Protein AF-A0A389MUX1-F1 (afdb_monomer_lite)

Secondary structure (DSSP, 8-state):
-------PPPP----------PPP--------------------------------HHHHHHHHHGGG-HHHHHHHHHHHHHHHHHHHHHHHHHHTT--HHHHHHHTTT-GGGGSHHHHHHHHHHHHHHHHHHHHHHHHHHHHHTS-TTT--HHHHHHHHHHHHHHHTTT-HHHHHHHHHHHHHHHHHHHHHHHHHHHHHHHHHHHHHHHHHHHHHHHHHHHTT--HHHHHHHHHHHHHHHHHHS---HHHHHHHHHHHHHHHHHHHHH-GGGHHHHHHHHHHHHHSPEE-TT--EEE-STT-TTTHHHHHHHHHHHHHHHHHHHHHHHHHHHHHHHHHHHTT---HHHHHHHHH-GGGTTTS-HHHHHHHHHHHHHHHHHHHHHHHHHHHHHHHHHHHHHHHHHHHHHHHTT-GGG---EEEE-TTSSEEEE-HHHHHHHHHHHHHHHHHHHHHH-SS-HHHHHHHHHHHHHHHHHHHT---HHHHHHHHHHHHHHHS--GGGPPPHHHHHHHHHHHHHHHH-HHHHHHHH-HHHHHHHHHHHHHHHTTSS-HHHHHHHHHHHHH-GGGG--HHHHHHHHHHHHHHHGGGT-SGGGT--SSTT-S-HHHHHHHHHHHHHHHHHTT---HHHHHHHHHHHHHTTEEEETTEEEE-TTS---TTHHHHHHHHHHHHHHHHHHHHT--GGGEEEEEPTT-SS-EEEEETTT--BSS-SGGGEE-HHHHHHHHHHHHHHHHHHHHHHHHHHT--S-PPTT-----PPP--TT--HHHHHHHHHHHHHHHHHHHHHHHHHHHHHHHHHHHHHHHHHHHHHTS---------------------------

Foldseek 3Di:
DDDDDDDDDDDDDDDDDDDDDDDDDDDDDDDDDDDDDDDDDDDDDDDDDPPDPPDPCVLVVLVVCVVPDPVSVVVNVVVVVVVLVVLLVVLCVVLPPDALVRLVVVLVVDPLVVDPSSVLSSLLSNLQRLLVVLLVVLVVCLVPPADLPDDDLVVVLVVSLVVSCVVVVNDVSSSVNNCVNNVVSSVVSVVVSVVVVVVVLLVVLLVVLLVVLLVLLVVCLVVVHALLVSLVVNLVCLVVCCVPVVDDPVSSLVSVLVNLLVLLVVCVVDVVSLVVSLRNLCNNQQPWHADPVRDTPGGSLPDPPCNVVSVVSSVVSVVSSVVVLLVVLVVVLVVLQVCLQQLNHPLVVLVCCDPDPSCPPSDDPVSNVVSVVSSVVNVVVVVVVVLLVVLQVQQVVVVVVLLVVLLVCLVVLNLLLFAWDWGQHSVRDTDIDGSVNSPVSNLVVLVVVLVVCLVPPDDDNVVSVVVSVLVVLVSCQSNLDENCVLLVLLQVLLVQLLDDCVPLFRDPSVLSNLVSLLVSCVRPVLRSCQSNDDPSNLLSLQLNLQVVVVVDDSRVSNNLSSVCVVPVPVLDDPQLVVQLVVLVVVLVCCVPPVVLQALPQQPQAQPCVVLSVQLSVQLSSCCSRVVDGSSVSSSVSSNSSSSQFDDALRHTEGPSNASAHPCNSVLQLVLLQVCCVVCCVVLVHHSNQWGWYCDPPDRFKIFIAGRNPRHGSDDDPVRIDGSVSSSVSVVVVVVVVVVVVVVVVVVQVDDDDDDPDDPDDPDDRPPPPDDPVRVVVVVVVVVVVVVVVVVVVVVVVVVVVVVVVVVVVVVVVVVVPDDDDDDDDDDDDDDDDDDDDDDDDDDDD

Sequence (845 aa):
MALTPGLRPFQEDAPDTSRARGAVAQQDPGLKASGLNPVAAPVSQFVRAMTAPQDDSADRLARALSDWSPALQRFAEAHTRDDAEERQARIAQAYGGLDSAQILEKMKSDPDVETKMGQRLIAKYHGRAAAEEAGRAVAAYYANDFDKDGGDLPGYLKGVRENAVKANGGNPYFAGEFDSAFHNTAQQVQAQQVRYRAERSAEATQETVQAGWLGTVDQGIKAGSSPEAIAAAVRQSYETNRHILKVSFPDQDRALLGVIGAMKGKLEADPANADQYLAVVKALAGTDRVDAQGKKLGTLEGSSTIGPQVSAAVASFEAAYGQRRDRATVDAKHGFWSQADRGELDEKSLRTFFDEPRNKGAMTEGEYQGYLRLNERSRASLAAERAKQAAKELEKDQRKLLDSQALDAGDRGSLWTLKDQDITAANGEAKTVSAKDQQDAAVSGFLDREQFVASRGAGTPAQREAASFARKVEWFSRNGQENPEWSDVMKRGAVAGNSVMVGGELPQVLREGFQTYRRLAAAAPQLALAQAGSEAAKFYDVADTLVSSGVQDEGTALATAVAYHRDPSKFESVTARVRSEEVRSRIAGIASNPLGLGFNRLAGVSNIEAMSTETQKLADIYVKVGGMGADEAVKRAAARVEQNFTNVNGHAVRTADRRVPPDFGSLAGEYLKRYAEERGATVGREVGDLSIAPMPNSATNWMVVDRITGLPVEMGPRAALTLDDLRAVQEVRADKARLRAERASADRLKPLVVIPGTGLGVSKPSLRGYSPEEVAGINLNIDAESTAQAERIREGSLKRSEERAKTEAAEDKARAEAPTVEPSNPFKPSILLRDSKRARKQPRE

pLDDT: mean 77.88, std 17.36, range [31.36, 97.12]

Radius of gyration: 65.86 Å; chains: 1; bounding box: 121×123×204 Å

Structure (mmCIF, N/CA/C/O backbone):
data_AF-A0A389MUX1-F1
#
_entry.id   AF-A0A389MUX1-F1
#
loop_
_atom_site.group_PDB
_atom_site.id
_atom_site.type_symbol
_atom_site.label_atom_id
_atom_site.label_alt_id
_atom_site.label_comp_id
_atom_site.label_asym_id
_atom_site.label_entity_id
_atom_site.label_seq_id
_atom_site.pdbx_PDB_ins_code
_atom_site.Cartn_x
_atom_site.Cartn_y
_atom_site.Cartn_z
_atom_site.occupancy
_atom_site.B_iso_or_equiv
_atom_site.auth_seq_id
_atom_site.auth_comp_id
_atom_site.auth_asym_id
_atom_site.auth_atom_id
_atom_site.pdbx_PDB_model_num
ATOM 1 N N . MET A 1 1 ? -20.739 30.186 -9.219 1.00 34.34 1 MET A N 1
ATOM 2 C CA . MET A 1 1 ? -22.211 30.183 -9.062 1.00 34.34 1 MET A CA 1
ATOM 3 C C . MET A 1 1 ? -22.564 29.355 -7.836 1.00 34.34 1 MET A C 1
ATOM 5 O O . MET A 1 1 ? -21.852 28.397 -7.576 1.00 34.34 1 MET A O 1
ATOM 9 N N . ALA A 1 2 ? -23.655 29.739 -7.164 1.00 33.84 2 ALA A N 1
ATOM 10 C CA . ALA A 1 2 ? -24.288 29.143 -5.979 1.00 33.84 2 ALA A CA 1
ATOM 11 C C . ALA A 1 2 ? -23.670 29.487 -4.604 1.00 33.84 2 ALA A C 1
ATOM 13 O O . ALA A 1 2 ? -22.684 28.909 -4.161 1.00 33.84 2 ALA A O 1
ATOM 14 N N . LEU A 1 3 ? -24.321 30.460 -3.953 1.00 37.19 3 LEU A N 1
ATOM 15 C CA . LEU A 1 3 ? -24.285 30.783 -2.526 1.00 37.19 3 LEU A CA 1
ATOM 16 C C . LEU A 1 3 ? -25.149 29.770 -1.758 1.00 37.19 3 LEU A C 1
ATOM 18 O O . LEU A 1 3 ? -26.284 29.523 -2.170 1.00 37.19 3 LEU A O 1
ATOM 22 N N . THR A 1 4 ? -24.662 29.256 -0.627 1.00 37.62 4 THR A N 1
ATOM 23 C CA . THR A 1 4 ? -25.448 28.410 0.288 1.00 37.62 4 THR A CA 1
ATOM 24 C C . THR A 1 4 ? -25.811 29.196 1.558 1.00 37.62 4 THR A C 1
ATOM 26 O O . THR A 1 4 ? -24.910 29.732 2.206 1.00 37.62 4 THR A O 1
ATOM 29 N N . PRO A 1 5 ? -27.103 29.293 1.926 1.00 37.28 5 PRO A N 1
ATOM 30 C CA . PRO A 1 5 ? -27.577 30.003 3.111 1.00 37.28 5 PRO A CA 1
ATOM 31 C C . PRO A 1 5 ? -27.720 29.096 4.347 1.00 37.28 5 PRO A C 1
ATOM 33 O O . PRO A 1 5 ? -28.192 27.969 4.248 1.00 37.28 5 PRO A O 1
ATOM 36 N N . GLY A 1 6 ? -27.423 29.667 5.520 1.00 31.50 6 GLY A N 1
ATOM 37 C CA . GLY A 1 6 ? -28.112 29.366 6.781 1.00 31.50 6 GLY A CA 1
ATOM 38 C C . GLY A 1 6 ? -27.547 28.250 7.659 1.00 31.50 6 GLY A C 1
ATOM 39 O O . GLY A 1 6 ? -28.012 27.128 7.567 1.00 31.50 6 GLY A O 1
ATOM 40 N N . LEU A 1 7 ? -26.687 28.603 8.623 1.00 36.84 7 LEU A N 1
ATOM 41 C CA . LEU A 1 7 ? -26.601 27.934 9.931 1.00 36.84 7 LEU A CA 1
ATOM 42 C C . LEU A 1 7 ? -26.195 28.964 11.004 1.00 36.84 7 LEU A C 1
ATOM 44 O O . LEU A 1 7 ? -25.063 29.442 11.030 1.00 36.84 7 LEU A O 1
ATOM 48 N N . ARG A 1 8 ? -27.143 29.322 11.879 1.00 39.66 8 ARG A N 1
ATOM 49 C CA . ARG A 1 8 ? -26.879 29.886 13.215 1.00 39.66 8 ARG A CA 1
ATOM 50 C C . ARG A 1 8 ? -26.885 28.717 14.207 1.00 39.66 8 ARG A C 1
ATOM 52 O O . ARG A 1 8 ? -27.806 27.909 14.106 1.00 39.66 8 ARG A O 1
ATOM 59 N N . PRO A 1 9 ? -25.975 28.644 15.188 1.00 35.84 9 PRO A N 1
ATOM 60 C CA . PRO A 1 9 ? -26.167 27.783 16.345 1.00 35.84 9 PRO A CA 1
ATOM 61 C C . PRO A 1 9 ? -26.756 28.584 17.516 1.00 35.84 9 PRO A C 1
ATOM 63 O O . PRO A 1 9 ? -26.202 29.607 17.920 1.00 35.84 9 PRO A O 1
ATOM 66 N N . PHE A 1 10 ? -27.889 28.116 18.041 1.00 32.78 10 PHE A N 1
ATOM 67 C CA . PHE A 1 10 ? -28.336 28.416 19.402 1.00 32.78 10 PHE A CA 1
ATOM 68 C C . PHE A 1 10 ? -27.757 27.357 20.356 1.00 32.78 10 PHE A C 1
ATOM 70 O O . PHE A 1 10 ? -27.440 26.245 19.933 1.00 32.78 10 PHE A O 1
ATOM 77 N N . GLN A 1 11 ? -27.585 27.778 21.609 1.00 31.47 11 GLN A N 1
ATOM 78 C CA . GLN A 1 11 ? -27.036 27.068 22.775 1.00 31.47 11 GLN A CA 1
ATOM 79 C C . GLN A 1 11 ? -27.837 25.769 23.060 1.00 31.47 11 GLN A C 1
ATOM 81 O O . GLN A 1 11 ? -28.957 25.637 22.579 1.00 31.47 11 GLN A O 1
ATOM 86 N N . GLU A 1 12 ? -27.314 24.739 23.729 1.00 31.88 12 GLU A N 1
ATOM 87 C CA . GLU A 1 12 ? -27.095 24.656 25.188 1.00 31.88 12 GLU A CA 1
ATOM 88 C C . GLU A 1 12 ? -26.416 23.305 25.557 1.00 31.88 12 GLU A C 1
ATOM 90 O O . GLU A 1 12 ? -26.337 22.407 24.720 1.00 31.88 12 GLU A O 1
ATOM 95 N N . ASP A 1 13 ? -25.958 23.187 26.812 1.00 32.19 13 ASP A N 1
ATOM 96 C CA . ASP A 1 13 ? -25.405 22.007 27.514 1.00 32.19 13 ASP A CA 1
ATOM 97 C C . ASP A 1 13 ? -23.882 21.778 27.503 1.00 32.19 13 ASP A C 1
ATOM 99 O O . ASP A 1 13 ? -23.336 20.848 26.910 1.00 32.19 13 ASP A O 1
ATOM 103 N N . ALA A 1 14 ? -23.199 22.585 28.324 1.00 33.94 14 ALA A N 1
ATOM 104 C CA . ALA A 1 14 ? -22.014 22.178 29.082 1.00 33.94 14 ALA A CA 1
ATOM 105 C C . ALA A 1 14 ? -22.031 22.853 30.482 1.00 33.94 14 ALA A C 1
ATOM 107 O O . ALA A 1 14 ? -22.675 23.888 30.646 1.00 33.94 14 ALA A O 1
ATOM 108 N N . PRO A 1 15 ? -21.386 22.255 31.503 1.00 39.03 15 PRO A N 1
ATOM 109 C CA . PRO A 1 15 ? -21.960 22.077 32.839 1.00 39.03 15 PRO A CA 1
ATOM 110 C C . PRO A 1 15 ? -21.754 23.226 33.837 1.00 39.03 15 PRO A C 1
ATOM 112 O O . PRO A 1 15 ? -20.775 23.968 33.806 1.00 39.03 15 PRO A O 1
ATOM 115 N N . ASP A 1 16 ? -22.701 23.271 34.772 1.00 34.53 16 ASP A N 1
ATOM 116 C CA . ASP A 1 16 ? -22.883 24.222 35.862 1.00 34.53 16 ASP A CA 1
ATOM 117 C C . ASP A 1 16 ? -21.745 24.180 36.904 1.00 34.53 16 ASP A C 1
ATOM 119 O O . ASP A 1 16 ? -21.502 23.172 37.574 1.00 34.53 16 ASP A O 1
ATOM 123 N N . THR A 1 17 ? -21.061 25.314 37.071 1.00 36.22 17 THR A N 1
ATOM 124 C CA . THR A 1 17 ? -20.196 25.599 38.219 1.00 36.22 17 THR A CA 1
ATOM 125 C C . THR A 1 17 ? -20.591 26.941 38.822 1.00 36.22 17 THR A C 1
ATOM 127 O O . THR A 1 17 ? -20.192 27.991 38.318 1.00 36.22 17 THR A O 1
ATOM 130 N N . SER A 1 18 ? -21.300 26.936 39.951 1.00 36.56 18 SER A N 1
ATOM 131 C CA . SER A 1 18 ? -21.356 28.113 40.823 1.00 36.56 18 SER A CA 1
ATOM 132 C C . SER A 1 18 ? -21.520 27.746 42.307 1.00 36.56 18 SER A C 1
ATOM 134 O O . SER A 1 18 ? -22.585 27.413 42.814 1.00 36.56 18 SER A O 1
ATOM 136 N N . ARG A 1 19 ? -20.407 27.841 43.047 1.00 36.09 19 ARG A N 1
ATOM 137 C CA . ARG A 1 19 ? -20.368 28.010 44.508 1.00 36.09 19 ARG A CA 1
ATOM 138 C C . ARG A 1 19 ? -19.771 29.386 44.793 1.00 36.09 19 ARG A C 1
ATOM 140 O O . ARG A 1 19 ? -18.564 29.545 44.655 1.00 36.09 19 ARG A O 1
ATOM 147 N N . ALA A 1 20 ? -20.577 30.341 45.258 1.00 34.72 20 ALA A N 1
ATOM 148 C CA . ALA A 1 20 ? -20.089 31.490 46.026 1.00 34.72 20 ALA A CA 1
ATOM 149 C C . ALA A 1 20 ? -21.209 32.170 46.840 1.00 34.72 20 ALA A C 1
ATOM 151 O O . ALA A 1 20 ? -22.053 32.876 46.308 1.00 34.72 20 ALA A O 1
ATOM 152 N N . ARG A 1 21 ? -21.162 31.919 48.155 1.00 35.78 21 ARG A N 1
ATOM 153 C CA . ARG A 1 21 ? -21.348 32.847 49.290 1.00 35.78 21 ARG A CA 1
ATOM 154 C C . ARG A 1 21 ? -22.228 34.091 49.063 1.00 35.78 21 ARG A C 1
ATOM 156 O O . ARG A 1 21 ? -21.768 35.094 48.528 1.00 35.78 21 ARG A O 1
ATOM 163 N N . GLY A 1 22 ? -23.430 34.062 49.642 1.00 33.19 22 GLY A N 1
ATOM 164 C CA . GLY A 1 22 ? -24.225 35.252 49.947 1.00 33.19 22 GLY A CA 1
ATOM 165 C C . GLY A 1 22 ? -23.765 35.913 51.250 1.00 33.19 22 GLY A C 1
ATOM 166 O O . GLY A 1 22 ? -23.631 35.248 52.277 1.00 33.19 22 GLY A O 1
ATOM 167 N N . ALA A 1 23 ? -23.508 37.217 51.175 1.00 34.84 23 ALA A N 1
ATOM 168 C CA . ALA A 1 23 ? -23.208 38.100 52.291 1.00 34.84 23 ALA A CA 1
ATOM 169 C C . ALA A 1 23 ? -24.493 38.737 52.851 1.00 34.84 23 ALA A C 1
ATOM 171 O O . ALA A 1 23 ? -25.450 39.004 52.128 1.00 34.84 23 ALA A O 1
ATOM 172 N N . VAL A 1 24 ? -24.462 38.978 54.159 1.00 36.72 24 VAL A N 1
ATOM 173 C CA . VAL A 1 24 ? -25.464 39.657 54.991 1.00 36.72 24 VAL A CA 1
ATOM 174 C C . VAL A 1 24 ? -25.290 41.174 54.884 1.00 36.72 24 VAL A C 1
ATOM 176 O O . VAL A 1 24 ? -24.145 41.613 54.942 1.00 36.72 24 VAL A O 1
ATOM 179 N N . ALA A 1 25 ? -26.382 41.957 54.824 1.00 31.36 25 ALA A N 1
ATOM 180 C CA . ALA A 1 25 ? -26.552 43.198 55.607 1.00 31.36 25 ALA A CA 1
ATOM 181 C C . ALA A 1 25 ? -27.925 43.896 55.424 1.00 31.36 25 ALA A C 1
ATOM 183 O O . ALA A 1 25 ? -28.496 43.887 54.339 1.00 31.36 25 ALA A O 1
ATOM 184 N N . GLN A 1 26 ? -28.302 44.614 56.498 1.00 33.84 26 GLN A N 1
ATOM 185 C CA . GLN A 1 26 ? -29.293 45.703 56.670 1.00 33.84 26 GLN A CA 1
ATOM 186 C C . GLN A 1 26 ? -30.760 45.281 56.930 1.00 33.84 26 GLN A C 1
ATOM 188 O O . GLN A 1 26 ? -31.280 44.397 56.268 1.00 33.84 26 GLN A O 1
ATOM 193 N N . GLN A 1 27 ? -31.487 45.835 57.912 1.00 32.53 27 GLN A N 1
ATOM 194 C CA . GLN A 1 27 ? -31.471 47.189 58.488 1.00 32.53 27 GLN A CA 1
ATOM 195 C C . GLN A 1 27 ? -31.724 47.241 60.015 1.00 32.53 27 GLN A C 1
ATOM 197 O O . GLN A 1 27 ? -32.276 46.321 60.611 1.00 32.53 27 GLN A O 1
ATOM 202 N N . ASP A 1 28 ? -31.343 48.385 60.592 1.00 41.09 28 ASP A N 1
ATOM 203 C CA . ASP A 1 28 ? -31.507 48.850 61.982 1.00 41.09 28 ASP A CA 1
ATOM 204 C C . ASP A 1 28 ? -32.654 49.893 62.064 1.00 41.09 28 ASP A C 1
ATOM 206 O O . ASP A 1 28 ? -32.886 50.600 61.074 1.00 41.09 28 ASP A O 1
ATOM 210 N N . PRO A 1 29 ? -33.368 50.033 63.201 1.00 43.50 29 PRO A N 1
ATOM 211 C CA . PRO A 1 29 ? -33.500 51.372 63.794 1.00 43.50 29 PRO A CA 1
ATOM 212 C C . PRO A 1 29 ? -33.501 51.373 65.340 1.00 43.50 29 PRO A C 1
ATOM 214 O O . PRO A 1 29 ? -34.274 50.673 65.994 1.00 43.50 29 PRO A O 1
ATOM 217 N N . GLY A 1 30 ? -32.678 52.248 65.928 1.00 33.47 30 GLY A N 1
ATOM 218 C CA . GLY A 1 30 ? -32.510 52.395 67.377 1.00 33.47 30 GLY A CA 1
ATOM 219 C C . GLY A 1 30 ? -33.565 53.224 68.120 1.00 33.47 30 GLY A C 1
ATOM 220 O O . GLY A 1 30 ? -34.533 53.692 67.534 1.00 33.47 30 GLY A O 1
ATOM 221 N N . LEU A 1 31 ? -33.316 53.446 69.424 1.00 35.81 31 LEU A N 1
ATOM 222 C CA . LEU A 1 31 ? -33.789 54.584 70.237 1.00 35.81 31 LEU A CA 1
ATOM 223 C C . LEU A 1 31 ? -33.065 54.639 71.615 1.00 35.81 31 LEU A C 1
ATOM 225 O O . LEU A 1 31 ? -33.280 53.797 72.475 1.00 35.81 31 LEU A O 1
ATOM 229 N N . LYS A 1 32 ? -32.269 55.710 71.793 1.00 35.78 32 LYS A N 1
ATOM 230 C CA . LYS A 1 32 ? -32.045 56.572 72.990 1.00 35.78 32 LYS A CA 1
ATOM 231 C C . LYS A 1 32 ? -31.378 56.057 74.295 1.00 35.78 32 LYS A C 1
ATOM 233 O O . LYS A 1 32 ? -32.025 55.534 75.185 1.00 35.78 32 LYS A O 1
ATOM 238 N N . ALA A 1 33 ? -30.095 56.421 74.425 1.00 33.88 33 ALA A N 1
ATOM 239 C CA . ALA A 1 33 ? -29.486 57.445 75.309 1.00 33.88 33 ALA A CA 1
ATOM 240 C C . ALA A 1 33 ? -29.664 57.495 76.857 1.00 33.88 33 ALA A C 1
ATOM 242 O O . ALA A 1 33 ? -30.764 57.638 77.378 1.00 33.88 33 ALA A O 1
ATOM 243 N N . SER A 1 34 ? -28.489 57.702 77.487 1.00 35.81 34 SER A N 1
ATOM 244 C CA . SER A 1 34 ? -28.126 58.637 78.581 1.00 35.81 34 SER A CA 1
ATOM 245 C C . SER A 1 34 ? -28.214 58.228 80.058 1.00 35.81 34 SER A C 1
ATOM 247 O O . SER A 1 34 ? -29.281 57.967 80.596 1.00 35.81 34 SER A O 1
ATOM 249 N N . GLY A 1 35 ? -27.076 58.386 80.751 1.00 33.28 35 GLY A N 1
ATOM 250 C CA . GLY A 1 35 ? -26.997 58.558 82.205 1.00 33.28 35 GLY A CA 1
ATOM 251 C C . GLY A 1 35 ? -25.556 58.613 82.729 1.00 33.28 35 GLY A C 1
ATOM 252 O O . GLY A 1 35 ? -24.877 57.598 82.766 1.00 33.28 35 GLY A O 1
ATOM 253 N N . LEU A 1 36 ? -25.094 59.806 83.101 1.00 35.94 36 LEU A N 1
ATOM 254 C CA . LEU A 1 36 ? -23.757 60.138 83.609 1.00 35.94 36 LEU A CA 1
ATOM 255 C C . LEU A 1 36 ? -23.563 59.782 85.107 1.00 35.94 36 LEU A C 1
ATOM 257 O O . LEU A 1 36 ? -24.514 59.834 85.879 1.00 35.94 36 LEU A O 1
ATOM 261 N N . ASN A 1 37 ? -22.300 59.497 85.469 1.00 40.34 37 ASN A N 1
ATOM 262 C CA . ASN A 1 37 ? -21.582 59.577 86.771 1.00 40.34 37 ASN A CA 1
ATOM 263 C C . ASN A 1 37 ? -22.181 60.543 87.834 1.00 40.34 37 ASN A C 1
ATOM 265 O O . ASN A 1 37 ? -22.737 61.557 87.404 1.00 40.34 37 ASN A O 1
ATOM 269 N N . PRO A 1 38 ? -21.966 60.388 89.180 1.00 47.62 38 PRO A N 1
ATOM 270 C CA . PRO A 1 38 ? -20.609 60.477 89.777 1.00 47.62 38 PRO A CA 1
ATOM 271 C C . PRO A 1 38 ? -20.308 59.866 91.188 1.00 47.62 38 PRO A C 1
ATOM 273 O O . PRO A 1 38 ? -21.189 59.606 91.994 1.00 47.62 38 PRO A O 1
ATOM 276 N N . VAL A 1 39 ? -18.993 59.747 91.466 1.00 36.28 39 VAL A N 1
ATOM 277 C CA . VAL A 1 39 ? -18.236 60.133 92.694 1.00 36.28 39 VAL A CA 1
ATOM 278 C C . VAL A 1 39 ? -18.616 59.533 94.064 1.00 36.28 39 VAL A C 1
ATOM 280 O O . VAL A 1 39 ? -19.634 59.880 94.641 1.00 36.28 39 VAL A O 1
ATOM 283 N N . ALA A 1 40 ? -17.683 58.779 94.668 1.00 32.31 40 ALA A N 1
ATOM 284 C CA . ALA A 1 40 ? -16.906 59.192 95.857 1.00 32.31 40 ALA A CA 1
ATOM 285 C C . ALA A 1 40 ? -16.133 58.004 96.464 1.00 32.31 40 ALA A C 1
ATOM 287 O O . ALA A 1 40 ? -16.712 56.980 96.814 1.00 32.31 40 ALA A O 1
ATOM 288 N N . ALA A 1 41 ? -14.824 58.176 96.653 1.00 39.38 41 ALA A N 1
ATOM 289 C CA . ALA A 1 41 ? -14.057 57.396 97.620 1.00 39.38 41 ALA A CA 1
ATOM 290 C C . ALA A 1 41 ? -14.388 57.868 99.048 1.00 39.38 41 ALA A C 1
ATOM 292 O O . ALA A 1 41 ? -14.664 59.053 99.254 1.00 39.38 41 ALA A O 1
ATOM 293 N N . PRO A 1 42 ? -14.227 56.988 100.045 1.00 44.38 42 PR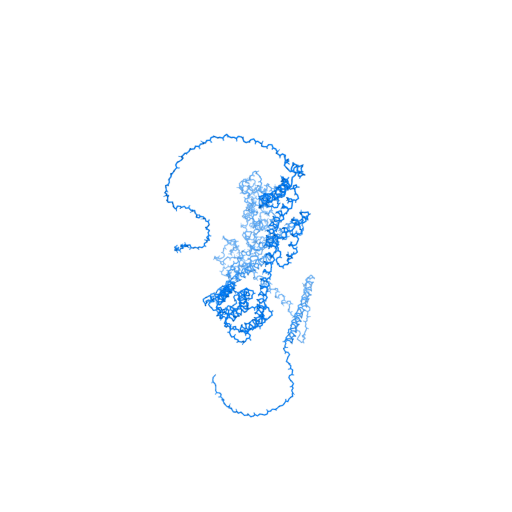O A N 1
ATOM 294 C CA . PRO A 1 42 ? -13.335 57.367 101.129 1.00 44.38 42 PRO A CA 1
ATOM 295 C C . PRO A 1 42 ? -12.293 56.294 101.440 1.00 44.38 42 PRO A C 1
ATOM 297 O O . PRO A 1 42 ? -12.545 55.094 101.507 1.00 44.38 42 PRO A O 1
ATOM 300 N N . VAL A 1 43 ? -11.094 56.810 101.667 1.00 39.88 43 VAL A N 1
ATOM 301 C CA . VAL A 1 43 ? -9.953 56.167 102.304 1.00 39.88 43 VAL A CA 1
ATOM 302 C C . VAL A 1 43 ? -10.320 55.794 103.743 1.00 39.88 43 VAL A C 1
ATOM 304 O O . VAL A 1 43 ? -10.844 56.625 104.479 1.00 39.88 43 VAL A O 1
ATOM 307 N N . SER A 1 44 ? -9.995 54.574 104.169 1.00 40.41 44 SER A N 1
ATOM 308 C CA . SER A 1 44 ? -9.795 54.170 105.573 1.00 40.41 44 SER A CA 1
ATOM 309 C C . SER A 1 44 ? -8.942 52.896 105.538 1.00 40.41 44 SER A C 1
ATOM 311 O O . SER A 1 44 ? -9.423 51.829 105.180 1.00 40.41 44 SER A O 1
ATOM 313 N N . GLN A 1 45 ? -7.612 53.012 105.568 1.00 37.09 45 GLN A N 1
ATOM 314 C CA . GLN A 1 45 ? -6.816 52.760 106.777 1.00 37.09 45 GLN A CA 1
ATOM 315 C C . GLN A 1 45 ? -7.359 51.584 107.598 1.00 37.09 45 GLN A C 1
ATOM 317 O O . GLN A 1 45 ? -8.291 51.775 108.357 1.00 37.09 45 GLN A O 1
ATOM 322 N N . PHE A 1 46 ? -6.786 50.391 107.430 1.00 37.28 46 PHE A N 1
ATOM 323 C CA . PHE A 1 46 ? -6.245 49.566 108.516 1.00 37.28 46 PHE A CA 1
ATOM 324 C C . PHE A 1 46 ? -5.530 48.362 107.896 1.00 37.28 46 PHE A C 1
ATOM 326 O O . PHE A 1 46 ? -6.138 47.424 107.386 1.00 37.28 46 PHE A O 1
ATOM 333 N N . VAL A 1 47 ? -4.202 48.409 107.964 1.00 35.94 47 VAL A N 1
ATOM 334 C CA . VAL A 1 47 ? -3.340 47.229 107.966 1.00 35.94 47 VAL A CA 1
ATOM 335 C C . VAL A 1 47 ? -3.862 46.306 109.069 1.00 35.94 47 VAL A C 1
ATOM 337 O O . VAL A 1 47 ? -3.770 46.655 110.245 1.00 35.94 47 VAL A O 1
ATOM 340 N N . ARG A 1 48 ? -4.430 45.145 108.725 1.00 37.81 48 ARG A N 1
ATOM 341 C CA . ARG A 1 48 ? -4.526 44.053 109.698 1.00 37.81 48 ARG A CA 1
ATOM 342 C C . ARG A 1 48 ? -3.189 43.333 109.695 1.00 37.81 48 ARG A C 1
ATOM 344 O O . ARG A 1 48 ? -2.758 42.808 108.672 1.00 37.81 48 ARG A O 1
ATOM 351 N N . ALA A 1 49 ? -2.529 43.398 110.845 1.00 38.75 49 ALA A N 1
ATOM 352 C CA . ALA A 1 49 ? -1.309 42.678 111.141 1.00 38.75 49 ALA A CA 1
ATOM 353 C C . ALA A 1 49 ? -1.466 41.189 110.806 1.00 38.75 49 ALA A C 1
ATOM 355 O O . ALA A 1 49 ? -2.529 40.607 111.032 1.00 38.75 49 ALA A O 1
ATOM 356 N N . MET A 1 50 ? -0.384 40.583 110.312 1.00 36.50 50 MET A N 1
ATOM 357 C CA . MET A 1 50 ? -0.189 39.141 110.380 1.00 36.50 50 MET A CA 1
ATOM 358 C C . MET A 1 50 ? -0.444 38.704 111.825 1.00 36.50 50 MET A C 1
ATOM 360 O O . MET A 1 50 ? 0.335 39.030 112.721 1.00 36.50 50 MET A O 1
ATOM 364 N N . THR A 1 51 ? -1.542 37.998 112.074 1.00 37.19 51 THR A N 1
ATOM 365 C CA . THR A 1 51 ? -1.647 37.171 113.271 1.00 37.19 51 THR A CA 1
ATOM 366 C C . THR A 1 51 ? -0.565 36.108 113.150 1.00 37.19 51 THR A C 1
ATOM 368 O O . THR A 1 51 ? -0.564 35.323 112.202 1.00 37.19 51 THR A O 1
ATOM 371 N N . ALA A 1 52 ? 0.395 36.146 114.074 1.00 34.31 52 ALA A N 1
ATOM 372 C CA . ALA A 1 52 ? 1.368 35.082 114.272 1.00 34.31 52 ALA A CA 1
ATOM 373 C C . ALA A 1 52 ? 0.643 33.723 114.358 1.00 34.31 52 ALA A C 1
ATOM 375 O O . ALA A 1 52 ? -0.522 33.707 114.767 1.00 34.31 52 ALA A O 1
ATOM 376 N N . PRO A 1 53 ? 1.296 32.597 114.012 1.00 41.31 53 PRO A N 1
ATOM 377 C CA . PRO A 1 53 ? 0.743 31.277 114.288 1.00 41.31 53 PRO A CA 1
ATOM 378 C C . PRO A 1 53 ? 0.379 31.224 115.775 1.00 41.31 53 PRO A C 1
ATOM 380 O O . PRO A 1 53 ? 1.260 31.276 116.634 1.00 41.31 53 PRO A O 1
ATOM 383 N N . GLN A 1 54 ? -0.917 31.225 116.084 1.00 35.53 54 GLN A N 1
ATOM 384 C CA . GLN A 1 54 ? -1.378 30.915 117.425 1.00 35.53 54 GLN A CA 1
ATOM 385 C C . GLN A 1 54 ? -1.188 29.413 117.569 1.00 35.53 54 GLN A C 1
ATOM 387 O O . GLN A 1 54 ? -1.925 28.620 117.002 1.00 35.53 54 GLN A O 1
ATOM 392 N N . ASP A 1 55 ? -0.111 29.053 118.254 1.00 41.06 55 ASP A N 1
ATOM 393 C CA . ASP A 1 55 ? 0.114 27.722 118.795 1.00 41.06 55 ASP A CA 1
ATOM 394 C C . ASP A 1 55 ? -1.154 27.317 119.577 1.00 41.06 55 ASP A C 1
ATOM 396 O O . ASP A 1 55 ? -1.538 28.030 120.516 1.00 41.06 55 ASP A O 1
ATOM 400 N N . ASP A 1 56 ? -1.831 26.240 119.145 1.00 50.53 56 ASP A N 1
ATOM 401 C CA . ASP A 1 56 ? -3.075 25.679 119.710 1.00 50.53 56 ASP A CA 1
ATOM 402 C C . ASP A 1 56 ? -2.827 25.129 121.123 1.00 50.53 56 ASP A C 1
ATOM 404 O O . ASP A 1 56 ? -2.849 23.936 121.437 1.00 50.53 56 ASP A O 1
ATOM 408 N N . SER A 1 57 ? -2.569 26.068 122.019 1.00 53.12 57 SER A N 1
ATOM 409 C CA . SER A 1 57 ? -2.368 25.867 123.439 1.00 53.12 57 SER A CA 1
ATOM 410 C C . SER A 1 57 ? -3.685 25.581 124.155 1.00 53.12 57 SER A C 1
ATOM 412 O O . SER A 1 57 ? -3.628 25.122 125.286 1.00 53.12 57 SER A O 1
ATOM 414 N N . ALA A 1 58 ? -4.852 25.744 123.517 1.00 55.28 58 ALA A N 1
ATOM 415 C CA . ALA A 1 58 ? -6.153 25.462 124.127 1.00 55.28 58 ALA A CA 1
ATOM 416 C C . ALA A 1 58 ? -6.366 23.966 124.408 1.00 55.28 58 ALA A C 1
ATOM 418 O O . ALA A 1 58 ? -6.819 23.621 125.494 1.00 55.28 58 ALA A O 1
ATOM 419 N N . ASP A 1 59 ? -5.964 23.072 123.501 1.00 54.94 59 ASP A N 1
ATOM 420 C CA . ASP A 1 59 ? -6.185 21.625 123.646 1.00 54.94 59 ASP A CA 1
ATOM 421 C C . ASP A 1 59 ? -5.179 20.986 124.631 1.00 54.94 59 ASP A C 1
ATOM 423 O O . ASP A 1 59 ? -5.520 20.098 125.420 1.00 54.94 59 ASP A O 1
ATOM 427 N N . ARG A 1 60 ? -3.939 21.507 124.683 1.00 58.66 60 ARG A N 1
ATOM 428 C CA . ARG A 1 60 ? -2.963 21.163 125.739 1.00 58.66 60 ARG A CA 1
ATOM 429 C C . ARG A 1 60 ? -3.342 21.754 127.092 1.00 58.66 60 ARG A C 1
ATOM 431 O O . ARG A 1 60 ? -3.190 21.063 128.093 1.00 58.66 60 ARG A O 1
ATOM 438 N N . LEU A 1 61 ? -3.839 22.991 127.132 1.00 57.88 61 LEU A N 1
ATOM 439 C CA . LEU A 1 61 ? -4.299 23.653 128.355 1.00 57.88 61 LEU A CA 1
ATOM 440 C C . LEU A 1 61 ? -5.561 22.974 128.902 1.00 57.88 61 LEU A C 1
ATOM 442 O O . LEU A 1 61 ? -5.633 22.714 130.097 1.00 57.88 61 LEU A O 1
ATOM 446 N N . ALA A 1 62 ? -6.514 22.603 128.045 1.00 58.69 62 ALA A N 1
ATOM 447 C CA . ALA A 1 62 ? -7.727 21.892 128.437 1.00 58.69 62 ALA A CA 1
ATOM 448 C C . ALA A 1 62 ? -7.416 20.481 128.951 1.00 58.69 62 ALA A C 1
ATOM 450 O O . ALA A 1 62 ? -7.968 20.091 129.974 1.00 58.69 62 ALA A O 1
ATOM 451 N N . ARG A 1 63 ? -6.483 19.739 128.329 1.00 60.12 63 ARG A N 1
ATOM 452 C CA . ARG A 1 63 ? -6.026 18.438 128.861 1.00 60.12 63 ARG A CA 1
ATOM 453 C C . ARG A 1 63 ? -5.231 18.583 130.159 1.00 60.12 63 ARG A C 1
ATOM 455 O O . ARG A 1 63 ? -5.469 17.809 131.080 1.00 60.12 63 ARG A O 1
ATOM 462 N N . ALA A 1 64 ? -4.364 19.592 130.269 1.00 60.16 64 ALA A N 1
ATOM 463 C CA . ALA A 1 64 ? -3.600 19.882 131.487 1.00 60.16 64 ALA A CA 1
ATOM 464 C C . ALA A 1 64 ? -4.470 20.382 132.658 1.00 60.16 64 ALA A C 1
ATOM 466 O O . ALA A 1 64 ? -4.079 20.224 133.810 1.00 60.16 64 ALA A O 1
ATOM 467 N N . LEU A 1 65 ? -5.646 20.958 132.381 1.00 56.53 65 LEU A N 1
ATOM 468 C CA . LEU A 1 65 ? -6.618 21.420 133.383 1.00 56.53 65 LEU A CA 1
ATOM 469 C C . LEU A 1 65 ? -7.816 20.467 133.565 1.00 56.53 65 LEU A C 1
ATOM 471 O O . LEU A 1 65 ? -8.654 20.707 134.437 1.00 56.53 65 LEU A O 1
ATOM 475 N N . SER A 1 66 ? -7.918 19.392 132.772 1.00 59.31 66 SER A N 1
ATOM 476 C CA . SER A 1 66 ? -9.083 18.488 132.780 1.00 59.31 66 SER A CA 1
ATOM 477 C C . SER A 1 66 ? -9.266 17.726 134.097 1.00 59.31 66 SER A C 1
ATOM 479 O O . SER A 1 66 ? -10.396 17.386 134.441 1.00 59.31 66 SER A O 1
ATOM 481 N N . ASP A 1 67 ? -8.202 17.571 134.890 1.00 62.25 67 ASP A N 1
ATOM 482 C CA . ASP A 1 67 ? -8.260 16.946 136.218 1.00 62.25 67 ASP A CA 1
ATOM 483 C C . ASP A 1 67 ? -8.978 17.813 137.270 1.00 62.25 67 ASP A C 1
ATOM 485 O O . ASP A 1 67 ? -9.316 17.327 138.348 1.00 62.25 67 ASP A O 1
ATOM 489 N N . TRP A 1 68 ? -9.216 19.102 136.993 1.00 59.75 68 TRP A N 1
ATOM 490 C CA . TRP A 1 68 ? -9.741 20.053 137.982 1.00 59.75 68 TRP A CA 1
ATOM 491 C C . TRP A 1 68 ? -11.242 20.368 137.823 1.00 59.75 68 TRP A C 1
ATOM 493 O O . TRP A 1 68 ? -11.818 20.986 138.720 1.00 59.75 68 TRP A O 1
ATOM 503 N N . SER A 1 69 ? -11.918 19.956 136.733 1.00 66.94 69 SER A N 1
ATOM 504 C CA . SER A 1 69 ? -13.362 20.218 136.551 1.00 66.94 69 SER A CA 1
ATOM 505 C C . SER A 1 69 ? -14.054 19.349 135.476 1.00 66.94 69 SER A C 1
ATOM 507 O O . SER A 1 69 ? -13.693 19.430 134.300 1.00 66.94 69 SER A O 1
ATOM 509 N N . PRO A 1 70 ? -15.156 18.633 135.802 1.00 70.25 70 PRO A N 1
ATOM 510 C CA . PRO A 1 70 ? -15.997 17.926 134.821 1.00 70.25 70 PRO A CA 1
ATOM 511 C C . PRO A 1 70 ? -16.622 18.829 133.742 1.00 70.25 70 PRO A C 1
ATOM 513 O O . PRO A 1 70 ? -16.984 18.357 132.663 1.00 70.25 70 PRO A O 1
ATOM 516 N N . ALA A 1 71 ? -16.764 20.132 134.010 1.00 66.44 71 ALA A N 1
ATOM 517 C CA . ALA A 1 71 ? -17.271 21.085 133.024 1.00 66.44 71 ALA A CA 1
ATOM 518 C C . ALA A 1 71 ? -16.267 21.309 131.879 1.00 66.44 71 ALA A C 1
ATOM 520 O O . ALA A 1 71 ? -16.685 21.477 130.735 1.00 66.44 71 ALA A O 1
ATOM 521 N N . LEU A 1 72 ? -14.960 21.233 132.160 1.00 61.00 72 LEU A N 1
ATOM 522 C CA . LEU A 1 72 ? -13.907 21.335 131.144 1.00 61.00 72 LEU A CA 1
ATOM 523 C C . LEU A 1 72 ? -13.829 20.077 130.271 1.00 61.00 72 LEU A C 1
ATOM 525 O O . LEU A 1 72 ? -13.541 20.178 129.085 1.00 61.00 72 LEU A O 1
ATOM 529 N N . GLN A 1 73 ? -14.158 18.907 130.821 1.00 66.44 73 GLN A N 1
ATOM 530 C CA . GLN A 1 73 ? -14.219 17.656 130.062 1.00 66.44 73 GLN A CA 1
ATOM 531 C C . GLN A 1 73 ? -15.394 17.651 129.071 1.00 66.44 73 GLN A C 1
ATOM 533 O O . GLN A 1 73 ? -15.211 17.327 127.901 1.00 66.44 73 GLN A O 1
ATOM 538 N N . ARG A 1 74 ? -16.581 18.115 129.498 1.00 71.25 74 ARG A N 1
ATOM 539 C CA . ARG A 1 74 ? -17.726 18.325 128.590 1.00 71.25 74 ARG A CA 1
ATOM 540 C C . ARG A 1 74 ? -17.444 19.392 127.537 1.00 71.25 74 ARG A C 1
ATOM 542 O O . ARG A 1 74 ? -17.895 19.245 126.409 1.00 71.25 74 ARG A O 1
ATOM 549 N N . PHE A 1 75 ? -16.708 20.444 127.896 1.00 71.00 75 PHE A N 1
ATOM 550 C CA . PHE A 1 75 ? -16.256 21.450 126.939 1.00 71.00 75 PHE A CA 1
ATOM 551 C C . PHE A 1 75 ? -15.284 20.849 125.916 1.00 71.00 75 PHE A C 1
ATOM 553 O O . PHE A 1 75 ? -15.490 21.047 124.731 1.00 71.00 75 PHE A O 1
ATOM 560 N N . ALA A 1 76 ? -14.298 20.050 126.334 1.00 65.56 76 ALA A N 1
ATOM 561 C CA . ALA A 1 76 ? -13.387 19.362 125.417 1.00 65.56 76 ALA A CA 1
ATOM 562 C C . ALA A 1 76 ? -14.117 18.351 124.506 1.00 65.56 76 ALA A C 1
ATOM 564 O O . ALA A 1 76 ? -13.828 18.260 123.316 1.00 65.56 76 ALA A O 1
ATOM 565 N N . GLU A 1 77 ? -15.105 17.613 125.019 1.00 72.81 77 GLU A N 1
ATOM 566 C CA . GLU A 1 77 ? -15.938 16.710 124.208 1.00 72.81 77 GLU A CA 1
ATOM 567 C C . GLU A 1 77 ? -16.868 17.453 123.237 1.00 72.81 77 GLU A C 1
ATOM 569 O O . GLU A 1 77 ? -17.054 17.006 122.107 1.00 72.81 77 GLU A O 1
ATOM 574 N N . ALA A 1 78 ? -17.453 18.580 123.652 1.00 70.12 78 ALA A N 1
ATOM 575 C CA . ALA A 1 78 ? -18.248 19.433 122.771 1.00 70.12 78 ALA A CA 1
ATOM 576 C C . ALA A 1 78 ? -17.364 20.069 121.692 1.00 70.12 78 ALA A C 1
ATOM 578 O O . ALA A 1 78 ? -17.673 19.961 120.513 1.00 70.12 78 ALA A O 1
ATOM 579 N N . HIS A 1 79 ? -16.207 20.607 122.080 1.00 68.94 79 HIS A N 1
ATOM 580 C CA . HIS A 1 79 ? -15.264 21.237 121.165 1.00 68.94 79 HIS A CA 1
ATOM 581 C C . HIS A 1 79 ? -14.676 20.236 120.164 1.00 68.94 79 HIS A C 1
ATOM 583 O O . HIS A 1 79 ? -14.576 20.549 118.989 1.00 68.94 79 HIS A O 1
ATOM 589 N N . THR A 1 80 ? -14.378 18.998 120.575 1.00 70.06 80 THR A N 1
ATOM 590 C CA . THR A 1 80 ? -13.921 17.943 119.647 1.00 70.06 80 THR A CA 1
ATOM 591 C C . THR A 1 80 ? -15.009 17.457 118.686 1.00 70.06 80 THR A C 1
ATOM 593 O O . THR A 1 80 ? -14.677 16.993 117.592 1.00 70.06 80 THR A O 1
ATOM 596 N N . ARG A 1 81 ? -16.296 17.539 119.059 1.00 71.75 81 ARG A N 1
ATOM 597 C CA . ARG A 1 81 ? -17.421 17.278 118.143 1.00 71.75 81 ARG A CA 1
ATOM 598 C C . ARG A 1 81 ? -17.618 18.427 117.165 1.00 71.75 81 ARG A C 1
ATOM 600 O O . ARG A 1 81 ? -17.674 18.157 115.968 1.00 71.75 81 ARG A O 1
ATOM 607 N N . ASP A 1 82 ? -17.639 19.660 117.660 1.00 72.06 82 ASP A N 1
ATOM 608 C CA . ASP A 1 82 ? -17.745 20.864 116.833 1.00 72.06 82 ASP A CA 1
ATOM 609 C C . ASP A 1 82 ? -16.570 20.926 115.841 1.00 72.06 82 ASP A C 1
ATOM 611 O O . ASP A 1 82 ? -16.787 21.043 114.638 1.00 72.06 82 ASP A O 1
ATOM 615 N N . ASP A 1 83 ? -15.338 20.667 116.290 1.00 72.00 83 ASP A N 1
ATOM 616 C CA . ASP A 1 83 ? -14.149 20.574 115.431 1.00 72.00 83 ASP A CA 1
ATOM 617 C C . ASP A 1 83 ? -14.255 19.452 114.387 1.00 72.00 83 ASP A C 1
ATOM 619 O O . ASP A 1 83 ? -13.746 19.582 113.272 1.00 72.00 83 ASP A O 1
ATOM 623 N N . ALA A 1 84 ? -14.876 18.315 114.720 1.00 72.62 84 ALA A N 1
ATOM 624 C CA . ALA A 1 84 ? -15.055 17.211 113.779 1.00 72.62 84 ALA A CA 1
ATOM 625 C C . ALA A 1 84 ? -16.104 17.533 112.704 1.00 72.62 84 ALA A C 1
ATOM 627 O O . ALA A 1 84 ? -15.898 17.182 111.537 1.00 72.62 84 ALA A O 1
ATOM 628 N N . GLU A 1 85 ? -17.197 18.203 113.075 1.00 78.56 85 GLU A N 1
ATOM 629 C CA . GLU A 1 85 ? -18.235 18.675 112.153 1.00 78.56 85 GLU A CA 1
ATOM 630 C C . GLU A 1 85 ? -17.714 19.807 111.263 1.00 78.56 85 GLU A C 1
ATOM 632 O O . GLU A 1 85 ? -17.850 19.740 110.038 1.00 78.56 85 GLU A O 1
ATOM 637 N N . GLU A 1 86 ? -17.020 20.787 111.845 1.00 79.06 86 GLU A N 1
ATOM 638 C CA . GLU A 1 86 ? -16.354 21.860 111.109 1.00 79.06 86 GLU A CA 1
ATOM 639 C C . GLU A 1 86 ? -15.289 21.313 110.160 1.00 79.06 86 GLU A C 1
ATOM 641 O O . GLU A 1 86 ? -15.219 21.738 109.005 1.00 79.06 86 GLU A O 1
ATOM 646 N N . ARG A 1 87 ? -14.485 20.330 110.592 1.00 77.94 87 ARG A N 1
ATOM 647 C CA . ARG A 1 87 ? -13.501 19.666 109.723 1.00 77.94 87 ARG A CA 1
ATOM 648 C C . ARG A 1 87 ? -14.184 18.904 108.595 1.00 77.94 87 ARG A C 1
ATOM 650 O O . ARG A 1 87 ? -13.728 18.964 107.457 1.00 77.94 87 ARG A O 1
ATOM 657 N N . GLN A 1 88 ? -15.286 18.207 108.864 1.00 81.56 88 GLN A N 1
ATOM 658 C CA . GLN A 1 88 ? -16.040 17.530 107.812 1.00 81.56 88 GLN A CA 1
ATOM 659 C C . GLN A 1 88 ? -16.613 18.526 106.794 1.00 81.56 88 GLN A C 1
ATOM 661 O O . GLN A 1 88 ? -16.508 18.273 105.593 1.00 81.56 88 GLN A O 1
ATOM 666 N N . ALA A 1 89 ? -17.169 19.653 107.246 1.00 81.44 89 ALA A N 1
ATOM 667 C CA . ALA A 1 89 ? -17.667 20.720 106.379 1.00 81.44 89 ALA A CA 1
ATOM 668 C C . ALA A 1 89 ? -16.535 21.375 105.570 1.00 81.44 89 ALA A C 1
ATOM 670 O O . ALA A 1 89 ? -16.673 21.580 104.364 1.00 81.44 89 ALA A O 1
ATOM 671 N N . ARG A 1 90 ? -15.384 21.619 106.203 1.00 80.88 90 ARG A N 1
ATOM 672 C CA . ARG A 1 90 ? -14.182 22.175 105.572 1.00 80.88 90 ARG A CA 1
ATOM 673 C C . ARG A 1 90 ? -13.624 21.248 104.502 1.00 80.88 90 ARG A C 1
ATOM 675 O O . ARG A 1 90 ? -13.387 21.700 103.389 1.00 80.88 90 ARG A O 1
ATOM 682 N N . ILE A 1 91 ? -13.487 19.953 104.792 1.00 84.00 91 ILE A N 1
ATOM 683 C CA . ILE A 1 91 ? -13.050 18.947 103.813 1.00 84.00 91 ILE A CA 1
ATOM 684 C C . ILE A 1 91 ? -14.080 18.822 102.686 1.00 84.00 91 ILE A C 1
ATOM 686 O O . ILE A 1 91 ? -13.702 18.770 101.520 1.00 84.00 91 ILE A O 1
ATOM 690 N N . ALA A 1 92 ? -15.379 18.829 102.996 1.00 82.62 92 ALA A N 1
ATOM 691 C CA . ALA A 1 92 ? -16.425 18.809 101.975 1.00 82.62 92 ALA A CA 1
ATOM 692 C C . ALA A 1 92 ? -16.344 20.023 101.038 1.00 82.62 92 ALA A C 1
ATOM 694 O O . ALA A 1 92 ? -16.446 19.865 99.825 1.00 82.62 92 ALA A O 1
ATOM 695 N N . GLN A 1 93 ? -16.104 21.219 101.579 1.00 82.81 93 GLN A N 1
ATOM 696 C CA . GLN A 1 93 ? -15.916 22.439 100.795 1.00 82.81 93 GLN A CA 1
ATOM 697 C C . GLN A 1 93 ? -14.587 22.438 100.026 1.00 82.81 93 GLN A C 1
ATOM 699 O O . GLN A 1 93 ? -14.510 22.957 98.915 1.00 82.81 93 GLN A O 1
ATOM 704 N N . ALA A 1 94 ? -13.533 21.869 100.610 1.00 81.69 94 ALA A N 1
ATOM 705 C CA . ALA A 1 94 ? -12.194 21.876 100.044 1.00 81.69 94 ALA A CA 1
ATOM 706 C C . ALA A 1 94 ? -12.005 20.839 98.930 1.00 81.69 94 ALA A C 1
ATOM 708 O O . ALA A 1 94 ? -11.257 21.122 97.994 1.00 81.69 94 ALA A O 1
ATOM 709 N N . TYR A 1 95 ? -12.642 19.672 99.037 1.00 86.12 95 TYR A N 1
ATOM 710 C CA . TYR A 1 95 ? -12.473 18.539 98.118 1.00 86.12 95 TYR A CA 1
ATOM 711 C C . TYR A 1 95 ? -13.711 18.248 97.268 1.00 86.12 95 TYR A C 1
ATOM 713 O O . TYR A 1 95 ? -13.611 17.549 96.260 1.00 86.12 95 TYR A O 1
ATOM 721 N N . GLY A 1 96 ? -14.878 18.779 97.639 1.00 80.62 96 GLY A N 1
ATOM 722 C CA . GLY A 1 96 ? -16.094 18.648 96.847 1.00 80.62 96 GLY A CA 1
ATOM 723 C C . GLY A 1 96 ? -15.929 19.282 95.465 1.00 80.62 96 GLY A C 1
ATOM 724 O O . GLY A 1 96 ? -15.605 20.460 95.349 1.00 80.62 96 GLY A O 1
ATOM 725 N N . GLY A 1 97 ? -16.164 18.495 94.413 1.00 79.94 97 GLY A N 1
ATOM 726 C CA . GLY A 1 97 ? -16.112 18.951 93.020 1.00 79.94 97 GLY A CA 1
ATOM 727 C C . GLY A 1 97 ? -14.718 18.985 92.382 1.00 79.94 97 GLY A C 1
ATOM 728 O O . GLY A 1 97 ? -14.623 19.340 91.210 1.00 79.94 97 GLY A O 1
ATOM 729 N N . LEU A 1 98 ? -13.661 18.608 93.109 1.00 87.12 98 LEU A N 1
ATOM 730 C CA . LEU A 1 98 ? -12.327 18.419 92.533 1.00 87.12 98 LEU A CA 1
ATOM 731 C C . LEU A 1 98 ? -12.215 17.055 91.836 1.00 87.12 98 LEU A C 1
ATOM 733 O O . LEU A 1 98 ? -12.830 16.077 92.267 1.00 87.12 98 LEU A O 1
ATOM 737 N N . ASP A 1 99 ? -11.411 16.983 90.774 1.00 86.06 99 ASP A N 1
ATOM 738 C CA . ASP A 1 99 ? -11.074 15.711 90.125 1.00 86.06 99 ASP A CA 1
ATOM 739 C C . ASP A 1 99 ? -10.030 14.901 90.924 1.00 86.06 99 ASP A C 1
ATOM 741 O O . ASP A 1 99 ? -9.420 15.388 91.878 1.00 86.06 99 ASP A O 1
ATOM 745 N N . SER A 1 100 ? -9.824 13.635 90.547 1.00 85.31 100 SER A N 1
ATOM 746 C CA . SER A 1 100 ? -8.945 12.711 91.277 1.00 85.31 100 SER A CA 1
ATOM 747 C C . SER A 1 100 ? -7.510 13.248 91.418 1.00 85.31 100 SER A C 1
ATOM 749 O O . SER A 1 100 ? -6.908 13.151 92.488 1.00 85.31 100 SER A O 1
ATOM 751 N N . ALA A 1 101 ? -6.968 13.860 90.362 1.00 86.25 101 ALA A N 1
ATOM 752 C CA . ALA A 1 101 ? -5.606 14.388 90.342 1.00 86.25 101 ALA A CA 1
ATOM 753 C C . ALA A 1 101 ? -5.471 15.666 91.185 1.00 86.25 101 ALA A C 1
ATOM 755 O O . ALA A 1 101 ? -4.500 15.824 91.927 1.00 86.25 101 ALA A O 1
ATOM 756 N N . GLN A 1 102 ? -6.466 16.552 91.125 1.00 86.75 102 GLN A N 1
ATOM 757 C CA . GLN A 1 102 ? -6.554 17.765 91.937 1.00 86.75 102 GLN A CA 1
ATOM 758 C C . GLN A 1 102 ? -6.657 17.440 93.427 1.00 86.75 102 GLN A C 1
ATOM 760 O O . GLN A 1 102 ? -6.037 18.122 94.243 1.00 86.75 102 GLN A O 1
ATOM 765 N N . ILE A 1 103 ? -7.398 16.386 93.788 1.00 86.69 103 ILE A N 1
ATOM 766 C CA . ILE A 1 103 ? -7.480 15.896 95.168 1.00 86.69 103 ILE A CA 1
ATOM 767 C C . ILE A 1 103 ? -6.097 15.435 95.649 1.00 86.69 103 ILE A C 1
ATOM 769 O O . ILE A 1 103 ? -5.652 15.880 96.706 1.00 86.69 103 ILE A O 1
ATOM 773 N N . LEU A 1 104 ? -5.388 14.611 94.868 1.00 85.06 104 LEU A N 1
ATOM 774 C CA . LEU A 1 104 ? -4.044 14.128 95.220 1.00 85.06 104 LEU A CA 1
ATOM 775 C C . LEU A 1 104 ? -3.007 15.251 95.335 1.00 85.06 104 LEU A C 1
ATOM 777 O O . LEU A 1 104 ? -2.130 15.189 96.195 1.00 85.06 104 LEU A O 1
ATOM 781 N N . GLU A 1 105 ? -3.092 16.278 94.489 1.00 86.94 105 GLU A N 1
ATOM 782 C CA . GLU A 1 105 ? -2.201 17.436 94.578 1.00 86.94 105 GLU A CA 1
ATOM 783 C C . GLU A 1 105 ? -2.503 18.269 95.825 1.00 86.94 105 GLU A C 1
ATOM 785 O O . GLU A 1 105 ? -1.597 18.604 96.589 1.00 86.94 105 GLU A O 1
ATOM 790 N N . LYS A 1 106 ? -3.787 18.529 96.089 1.00 85.38 106 LYS A N 1
ATOM 791 C CA . LYS A 1 106 ? -4.226 19.287 97.263 1.00 85.38 106 LYS A CA 1
ATOM 792 C C . LYS A 1 106 ? -3.818 18.609 98.568 1.00 85.38 106 LYS A C 1
ATOM 794 O O . LYS A 1 106 ? -3.350 19.291 99.482 1.00 85.38 106 LYS A O 1
ATOM 799 N N . MET A 1 107 ? -3.881 17.276 98.610 1.00 84.50 107 MET A N 1
ATOM 800 C CA . MET A 1 107 ? -3.443 16.465 99.749 1.00 84.50 107 MET A CA 1
ATOM 801 C C . MET A 1 107 ? -1.990 16.716 100.172 1.00 84.50 107 MET A C 1
ATOM 803 O O . MET A 1 107 ? -1.663 16.514 101.337 1.00 84.50 107 MET A O 1
ATOM 807 N N . LYS A 1 108 ? -1.103 17.159 99.271 1.00 85.56 108 LYS A N 1
ATOM 808 C CA . LYS A 1 108 ? 0.307 17.426 99.618 1.00 85.56 108 LYS A CA 1
ATOM 809 C C . LYS A 1 108 ? 0.484 18.646 100.520 1.00 85.56 108 LYS A C 1
ATOM 811 O O . LYS A 1 108 ? 1.502 18.756 101.194 1.00 85.56 108 LYS A O 1
ATOM 816 N N . SER A 1 109 ? -0.476 19.568 100.490 1.00 81.31 109 SER A N 1
ATOM 817 C CA . SER A 1 109 ? -0.411 20.864 101.178 1.00 81.31 109 SER A CA 1
ATOM 818 C C . SER A 1 109 ? -1.482 21.048 102.253 1.00 81.31 109 SER A C 1
ATOM 820 O O . SER A 1 109 ? -1.525 22.095 102.894 1.00 81.31 109 SER A O 1
ATOM 822 N N . ASP A 1 110 ? -2.368 20.065 102.427 1.00 82.06 110 ASP A N 1
ATOM 823 C CA . ASP A 1 110 ? -3.531 20.197 103.295 1.00 82.06 110 ASP A CA 1
ATOM 824 C C . ASP A 1 110 ? -3.236 19.688 104.718 1.00 82.06 110 ASP A C 1
ATOM 826 O O . ASP A 1 110 ? -2.958 18.496 104.891 1.00 82.06 110 ASP A O 1
ATOM 830 N N . PRO A 1 111 ? -3.320 20.552 105.749 1.00 77.38 111 PRO A N 1
ATOM 831 C CA . PRO A 1 111 ? -3.053 20.157 107.131 1.00 77.38 111 PRO A CA 1
ATOM 832 C C . PRO A 1 111 ? -4.034 19.095 107.658 1.00 77.38 111 PRO A C 1
ATOM 834 O O . PRO A 1 111 ? -3.683 18.331 108.558 1.00 77.38 111 PRO A O 1
ATOM 837 N N . ASP A 1 112 ? -5.244 18.970 107.093 1.00 81.44 112 ASP A N 1
ATOM 838 C CA . ASP A 1 112 ? -6.222 17.973 107.549 1.00 81.44 112 ASP A CA 1
ATOM 839 C C . ASP A 1 112 ? -5.804 16.524 107.210 1.00 81.44 112 ASP A C 1
ATOM 841 O O . ASP A 1 112 ? -6.305 15.577 107.832 1.00 81.44 112 ASP A O 1
ATOM 845 N N . VAL A 1 113 ? -4.845 16.330 106.292 1.00 81.06 113 VAL A N 1
ATOM 846 C CA . VAL A 1 113 ? -4.293 15.016 105.893 1.00 81.06 113 VAL A CA 1
ATOM 847 C C . VAL A 1 113 ? -3.482 14.355 107.010 1.00 81.06 113 VAL A C 1
ATOM 849 O O . VAL A 1 113 ? -3.340 13.131 107.030 1.00 81.06 113 VAL A O 1
ATOM 852 N N . GLU A 1 114 ? -2.992 15.116 107.985 1.00 76.69 114 GLU A N 1
ATOM 853 C CA . GLU A 1 114 ? -2.265 14.556 109.131 1.00 76.69 114 GLU A CA 1
ATOM 854 C C . GLU A 1 114 ? -3.202 13.845 110.125 1.00 76.69 114 GLU A C 1
ATOM 856 O O . GLU A 1 114 ? -2.777 13.000 110.917 1.00 76.69 114 GLU A O 1
ATOM 861 N N . THR A 1 115 ? -4.511 14.121 110.060 1.00 81.12 115 THR A N 1
ATOM 862 C CA . THR A 1 115 ? -5.505 13.544 110.973 1.00 81.12 115 THR A CA 1
ATOM 863 C C . THR A 1 115 ? -6.126 12.257 110.417 1.00 81.12 115 THR A C 1
ATOM 865 O O . THR A 1 115 ? -6.486 12.166 109.245 1.00 81.12 115 THR A O 1
ATOM 868 N N . LYS A 1 116 ? -6.368 11.251 111.275 1.00 80.62 116 LYS A N 1
ATOM 869 C CA . LYS A 1 116 ? -7.020 9.984 110.861 1.00 80.62 116 LYS A CA 1
ATOM 870 C C . LYS A 1 116 ? -8.412 10.193 110.243 1.00 80.62 116 LYS A C 1
ATOM 872 O O . LYS A 1 116 ? -8.796 9.482 109.317 1.00 80.62 116 LYS A O 1
ATOM 877 N N . MET A 1 117 ? -9.182 11.150 110.768 1.00 81.69 117 MET A N 1
ATOM 878 C CA . MET A 1 117 ? -10.513 11.484 110.248 1.00 81.69 117 MET A CA 1
ATOM 879 C C . MET A 1 117 ? -10.420 12.197 108.894 1.00 81.69 117 MET A C 1
ATOM 881 O O . MET A 1 117 ? -11.179 11.858 107.986 1.00 81.69 117 MET A O 1
ATOM 885 N N . GLY A 1 118 ? -9.466 13.121 108.736 1.00 81.81 118 GLY A N 1
ATOM 886 C CA . GLY A 1 118 ? -9.212 13.793 107.467 1.00 81.81 118 GLY A CA 1
ATOM 887 C C . GLY A 1 118 ? -8.776 12.816 106.380 1.00 81.81 118 GLY A C 1
ATOM 888 O O . GLY A 1 118 ? -9.415 12.763 105.334 1.00 81.81 118 GLY A O 1
ATOM 889 N N . GLN A 1 119 ? -7.822 11.923 106.666 1.00 83.44 119 GLN A N 1
ATOM 890 C CA . GLN A 1 119 ? -7.420 10.845 105.746 1.00 83.44 119 GLN A CA 1
ATOM 891 C C . GLN A 1 119 ? -8.604 9.987 105.290 1.00 83.44 119 GLN A C 1
ATOM 893 O O . GLN A 1 119 ? -8.712 9.650 104.113 1.00 83.44 119 GLN A O 1
ATOM 898 N N . ARG A 1 120 ? -9.522 9.650 106.207 1.00 86.31 120 ARG A N 1
ATOM 899 C CA . ARG A 1 120 ? -10.729 8.879 105.885 1.00 86.31 120 ARG A CA 1
ATOM 900 C C . ARG A 1 120 ? -11.661 9.639 104.945 1.00 86.31 120 ARG A C 1
ATOM 902 O O . ARG A 1 120 ? -12.129 9.067 103.965 1.00 86.31 120 ARG A O 1
ATOM 909 N N . LEU A 1 121 ? -11.986 10.889 105.275 1.00 85.19 121 LEU A N 1
ATOM 910 C CA . LEU A 1 121 ? -12.924 11.698 104.496 1.00 85.19 121 LEU A CA 1
ATOM 911 C C . LEU A 1 121 ? -12.351 12.042 103.121 1.00 85.19 121 LEU A C 1
ATOM 913 O O . LEU A 1 121 ? -13.040 11.870 102.120 1.00 85.19 121 LEU A O 1
ATOM 917 N N . ILE A 1 122 ? -11.082 12.438 103.061 1.00 87.69 122 ILE A N 1
ATOM 918 C CA . ILE A 1 122 ? -10.383 12.733 101.810 1.00 87.69 122 ILE A CA 1
ATOM 919 C C . ILE A 1 122 ? -10.304 11.476 100.935 1.00 87.69 122 ILE A C 1
ATOM 921 O O . ILE A 1 122 ? -10.612 11.549 99.750 1.00 87.69 122 ILE A O 1
ATOM 925 N N . ALA A 1 123 ? -10.009 10.302 101.509 1.00 88.06 123 ALA A N 1
ATOM 926 C CA . ALA A 1 123 ? -10.024 9.041 100.763 1.00 88.06 123 ALA A CA 1
ATOM 927 C C . ALA A 1 123 ? -11.403 8.710 100.168 1.00 88.06 123 ALA A C 1
ATOM 929 O O . ALA A 1 123 ? -11.465 8.173 99.065 1.00 88.06 123 ALA A O 1
ATOM 930 N N . LYS A 1 124 ? -12.505 9.055 100.852 1.00 90.38 124 LYS A N 1
ATOM 931 C CA . LYS A 1 124 ? -13.861 8.912 100.296 1.00 90.38 124 LYS A CA 1
ATOM 932 C C . LYS A 1 124 ? -14.103 9.863 99.125 1.00 90.38 124 LYS A C 1
ATOM 934 O O . LYS A 1 124 ? -14.540 9.412 98.071 1.00 90.38 124 LYS A O 1
ATOM 939 N N . TYR A 1 125 ? -13.784 11.151 99.273 1.00 89.38 125 TYR A N 1
ATOM 940 C CA . TYR A 1 125 ? -13.913 12.117 98.172 1.00 89.38 125 TYR A CA 1
ATOM 941 C C . TYR A 1 125 ? -13.063 11.714 96.966 1.00 89.38 125 TYR A C 1
ATOM 943 O O . TYR A 1 125 ? -13.545 11.756 95.837 1.00 89.38 125 TYR A O 1
ATOM 951 N N . HIS A 1 126 ? -11.846 11.229 97.216 1.00 90.06 126 HIS A N 1
ATOM 952 C CA . HIS A 1 126 ? -10.986 10.679 96.179 1.00 90.06 126 HIS A CA 1
ATOM 953 C C . HIS A 1 126 ? -11.613 9.452 95.501 1.00 90.06 126 HIS A C 1
ATOM 955 O O . HIS A 1 126 ? -11.653 9.387 94.276 1.00 90.06 126 HIS A O 1
ATOM 961 N N . GLY A 1 127 ? -12.161 8.513 96.283 1.00 90.38 127 GLY A N 1
ATOM 962 C CA . GLY A 1 127 ? -12.871 7.331 95.781 1.00 90.38 127 GLY A CA 1
ATOM 963 C C . GLY A 1 127 ? -14.026 7.689 94.857 1.00 90.38 127 GLY A C 1
ATOM 964 O O . GLY A 1 127 ? -14.149 7.128 93.770 1.00 90.38 127 GLY A O 1
ATOM 965 N N . ARG A 1 128 ? -14.828 8.681 95.248 1.00 91.75 128 ARG A N 1
ATOM 966 C CA . ARG A 1 128 ? -15.933 9.184 94.431 1.00 91.75 128 ARG A CA 1
ATOM 967 C C . ARG A 1 128 ? -15.455 9.847 93.137 1.00 91.75 128 ARG A C 1
ATOM 969 O O . ARG A 1 128 ? -15.957 9.496 92.074 1.00 91.75 128 ARG A O 1
ATOM 976 N N . ALA A 1 129 ? -14.490 10.765 93.207 1.00 89.19 129 ALA A N 1
ATOM 977 C CA . ALA A 1 129 ? -13.971 11.459 92.025 1.00 89.19 129 ALA A CA 1
ATOM 978 C C . ALA A 1 129 ? -13.340 10.478 91.019 1.00 89.19 129 ALA A C 1
ATOM 980 O O . ALA A 1 129 ? -13.631 10.537 89.823 1.00 89.19 129 ALA A O 1
ATOM 981 N N . ALA A 1 130 ? -12.552 9.517 91.514 1.00 90.81 130 ALA A N 1
ATOM 982 C CA . ALA A 1 130 ? -11.964 8.456 90.701 1.00 90.81 130 ALA A CA 1
ATOM 983 C C . ALA A 1 130 ? -13.032 7.555 90.057 1.00 90.81 130 ALA A C 1
ATOM 985 O O . ALA A 1 130 ? -12.887 7.152 88.904 1.00 90.81 130 ALA A O 1
ATOM 986 N N . ALA A 1 131 ? -14.122 7.245 90.767 1.00 92.44 131 ALA A N 1
ATOM 987 C CA . ALA A 1 131 ? -15.236 6.472 90.217 1.00 92.44 131 ALA A CA 1
ATOM 988 C C . ALA A 1 131 ? -16.004 7.226 89.125 1.00 92.44 131 ALA A C 1
ATOM 990 O O . ALA A 1 131 ? -16.391 6.622 88.125 1.00 92.44 131 ALA A O 1
ATOM 991 N N . GLU A 1 132 ? -16.210 8.534 89.281 1.00 91.25 132 GLU A N 1
ATOM 992 C CA . GLU A 1 132 ? -16.853 9.380 88.268 1.00 91.25 132 GLU A CA 1
ATOM 993 C C . GLU A 1 132 ? -15.981 9.511 87.004 1.00 91.25 132 GLU A C 1
ATOM 995 O O . GLU A 1 132 ? -16.486 9.462 85.878 1.00 91.25 132 GLU A O 1
ATOM 1000 N N . GLU A 1 133 ? -14.660 9.625 87.158 1.00 90.31 133 GLU A N 1
ATOM 1001 C CA . GLU A 1 133 ? -13.703 9.603 86.046 1.00 90.31 133 GLU A CA 1
ATOM 1002 C C . GLU A 1 133 ? -13.667 8.241 85.339 1.00 90.31 133 GLU A C 1
ATOM 1004 O O . GLU A 1 133 ? -13.873 8.170 84.124 1.00 90.31 133 GLU A O 1
ATOM 1009 N N . ALA A 1 134 ? -13.511 7.152 86.098 1.00 92.06 134 ALA A N 1
ATOM 1010 C CA . ALA A 1 134 ? -13.542 5.792 85.567 1.00 92.06 134 ALA A CA 1
ATOM 1011 C C . ALA A 1 134 ? -14.875 5.484 84.872 1.00 92.06 134 ALA A C 1
ATOM 1013 O O . ALA A 1 134 ? -14.896 4.868 83.808 1.00 92.06 134 ALA A O 1
ATOM 1014 N N . GLY A 1 135 ? -15.995 5.948 85.431 1.00 92.75 135 GLY A N 1
ATOM 1015 C CA . GLY A 1 135 ? -17.317 5.805 84.834 1.00 92.75 135 GLY A CA 1
ATOM 1016 C C . GLY A 1 135 ? -17.428 6.498 83.474 1.00 92.75 135 GLY A C 1
ATOM 1017 O O . GLY A 1 135 ? -17.915 5.893 82.518 1.00 92.75 135 GLY A O 1
ATOM 1018 N N . ARG A 1 136 ? -16.922 7.733 83.350 1.00 91.44 136 ARG A N 1
ATOM 1019 C CA . ARG A 1 136 ? -16.871 8.450 82.062 1.00 91.44 136 ARG A CA 1
ATOM 1020 C C . ARG A 1 136 ? -15.996 7.725 81.041 1.00 91.44 136 ARG A C 1
ATOM 1022 O O . ARG A 1 136 ? -16.415 7.574 79.895 1.00 91.44 136 ARG A O 1
ATOM 1029 N N . ALA A 1 137 ? -14.831 7.233 81.459 1.00 91.56 137 ALA A N 1
ATOM 1030 C CA . ALA A 1 137 ? -13.933 6.470 80.594 1.00 91.56 137 ALA A CA 1
ATOM 1031 C C . ALA A 1 137 ? -14.577 5.161 80.105 1.00 91.56 137 ALA A C 1
ATOM 1033 O O . ALA A 1 137 ? -14.519 4.842 78.920 1.00 91.56 137 ALA A O 1
ATOM 1034 N N . VAL A 1 138 ? -15.259 4.432 80.991 1.00 94.81 138 VAL A N 1
ATOM 1035 C CA . VAL A 1 138 ? -16.003 3.210 80.651 1.00 94.81 138 VAL A CA 1
ATOM 1036 C C . VAL A 1 138 ? -17.128 3.495 79.661 1.00 94.81 138 VAL A C 1
ATOM 1038 O O . VAL A 1 138 ? -17.265 2.764 78.683 1.00 94.81 138 VAL A O 1
ATOM 1041 N N . ALA A 1 139 ? -17.918 4.547 79.885 1.00 91.88 139 ALA A N 1
ATOM 1042 C CA . ALA A 1 139 ? -18.998 4.921 78.976 1.00 91.88 139 ALA A CA 1
ATOM 1043 C C . ALA A 1 139 ? -18.465 5.308 77.584 1.00 91.88 139 ALA A C 1
ATOM 1045 O O . ALA A 1 139 ? -19.023 4.884 76.573 1.00 91.88 139 ALA A O 1
ATOM 1046 N N . ALA A 1 140 ? -17.361 6.062 77.527 1.00 92.19 140 ALA A N 1
ATOM 1047 C CA . ALA A 1 140 ? -16.712 6.439 76.273 1.00 92.19 140 ALA A CA 1
ATOM 1048 C C . ALA A 1 140 ? -16.139 5.223 75.526 1.00 92.19 140 ALA A C 1
ATOM 1050 O O . ALA A 1 140 ? -16.382 5.072 74.330 1.00 92.19 140 ALA A O 1
ATOM 1051 N N . TYR A 1 141 ? -15.444 4.329 76.236 1.00 93.81 141 TYR A N 1
ATOM 1052 C CA . TYR A 1 141 ? -14.906 3.094 75.664 1.00 93.81 141 TYR A CA 1
ATOM 1053 C C . TYR A 1 141 ? -16.025 2.197 75.127 1.00 93.81 141 TYR A C 1
ATOM 1055 O O . TYR A 1 141 ? -15.945 1.710 74.005 1.00 93.81 141 TYR A O 1
ATOM 1063 N N . TYR A 1 142 ? -17.121 2.040 75.876 1.00 94.38 142 TYR A N 1
ATOM 1064 C CA . TYR A 1 142 ? -18.273 1.263 75.423 1.00 94.38 142 TYR A CA 1
ATOM 1065 C C . TYR A 1 142 ? -18.925 1.831 74.154 1.00 94.38 142 TYR A C 1
ATOM 1067 O O . TYR A 1 142 ? -19.357 1.083 73.275 1.00 94.38 142 TYR A O 1
ATOM 1075 N N . ALA A 1 143 ? -19.013 3.158 74.044 1.00 90.31 143 ALA A N 1
ATOM 1076 C CA . ALA A 1 143 ? -19.609 3.801 72.882 1.00 90.31 143 ALA A CA 1
ATOM 1077 C C . ALA A 1 143 ? -18.773 3.596 71.610 1.00 90.31 143 ALA A C 1
ATOM 1079 O O . ALA A 1 143 ? -19.360 3.291 70.568 1.00 90.31 143 ALA A O 1
ATOM 1080 N N . ASN A 1 144 ? -17.446 3.737 71.718 1.00 91.75 144 ASN A N 1
ATOM 1081 C CA . ASN A 1 144 ? -16.554 3.904 70.568 1.00 91.75 144 ASN A CA 1
ATOM 1082 C C . ASN A 1 144 ? -15.680 2.682 70.250 1.00 91.75 144 ASN A C 1
ATOM 1084 O O . ASN A 1 144 ? -15.467 2.395 69.077 1.00 91.75 144 ASN A O 1
ATOM 1088 N N . ASP A 1 145 ? -15.189 1.970 71.267 1.00 92.12 145 ASP A N 1
ATOM 1089 C CA . ASP A 1 145 ? -14.049 1.050 71.118 1.00 92.12 145 ASP A CA 1
ATOM 1090 C C . ASP A 1 145 ? -14.331 -0.379 71.613 1.00 92.12 145 ASP A C 1
ATOM 1092 O O . ASP A 1 145 ? -13.582 -1.308 71.310 1.00 92.12 145 ASP A O 1
ATOM 1096 N N . PHE A 1 146 ? -15.390 -0.581 72.399 1.00 94.94 146 PHE A N 1
ATOM 1097 C CA . PHE A 1 146 ? -15.753 -1.896 72.917 1.00 94.94 146 PHE A CA 1
ATOM 1098 C C . PHE A 1 146 ? -16.408 -2.765 71.837 1.00 94.94 146 PHE A C 1
ATOM 1100 O O . PHE A 1 146 ? -17.358 -2.344 71.176 1.00 94.94 146 PHE A O 1
ATOM 1107 N N . ASP A 1 147 ? -15.955 -4.014 71.723 1.00 92.94 147 ASP A N 1
ATOM 1108 C CA . ASP A 1 147 ? -16.603 -5.035 70.900 1.00 92.94 147 ASP A CA 1
ATOM 1109 C C . ASP A 1 147 ? -17.951 -5.443 71.518 1.00 92.94 147 ASP A C 1
ATOM 1111 O O . ASP A 1 147 ? -18.025 -6.255 72.445 1.00 92.94 147 ASP A O 1
ATOM 1115 N N . LYS A 1 148 ? -19.037 -4.866 70.998 1.00 91.31 148 LYS A N 1
ATOM 1116 C CA . LYS A 1 148 ? -20.403 -5.118 71.478 1.00 91.31 148 LYS A CA 1
ATOM 1117 C C . LYS A 1 148 ? -20.921 -6.507 71.093 1.00 91.31 148 LYS A C 1
ATOM 1119 O O . LYS A 1 148 ? -21.832 -7.006 71.758 1.00 91.31 148 LYS A O 1
ATOM 1124 N N . ASP A 1 149 ? -20.348 -7.159 70.086 1.00 86.19 149 ASP A N 1
ATOM 1125 C CA . ASP A 1 149 ? -20.783 -8.485 69.648 1.00 86.19 149 ASP A CA 1
ATOM 1126 C C . ASP A 1 149 ? -20.116 -9.589 70.486 1.00 86.19 149 ASP A C 1
ATOM 1128 O O . ASP A 1 149 ? -20.806 -10.467 71.018 1.00 86.19 149 ASP A O 1
ATOM 1132 N N . GLY A 1 150 ? -18.795 -9.512 70.681 1.00 87.12 150 GLY A N 1
ATOM 1133 C CA . GLY A 1 150 ? -17.987 -10.565 71.313 1.00 87.12 150 GLY A CA 1
ATOM 1134 C C . GLY A 1 150 ? -17.364 -10.237 72.676 1.00 87.12 150 GLY A C 1
ATOM 1135 O O . GLY A 1 150 ? -16.890 -11.148 73.356 1.00 87.12 150 GLY A O 1
ATOM 1136 N N . GLY A 1 151 ? -17.366 -8.976 73.114 1.00 89.81 151 GLY A N 1
ATOM 1137 C CA . GLY A 1 151 ? -16.615 -8.533 74.292 1.00 89.81 151 GLY A CA 1
ATOM 1138 C C . GLY A 1 151 ? -17.169 -8.996 75.650 1.00 89.81 151 GLY A C 1
ATOM 1139 O O . GLY A 1 151 ? -18.384 -9.066 75.877 1.00 89.81 151 GLY A O 1
ATOM 1140 N N . ASP A 1 152 ? -16.262 -9.240 76.606 1.00 92.62 152 ASP A N 1
ATOM 1141 C CA . ASP A 1 152 ? -16.580 -9.517 78.018 1.00 92.62 152 ASP A CA 1
ATOM 1142 C C . ASP A 1 152 ? -16.685 -8.215 78.834 1.00 92.62 152 ASP A C 1
ATOM 1144 O O . ASP A 1 152 ? -15.745 -7.773 79.503 1.00 92.62 152 ASP A O 1
ATOM 1148 N N . LEU A 1 153 ? -17.859 -7.579 78.767 1.00 92.69 153 LEU A N 1
ATOM 1149 C CA . LEU A 1 153 ? -18.142 -6.337 79.492 1.00 92.69 153 LEU A CA 1
ATOM 1150 C C . LEU A 1 153 ? -18.033 -6.507 81.026 1.00 92.69 153 LEU A C 1
ATOM 1152 O O . LEU A 1 153 ? -17.412 -5.652 81.664 1.00 92.69 153 LEU A O 1
ATOM 1156 N N . PRO A 1 154 ? -18.584 -7.569 81.656 1.00 93.00 154 PRO A N 1
ATOM 1157 C CA . PRO A 1 154 ? -18.378 -7.826 83.083 1.00 93.00 154 PRO A CA 1
ATOM 1158 C C . PRO A 1 154 ? -16.901 -7.924 83.486 1.00 93.00 154 PRO A C 1
ATOM 1160 O O . PRO A 1 154 ? -16.509 -7.328 84.494 1.00 93.00 154 PRO A O 1
ATOM 1163 N N . GLY A 1 155 ? -16.083 -8.632 82.698 1.00 92.56 155 GLY A N 1
ATOM 1164 C CA . GLY A 1 155 ? -14.640 -8.739 82.917 1.00 92.56 155 GLY A CA 1
ATOM 1165 C C . GLY A 1 155 ? -13.931 -7.386 82.837 1.00 92.56 155 GLY A C 1
ATOM 1166 O O . GLY A 1 155 ? -13.159 -7.043 83.736 1.00 92.56 155 GLY A O 1
ATOM 1167 N N . TYR A 1 156 ? -14.259 -6.576 81.826 1.00 94.00 156 TYR A N 1
ATOM 1168 C CA . TYR A 1 156 ? -13.718 -5.222 81.671 1.00 94.00 156 TYR A CA 1
ATOM 1169 C C . TYR A 1 156 ? -14.058 -4.312 82.863 1.00 94.00 156 TYR A C 1
ATOM 1171 O O . TYR A 1 156 ? -13.161 -3.726 83.472 1.00 94.00 156 TYR A O 1
ATOM 1179 N N . LEU A 1 157 ? -15.335 -4.244 83.259 1.00 93.81 157 LEU A N 1
ATOM 1180 C CA . LEU A 1 157 ? -15.791 -3.425 84.393 1.00 93.81 157 LEU A CA 1
ATOM 1181 C C . LEU A 1 157 ? -15.116 -3.836 85.710 1.00 93.81 157 LEU A C 1
ATOM 1183 O O . LEU A 1 157 ? -14.734 -2.980 86.513 1.00 93.81 157 LEU A O 1
ATOM 1187 N N . LYS A 1 158 ? -14.934 -5.146 85.920 1.00 93.38 158 LYS A N 1
ATOM 1188 C CA . LYS A 1 158 ? -14.201 -5.684 87.071 1.00 93.38 158 LYS A CA 1
ATOM 1189 C C . LYS A 1 158 ? -12.728 -5.261 87.042 1.00 93.38 158 LYS A C 1
ATOM 1191 O O . LYS A 1 158 ? -12.209 -4.842 88.074 1.00 93.38 158 LYS A O 1
ATOM 1196 N N . GLY A 1 159 ? -12.080 -5.318 85.879 1.00 92.12 159 GLY A N 1
ATOM 1197 C CA . GLY A 1 159 ? -10.694 -4.880 85.698 1.00 92.12 159 GLY A CA 1
ATOM 1198 C C . GLY A 1 159 ? -10.491 -3.394 86.009 1.00 92.12 159 GLY A C 1
ATOM 1199 O O . GLY A 1 159 ? -9.564 -3.046 86.738 1.00 92.12 159 GLY A O 1
ATOM 1200 N N . VAL A 1 160 ? -11.393 -2.525 85.538 1.00 92.75 160 VAL A N 1
ATOM 1201 C CA . VAL A 1 160 ? -11.361 -1.078 85.835 1.00 92.75 160 VAL A CA 1
ATOM 1202 C C . VAL A 1 160 ? -11.441 -0.824 87.341 1.00 92.75 160 VAL A C 1
ATOM 1204 O O . VAL A 1 160 ? -10.614 -0.093 87.889 1.00 92.75 160 VAL A O 1
ATOM 1207 N N . ARG A 1 161 ? -12.380 -1.487 88.028 1.00 92.06 161 ARG A N 1
ATOM 1208 C CA . ARG A 1 161 ? -12.518 -1.410 89.489 1.00 92.06 161 ARG A CA 1
ATOM 1209 C C . ARG A 1 161 ? -11.249 -1.868 90.208 1.00 92.06 161 ARG A C 1
ATOM 1211 O O . ARG A 1 161 ? -10.738 -1.158 91.071 1.00 92.06 161 ARG A O 1
ATOM 1218 N N . GLU A 1 162 ? -10.738 -3.052 89.873 1.00 91.81 162 GLU A N 1
ATOM 1219 C CA . GLU A 1 162 ? -9.550 -3.603 90.530 1.00 91.81 162 GLU A CA 1
ATOM 1220 C C . GLU A 1 162 ? -8.323 -2.710 90.346 1.00 91.81 162 GLU A C 1
ATOM 1222 O O . GLU A 1 162 ? -7.570 -2.509 91.299 1.00 91.81 162 GLU A O 1
ATOM 1227 N N . ASN A 1 163 ? -8.132 -2.156 89.149 1.00 91.50 163 ASN A N 1
ATOM 1228 C CA . ASN A 1 163 ? -7.018 -1.260 88.858 1.00 91.50 163 ASN A CA 1
ATOM 1229 C C . ASN A 1 163 ? -7.117 0.039 89.664 1.00 91.50 163 ASN A C 1
ATOM 1231 O O . ASN A 1 163 ? -6.125 0.449 90.265 1.00 91.50 163 ASN A O 1
ATOM 1235 N N . ALA A 1 164 ? -8.306 0.642 89.751 1.00 88.62 164 ALA A N 1
ATOM 1236 C CA . ALA A 1 164 ? -8.520 1.862 90.528 1.00 88.62 164 ALA A CA 1
ATOM 1237 C C . ALA A 1 164 ? -8.279 1.650 92.033 1.00 88.62 164 ALA A C 1
ATOM 1239 O O . ALA A 1 164 ? -7.632 2.472 92.684 1.00 88.62 164 ALA A O 1
ATOM 1240 N N . VAL A 1 165 ? -8.738 0.526 92.593 1.00 88.69 165 VAL A N 1
ATOM 1241 C CA . VAL A 1 165 ? -8.518 0.190 94.011 1.00 88.69 165 VAL A CA 1
ATOM 1242 C C . VAL A 1 165 ? -7.043 -0.131 94.293 1.00 88.69 165 VAL A C 1
ATOM 1244 O O . VAL A 1 165 ? -6.499 0.326 95.302 1.00 88.69 165 VAL A O 1
ATOM 1247 N N . LYS A 1 166 ? -6.367 -0.871 93.399 1.00 89.25 166 LYS A N 1
ATOM 1248 C CA . LYS A 1 166 ? -4.930 -1.191 93.518 1.00 89.25 166 LYS A CA 1
ATOM 1249 C C . LYS A 1 166 ? -4.052 0.059 93.422 1.00 89.25 166 LYS A C 1
ATOM 1251 O O . LYS A 1 166 ? -3.143 0.209 94.234 1.00 89.25 166 LYS A O 1
ATOM 1256 N N . ALA A 1 167 ? -4.344 0.970 92.490 1.00 85.44 167 ALA A N 1
ATOM 1257 C CA . ALA A 1 167 ? -3.603 2.224 92.311 1.00 85.44 167 ALA A CA 1
ATOM 1258 C C . ALA A 1 167 ? -3.639 3.128 93.558 1.00 85.44 167 ALA A C 1
ATOM 1260 O O . ALA A 1 167 ? -2.737 3.930 93.768 1.00 85.44 167 ALA A O 1
ATOM 1261 N N . ASN A 1 168 ? -4.646 2.949 94.416 1.00 85.06 168 ASN A N 1
ATOM 1262 C CA . ASN A 1 168 ? -4.864 3.730 95.632 1.00 85.06 168 ASN A CA 1
ATOM 1263 C C . ASN A 1 168 ? -4.475 2.987 96.920 1.00 85.06 168 ASN A C 1
ATOM 1265 O O . ASN A 1 168 ? -5.017 3.246 97.998 1.00 85.06 168 ASN A O 1
ATOM 1269 N N . GLY A 1 169 ? -3.547 2.030 96.811 1.00 79.00 169 GLY A N 1
ATOM 1270 C CA . GLY A 1 169 ? -2.958 1.331 97.956 1.00 79.00 169 GLY A CA 1
ATOM 1271 C C . GLY A 1 169 ? -3.935 0.446 98.734 1.00 79.00 169 GLY A C 1
ATOM 1272 O O . GLY A 1 169 ? -3.651 0.088 99.874 1.00 79.00 169 GLY A O 1
ATOM 1273 N N . GLY A 1 170 ? -5.095 0.108 98.158 1.00 77.56 170 GLY A N 1
ATOM 1274 C CA . GLY A 1 170 ? -6.096 -0.734 98.818 1.00 77.56 170 GLY A CA 1
ATOM 1275 C C . GLY A 1 170 ? -6.776 -0.078 100.023 1.00 77.56 170 GLY A C 1
ATOM 1276 O O . GLY A 1 170 ? -7.247 -0.785 100.913 1.00 77.56 170 GLY A O 1
ATOM 1277 N N . ASN A 1 171 ? -6.833 1.258 100.080 1.00 86.00 171 ASN A N 1
ATOM 1278 C CA . ASN A 1 171 ? -7.512 1.963 101.166 1.00 86.00 171 ASN A CA 1
ATOM 1279 C C . ASN A 1 171 ? -9.010 1.568 101.216 1.00 86.00 171 ASN A C 1
ATOM 1281 O O . ASN A 1 171 ? -9.738 1.828 100.252 1.00 86.00 171 ASN A O 1
ATOM 1285 N N . PRO A 1 172 ? -9.507 0.986 102.328 1.00 86.50 172 PRO A N 1
ATOM 1286 C CA . PRO A 1 172 ? -10.874 0.469 102.404 1.00 86.50 172 PRO A CA 1
ATOM 1287 C C . PRO A 1 172 ? -11.939 1.569 102.300 1.00 86.50 172 PRO A C 1
ATOM 1289 O O . PRO A 1 172 ? -13.045 1.313 101.827 1.00 86.50 172 PRO A O 1
ATOM 1292 N N . TYR A 1 173 ? -11.617 2.803 102.701 1.00 89.69 173 TYR A N 1
ATOM 1293 C CA . TYR A 1 173 ? -12.542 3.935 102.618 1.00 89.69 173 TYR A CA 1
ATOM 1294 C C . TYR A 1 173 ? -12.643 4.500 101.201 1.00 89.69 173 TYR A C 1
ATOM 1296 O O . TYR A 1 173 ? -13.731 4.893 100.790 1.00 89.69 173 TYR A O 1
ATOM 1304 N N . PHE A 1 174 ? -11.535 4.488 100.452 1.00 92.88 174 PHE A N 1
ATOM 1305 C CA . PHE A 1 174 ? -11.538 4.787 99.019 1.00 92.88 174 PHE A CA 1
ATOM 1306 C C . PHE A 1 174 ? -12.349 3.736 98.262 1.00 92.88 174 PHE A C 1
ATOM 1308 O O . PHE A 1 174 ? -13.266 4.084 97.527 1.00 92.88 174 PHE A O 1
ATOM 1315 N N . ALA A 1 175 ? -12.042 2.452 98.484 1.00 90.44 175 ALA A N 1
ATOM 1316 C CA . ALA A 1 175 ? -12.675 1.347 97.770 1.00 90.44 175 ALA A CA 1
ATOM 1317 C C . ALA A 1 175 ? -14.195 1.316 97.983 1.00 90.44 175 ALA A C 1
ATOM 1319 O O . ALA A 1 175 ? -14.939 1.171 97.020 1.00 90.44 175 ALA A O 1
ATOM 1320 N N . GLY A 1 176 ? -14.662 1.520 99.221 1.00 91.12 176 GLY A N 1
ATOM 1321 C CA . GLY A 1 176 ? -16.095 1.541 99.523 1.00 91.12 176 GLY A CA 1
ATOM 1322 C C . GLY A 1 176 ? -16.857 2.667 98.816 1.00 91.12 176 GLY A C 1
ATOM 1323 O O . GLY A 1 176 ? -17.946 2.434 98.295 1.00 91.12 176 GLY A O 1
ATOM 1324 N N . GLU A 1 177 ? -16.289 3.877 98.761 1.00 92.00 177 GLU A N 1
ATOM 1325 C CA . GLU A 1 177 ? -16.940 5.007 98.084 1.00 92.00 177 GLU A CA 1
ATOM 1326 C C . GLU A 1 177 ? -16.832 4.898 96.557 1.00 92.00 177 GLU A C 1
ATOM 1328 O O . GLU A 1 177 ? -17.800 5.178 95.849 1.00 92.00 177 GLU A O 1
ATOM 1333 N N . PHE A 1 178 ? -15.689 4.421 96.051 1.00 93.94 178 PHE A N 1
ATOM 1334 C CA . PHE A 1 178 ? -15.497 4.134 94.631 1.00 93.94 178 PHE A CA 1
ATOM 1335 C C . PHE A 1 178 ? -16.529 3.119 94.136 1.00 93.94 178 PHE A C 1
ATOM 1337 O O . PHE A 1 178 ? -17.201 3.359 93.136 1.00 93.94 178 PHE A O 1
ATOM 1344 N N . ASP A 1 179 ? -16.696 2.005 94.855 1.00 92.06 179 ASP A N 1
ATOM 1345 C CA . ASP A 1 179 ? -17.648 0.954 94.494 1.00 92.06 179 ASP A CA 1
ATOM 1346 C C . ASP A 1 179 ? -19.082 1.488 94.451 1.00 92.06 179 ASP A C 1
ATOM 1348 O O . ASP A 1 179 ? -19.801 1.230 93.487 1.00 92.06 179 ASP A O 1
ATOM 1352 N N . SER A 1 180 ? -19.478 2.269 95.460 1.00 93.38 180 SER A N 1
ATOM 1353 C CA . SER A 1 180 ? -20.804 2.891 95.534 1.00 93.38 180 SER A CA 1
ATOM 1354 C C . SER A 1 180 ? -21.078 3.809 94.334 1.00 93.38 180 SER A C 1
ATOM 1356 O O . SER A 1 180 ? -22.107 3.680 93.668 1.00 93.38 180 SER A O 1
ATOM 1358 N N . ALA A 1 181 ? -20.137 4.701 94.009 1.00 91.12 181 ALA A N 1
ATOM 1359 C CA . ALA A 1 181 ? -20.294 5.662 92.919 1.00 91.12 181 ALA A CA 1
ATOM 1360 C C . ALA A 1 181 ? -20.194 5.009 91.525 1.00 91.12 181 ALA A C 1
ATOM 1362 O O . ALA A 1 181 ? -20.982 5.327 90.632 1.00 91.12 181 ALA A O 1
ATOM 1363 N N . PHE A 1 182 ? -19.272 4.061 91.333 1.00 94.75 182 PHE A N 1
ATOM 1364 C CA . PHE A 1 182 ? -19.038 3.397 90.047 1.00 94.75 182 PHE A CA 1
ATOM 1365 C C . PHE A 1 182 ? -20.155 2.409 89.674 1.00 94.75 182 PHE A C 1
ATOM 1367 O O . PHE A 1 182 ? -20.437 2.209 88.488 1.00 94.75 182 PHE A O 1
ATOM 1374 N N . HIS A 1 183 ? -20.827 1.811 90.666 1.00 92.31 183 HIS A N 1
ATOM 1375 C CA . HIS A 1 183 ? -21.866 0.800 90.453 1.00 92.31 183 HIS A CA 1
ATOM 1376 C C . HIS A 1 183 ? -22.991 1.266 89.517 1.00 92.31 183 HIS A C 1
ATOM 1378 O O . HIS A 1 183 ? -23.406 0.512 88.636 1.00 92.31 183 HIS A O 1
ATOM 1384 N N . ASN A 1 184 ? -23.446 2.515 89.656 1.00 89.75 184 ASN A N 1
ATOM 1385 C CA . ASN A 1 184 ? -24.523 3.064 88.828 1.00 89.75 184 ASN A CA 1
ATOM 1386 C C . ASN A 1 184 ? -24.137 3.110 87.343 1.00 89.75 184 ASN A C 1
ATOM 1388 O O . ASN A 1 184 ? -24.914 2.693 86.482 1.00 89.75 184 ASN A O 1
ATOM 1392 N N . THR A 1 185 ? -22.919 3.557 87.035 1.00 89.81 185 THR A N 1
ATOM 1393 C CA . THR A 1 185 ? -22.413 3.604 85.656 1.00 89.81 185 THR A CA 1
ATOM 1394 C C . THR A 1 185 ? -22.223 2.200 85.089 1.00 89.81 185 THR A C 1
ATOM 1396 O O . THR A 1 185 ? -22.620 1.929 83.955 1.00 89.81 185 THR A O 1
ATOM 1399 N N . ALA A 1 186 ? -21.687 1.275 85.892 1.00 91.06 186 ALA A N 1
ATOM 1400 C CA . ALA A 1 186 ? -21.537 -0.124 85.500 1.00 91.06 186 ALA A CA 1
ATOM 1401 C C . ALA A 1 186 ? -22.889 -0.768 85.132 1.00 91.06 186 ALA A C 1
ATOM 1403 O O . ALA A 1 186 ? -22.988 -1.425 84.094 1.00 91.06 186 ALA A O 1
ATOM 1404 N N . GLN A 1 187 ? -23.947 -0.532 85.920 1.00 92.69 187 GLN A N 1
ATOM 1405 C CA . GLN A 1 187 ? -25.296 -1.025 85.613 1.00 92.69 187 GLN A CA 1
ATOM 1406 C C . GLN A 1 187 ? -25.874 -0.419 84.326 1.00 92.69 187 GLN A C 1
ATOM 1408 O O . GLN A 1 187 ? -26.483 -1.135 83.529 1.00 92.69 187 GLN A O 1
ATOM 1413 N N . GLN A 1 188 ? -25.684 0.884 84.094 1.00 92.44 188 GLN A N 1
ATOM 1414 C CA . GLN A 1 188 ? -26.184 1.548 82.884 1.00 92.44 188 GLN A CA 1
ATOM 1415 C C . GLN A 1 188 ? -25.574 0.953 81.612 1.00 92.44 188 GLN A C 1
ATOM 1417 O O . GLN A 1 188 ? -26.304 0.633 80.672 1.00 92.44 188 GLN A O 1
ATOM 1422 N N . VAL A 1 189 ? -24.255 0.753 81.593 1.00 92.56 189 VAL A N 1
ATOM 1423 C CA . VAL A 1 189 ? -23.556 0.180 80.433 1.00 92.56 189 VAL A CA 1
ATOM 1424 C C . VAL A 1 189 ? -23.948 -1.287 80.223 1.00 92.56 189 VAL A C 1
ATOM 1426 O O . VAL A 1 189 ? -24.195 -1.705 79.093 1.00 92.56 189 VAL A O 1
ATOM 1429 N N . GLN A 1 190 ? -24.126 -2.062 81.299 1.00 92.31 190 GLN A N 1
ATOM 1430 C CA . GLN A 1 190 ? -24.666 -3.424 81.206 1.00 92.31 190 GLN A CA 1
ATOM 1431 C C . GLN A 1 190 ? -26.077 -3.454 80.599 1.00 92.31 190 GLN A C 1
ATOM 1433 O O . GLN A 1 190 ? -26.352 -4.275 79.724 1.00 92.31 190 GLN A O 1
ATOM 1438 N N . ALA A 1 191 ? -26.967 -2.545 81.006 1.00 91.06 191 ALA A N 1
ATOM 1439 C CA . ALA A 1 191 ? -28.314 -2.453 80.445 1.00 91.06 191 ALA A CA 1
ATOM 1440 C C . ALA A 1 191 ? -28.304 -2.070 78.953 1.00 91.06 191 ALA A C 1
ATOM 1442 O O . ALA A 1 191 ? -29.093 -2.611 78.175 1.00 91.06 191 ALA A O 1
ATOM 1443 N N . GLN A 1 192 ? -27.398 -1.178 78.534 1.00 91.75 192 GLN A N 1
ATOM 1444 C CA . GLN A 1 192 ? -27.206 -0.840 77.118 1.00 91.75 192 GLN A CA 1
ATOM 1445 C C . GLN A 1 192 ? -26.736 -2.050 76.301 1.00 91.75 192 GLN A C 1
ATOM 1447 O O . GLN A 1 192 ? -27.261 -2.284 75.215 1.00 91.75 192 GLN A O 1
ATOM 1452 N N . GLN A 1 193 ? -25.814 -2.853 76.835 1.00 92.12 193 GLN A N 1
ATOM 1453 C CA . GLN A 1 193 ? -25.316 -4.066 76.178 1.00 92.12 193 GLN A CA 1
ATOM 1454 C C . GLN A 1 193 ? -26.402 -5.132 76.016 1.00 92.12 193 GLN A C 1
ATOM 1456 O O . GLN A 1 193 ? -26.486 -5.786 74.977 1.00 92.12 193 GLN A O 1
ATOM 1461 N N . VAL A 1 194 ? -27.275 -5.290 77.014 1.00 89.62 194 VAL A N 1
ATOM 1462 C CA . VAL A 1 194 ? -28.431 -6.193 76.912 1.00 89.62 194 VAL A CA 1
ATOM 1463 C C . VAL A 1 194 ? -29.398 -5.730 75.819 1.00 89.62 194 VAL A C 1
ATOM 1465 O O . VAL A 1 194 ? -29.852 -6.559 75.032 1.00 89.62 194 VAL A O 1
ATOM 1468 N N . ARG A 1 195 ? -29.683 -4.422 75.726 1.00 88.44 195 ARG A N 1
ATOM 1469 C CA . ARG A 1 195 ? -30.537 -3.864 74.660 1.00 88.44 195 ARG A CA 1
ATOM 1470 C C . ARG A 1 195 ? -29.929 -4.069 73.276 1.00 88.44 195 ARG A C 1
ATOM 1472 O O . ARG A 1 195 ? -30.614 -4.597 72.410 1.00 88.44 195 ARG A O 1
ATOM 1479 N N . TYR A 1 196 ? -28.646 -3.751 73.109 1.00 90.94 196 TYR A N 1
ATOM 1480 C CA . TYR A 1 196 ? -27.929 -3.966 71.852 1.00 90.94 196 TYR A CA 1
ATOM 1481 C C . TYR A 1 196 ? -27.989 -5.432 71.409 1.00 90.94 196 TYR A C 1
ATOM 1483 O O . TYR A 1 196 ? -28.362 -5.724 70.279 1.00 90.94 196 TYR A O 1
ATOM 1491 N N . ARG A 1 197 ? -27.699 -6.379 72.313 1.00 86.69 197 ARG A N 1
ATOM 1492 C CA . ARG A 1 197 ? -27.770 -7.815 71.993 1.00 86.69 197 ARG A CA 1
ATOM 1493 C C . ARG A 1 197 ? -29.185 -8.271 71.638 1.00 86.69 197 ARG A C 1
ATOM 1495 O O . ARG A 1 197 ? -29.341 -9.134 70.778 1.00 86.69 197 ARG A O 1
ATOM 1502 N N . ALA A 1 198 ? -30.210 -7.710 72.278 1.00 82.69 198 ALA A N 1
ATOM 1503 C CA . ALA A 1 198 ? -31.601 -8.004 71.945 1.00 82.69 198 ALA A CA 1
ATOM 1504 C C . ALA A 1 198 ? -31.980 -7.471 70.551 1.00 82.69 198 ALA A C 1
ATOM 1506 O O . ALA A 1 198 ? -32.573 -8.208 69.765 1.00 82.69 198 ALA A O 1
ATOM 1507 N N . GLU A 1 199 ? -31.594 -6.235 70.226 1.00 85.12 199 GLU A N 1
ATOM 1508 C CA . GLU A 1 199 ? -31.801 -5.622 68.906 1.00 85.12 199 GLU A CA 1
ATOM 1509 C C . GLU A 1 199 ? -31.046 -6.390 67.815 1.00 85.12 199 GLU A C 1
ATOM 1511 O O . GLU A 1 199 ? -31.652 -6.811 66.832 1.00 85.12 199 GLU A O 1
ATOM 1516 N N . ARG A 1 200 ? -29.763 -6.696 68.036 1.00 85.75 200 ARG A N 1
ATOM 1517 C CA . ARG A 1 200 ? -28.935 -7.456 67.092 1.00 85.75 200 ARG A CA 1
ATOM 1518 C C . ARG A 1 200 ? -29.469 -8.866 66.844 1.00 85.75 200 ARG A C 1
ATOM 1520 O O . ARG A 1 200 ? -29.460 -9.340 65.713 1.00 85.75 200 ARG A O 1
ATOM 1527 N N . SER A 1 201 ? -29.966 -9.534 67.885 1.00 82.31 201 SER A N 1
ATOM 1528 C CA . SER A 1 201 ? -30.616 -10.844 67.757 1.00 82.31 201 SER A CA 1
ATOM 1529 C C . SER A 1 201 ? -31.904 -10.764 66.926 1.00 82.31 201 SER A C 1
ATOM 1531 O O . SER A 1 201 ? -32.152 -11.620 66.070 1.00 82.31 201 SER A O 1
ATOM 1533 N N . ALA A 1 202 ? -32.707 -9.711 67.119 1.00 79.31 202 ALA A N 1
ATOM 1534 C CA . ALA A 1 202 ? -33.908 -9.476 66.323 1.00 79.31 202 ALA A CA 1
ATOM 1535 C C . ALA A 1 202 ? -33.571 -9.192 64.847 1.00 79.31 202 ALA A C 1
ATOM 1537 O O . ALA A 1 202 ? -34.192 -9.783 63.962 1.00 79.31 202 ALA A O 1
ATOM 1538 N N . GLU A 1 203 ? -32.561 -8.361 64.577 1.00 83.44 203 GLU A N 1
ATOM 1539 C CA . GLU A 1 203 ? -32.051 -8.092 63.224 1.00 83.44 203 GLU A CA 1
ATOM 1540 C C . GLU A 1 203 ? -31.525 -9.361 62.548 1.00 83.44 203 GLU A C 1
ATOM 1542 O O . GLU A 1 203 ? -31.962 -9.687 61.449 1.00 83.44 203 GLU A O 1
ATOM 1547 N N . ALA A 1 204 ? -30.663 -10.133 63.218 1.00 83.06 204 ALA A N 1
ATOM 1548 C CA . ALA A 1 204 ? -30.114 -11.380 62.678 1.00 83.06 204 ALA A CA 1
ATOM 1549 C C . ALA A 1 204 ? -31.218 -12.401 62.350 1.00 83.06 204 ALA A C 1
ATOM 1551 O O . ALA A 1 204 ? -31.155 -13.120 61.348 1.00 83.06 204 ALA A O 1
ATOM 1552 N N . THR A 1 205 ? -32.272 -12.439 63.170 1.00 83.88 205 THR A N 1
ATOM 1553 C CA . THR A 1 205 ? -33.449 -13.274 62.909 1.00 83.88 205 THR A CA 1
ATOM 1554 C C . THR A 1 205 ? -34.206 -12.788 61.668 1.00 83.88 205 THR A C 1
ATOM 1556 O O . THR A 1 205 ? -34.594 -13.606 60.832 1.00 83.88 205 THR A O 1
ATOM 1559 N N . GLN A 1 206 ? -34.383 -11.473 61.498 1.00 83.06 206 GLN A N 1
ATOM 1560 C CA . GLN A 1 206 ? -35.002 -10.899 60.297 1.00 83.06 206 GLN A CA 1
ATOM 1561 C C . GLN A 1 206 ? -34.159 -11.141 59.038 1.00 83.06 206 GLN A C 1
ATOM 1563 O O . GLN A 1 206 ? -34.713 -11.557 58.022 1.00 83.06 206 GLN A O 1
ATOM 1568 N N . GLU A 1 207 ? -32.841 -10.949 59.100 1.00 84.88 207 GLU A N 1
ATOM 1569 C CA . GLU A 1 207 ? -31.908 -11.234 58.000 1.00 84.88 207 GLU A CA 1
ATOM 1570 C C . GLU A 1 207 ? -31.976 -12.710 57.581 1.00 84.88 207 GLU A C 1
ATOM 1572 O O . GLU A 1 207 ? -32.053 -13.016 56.391 1.00 84.88 207 GLU A O 1
ATOM 1577 N N . THR A 1 208 ? -32.038 -13.631 58.549 1.00 87.31 208 THR A N 1
ATOM 1578 C CA . THR A 1 208 ? -32.177 -15.074 58.285 1.00 87.31 208 THR A CA 1
ATOM 1579 C C . THR A 1 208 ? -33.477 -15.386 57.538 1.00 87.31 208 THR A C 1
ATOM 1581 O O . THR A 1 208 ? -33.472 -16.146 56.566 1.00 87.31 208 THR A O 1
ATOM 1584 N N . VAL A 1 209 ? -34.591 -14.772 57.952 1.00 89.38 209 VAL A N 1
ATOM 1585 C CA . VAL A 1 209 ? -35.892 -14.920 57.280 1.00 89.38 209 VAL A CA 1
ATOM 1586 C C . VAL A 1 209 ? -35.843 -14.366 55.853 1.00 89.38 209 VAL A C 1
ATOM 1588 O O . VAL A 1 209 ? -36.254 -15.051 54.915 1.00 89.38 209 VAL A O 1
ATOM 1591 N N . GLN A 1 210 ? -35.291 -13.163 55.667 1.00 90.94 210 GLN A N 1
ATOM 1592 C CA . GLN A 1 210 ? -35.140 -12.543 54.346 1.00 90.94 210 GLN A CA 1
ATOM 1593 C C . GLN A 1 210 ? -34.280 -13.397 53.409 1.00 90.94 210 GLN A C 1
ATOM 1595 O O . GLN A 1 210 ? -34.667 -13.633 52.263 1.00 90.94 210 GLN A O 1
ATOM 1600 N N . ALA A 1 211 ? -33.139 -13.894 53.892 1.00 88.69 211 ALA A N 1
ATOM 1601 C CA . ALA A 1 211 ? -32.238 -14.738 53.116 1.00 88.69 211 ALA A CA 1
ATOM 1602 C C . ALA A 1 211 ? -32.903 -16.062 52.709 1.00 88.69 211 ALA A C 1
ATOM 1604 O O . ALA A 1 211 ? -32.786 -16.479 51.555 1.00 88.69 211 ALA A O 1
ATOM 1605 N N . GLY A 1 212 ? -33.653 -16.696 53.618 1.00 91.56 212 GLY A N 1
ATOM 1606 C CA . GLY A 1 212 ? -34.416 -17.911 53.320 1.00 91.56 212 GLY A CA 1
ATOM 1607 C C . GLY A 1 212 ? -35.483 -17.693 52.242 1.00 91.56 212 GLY A C 1
ATOM 1608 O O . GLY A 1 212 ? -35.628 -18.504 51.322 1.00 91.56 212 GLY A O 1
ATOM 1609 N N . TRP A 1 213 ? -36.195 -16.566 52.297 1.00 94.88 213 TRP A N 1
ATOM 1610 C CA . TRP A 1 213 ? -37.190 -16.203 51.285 1.00 94.88 213 TRP A CA 1
ATOM 1611 C C . TRP A 1 213 ? -36.575 -15.857 49.937 1.00 94.88 213 TRP A C 1
ATOM 1613 O O . TRP A 1 213 ? -37.053 -16.358 48.922 1.00 94.88 213 TRP A O 1
ATOM 1623 N N . LEU A 1 214 ? -35.493 -15.077 49.909 1.00 92.19 214 LEU A N 1
ATOM 1624 C CA . LEU A 1 214 ? -34.744 -14.821 48.675 1.00 92.19 214 LEU A CA 1
ATOM 1625 C C . LEU A 1 214 ? -34.236 -16.126 48.055 1.00 92.19 214 LEU A C 1
ATOM 1627 O O . LEU A 1 214 ? -34.356 -16.314 46.847 1.00 92.19 214 LEU A O 1
ATOM 1631 N N . GLY A 1 215 ? -33.741 -17.055 48.878 1.00 91.19 215 GLY A N 1
ATOM 1632 C CA . GLY A 1 215 ? -33.350 -18.392 48.433 1.00 91.19 215 GLY A CA 1
ATOM 1633 C C . GLY A 1 215 ? -34.515 -19.178 47.826 1.00 91.19 215 GLY A C 1
ATOM 1634 O O . GLY A 1 215 ? -34.353 -19.789 46.772 1.00 91.19 215 GLY A O 1
ATOM 1635 N N . THR A 1 216 ? -35.699 -19.111 48.440 1.00 94.00 216 THR A N 1
ATOM 1636 C CA . THR A 1 216 ? -36.926 -19.751 47.929 1.00 94.00 216 THR A CA 1
ATOM 1637 C C . THR A 1 216 ? -37.347 -19.161 46.583 1.00 94.00 216 THR A C 1
ATOM 1639 O O . THR A 1 216 ? -37.673 -19.904 45.659 1.00 94.00 216 THR A O 1
ATOM 1642 N N . VAL A 1 217 ? -37.294 -17.832 46.446 1.00 93.75 217 VAL A N 1
ATOM 1643 C CA . VAL A 1 217 ? -37.588 -17.129 45.190 1.00 93.75 217 VAL A CA 1
ATOM 1644 C C . VAL A 1 217 ? -36.616 -17.548 44.088 1.00 93.75 217 VAL A C 1
ATOM 1646 O O . VAL A 1 217 ? -37.054 -17.975 43.021 1.00 93.75 217 VAL A O 1
ATOM 1649 N N . ASP A 1 218 ? -35.308 -17.493 44.351 1.00 91.31 218 ASP A N 1
ATOM 1650 C CA . ASP A 1 218 ? -34.281 -17.849 43.366 1.00 91.31 218 ASP A CA 1
ATOM 1651 C C . ASP A 1 218 ? -34.378 -19.323 42.939 1.00 91.31 218 ASP A C 1
ATOM 1653 O O . ASP A 1 218 ? -34.250 -19.640 4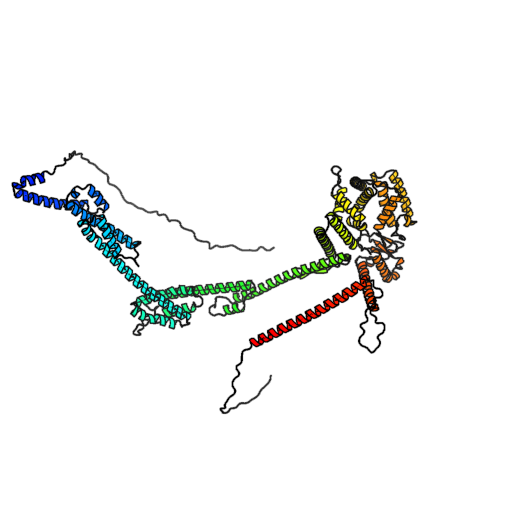1.756 1.00 91.31 218 ASP A O 1
ATOM 1657 N N . GLN A 1 219 ? -34.614 -20.241 43.881 1.00 92.62 219 GLN A N 1
ATOM 1658 C CA . GLN A 1 219 ? -34.809 -21.660 43.568 1.00 92.62 219 GLN A CA 1
ATOM 1659 C C . GLN A 1 219 ? -36.090 -21.890 42.764 1.00 92.62 219 GLN A C 1
ATOM 1661 O O . GLN A 1 219 ? -36.076 -22.656 41.802 1.00 92.62 219 GLN A O 1
ATOM 1666 N N . GLY A 1 220 ? -37.177 -21.204 43.121 1.00 93.06 220 GLY A N 1
ATOM 1667 C CA . GLY A 1 220 ? -38.454 -21.295 42.425 1.00 93.06 220 GLY A CA 1
ATOM 1668 C C . GLY A 1 220 ? -38.366 -20.839 40.970 1.00 93.06 220 GLY A C 1
ATOM 1669 O O . GLY A 1 220 ? -38.845 -21.545 40.082 1.00 93.06 220 GLY A O 1
ATOM 1670 N N . ILE A 1 221 ? -37.695 -19.708 40.724 1.00 92.50 221 ILE A N 1
ATOM 1671 C CA . ILE A 1 221 ? -37.440 -19.170 39.378 1.00 92.50 221 ILE A CA 1
ATOM 1672 C C . ILE A 1 221 ? -36.587 -20.150 38.568 1.00 92.50 221 ILE A C 1
ATOM 1674 O O . ILE A 1 221 ? -36.979 -20.539 37.469 1.00 92.50 221 ILE A O 1
ATOM 1678 N N . LYS A 1 222 ? -35.479 -20.646 39.135 1.00 90.31 222 LYS A N 1
ATOM 1679 C CA . LYS A 1 222 ? -34.614 -21.643 38.473 1.00 90.31 222 LYS A CA 1
ATOM 1680 C C . LYS A 1 222 ? -35.334 -22.952 38.153 1.00 90.31 222 LYS A C 1
ATOM 1682 O O . LYS A 1 222 ? -35.014 -23.593 37.158 1.00 90.31 222 LYS A O 1
ATOM 1687 N N . ALA A 1 223 ? -36.296 -23.348 38.982 1.00 91.00 223 ALA A N 1
ATOM 1688 C CA . ALA A 1 223 ? -37.124 -24.530 38.765 1.00 91.00 223 ALA A CA 1
ATOM 1689 C C . ALA A 1 223 ? -38.273 -24.299 37.763 1.00 91.00 223 ALA A C 1
ATOM 1691 O O . ALA A 1 223 ? -38.999 -25.242 37.455 1.00 91.00 223 ALA A O 1
ATOM 1692 N N . GLY A 1 224 ? -38.474 -23.069 37.272 1.00 89.62 224 GLY A N 1
ATOM 1693 C CA . GLY A 1 224 ? -39.579 -22.726 36.373 1.00 89.62 224 GLY A CA 1
ATOM 1694 C C . GLY A 1 224 ? -40.954 -22.725 37.050 1.00 89.62 224 GLY A C 1
ATOM 1695 O O . GLY A 1 224 ? -41.968 -22.879 36.371 1.00 89.62 224 GLY A O 1
ATOM 1696 N N . SER A 1 225 ? -41.007 -22.577 38.379 1.00 95.06 225 SER A N 1
ATOM 1697 C CA . SER A 1 225 ? -42.271 -22.485 39.121 1.00 95.06 225 SER A CA 1
ATOM 1698 C C . SER A 1 225 ? -43.064 -21.238 38.716 1.00 95.06 225 SER A C 1
ATOM 1700 O O . SER A 1 225 ? -42.484 -20.205 38.376 1.00 95.06 225 SER A O 1
ATOM 1702 N N . SER A 1 226 ? -44.399 -21.304 38.787 1.00 94.19 226 SER A N 1
ATOM 1703 C CA . SER A 1 226 ? -45.232 -20.122 38.530 1.00 94.19 226 SER A CA 1
ATOM 1704 C C . SER A 1 226 ? -45.020 -19.049 39.614 1.00 94.19 226 SER A C 1
ATOM 1706 O O . SER A 1 226 ? -44.745 -19.394 40.770 1.00 94.19 226 SER A O 1
ATOM 1708 N N . PRO A 1 227 ? -45.174 -17.753 39.289 1.00 93.94 227 PRO A N 1
ATOM 1709 C CA . PRO A 1 227 ? -45.017 -16.669 40.260 1.00 93.94 227 PRO A CA 1
ATOM 1710 C C . PRO A 1 227 ? -45.883 -16.832 41.515 1.00 93.94 227 PRO A C 1
ATOM 1712 O O . PRO A 1 227 ? -45.435 -16.567 42.630 1.00 93.94 227 PRO A O 1
ATOM 1715 N N . GLU A 1 228 ? -47.107 -17.325 41.343 1.00 92.50 228 GLU A N 1
ATOM 1716 C CA . GLU A 1 228 ? -48.071 -17.568 42.416 1.00 92.50 228 GLU A CA 1
ATOM 1717 C C . GLU A 1 228 ? -47.630 -18.728 43.312 1.00 92.50 228 GLU A C 1
ATOM 1719 O O . GLU A 1 228 ? -47.763 -18.644 44.532 1.00 92.50 228 GLU A O 1
ATOM 1724 N N . ALA A 1 229 ? -47.062 -19.791 42.731 1.00 92.12 229 ALA A N 1
ATOM 1725 C CA . ALA A 1 229 ? -46.533 -20.923 43.488 1.00 92.12 229 ALA A CA 1
ATOM 1726 C C . ALA A 1 229 ? -45.322 -20.511 44.340 1.00 92.12 229 ALA A C 1
ATOM 1728 O O . ALA A 1 229 ? -45.215 -20.903 45.502 1.00 92.12 229 ALA A O 1
ATOM 1729 N N . ILE A 1 230 ? -44.446 -19.664 43.790 1.00 93.06 230 ILE A N 1
ATOM 1730 C CA . ILE A 1 230 ? -43.295 -19.105 44.512 1.00 93.06 230 ILE A CA 1
ATOM 1731 C C . ILE A 1 230 ? -43.773 -18.211 45.657 1.00 93.06 230 ILE A C 1
ATOM 1733 O O . ILE A 1 230 ? -43.310 -18.353 46.792 1.00 93.06 230 ILE A O 1
ATOM 1737 N N . ALA A 1 231 ? -44.736 -17.325 45.387 1.00 91.44 231 ALA A N 1
ATOM 1738 C CA . ALA A 1 231 ? -45.323 -16.479 46.416 1.00 91.44 231 ALA A CA 1
ATOM 1739 C C . ALA A 1 231 ? -45.968 -17.318 47.529 1.00 91.44 231 ALA A C 1
ATOM 1741 O O . ALA A 1 231 ? -45.715 -17.064 48.705 1.00 91.44 231 ALA A O 1
ATOM 1742 N N . ALA A 1 232 ? -46.727 -18.360 47.182 1.00 89.31 232 ALA A N 1
ATOM 1743 C CA . ALA A 1 232 ? -47.330 -19.276 48.147 1.00 89.31 232 ALA A CA 1
ATOM 1744 C C . ALA A 1 232 ? -46.283 -20.002 49.009 1.00 89.31 232 ALA A C 1
ATOM 1746 O O . ALA A 1 232 ? -46.460 -20.086 50.224 1.00 89.31 232 ALA A O 1
ATOM 1747 N N . ALA A 1 233 ? -45.171 -20.461 48.424 1.00 89.88 233 ALA A N 1
ATOM 1748 C CA . ALA A 1 233 ? -44.083 -21.110 49.161 1.00 89.88 233 ALA A CA 1
ATOM 1749 C C . ALA A 1 233 ? -43.430 -20.161 50.183 1.00 89.88 233 ALA A C 1
ATOM 1751 O O . ALA A 1 233 ? -43.235 -20.527 51.345 1.00 89.88 233 ALA A O 1
ATOM 1752 N N . VAL A 1 234 ? -43.171 -18.909 49.787 1.00 91.56 234 VAL A N 1
ATOM 1753 C CA . VAL A 1 234 ? -42.685 -17.864 50.705 1.00 91.56 234 VAL A CA 1
ATOM 1754 C C . VAL A 1 234 ? -43.699 -17.632 51.830 1.00 91.56 234 VAL A C 1
ATOM 1756 O O . VAL A 1 234 ? -43.325 -17.613 53.002 1.00 91.56 234 VAL A O 1
ATOM 1759 N N . ARG A 1 235 ? -44.996 -17.543 51.512 1.00 87.81 235 ARG A N 1
ATOM 1760 C CA . ARG A 1 235 ? -46.056 -17.359 52.519 1.00 87.81 235 ARG A CA 1
ATOM 1761 C C . ARG A 1 235 ? -46.207 -18.540 53.468 1.00 87.81 235 ARG A C 1
ATOM 1763 O O . ARG A 1 235 ? -46.458 -18.318 54.645 1.00 87.81 235 ARG A O 1
ATOM 1770 N N . GLN A 1 236 ? -46.021 -19.775 53.014 1.00 86.94 236 GLN A N 1
ATOM 1771 C CA . GLN A 1 236 ? -46.143 -20.956 53.871 1.00 86.94 236 GLN A CA 1
ATOM 1772 C C . GLN A 1 236 ? -45.128 -20.939 55.021 1.00 86.94 236 GLN A C 1
ATOM 1774 O O . GLN A 1 236 ? -45.439 -21.341 56.142 1.00 86.94 236 GLN A O 1
ATOM 1779 N N . SER A 1 237 ? -43.933 -20.406 54.771 1.00 87.81 237 SER A N 1
ATOM 1780 C CA . SER A 1 237 ? -42.906 -20.277 55.805 1.00 87.81 237 SER A CA 1
ATOM 1781 C C . SER A 1 237 ? -43.216 -19.207 56.862 1.00 87.81 237 SER A C 1
ATOM 1783 O O . SER A 1 237 ? -42.528 -19.160 57.881 1.00 87.81 237 SER A O 1
ATOM 1785 N N . TYR A 1 238 ? -44.270 -18.392 56.686 1.00 87.69 238 TYR A N 1
ATOM 1786 C CA . TYR A 1 238 ? -44.641 -17.382 57.676 1.00 87.69 238 TYR A CA 1
ATOM 1787 C C . TYR A 1 238 ? -44.972 -17.997 59.041 1.00 87.69 238 TYR A C 1
ATOM 1789 O O . TYR A 1 238 ? -44.515 -17.530 60.089 1.00 87.69 238 TYR A O 1
ATOM 1797 N N . GLU A 1 239 ? -45.757 -19.074 59.034 1.00 83.75 239 GLU A N 1
ATOM 1798 C CA . GLU A 1 239 ? -46.124 -19.775 60.264 1.00 83.75 239 GLU A CA 1
ATOM 1799 C C . GLU A 1 239 ? -44.929 -20.515 60.864 1.00 83.75 239 GLU A C 1
ATOM 1801 O O . GLU A 1 239 ? -44.707 -20.474 62.075 1.00 83.75 239 GLU A O 1
ATOM 1806 N N . THR A 1 240 ? -44.082 -21.113 60.025 1.00 85.44 240 THR A N 1
ATOM 1807 C CA . THR A 1 240 ? -42.830 -21.733 60.471 1.00 85.44 240 THR A CA 1
ATOM 1808 C C . THR A 1 240 ? -41.938 -20.721 61.193 1.00 85.44 240 THR A C 1
ATOM 1810 O O . THR A 1 240 ? -41.483 -20.985 62.306 1.00 85.44 240 THR A O 1
ATOM 1813 N N . ASN A 1 241 ? -41.756 -19.528 60.626 1.00 88.25 241 ASN A N 1
ATOM 1814 C CA . ASN A 1 241 ? -40.956 -18.460 61.226 1.00 88.25 241 ASN A CA 1
ATOM 1815 C C . ASN A 1 241 ? -41.588 -17.924 62.515 1.00 88.25 241 ASN A C 1
ATOM 1817 O O . ASN A 1 241 ? -40.888 -17.646 63.488 1.00 88.25 241 ASN A O 1
ATOM 1821 N N . ARG A 1 242 ? -42.918 -17.843 62.580 1.00 86.38 242 ARG A N 1
ATOM 1822 C CA . ARG A 1 242 ? -43.627 -17.457 63.804 1.00 86.38 242 ARG A CA 1
ATOM 1823 C C . ARG A 1 242 ? -43.434 -18.482 64.922 1.00 86.38 242 ARG A C 1
ATOM 1825 O O . ARG A 1 242 ? -43.214 -18.109 66.074 1.00 86.38 242 ARG A O 1
ATOM 1832 N N . HIS A 1 243 ? -43.511 -19.773 64.612 1.00 84.19 243 HIS A N 1
ATOM 1833 C CA . HIS A 1 243 ? -43.410 -20.830 65.616 1.00 84.19 243 HIS A CA 1
ATOM 1834 C C . HIS A 1 243 ? -41.973 -21.096 66.066 1.00 84.19 243 HIS A C 1
ATOM 1836 O O . HIS A 1 243 ? -41.746 -21.234 67.273 1.00 84.19 243 HIS A O 1
ATOM 1842 N N . ILE A 1 244 ? -41.029 -21.146 65.123 1.00 85.69 244 ILE A N 1
ATOM 1843 C CA . ILE A 1 244 ? -39.624 -21.490 65.373 1.00 85.69 244 ILE A CA 1
ATOM 1844 C C . ILE A 1 244 ? -38.829 -20.249 65.778 1.00 85.69 244 ILE A C 1
ATOM 1846 O O . ILE A 1 244 ? -38.212 -20.240 66.838 1.00 85.69 244 ILE A O 1
ATOM 1850 N N . LEU A 1 245 ? -38.890 -19.189 64.968 1.00 84.62 245 LEU A N 1
ATOM 1851 C CA . LEU A 1 245 ? -38.078 -17.977 65.133 1.00 84.62 245 LEU A CA 1
ATOM 1852 C C . LEU A 1 245 ? -38.778 -16.879 65.949 1.00 84.62 245 LEU A C 1
ATOM 1854 O O . LEU A 1 245 ? -38.193 -15.831 66.203 1.00 84.62 245 LEU A O 1
ATOM 1858 N N . LYS A 1 246 ? -40.030 -17.108 66.371 1.00 86.69 246 LYS A N 1
ATOM 1859 C CA . LYS A 1 246 ? -40.843 -16.173 67.173 1.00 86.69 246 LYS A CA 1
ATOM 1860 C C . LYS A 1 246 ? -41.036 -14.790 66.533 1.00 86.69 246 LYS A C 1
ATOM 1862 O O . LYS A 1 246 ? -41.326 -13.827 67.237 1.00 86.69 246 LYS A O 1
ATOM 1867 N N . VAL A 1 247 ? -40.950 -14.693 65.204 1.00 86.25 247 VAL A N 1
ATOM 1868 C CA . VAL A 1 247 ? -41.128 -13.428 64.470 1.00 86.25 247 VAL A CA 1
ATOM 1869 C C . VAL A 1 247 ? -42.614 -13.144 64.242 1.00 86.25 247 VAL A C 1
ATOM 1871 O O . VAL A 1 247 ? -43.352 -13.993 63.731 1.00 86.25 247 VAL A O 1
ATOM 1874 N N . SER A 1 248 ? -43.070 -11.944 64.606 1.00 86.88 248 SER A N 1
ATOM 1875 C CA . SER A 1 248 ? -44.471 -11.539 64.444 1.00 86.88 248 SER A CA 1
ATOM 1876 C C . SER A 1 248 ? -44.842 -11.317 62.971 1.00 86.88 248 SER A C 1
ATOM 1878 O O . SER A 1 248 ? -43.985 -10.981 62.158 1.00 86.88 248 SER A O 1
ATOM 1880 N N . PHE A 1 249 ? -46.121 -11.461 62.606 1.00 86.19 249 PHE A N 1
ATOM 1881 C CA . PHE A 1 249 ? -46.572 -11.205 61.229 1.00 86.19 249 PHE A CA 1
ATOM 1882 C C . PHE A 1 249 ? -46.224 -9.801 60.704 1.00 86.19 249 PHE A C 1
ATOM 1884 O O . PHE A 1 249 ? -45.708 -9.715 59.592 1.00 86.19 249 PHE A O 1
ATOM 1891 N N . PRO A 1 250 ? -46.418 -8.709 61.474 1.00 87.56 250 PRO A N 1
ATOM 1892 C CA . PRO A 1 250 ? -45.975 -7.386 61.041 1.00 87.56 250 PRO A CA 1
ATOM 1893 C C . PRO A 1 250 ? -44.470 -7.300 60.750 1.00 87.56 250 PRO A C 1
ATOM 1895 O O . PRO A 1 250 ? -44.077 -6.651 59.783 1.00 87.56 250 PRO A O 1
ATOM 1898 N N . ASP A 1 251 ? -43.626 -7.953 61.555 1.00 87.06 251 ASP A N 1
ATOM 1899 C CA . ASP A 1 251 ? -42.171 -7.948 61.343 1.00 87.06 251 ASP A CA 1
ATOM 1900 C C . ASP A 1 251 ? -41.779 -8.793 60.126 1.00 87.06 251 ASP A C 1
ATOM 1902 O O . ASP A 1 251 ? -40.915 -8.401 59.344 1.00 87.06 251 ASP A O 1
ATOM 1906 N N . GLN A 1 252 ? -42.470 -9.914 59.917 1.00 89.56 252 GLN A N 1
ATOM 1907 C CA . GLN A 1 252 ? -42.341 -10.746 58.724 1.00 89.56 252 GLN A CA 1
ATOM 1908 C C . GLN A 1 252 ? -42.748 -9.991 57.453 1.00 89.56 252 GLN A C 1
ATOM 1910 O O . GLN A 1 252 ? -42.069 -10.081 56.436 1.00 89.56 252 GLN A O 1
ATOM 1915 N N . ASP A 1 253 ? -43.795 -9.172 57.504 1.00 89.25 253 ASP A N 1
ATOM 1916 C CA . ASP A 1 253 ? -44.182 -8.353 56.360 1.00 89.25 253 ASP A CA 1
ATOM 1917 C C . ASP A 1 253 ? -43.168 -7.243 56.041 1.00 89.25 253 ASP A C 1
ATOM 1919 O O . ASP A 1 253 ? -42.902 -6.980 54.866 1.00 89.25 253 ASP A O 1
ATOM 1923 N N . ARG A 1 254 ? -42.538 -6.636 57.059 1.00 87.88 254 ARG A N 1
ATOM 1924 C CA . ARG A 1 254 ? -41.396 -5.726 56.838 1.00 87.88 254 ARG A CA 1
ATOM 1925 C C . ARG A 1 254 ? -40.200 -6.464 56.239 1.00 87.88 254 ARG A C 1
ATOM 1927 O O . ARG A 1 254 ? -39.556 -5.937 55.336 1.00 87.88 254 ARG A O 1
ATOM 1934 N N . ALA A 1 255 ? -39.928 -7.689 56.689 1.00 89.25 255 ALA A N 1
ATOM 1935 C CA . ALA A 1 255 ? -38.893 -8.523 56.089 1.00 89.25 255 ALA A CA 1
ATOM 1936 C C . ALA A 1 255 ? -39.200 -8.830 54.612 1.00 89.25 255 ALA A C 1
ATOM 1938 O O . ALA A 1 255 ? -38.305 -8.761 53.773 1.00 89.25 255 ALA A O 1
ATOM 1939 N N . LEU A 1 256 ? -40.464 -9.077 54.256 1.00 90.69 256 LEU A N 1
ATOM 1940 C CA . LEU A 1 256 ? -40.847 -9.386 52.878 1.00 90.69 256 LEU A CA 1
ATOM 1941 C C . LEU A 1 256 ? -40.755 -8.155 51.968 1.00 90.69 256 LEU A C 1
ATOM 1943 O O . LEU A 1 256 ? -40.376 -8.278 50.805 1.00 90.69 256 LEU A O 1
ATOM 1947 N N . LEU A 1 257 ? -41.010 -6.956 52.499 1.00 90.31 257 LEU A N 1
ATOM 1948 C CA . LEU A 1 257 ? -40.686 -5.708 51.805 1.00 90.31 257 LEU A CA 1
ATOM 1949 C C . LEU A 1 257 ? -39.176 -5.603 51.513 1.00 90.31 257 LEU A C 1
ATOM 1951 O O . LEU A 1 257 ? -38.793 -5.217 50.409 1.00 90.31 257 LEU A O 1
ATOM 1955 N N . GLY A 1 258 ? -38.326 -6.006 52.465 1.00 89.06 258 GLY A N 1
ATOM 1956 C CA . GLY A 1 258 ? -36.877 -6.120 52.267 1.00 89.06 258 GLY A CA 1
ATOM 1957 C C . GLY A 1 258 ? -36.504 -7.086 51.136 1.00 89.06 258 GLY A C 1
ATOM 1958 O O . GLY A 1 258 ? -35.667 -6.754 50.300 1.00 89.06 258 GLY A O 1
ATOM 1959 N N . VAL A 1 259 ? -37.187 -8.232 51.037 1.00 91.75 259 VAL A N 1
ATOM 1960 C CA . VAL A 1 259 ? -37.025 -9.194 49.928 1.00 91.75 259 VAL A CA 1
ATOM 1961 C C . VAL A 1 259 ? -37.409 -8.572 48.584 1.00 91.75 259 VAL A C 1
ATOM 1963 O O . VAL A 1 259 ? -36.631 -8.672 47.638 1.00 91.75 259 VAL A O 1
ATOM 1966 N N . ILE A 1 260 ? -38.556 -7.885 48.494 1.00 90.62 260 ILE A N 1
ATOM 1967 C CA . ILE A 1 260 ? -38.980 -7.180 47.268 1.00 90.62 260 ILE A CA 1
ATOM 1968 C C . ILE A 1 260 ? -37.925 -6.140 46.854 1.00 90.62 260 ILE A C 1
ATOM 1970 O O . ILE A 1 260 ? -37.566 -6.054 45.679 1.00 90.62 260 ILE A O 1
ATOM 1974 N N . GLY A 1 261 ? -37.379 -5.390 47.816 1.00 89.06 261 GLY A N 1
ATOM 1975 C CA . GLY A 1 261 ? -36.285 -4.449 47.572 1.00 89.06 261 GLY A CA 1
ATOM 1976 C C . GLY A 1 261 ? -35.006 -5.136 47.076 1.00 89.06 261 GLY A C 1
ATOM 1977 O O . GLY A 1 261 ? -34.419 -4.707 46.083 1.00 89.06 261 GLY A O 1
ATOM 1978 N N . ALA A 1 262 ? -34.597 -6.234 47.715 1.00 89.56 262 ALA A N 1
ATOM 1979 C CA . ALA A 1 262 ? -33.394 -6.989 47.364 1.00 89.56 262 ALA A CA 1
ATOM 1980 C C . ALA A 1 262 ? -33.496 -7.692 45.998 1.00 89.56 262 ALA A C 1
ATOM 1982 O O . ALA A 1 262 ? -32.492 -7.819 45.291 1.00 89.56 262 ALA A O 1
ATOM 1983 N N . MET A 1 263 ? -34.702 -8.084 45.571 1.00 89.50 263 MET A N 1
ATOM 1984 C CA . MET A 1 263 ? -34.932 -8.642 44.233 1.00 89.50 263 MET A CA 1
ATOM 1985 C C . MET A 1 263 ? -34.528 -7.668 43.117 1.00 89.50 263 MET A C 1
ATOM 1987 O O . MET A 1 263 ? -34.185 -8.112 42.023 1.00 89.50 263 MET A O 1
ATOM 1991 N N . LYS A 1 264 ? -34.496 -6.352 43.367 1.00 87.56 264 LYS A N 1
ATOM 1992 C CA . LYS A 1 264 ? -33.993 -5.373 42.390 1.00 87.56 264 LYS A CA 1
ATOM 1993 C C . LYS A 1 264 ? -32.521 -5.612 42.034 1.00 87.56 264 LYS A C 1
ATOM 1995 O O . LYS A 1 264 ? -32.160 -5.509 40.868 1.00 87.56 264 LYS A O 1
ATOM 2000 N N . GLY A 1 265 ? -31.686 -5.991 43.004 1.00 86.50 265 GLY A N 1
ATOM 2001 C CA . GLY A 1 265 ? -30.295 -6.377 42.733 1.00 86.50 265 GLY A CA 1
ATOM 2002 C C . GLY A 1 265 ? -30.192 -7.694 41.954 1.00 86.50 265 GLY A C 1
ATOM 2003 O O . GLY A 1 265 ? -29.293 -7.872 41.136 1.00 86.50 265 GLY A O 1
ATOM 2004 N N . LYS A 1 266 ? -31.152 -8.609 42.154 1.00 86.62 266 LYS A N 1
ATOM 2005 C CA . LYS A 1 266 ? -31.240 -9.874 41.405 1.00 86.62 266 LYS A CA 1
ATOM 2006 C C . LYS A 1 266 ? -31.638 -9.670 39.956 1.00 86.62 266 LYS A C 1
ATOM 2008 O O . LYS A 1 266 ? -31.114 -10.378 39.104 1.00 86.62 266 LYS A O 1
ATOM 2013 N N . LEU A 1 267 ? -32.486 -8.675 39.686 1.00 84.56 267 LEU A N 1
ATOM 2014 C CA . LEU A 1 267 ? -32.782 -8.249 38.327 1.00 84.56 267 LEU A CA 1
ATOM 2015 C C . LEU A 1 267 ? -31.460 -8.006 37.596 1.00 84.56 267 LEU A C 1
ATOM 2017 O O . LEU A 1 267 ? -31.183 -8.711 36.640 1.00 84.56 267 LEU A O 1
ATOM 2021 N N . GLU A 1 268 ? -30.589 -7.118 38.077 1.00 80.88 268 GLU A N 1
ATOM 2022 C CA . GLU A 1 268 ? -29.302 -6.834 37.421 1.00 80.88 268 GLU A CA 1
ATOM 2023 C C . GLU A 1 268 ? -28.424 -8.083 37.236 1.00 80.88 268 GLU A C 1
ATOM 2025 O O . GLU A 1 268 ? -27.929 -8.308 36.127 1.00 80.88 268 GLU A O 1
ATOM 2030 N N . ALA A 1 269 ? -28.304 -8.914 38.277 1.00 86.00 269 ALA A N 1
ATOM 2031 C CA . ALA A 1 269 ? -27.451 -10.103 38.289 1.00 86.00 269 ALA A CA 1
ATOM 2032 C C . ALA A 1 269 ? -27.906 -11.234 37.345 1.00 86.00 269 ALA A C 1
ATOM 2034 O O . ALA A 1 269 ? -27.057 -11.967 36.840 1.00 86.00 269 ALA A O 1
ATOM 2035 N N . ASP A 1 270 ? -29.210 -11.380 37.094 1.00 85.50 270 ASP A N 1
ATOM 2036 C CA . ASP A 1 270 ? -29.763 -12.421 36.220 1.00 85.50 270 ASP A CA 1
ATOM 2037 C C . ASP A 1 270 ? -30.703 -11.823 35.149 1.00 85.50 270 ASP A C 1
ATOM 2039 O O . ASP A 1 270 ? -31.927 -11.771 35.317 1.00 85.50 270 ASP A O 1
ATOM 2043 N N . PRO A 1 271 ? -30.131 -11.351 34.020 1.00 78.75 271 PRO A N 1
ATOM 2044 C CA . PRO A 1 271 ? -30.888 -10.761 32.921 1.00 78.75 271 PRO A CA 1
ATOM 2045 C C . PRO A 1 271 ? -31.950 -11.665 32.320 1.00 78.75 271 PRO A C 1
ATOM 2047 O O . PRO A 1 271 ? -32.994 -11.172 31.895 1.00 78.75 271 PRO A O 1
ATOM 2050 N N . ALA A 1 272 ? -31.664 -12.963 32.242 1.00 82.19 272 ALA A N 1
ATOM 2051 C CA . ALA A 1 272 ? -32.479 -13.907 31.492 1.00 82.19 272 ALA A CA 1
ATOM 2052 C C . ALA A 1 272 ? -33.862 -14.089 32.129 1.00 82.19 272 ALA A C 1
ATOM 2054 O O . ALA A 1 272 ? -34.845 -14.299 31.422 1.00 82.19 272 ALA A O 1
ATOM 2055 N N . ASN A 1 273 ? -33.944 -13.932 33.453 1.00 87.62 273 ASN A N 1
ATOM 2056 C CA . ASN A 1 273 ? -35.153 -14.176 34.231 1.00 87.62 273 ASN A CA 1
ATOM 2057 C C . ASN A 1 273 ? -35.846 -12.887 34.706 1.00 87.62 273 ASN A C 1
ATOM 2059 O O . ASN A 1 273 ? -36.740 -12.942 35.550 1.00 87.62 273 ASN A O 1
ATOM 2063 N N . ALA A 1 274 ? -35.474 -11.715 34.176 1.00 85.88 274 ALA A N 1
ATOM 2064 C CA . ALA A 1 274 ? -35.996 -10.419 34.627 1.00 85.88 274 ALA A CA 1
ATOM 2065 C C . ALA A 1 274 ? -37.539 -10.330 34.605 1.00 85.88 274 ALA A C 1
ATOM 2067 O O . ALA A 1 274 ? -38.135 -9.758 35.520 1.00 85.88 274 ALA A O 1
ATOM 2068 N N . ASP A 1 275 ? -38.187 -10.944 33.608 1.00 86.31 275 ASP A N 1
ATOM 2069 C CA . ASP A 1 275 ? -39.653 -11.017 33.506 1.00 86.31 275 ASP A CA 1
ATOM 2070 C C . ASP A 1 275 ? -40.270 -11.829 34.647 1.00 86.31 275 ASP A C 1
ATOM 2072 O O . ASP A 1 275 ? -41.278 -11.434 35.235 1.00 86.31 275 ASP A O 1
ATOM 2076 N N . GLN A 1 276 ? -39.649 -12.966 34.975 1.00 89.06 276 GLN A N 1
ATOM 2077 C CA . GLN A 1 276 ? -40.086 -13.826 36.071 1.00 89.06 276 GLN A CA 1
ATOM 2078 C C . GLN A 1 276 ? -39.891 -13.132 37.414 1.00 89.06 276 GLN A C 1
ATOM 2080 O O . GLN A 1 276 ? -40.792 -13.183 38.246 1.00 89.06 276 GLN A O 1
ATOM 2085 N N . TYR A 1 277 ? -38.778 -12.420 37.613 1.00 91.50 277 TYR A N 1
ATOM 2086 C CA . TYR A 1 277 ? -38.575 -11.623 38.822 1.00 91.50 277 TYR A CA 1
ATOM 2087 C C . TYR A 1 277 ? -39.665 -10.552 38.983 1.00 91.50 277 TYR A C 1
ATOM 2089 O O . TYR A 1 277 ? -40.236 -10.440 40.068 1.00 91.50 277 TYR A O 1
ATOM 2097 N N . LEU A 1 278 ? -40.019 -9.820 37.916 1.00 91.12 278 LEU A N 1
ATOM 2098 C CA . LEU A 1 278 ? -41.118 -8.846 37.958 1.00 91.12 278 LEU A CA 1
ATOM 2099 C C . LEU A 1 278 ? -42.459 -9.511 38.297 1.00 91.12 278 LEU A C 1
ATOM 2101 O O . LEU A 1 278 ? -43.207 -9.010 39.139 1.00 91.12 278 LEU A O 1
ATOM 2105 N N . ALA A 1 279 ? -42.763 -10.645 37.665 1.00 92.25 279 ALA A N 1
ATOM 2106 C CA . ALA A 1 279 ? -43.996 -11.382 37.918 1.00 92.25 279 ALA A CA 1
ATOM 2107 C C . ALA A 1 279 ? -44.071 -11.900 39.366 1.00 92.25 279 ALA A C 1
ATOM 2109 O O . ALA A 1 279 ? -45.119 -11.791 40.000 1.00 92.25 279 ALA A O 1
ATOM 2110 N N . VAL A 1 280 ? -42.956 -12.389 39.925 1.00 93.88 280 VAL A N 1
ATOM 2111 C CA . VAL A 1 280 ? -42.865 -12.831 41.327 1.00 93.88 280 VAL A CA 1
ATOM 2112 C C . VAL A 1 280 ? -43.024 -11.659 42.293 1.00 93.88 280 VAL A C 1
ATOM 2114 O O . VAL A 1 280 ? -43.753 -11.798 43.269 1.00 93.88 280 VAL A O 1
ATOM 2117 N N . VAL A 1 281 ? -42.420 -10.493 42.026 1.00 93.12 281 VAL A N 1
ATOM 2118 C CA . VAL A 1 281 ? -42.624 -9.285 42.853 1.00 93.12 281 VAL A CA 1
ATOM 2119 C C . VAL A 1 281 ? -44.106 -8.911 42.910 1.00 93.12 281 VAL A C 1
ATOM 2121 O O . VAL A 1 281 ? -44.643 -8.703 43.999 1.00 93.12 281 VAL A O 1
ATOM 2124 N N . LYS A 1 282 ? -44.789 -8.895 41.758 1.00 93.12 282 LYS A N 1
ATOM 2125 C CA . LYS A 1 282 ? -46.234 -8.628 41.688 1.00 93.12 282 LYS A CA 1
ATOM 2126 C C . LYS A 1 282 ? -47.049 -9.680 42.435 1.00 93.12 282 LYS A C 1
ATOM 2128 O O . LYS A 1 282 ? -47.961 -9.327 43.177 1.00 93.12 282 LYS A O 1
ATOM 2133 N N . ALA A 1 283 ? -46.702 -10.958 42.293 1.00 93.50 283 ALA A N 1
ATOM 2134 C CA . ALA A 1 283 ? -47.371 -12.040 43.008 1.00 93.50 283 ALA A CA 1
ATOM 2135 C C . ALA A 1 283 ? -47.167 -11.935 44.530 1.00 93.50 283 ALA A C 1
ATOM 2137 O O . ALA A 1 283 ? -48.127 -12.068 45.288 1.00 93.50 283 ALA A O 1
ATOM 2138 N N . LEU A 1 284 ? -45.954 -11.633 45.003 1.00 92.19 284 LEU A N 1
ATOM 2139 C CA . LEU A 1 284 ? -45.662 -11.443 46.427 1.00 92.19 284 LEU A CA 1
ATOM 2140 C C . LEU A 1 284 ? -46.449 -10.268 47.018 1.00 92.19 284 LEU A C 1
ATOM 2142 O O . LEU A 1 284 ? -46.984 -10.397 48.123 1.00 92.19 284 LEU A O 1
ATOM 2146 N N . ALA A 1 285 ? -46.548 -9.160 46.282 1.00 92.06 285 ALA A N 1
ATOM 2147 C CA . ALA A 1 285 ? -47.271 -7.958 46.686 1.00 92.06 285 ALA A CA 1
ATOM 2148 C C . ALA A 1 285 ? -48.806 -8.143 46.669 1.00 92.06 285 ALA A C 1
ATOM 2150 O O . ALA A 1 285 ? -49.494 -7.736 47.612 1.00 92.06 285 ALA A O 1
ATOM 2151 N N . GLY A 1 286 ? -49.329 -8.797 45.626 1.00 90.19 286 GLY A N 1
ATOM 2152 C CA . GLY A 1 286 ? -50.760 -8.878 45.318 1.00 90.19 286 GLY A CA 1
ATOM 2153 C C . GLY A 1 286 ? -51.486 -10.150 45.772 1.00 90.19 286 GLY A C 1
ATOM 2154 O O . GLY A 1 286 ? -52.712 -10.181 45.723 1.00 90.19 286 GLY A O 1
ATOM 2155 N N . THR A 1 287 ? -50.788 -11.197 46.224 1.00 88.12 287 THR A N 1
ATOM 2156 C CA . THR A 1 287 ? -51.450 -12.420 46.724 1.00 88.12 287 THR A CA 1
ATOM 2157 C C . THR A 1 287 ? -51.952 -12.231 48.160 1.00 88.12 287 THR A C 1
ATOM 2159 O O . THR A 1 287 ? -51.258 -11.655 49.003 1.00 88.12 287 THR A O 1
ATOM 2162 N N . ASP A 1 288 ? -53.154 -12.740 48.454 1.00 83.75 288 ASP A N 1
ATOM 2163 C CA . ASP A 1 288 ? -53.743 -12.717 49.797 1.00 83.75 288 ASP A CA 1
ATOM 2164 C C . ASP A 1 288 ? -52.855 -13.449 50.818 1.00 83.75 288 ASP A C 1
ATOM 2166 O O . ASP A 1 288 ? -52.449 -14.596 50.620 1.00 83.75 288 ASP A O 1
ATOM 2170 N N . ARG A 1 289 ? -52.614 -12.805 51.962 1.00 82.94 289 ARG A N 1
ATOM 2171 C CA . ARG A 1 289 ? -51.996 -13.428 53.138 1.00 82.94 289 ARG A CA 1
ATOM 2172 C C . ARG A 1 289 ? -53.041 -14.239 53.900 1.00 82.94 289 ARG A C 1
ATOM 2174 O O . ARG A 1 289 ? -54.186 -13.803 54.016 1.00 82.94 289 ARG A O 1
ATOM 2181 N N . VAL A 1 290 ? -52.649 -15.373 54.472 1.00 78.94 290 VAL A N 1
ATOM 2182 C CA . VAL A 1 290 ? -53.500 -16.214 55.334 1.00 78.94 290 VAL A CA 1
ATOM 2183 C C . VAL A 1 290 ? -52.788 -16.503 56.656 1.00 78.94 290 VAL A C 1
ATOM 2185 O O . VAL A 1 290 ? -51.566 -16.638 56.666 1.00 78.94 290 VAL A O 1
ATOM 2188 N N . ASP A 1 291 ? -53.530 -16.559 57.762 1.00 73.62 291 ASP A N 1
ATOM 2189 C CA . ASP A 1 291 ? -53.012 -17.014 59.063 1.00 73.62 291 ASP A CA 1
ATOM 2190 C C . ASP A 1 291 ? -53.128 -18.545 59.241 1.00 73.62 291 ASP A C 1
ATOM 2192 O O . ASP A 1 291 ? -53.702 -19.237 58.395 1.00 73.62 291 ASP A O 1
ATOM 2196 N N . ALA A 1 292 ? -52.598 -19.089 60.346 1.00 65.12 292 ALA A N 1
ATOM 2197 C CA . ALA A 1 292 ? -52.681 -20.509 60.726 1.00 65.12 292 ALA A CA 1
ATOM 2198 C C . ALA A 1 292 ? -54.105 -21.084 60.743 1.00 65.12 292 ALA A C 1
ATOM 2200 O O . ALA A 1 292 ? -54.280 -22.298 60.644 1.00 65.12 292 ALA A O 1
ATOM 2201 N N . GLN A 1 293 ? -55.122 -20.239 60.902 1.00 69.81 293 GLN A N 1
ATOM 2202 C CA . GLN A 1 293 ? -56.529 -20.622 60.926 1.00 69.81 293 GLN A CA 1
ATOM 2203 C C . GLN A 1 293 ? -57.178 -20.523 59.535 1.00 69.81 293 GLN A C 1
ATOM 2205 O O . GLN A 1 293 ? -58.382 -20.740 59.401 1.00 69.81 293 GLN A O 1
ATOM 2210 N N . GLY A 1 294 ? -56.399 -20.197 58.497 1.00 72.19 294 GLY A N 1
ATOM 2211 C CA . GLY A 1 294 ? -56.869 -20.008 57.127 1.00 72.19 294 GLY A CA 1
ATOM 2212 C C . GLY A 1 294 ? -57.628 -18.698 56.914 1.00 72.19 294 GLY A C 1
ATOM 2213 O O . GLY A 1 294 ? -58.247 -18.506 55.864 1.00 72.19 294 GLY A O 1
ATOM 2214 N N . LYS A 1 295 ? -57.610 -17.778 57.885 1.00 79.00 295 LYS A N 1
ATOM 2215 C CA . LYS A 1 295 ? -58.274 -16.482 57.766 1.00 79.00 295 LYS A CA 1
ATOM 2216 C C . LYS A 1 295 ? -57.419 -15.558 56.904 1.00 79.00 295 LYS A C 1
ATOM 2218 O O . LYS A 1 295 ? -56.229 -15.367 57.143 1.00 79.00 295 LYS A O 1
ATOM 2223 N N . LYS A 1 296 ? -58.051 -14.948 55.901 1.00 81.94 296 LYS A N 1
ATOM 2224 C CA . LYS A 1 296 ? -57.407 -13.980 55.009 1.00 81.94 296 LYS A CA 1
ATOM 2225 C C . LYS A 1 296 ? -57.041 -12.698 55.765 1.00 81.94 296 LYS A C 1
ATOM 2227 O O . LYS A 1 296 ? -57.909 -12.033 56.325 1.00 81.94 296 LYS A O 1
ATOM 2232 N N . LEU A 1 297 ? -55.762 -12.342 55.728 1.00 74.88 297 LEU A N 1
ATOM 2233 C CA . LEU A 1 297 ? -55.176 -11.100 56.243 1.00 74.88 297 LEU A CA 1
ATOM 2234 C C . LEU A 1 297 ? -55.072 -10.008 55.149 1.00 74.88 297 LEU A C 1
ATOM 2236 O O . LEU A 1 297 ? -54.569 -8.915 55.411 1.00 74.88 297 LEU A O 1
ATOM 2240 N N . GLY A 1 298 ? -55.531 -10.296 53.924 1.00 85.06 298 GLY A N 1
ATOM 2241 C CA . GLY A 1 298 ? -55.457 -9.406 52.756 1.00 85.06 298 GLY A CA 1
ATOM 2242 C C . GLY A 1 298 ? -54.067 -9.358 52.113 1.00 85.06 298 GLY A C 1
ATOM 2243 O O . GLY A 1 298 ? -53.128 -10.001 52.587 1.00 85.06 298 GLY A O 1
ATOM 2244 N N . THR A 1 299 ? -53.919 -8.600 51.030 1.00 90.25 299 THR A N 1
ATOM 2245 C CA . THR A 1 299 ? -52.652 -8.465 50.288 1.00 90.25 299 THR A CA 1
ATOM 2246 C C . THR A 1 299 ? -51.631 -7.607 51.044 1.00 90.25 299 THR A C 1
ATOM 2248 O O . THR A 1 299 ? -51.967 -6.916 52.010 1.00 90.25 299 THR A O 1
ATOM 2251 N N . LEU A 1 300 ? -50.362 -7.647 50.622 1.00 87.56 300 LEU A N 1
ATOM 2252 C CA . LEU A 1 300 ? -49.335 -6.750 51.167 1.00 87.56 300 LEU A CA 1
ATOM 2253 C C . LEU A 1 300 ? -49.618 -5.293 50.790 1.00 87.56 300 LEU A C 1
ATOM 2255 O O . LEU A 1 300 ? -49.509 -4.412 51.639 1.00 87.56 300 LEU A O 1
ATOM 2259 N N . GLU A 1 301 ? -50.022 -5.055 49.541 1.00 87.81 301 GLU A N 1
ATOM 2260 C CA . GLU A 1 301 ? -50.397 -3.724 49.044 1.00 87.81 301 GLU A CA 1
ATOM 2261 C C . GLU A 1 301 ? -51.626 -3.158 49.764 1.00 87.81 301 GLU A C 1
ATOM 2263 O O . GLU A 1 301 ? -51.697 -1.960 50.024 1.00 87.81 301 GLU A O 1
ATOM 2268 N N . GLY A 1 302 ? -52.569 -4.020 50.155 1.00 85.44 302 GLY A N 1
ATOM 2269 C CA . GLY A 1 302 ? -53.758 -3.645 50.921 1.00 85.44 302 GLY A CA 1
ATOM 2270 C C . GLY A 1 302 ? -53.514 -3.452 52.422 1.00 85.44 302 GLY A C 1
ATOM 2271 O O . GLY A 1 302 ? -54.451 -3.140 53.156 1.00 85.44 302 GLY A O 1
ATOM 2272 N N . SER A 1 303 ? -52.285 -3.654 52.911 1.00 85.81 303 SER A N 1
ATOM 2273 C CA . SER A 1 303 ? -51.953 -3.493 54.328 1.00 85.81 303 SER A CA 1
ATOM 2274 C C . SER A 1 303 ? -51.945 -2.016 54.738 1.00 85.81 303 SER A C 1
ATOM 2276 O O . SER A 1 303 ? -51.226 -1.209 54.152 1.00 85.81 303 SER A O 1
ATOM 2278 N N . SER A 1 304 ? -52.662 -1.651 55.805 1.00 81.31 304 SER A N 1
ATOM 2279 C CA . SER A 1 304 ? -52.716 -0.261 56.293 1.00 81.31 304 SER A CA 1
ATOM 2280 C C . SER A 1 304 ? -51.383 0.265 56.835 1.00 81.31 304 SER A C 1
ATOM 2282 O O . SER A 1 304 ? -51.176 1.474 56.878 1.00 81.31 304 SER A O 1
ATOM 2284 N N . THR A 1 305 ? -50.474 -0.621 57.251 1.00 84.06 305 THR A N 1
ATOM 2285 C CA . THR A 1 305 ? -49.196 -0.243 57.873 1.00 84.06 305 THR A CA 1
ATOM 2286 C C . THR A 1 305 ? -48.050 -0.095 56.878 1.00 84.06 305 THR A C 1
ATOM 2288 O O . THR A 1 305 ? -47.162 0.722 57.103 1.00 84.06 305 THR A O 1
ATOM 2291 N N . ILE A 1 306 ? -48.049 -0.876 55.794 1.00 88.94 306 ILE A N 1
ATOM 2292 C CA . ILE A 1 306 ? -46.916 -0.972 54.853 1.00 88.94 306 ILE A CA 1
ATOM 2293 C C . ILE A 1 306 ? -47.327 -0.946 53.375 1.00 88.94 306 ILE A C 1
ATOM 2295 O O . ILE A 1 306 ? -46.454 -0.895 52.514 1.00 88.94 306 ILE A O 1
ATOM 2299 N N . GLY A 1 307 ? -48.624 -0.952 53.057 1.00 89.31 307 GLY A N 1
ATOM 2300 C CA . GLY A 1 307 ? -49.136 -0.963 51.683 1.00 89.31 307 GLY A CA 1
ATOM 2301 C C . GLY A 1 307 ? -48.518 0.111 50.780 1.00 89.31 307 GLY A C 1
ATOM 2302 O O . GLY A 1 307 ? -47.980 -0.243 49.732 1.00 89.31 307 GLY A O 1
ATOM 2303 N N . PRO A 1 308 ? -48.448 1.392 51.207 1.00 91.81 308 PRO A N 1
ATOM 2304 C CA . PRO A 1 308 ? -47.793 2.443 50.424 1.00 91.81 308 PRO A CA 1
ATOM 2305 C C . PRO A 1 308 ? -46.315 2.160 50.118 1.00 91.81 308 PRO A C 1
ATOM 2307 O O . PRO A 1 308 ? -45.832 2.486 49.035 1.00 91.81 308 PRO A O 1
ATOM 2310 N N . GLN A 1 309 ? -45.593 1.535 51.054 1.00 91.00 309 GLN A N 1
ATOM 2311 C CA . GLN A 1 309 ? -44.180 1.186 50.879 1.00 91.00 309 GLN A CA 1
ATOM 2312 C C . GLN A 1 309 ? -44.015 0.025 49.894 1.00 91.00 309 GLN A C 1
ATOM 2314 O O . GLN A 1 309 ? -43.107 0.052 49.066 1.00 91.00 309 GLN A O 1
ATOM 2319 N N . VAL A 1 310 ? -44.916 -0.962 49.943 1.00 90.62 310 VAL A N 1
ATOM 2320 C CA . VAL A 1 310 ? -44.950 -2.079 48.989 1.00 90.62 310 VAL A CA 1
ATOM 2321 C C . VAL A 1 310 ? -45.238 -1.563 47.582 1.00 90.62 310 VAL A C 1
ATOM 2323 O O . VAL A 1 310 ? -44.465 -1.852 46.674 1.00 90.62 310 VAL A O 1
ATOM 2326 N N . SER A 1 311 ? -46.274 -0.739 47.393 1.00 90.31 311 SER A N 1
ATOM 2327 C CA . SER A 1 311 ? -46.594 -0.172 46.075 1.00 90.31 311 SER A CA 1
ATOM 2328 C C . SER A 1 311 ? -45.448 0.677 45.514 1.00 90.31 311 SER A C 1
ATOM 2330 O O . SER A 1 311 ? -45.127 0.572 44.332 1.00 90.31 311 SER A O 1
ATOM 2332 N N . ALA A 1 312 ? -44.772 1.470 46.355 1.00 90.00 312 ALA A N 1
ATOM 2333 C CA . ALA A 1 312 ? -43.585 2.221 45.943 1.00 90.00 312 ALA A CA 1
ATOM 2334 C C . ALA A 1 312 ? -42.418 1.299 45.538 1.00 90.00 312 ALA A C 1
ATOM 2336 O O . ALA A 1 312 ? -41.723 1.576 44.557 1.00 90.00 312 ALA A O 1
ATOM 2337 N N . ALA A 1 313 ? -42.212 0.191 46.257 1.00 88.75 313 ALA A N 1
ATOM 2338 C CA . ALA A 1 313 ? -41.185 -0.794 45.928 1.00 88.75 313 ALA A CA 1
ATOM 2339 C C . ALA A 1 313 ? -41.483 -1.518 44.603 1.00 88.75 313 ALA A C 1
ATOM 2341 O O . ALA A 1 313 ? -40.583 -1.643 43.771 1.00 88.75 313 ALA A O 1
ATOM 2342 N N . VAL A 1 314 ? -42.738 -1.917 44.363 1.00 91.00 314 VAL A N 1
ATOM 2343 C CA . VAL A 1 314 ? -43.180 -2.528 43.096 1.00 91.00 314 VAL A CA 1
ATOM 2344 C C . VAL A 1 314 ? -42.994 -1.554 41.929 1.00 91.00 314 VAL A C 1
ATOM 2346 O O . VAL A 1 314 ? -42.384 -1.921 40.928 1.00 91.00 314 VAL A O 1
ATOM 2349 N N . ALA A 1 315 ? -43.419 -0.294 42.072 1.00 89.50 315 ALA A N 1
ATOM 2350 C CA . ALA A 1 315 ? -43.243 0.725 41.033 1.00 89.50 315 ALA A CA 1
ATOM 2351 C C . ALA A 1 315 ? -41.757 1.012 40.735 1.00 89.50 315 ALA A C 1
ATOM 2353 O O . ALA A 1 315 ? -41.354 1.138 39.578 1.00 89.50 315 ALA A O 1
ATOM 2354 N N . SER A 1 316 ? -40.911 1.070 41.770 1.00 88.94 316 SER A N 1
ATOM 2355 C CA . SER A 1 316 ? -39.453 1.207 41.617 1.00 88.94 316 SER A CA 1
ATOM 2356 C C . SER A 1 316 ? -38.835 0.013 40.882 1.00 88.94 316 SER A C 1
ATOM 2358 O O . SER A 1 316 ? -37.916 0.187 40.075 1.00 88.94 316 SER A O 1
ATOM 2360 N N . PHE A 1 317 ? -39.345 -1.196 41.131 1.00 89.62 317 PHE A N 1
ATOM 2361 C CA . PHE A 1 317 ? -38.925 -2.406 40.431 1.00 89.62 317 PHE A CA 1
ATOM 2362 C C . PHE A 1 317 ? -39.347 -2.376 38.953 1.00 89.62 317 PHE A C 1
ATOM 2364 O O . PHE A 1 317 ? -38.524 -2.642 38.079 1.00 89.62 317 PHE A O 1
ATOM 2371 N N . GLU A 1 318 ? -40.592 -1.995 38.654 1.00 88.50 318 GLU A N 1
ATOM 2372 C CA . GLU A 1 318 ? -41.090 -1.831 37.280 1.00 88.50 318 GLU A CA 1
ATOM 2373 C C . GLU A 1 318 ? -40.278 -0.805 36.487 1.00 88.50 318 GLU A C 1
ATOM 2375 O O . GLU A 1 318 ? -39.898 -1.068 35.345 1.00 88.50 318 GLU A O 1
ATOM 2380 N N . ALA A 1 319 ? -39.953 0.335 37.100 1.00 87.25 319 ALA A N 1
ATOM 2381 C CA . ALA A 1 319 ? -39.115 1.355 36.478 1.00 87.25 319 ALA A CA 1
ATOM 2382 C C . ALA A 1 319 ? -37.703 0.826 36.168 1.00 87.25 319 ALA A C 1
ATOM 2384 O O . ALA A 1 319 ? -37.182 1.062 35.077 1.00 87.25 319 ALA A O 1
ATOM 2385 N N . ALA A 1 320 ? -37.094 0.076 37.095 1.00 87.00 320 ALA A N 1
ATOM 2386 C CA . ALA A 1 320 ? -35.776 -0.529 36.893 1.00 87.00 320 ALA A CA 1
ATOM 2387 C C . ALA A 1 320 ? -35.787 -1.590 35.780 1.00 87.00 320 ALA A C 1
ATOM 2389 O O . ALA A 1 320 ? -34.893 -1.615 34.932 1.00 87.00 320 ALA A O 1
ATOM 2390 N N . TYR A 1 321 ? -36.826 -2.426 35.743 1.00 87.44 321 TYR A N 1
ATOM 2391 C CA . TYR A 1 321 ? -37.050 -3.382 34.663 1.00 87.44 321 TYR A CA 1
ATOM 2392 C C . TYR A 1 321 ? -37.207 -2.667 33.305 1.00 87.44 321 TYR A C 1
ATOM 2394 O O . TYR A 1 321 ? -36.540 -3.037 32.337 1.00 87.44 321 TYR A O 1
ATOM 2402 N N . GLY A 1 322 ? -38.019 -1.603 33.243 1.00 84.69 322 GLY A N 1
ATOM 2403 C CA . GLY A 1 322 ? -38.237 -0.804 32.033 1.00 84.69 322 GLY A CA 1
ATOM 2404 C C . GLY A 1 322 ? -36.946 -0.190 31.488 1.00 84.69 322 GLY A C 1
ATOM 2405 O O . GLY A 1 322 ? -36.599 -0.427 30.333 1.00 84.69 322 GLY A O 1
ATOM 2406 N N . GLN A 1 323 ? -36.171 0.491 32.341 1.00 86.25 323 GLN A N 1
ATOM 2407 C CA . GLN A 1 323 ? -34.871 1.062 31.955 1.00 86.25 323 GLN A CA 1
ATOM 2408 C C . GLN A 1 323 ? -33.916 0.013 31.383 1.00 86.25 323 GLN A C 1
ATOM 2410 O O . GLN A 1 323 ? -33.175 0.281 30.436 1.00 86.25 323 GLN A O 1
ATOM 2415 N N . ARG A 1 324 ? -33.915 -1.192 31.957 1.00 83.06 324 ARG A N 1
ATOM 2416 C CA . ARG A 1 324 ? -33.051 -2.273 31.489 1.00 83.06 324 ARG A CA 1
ATOM 2417 C C . ARG A 1 324 ? -33.483 -2.803 30.128 1.00 83.06 324 ARG A C 1
ATOM 2419 O O . ARG A 1 324 ? -32.635 -2.994 29.259 1.00 83.06 324 ARG A O 1
ATOM 2426 N N . ARG A 1 325 ? -34.782 -3.044 29.947 1.00 83.31 325 ARG A N 1
ATOM 2427 C CA . ARG A 1 325 ? -35.338 -3.463 28.658 1.00 83.31 325 ARG A CA 1
ATOM 2428 C C . ARG A 1 325 ? -34.983 -2.441 27.580 1.00 83.31 325 ARG A C 1
ATOM 2430 O O . ARG A 1 325 ? -34.484 -2.822 26.528 1.00 83.31 325 ARG A O 1
ATOM 2437 N N . ASP A 1 326 ? -35.155 -1.157 27.876 1.00 84.50 326 ASP A N 1
ATOM 2438 C CA . ASP A 1 326 ? -34.857 -0.087 26.929 1.00 84.50 326 ASP A CA 1
ATOM 2439 C C . ASP A 1 326 ? -33.360 -0.081 26.554 1.00 84.50 326 ASP A C 1
ATOM 2441 O O . ASP A 1 326 ? -33.033 -0.066 25.367 1.00 84.50 326 ASP A O 1
ATOM 2445 N N . ARG A 1 327 ? -32.439 -0.236 27.520 1.00 85.31 327 ARG A N 1
ATOM 2446 C CA . ARG A 1 327 ? -30.997 -0.413 27.229 1.00 85.31 327 ARG A CA 1
ATOM 2447 C C . ARG A 1 327 ? -30.717 -1.618 26.330 1.00 85.31 327 ARG A C 1
ATOM 2449 O O . ARG A 1 327 ? -30.045 -1.465 25.318 1.00 85.31 327 ARG A O 1
ATOM 2456 N N . ALA A 1 328 ? -31.278 -2.785 26.649 1.00 84.31 328 ALA A N 1
ATOM 2457 C CA . ALA A 1 328 ? -31.081 -3.995 25.850 1.00 84.31 328 ALA A CA 1
ATOM 2458 C C . ALA A 1 328 ? -31.566 -3.815 24.401 1.00 84.31 328 ALA A C 1
ATOM 2460 O O . ALA A 1 328 ? -30.924 -4.289 23.463 1.00 84.31 328 ALA A O 1
ATOM 2461 N N . THR A 1 329 ? -32.669 -3.087 24.201 1.00 88.38 329 THR A N 1
ATOM 2462 C CA . THR A 1 329 ? -33.150 -2.771 22.852 1.00 88.38 329 THR A CA 1
ATOM 2463 C C . THR A 1 329 ? -32.239 -1.793 22.111 1.00 88.38 329 THR A C 1
ATOM 2465 O O . THR A 1 329 ? -32.011 -1.974 20.917 1.00 88.38 329 THR A O 1
ATOM 2468 N N . VAL A 1 330 ? -31.670 -0.795 22.796 1.00 89.25 330 VAL A N 1
ATOM 2469 C CA . VAL A 1 330 ? -30.694 0.137 22.206 1.00 89.25 330 VAL A CA 1
ATOM 2470 C C . VAL A 1 330 ? -29.417 -0.596 21.796 1.00 89.25 330 VAL A C 1
ATOM 2472 O O . VAL A 1 330 ? -28.951 -0.414 20.670 1.00 89.25 330 VAL A O 1
ATOM 2475 N N . ASP A 1 331 ? -28.894 -1.469 22.656 1.00 89.81 331 ASP A N 1
ATOM 2476 C CA . ASP A 1 331 ? -27.689 -2.257 22.375 1.00 89.81 331 ASP A CA 1
ATOM 2477 C C . ASP A 1 331 ? -27.902 -3.189 21.175 1.00 89.81 331 ASP A C 1
ATOM 2479 O O . ASP A 1 331 ? -27.063 -3.255 20.273 1.00 89.81 331 ASP A O 1
ATOM 2483 N N . ALA A 1 332 ? -29.062 -3.851 21.104 1.00 91.50 332 ALA A N 1
ATOM 2484 C CA . ALA A 1 332 ? -29.429 -4.681 19.959 1.00 91.50 332 ALA A CA 1
ATOM 2485 C C . ALA A 1 332 ? -29.508 -3.865 18.657 1.00 91.50 332 ALA A C 1
ATOM 2487 O O . ALA A 1 332 ? -28.948 -4.275 17.637 1.00 91.50 332 ALA A O 1
ATOM 2488 N N . LYS A 1 333 ? -30.137 -2.679 18.685 1.00 93.31 333 LYS A N 1
ATOM 2489 C CA . LYS A 1 333 ? -30.193 -1.766 17.527 1.00 93.31 333 LYS A CA 1
ATOM 2490 C C . LYS A 1 333 ? -28.801 -1.352 17.066 1.00 93.31 333 LYS A C 1
ATOM 2492 O O . LYS A 1 333 ? -28.521 -1.392 15.869 1.00 93.31 333 LYS A O 1
ATOM 2497 N N . HIS A 1 334 ? -27.923 -0.990 17.999 1.00 94.00 334 HIS A N 1
ATOM 2498 C CA . HIS A 1 334 ? -26.543 -0.640 17.674 1.00 94.00 334 HIS A CA 1
ATOM 2499 C C . HIS A 1 334 ? -25.785 -1.825 17.058 1.00 94.00 334 HIS A C 1
ATOM 2501 O O . HIS A 1 334 ? -25.072 -1.652 16.069 1.00 94.00 334 HIS A O 1
ATOM 2507 N N . GLY A 1 335 ? -26.001 -3.036 17.581 1.00 95.12 335 GLY A N 1
ATOM 2508 C CA . GLY A 1 335 ? -25.463 -4.274 17.018 1.00 95.12 335 GLY A CA 1
ATOM 2509 C C . GLY A 1 335 ? -25.884 -4.492 15.564 1.00 95.12 335 GLY A C 1
ATOM 2510 O O . GLY A 1 335 ? -25.025 -4.683 14.703 1.00 95.12 335 GLY A O 1
ATOM 2511 N N . PHE A 1 336 ? -27.182 -4.392 15.261 1.00 97.12 336 PHE A N 1
ATOM 2512 C CA . PHE A 1 336 ? -27.681 -4.519 13.886 1.00 97.12 336 PHE A CA 1
ATOM 2513 C C . PHE A 1 336 ? -27.155 -3.419 12.968 1.00 97.12 336 PHE A C 1
ATOM 2515 O O . PHE A 1 336 ? -26.740 -3.708 11.848 1.00 97.12 336 PHE A O 1
ATOM 2522 N N . TRP A 1 337 ? -27.103 -2.173 13.442 1.00 96.19 337 TRP A N 1
ATOM 2523 C CA . TRP A 1 337 ? -26.517 -1.078 12.675 1.00 96.19 337 TRP A CA 1
ATOM 2524 C C . TRP A 1 337 ? -25.042 -1.344 12.339 1.00 96.19 337 TRP A C 1
ATOM 2526 O O . TRP A 1 337 ? -24.654 -1.217 11.182 1.00 96.19 337 TRP A O 1
ATOM 2536 N N . SER A 1 338 ? -24.238 -1.795 13.308 1.00 96.38 338 SER A N 1
ATOM 2537 C CA . SER A 1 338 ? -22.821 -2.131 13.096 1.00 96.38 338 SER A CA 1
ATOM 2538 C C . SER A 1 338 ? -22.624 -3.299 12.124 1.00 96.38 338 SER A C 1
ATOM 2540 O O . SER A 1 338 ? -21.655 -3.320 11.363 1.00 96.38 338 SER A O 1
ATOM 2542 N N . GLN A 1 339 ? -23.515 -4.293 12.138 1.00 95.38 339 GLN A N 1
ATOM 2543 C CA . GLN A 1 339 ? -23.472 -5.382 11.161 1.00 95.38 339 GLN A CA 1
ATOM 2544 C C . GLN A 1 339 ? -23.871 -4.894 9.762 1.00 95.38 339 GLN A C 1
ATOM 2546 O O . GLN A 1 339 ? -23.205 -5.233 8.787 1.00 95.38 339 GLN A O 1
ATOM 2551 N N . ALA A 1 340 ? -24.915 -4.067 9.659 1.00 95.50 340 ALA A N 1
ATOM 2552 C CA . ALA A 1 340 ? -25.358 -3.476 8.399 1.00 95.50 340 ALA A CA 1
ATOM 2553 C C . ALA A 1 340 ? -24.285 -2.574 7.780 1.00 95.50 340 ALA A C 1
ATOM 2555 O O . ALA A 1 340 ? -23.995 -2.696 6.594 1.00 95.50 340 ALA A O 1
ATOM 2556 N N . ASP A 1 341 ? -23.634 -1.731 8.580 1.00 95.06 341 ASP A N 1
ATOM 2557 C CA . ASP A 1 341 ? -22.540 -0.870 8.123 1.00 95.06 341 ASP A CA 1
ATOM 2558 C C . ASP A 1 341 ? -21.376 -1.684 7.529 1.00 95.06 341 ASP A C 1
ATOM 2560 O O . ASP A 1 341 ? -20.780 -1.290 6.528 1.00 95.06 341 ASP A O 1
ATOM 2564 N N . ARG A 1 342 ? -21.132 -2.889 8.061 1.00 92.75 342 ARG A N 1
ATOM 2565 C CA . ARG A 1 342 ? -20.127 -3.835 7.549 1.00 92.75 342 ARG A CA 1
ATOM 2566 C C . ARG A 1 342 ? -20.602 -4.726 6.397 1.00 92.75 342 ARG A C 1
ATOM 2568 O O . ARG A 1 342 ? -19.791 -5.452 5.829 1.00 92.75 342 ARG A O 1
ATOM 2575 N N . GLY A 1 343 ? -21.880 -4.694 6.022 1.00 92.94 343 GLY A N 1
ATOM 2576 C CA . GLY A 1 343 ? -22.431 -5.611 5.016 1.00 92.94 343 GLY A CA 1
ATOM 2577 C C . GLY A 1 343 ? -22.635 -7.054 5.518 1.00 92.94 343 GLY A C 1
ATOM 2578 O O . GLY A 1 343 ? -22.782 -7.980 4.712 1.00 92.94 343 GLY A O 1
ATOM 2579 N N . GLU A 1 344 ? -22.632 -7.261 6.837 1.00 95.69 344 GLU A N 1
ATOM 2580 C CA . GLU A 1 344 ? -22.684 -8.560 7.527 1.00 95.69 344 GLU A CA 1
ATOM 2581 C C . GLU A 1 344 ? -23.986 -8.757 8.323 1.00 95.69 344 GLU A C 1
ATOM 2583 O O . GLU A 1 344 ? -24.058 -9.631 9.184 1.00 95.69 344 GLU A O 1
ATOM 2588 N N . LEU A 1 345 ? -25.017 -7.945 8.065 1.00 96.19 345 LEU A N 1
ATOM 2589 C CA . LEU A 1 345 ? -26.288 -8.021 8.789 1.00 96.19 345 LEU A CA 1
ATOM 2590 C C . LEU A 1 345 ? -26.926 -9.409 8.680 1.00 96.19 345 LEU A C 1
ATOM 2592 O O . LEU A 1 345 ? -27.193 -9.892 7.575 1.00 96.19 345 LEU A O 1
ATOM 2596 N N . ASP A 1 346 ? -27.242 -10.004 9.833 1.00 96.06 346 ASP A N 1
ATOM 2597 C CA . ASP A 1 346 ? -28.139 -11.156 9.906 1.00 96.06 346 ASP A CA 1
ATOM 2598 C C . ASP A 1 346 ? -29.596 -10.679 9.829 1.00 96.06 346 ASP A C 1
ATOM 2600 O O . ASP A 1 346 ? -30.236 -10.319 10.822 1.00 96.06 346 ASP A O 1
ATOM 2604 N N . GLU A 1 347 ? -30.123 -10.686 8.609 1.00 94.25 347 GLU A N 1
ATOM 2605 C CA . GLU A 1 347 ? -31.484 -10.255 8.288 1.00 94.25 347 GLU A CA 1
ATOM 2606 C C . GLU A 1 347 ? -32.552 -11.071 9.035 1.00 94.25 347 GLU A C 1
ATOM 2608 O O . GLU A 1 347 ? -33.610 -10.540 9.384 1.00 94.25 347 GLU A O 1
ATOM 2613 N N . LYS A 1 348 ? -32.275 -12.349 9.341 1.00 95.38 348 LYS A N 1
ATOM 2614 C CA . LYS A 1 348 ? -33.201 -13.214 10.083 1.00 95.38 348 LYS A CA 1
ATOM 2615 C C . LYS A 1 348 ? -33.258 -12.814 11.553 1.00 95.38 348 LYS A C 1
ATOM 2617 O O . LYS A 1 348 ? -34.352 -12.734 12.119 1.00 95.38 348 LYS A O 1
ATOM 2622 N N . SER A 1 349 ? -32.106 -12.541 12.161 1.00 93.25 349 SER A N 1
ATOM 2623 C CA . SER A 1 349 ? -32.039 -12.057 13.544 1.00 93.25 349 SER A CA 1
ATOM 2624 C C . SER A 1 349 ? -32.669 -10.673 13.690 1.00 93.25 349 SER A C 1
ATOM 2626 O O . SER A 1 349 ? -33.438 -10.459 14.627 1.00 93.25 349 SER A O 1
ATOM 2628 N N . LEU A 1 350 ? -32.440 -9.767 12.731 1.00 95.12 350 LEU A N 1
ATOM 2629 C CA . LEU A 1 350 ? -33.088 -8.452 12.713 1.00 95.12 350 LEU A CA 1
ATOM 2630 C C . LEU A 1 350 ? -34.615 -8.575 12.616 1.00 95.12 350 LEU A C 1
ATOM 2632 O O . LEU A 1 350 ? -35.337 -7.923 13.370 1.00 95.12 350 LEU A O 1
ATOM 2636 N N . ARG A 1 351 ? -35.115 -9.439 11.724 1.00 93.94 351 ARG A N 1
ATOM 2637 C CA . ARG A 1 351 ? -36.555 -9.686 11.594 1.00 93.94 351 ARG A CA 1
ATOM 2638 C C . ARG A 1 351 ? -37.152 -10.285 12.867 1.00 93.94 351 ARG A C 1
ATOM 2640 O O . ARG A 1 351 ? -38.188 -9.824 13.326 1.00 93.94 351 ARG A O 1
ATOM 2647 N N . THR A 1 352 ? -36.475 -11.264 13.463 1.00 94.06 352 THR A N 1
ATOM 2648 C CA . THR A 1 352 ? -36.917 -11.878 14.725 1.00 94.06 352 THR A CA 1
ATOM 2649 C C . THR A 1 352 ? -36.996 -10.834 15.841 1.00 94.06 352 THR A C 1
ATOM 2651 O O . THR A 1 352 ? -37.976 -10.799 16.576 1.00 94.06 352 THR A O 1
ATOM 2654 N N . PHE A 1 353 ? -36.009 -9.935 15.934 1.00 92.62 353 PHE A N 1
ATOM 2655 C CA . PHE A 1 353 ? -36.020 -8.837 16.902 1.00 92.62 353 PHE A CA 1
ATOM 2656 C C . PHE A 1 353 ? -37.192 -7.869 16.689 1.00 92.62 353 PHE A C 1
ATOM 2658 O O . PHE A 1 353 ? -37.793 -7.436 17.671 1.00 92.62 353 PHE A O 1
ATOM 2665 N N . PHE A 1 354 ? -37.510 -7.541 15.433 1.00 92.69 354 PHE A N 1
ATOM 2666 C CA . PHE A 1 354 ? -38.609 -6.645 15.061 1.00 92.69 354 PHE A CA 1
ATOM 2667 C C . PHE A 1 354 ? -39.995 -7.254 15.333 1.00 92.69 354 PHE A C 1
ATOM 2669 O O . PHE A 1 354 ? -40.881 -6.563 15.835 1.00 92.69 354 PHE A O 1
ATOM 2676 N N . ASP A 1 355 ? -40.162 -8.549 15.048 1.00 91.06 355 ASP A N 1
ATOM 2677 C CA . ASP A 1 355 ? -41.429 -9.273 15.206 1.00 91.06 355 ASP A CA 1
ATOM 2678 C C . ASP A 1 355 ? -41.725 -9.653 16.680 1.00 91.06 355 ASP A C 1
ATOM 2680 O O . ASP A 1 355 ? -42.875 -9.924 17.033 1.00 91.06 355 ASP A O 1
ATOM 2684 N N . GLU A 1 356 ? -40.714 -9.666 17.559 1.00 88.44 356 GLU A N 1
ATOM 2685 C CA . GLU A 1 356 ? -40.839 -10.046 18.974 1.00 88.44 356 GLU A CA 1
ATOM 2686 C C . GLU A 1 356 ? -41.738 -9.060 19.762 1.00 88.44 356 GLU A C 1
ATOM 2688 O O . GLU A 1 356 ? -41.387 -7.882 19.913 1.00 88.44 356 GLU A O 1
ATOM 2693 N N . PRO A 1 357 ? -42.862 -9.511 20.364 1.00 82.88 357 PRO A N 1
ATOM 2694 C CA . PRO A 1 357 ? -43.792 -8.638 21.089 1.00 82.88 357 PRO A CA 1
ATOM 2695 C C . PRO A 1 357 ? -43.154 -7.807 22.208 1.00 82.88 357 PRO A C 1
ATOM 2697 O O . PRO A 1 357 ? -43.617 -6.702 22.495 1.00 82.88 357 PRO A O 1
ATOM 2700 N N . ARG A 1 358 ? -42.084 -8.317 22.832 1.00 78.38 358 ARG A N 1
ATOM 2701 C CA . ARG A 1 358 ? -41.342 -7.633 23.907 1.00 78.38 358 ARG A CA 1
ATOM 2702 C C . ARG A 1 358 ? -40.584 -6.394 23.422 1.00 78.38 358 ARG A C 1
ATOM 2704 O O . ARG A 1 358 ? -40.363 -5.480 24.212 1.00 78.38 358 ARG A O 1
ATOM 2711 N N . ASN A 1 359 ? -40.242 -6.350 22.134 1.00 82.88 359 ASN A N 1
ATOM 2712 C CA . ASN A 1 359 ? -39.522 -5.251 21.487 1.00 82.88 359 ASN A CA 1
ATOM 2713 C C . ASN A 1 359 ? -40.461 -4.317 20.714 1.00 82.88 359 ASN A C 1
ATOM 2715 O O . ASN A 1 359 ? -40.004 -3.425 19.996 1.00 82.88 359 ASN A O 1
ATOM 2719 N N . LYS A 1 360 ? -41.780 -4.504 20.830 1.00 79.38 360 LYS A N 1
ATOM 2720 C CA . LYS A 1 360 ? -42.759 -3.698 20.103 1.00 79.38 360 LYS A CA 1
ATOM 2721 C C . LYS A 1 360 ? -42.572 -2.211 20.425 1.00 79.38 360 LYS A C 1
ATOM 2723 O O . LYS A 1 360 ? -42.687 -1.796 21.575 1.00 79.38 360 LYS A O 1
ATOM 2728 N N . GLY A 1 361 ? -42.302 -1.411 19.393 1.00 80.06 361 GLY A N 1
ATOM 2729 C CA . GLY A 1 361 ? -42.027 0.026 19.511 1.00 80.06 361 GLY A CA 1
ATOM 2730 C C . GLY A 1 361 ? -40.556 0.394 19.740 1.00 80.06 361 GLY A C 1
ATOM 2731 O O . GLY A 1 361 ? -40.228 1.574 19.666 1.00 80.06 361 GLY A O 1
ATOM 2732 N N . ALA A 1 362 ? -39.659 -0.576 19.955 1.00 85.69 362 ALA A N 1
ATOM 2733 C CA . ALA A 1 362 ? -38.220 -0.320 20.064 1.00 85.69 362 ALA A CA 1
ATOM 2734 C C . ALA A 1 362 ? -37.585 0.069 18.717 1.00 85.69 362 ALA A C 1
ATOM 2736 O O . ALA A 1 362 ? -36.627 0.846 18.662 1.00 85.69 362 ALA A O 1
ATOM 2737 N N . MET A 1 363 ? -38.126 -0.464 17.621 1.00 90.81 363 MET A N 1
ATOM 2738 C CA . MET A 1 363 ? -37.692 -0.186 16.257 1.00 90.81 363 MET A CA 1
ATOM 2739 C C . MET A 1 363 ? -38.898 0.141 15.379 1.00 90.81 363 MET A C 1
ATOM 2741 O O . MET A 1 363 ? -39.927 -0.533 15.438 1.00 90.81 363 MET A O 1
ATOM 2745 N N . THR A 1 364 ? -38.770 1.185 14.568 1.00 92.69 364 THR A N 1
ATOM 2746 C CA . THR A 1 364 ? -39.769 1.542 13.554 1.00 92.69 364 THR A CA 1
ATOM 2747 C C . THR A 1 364 ? -39.548 0.741 12.269 1.00 92.69 364 THR A C 1
ATOM 2749 O O . THR A 1 364 ? -38.420 0.366 11.953 1.00 92.69 364 THR A O 1
ATOM 2752 N N . GLU A 1 365 ? -40.602 0.540 11.472 1.00 91.88 365 GLU A N 1
ATOM 2753 C CA . GLU A 1 365 ? -40.479 -0.087 10.141 1.00 91.88 365 GLU A CA 1
ATOM 2754 C C . GLU A 1 365 ? -39.454 0.654 9.259 1.00 91.88 365 GLU A C 1
ATOM 2756 O O . GLU A 1 365 ? -38.685 0.044 8.522 1.00 91.88 365 GLU A O 1
ATOM 2761 N N . GLY A 1 366 ? -39.385 1.986 9.375 1.00 92.81 366 GLY A N 1
ATOM 2762 C CA . GLY A 1 366 ? -38.402 2.795 8.654 1.00 92.81 366 GLY A CA 1
ATOM 2763 C C . GLY A 1 366 ? -36.953 2.483 9.044 1.00 92.81 366 GLY A C 1
ATOM 2764 O O . GLY A 1 366 ? -36.093 2.418 8.168 1.00 92.81 366 GLY A O 1
ATOM 2765 N N . GLU A 1 367 ? -36.678 2.257 10.331 1.00 93.06 367 GLU A N 1
ATOM 2766 C CA . GLU A 1 367 ? -35.350 1.851 10.813 1.00 93.06 367 GLU A CA 1
ATOM 2767 C C . GLU A 1 367 ? -34.987 0.437 10.346 1.00 93.06 367 GLU A C 1
ATOM 2769 O O . GLU A 1 367 ? -33.874 0.232 9.862 1.00 93.06 367 GLU A O 1
ATOM 2774 N N . TYR A 1 368 ? -35.935 -0.505 10.415 1.00 94.62 368 TYR A N 1
ATOM 2775 C CA . TYR A 1 368 ? -35.762 -1.873 9.914 1.00 94.62 368 TYR A CA 1
ATOM 2776 C C . TYR A 1 368 ? -35.351 -1.876 8.432 1.00 94.62 368 TYR A C 1
ATOM 2778 O O . TYR A 1 368 ? -34.295 -2.402 8.068 1.00 94.62 368 TYR A O 1
ATOM 2786 N N . GLN A 1 369 ? -36.126 -1.192 7.584 1.00 95.56 369 GLN A N 1
ATOM 2787 C CA . GLN A 1 369 ? -35.819 -1.041 6.157 1.00 95.56 369 GLN A CA 1
ATOM 2788 C C . GLN A 1 369 ? -34.514 -0.263 5.921 1.00 95.56 369 GLN A C 1
ATOM 2790 O O . GLN A 1 369 ? -33.794 -0.521 4.956 1.00 95.56 369 GLN A O 1
ATOM 2795 N N . GLY A 1 370 ? -34.193 0.691 6.798 1.00 94.94 370 GLY A N 1
ATOM 2796 C CA . GLY A 1 370 ? -32.949 1.456 6.760 1.00 94.94 370 GLY A CA 1
ATOM 2797 C C . GLY A 1 370 ? -31.709 0.579 6.931 1.00 94.94 370 GLY A C 1
ATOM 2798 O O . GLY A 1 370 ? -30.751 0.735 6.172 1.00 94.94 370 GLY A O 1
ATOM 2799 N N . TYR A 1 371 ? -31.733 -0.372 7.869 1.00 96.56 371 TYR A N 1
ATOM 2800 C CA . TYR A 1 371 ? -30.622 -1.306 8.085 1.00 96.56 371 TYR A CA 1
ATOM 2801 C C . TYR A 1 371 ? -30.423 -2.260 6.906 1.00 96.56 371 TYR A C 1
ATOM 2803 O O . TYR A 1 371 ? -29.282 -2.479 6.502 1.00 96.56 371 TYR A O 1
ATOM 2811 N N . LEU A 1 372 ? -31.502 -2.759 6.295 1.00 95.75 372 LEU A N 1
ATOM 2812 C CA . LEU A 1 372 ? -31.402 -3.598 5.094 1.00 95.75 372 LEU A CA 1
ATOM 2813 C C . LEU A 1 372 ? -30.728 -2.848 3.933 1.00 95.75 372 LEU A C 1
ATOM 2815 O O . LEU A 1 372 ? -29.764 -3.342 3.350 1.00 95.75 372 LEU A O 1
ATOM 2819 N N . ARG A 1 373 ? -31.156 -1.610 3.651 1.00 95.69 373 ARG A N 1
ATOM 2820 C CA . ARG A 1 373 ? -30.548 -0.789 2.586 1.00 95.69 373 ARG A CA 1
ATOM 2821 C C . ARG A 1 373 ? -29.095 -0.421 2.877 1.00 95.69 373 ARG A C 1
ATOM 2823 O O . ARG A 1 373 ? -28.280 -0.373 1.956 1.00 95.69 373 ARG A O 1
ATOM 2830 N N . LEU A 1 374 ? -28.767 -0.132 4.139 1.00 95.19 374 LEU A N 1
ATOM 2831 C CA . LEU A 1 374 ? -27.386 0.125 4.553 1.00 95.19 374 LEU A CA 1
ATOM 2832 C C . LEU A 1 374 ? -26.510 -1.106 4.281 1.00 95.19 374 LEU A C 1
ATOM 2834 O O . LEU A 1 374 ? -25.469 -0.972 3.644 1.00 95.19 374 LEU A O 1
ATOM 2838 N N . ASN A 1 375 ? -26.983 -2.296 4.661 1.00 96.81 375 ASN A N 1
ATOM 2839 C CA . ASN A 1 375 ? -26.302 -3.568 4.425 1.00 96.81 375 ASN A CA 1
ATOM 2840 C C . ASN A 1 375 ? -26.029 -3.830 2.937 1.00 96.81 375 ASN A C 1
ATOM 2842 O O . ASN A 1 375 ? -24.905 -4.160 2.554 1.00 96.81 375 ASN A O 1
ATOM 2846 N N . GLU A 1 376 ? -27.033 -3.635 2.079 1.00 94.56 376 GLU A N 1
ATOM 2847 C CA . GLU A 1 376 ? -26.885 -3.770 0.624 1.00 94.56 376 GLU A CA 1
ATOM 2848 C C . GLU A 1 376 ? -25.855 -2.787 0.056 1.00 94.56 376 GLU A C 1
ATOM 2850 O O . GLU A 1 376 ? -24.980 -3.177 -0.725 1.00 94.56 376 GLU A O 1
ATOM 2855 N N . ARG A 1 377 ? -25.911 -1.519 0.483 1.00 95.00 377 ARG A N 1
ATOM 2856 C CA . ARG A 1 377 ? -24.955 -0.487 0.060 1.00 95.00 377 ARG A CA 1
ATOM 2857 C C . ARG A 1 377 ? -23.527 -0.835 0.483 1.00 95.00 377 ARG A C 1
ATOM 2859 O O . ARG A 1 377 ? -22.610 -0.702 -0.330 1.00 95.00 377 ARG A O 1
ATOM 2866 N N . SER A 1 378 ? -23.334 -1.290 1.717 1.00 93.94 378 SER A N 1
ATOM 2867 C CA . SER A 1 378 ? -22.018 -1.681 2.229 1.00 93.94 378 SER A CA 1
ATOM 2868 C C . SER A 1 378 ? -21.464 -2.906 1.502 1.00 93.94 378 SER A C 1
ATOM 2870 O O . SER A 1 378 ? -20.305 -2.890 1.082 1.00 93.94 378 SER A O 1
ATOM 2872 N N . ARG A 1 379 ? -22.296 -3.923 1.230 1.00 92.62 379 ARG A N 1
ATOM 2873 C CA . ARG A 1 379 ? -21.911 -5.076 0.392 1.00 92.62 379 ARG A CA 1
ATOM 2874 C C . ARG A 1 379 ? -21.483 -4.650 -1.010 1.00 92.62 379 ARG A C 1
ATOM 2876 O O . ARG A 1 379 ? -20.449 -5.110 -1.493 1.00 92.62 379 ARG A O 1
ATOM 2883 N N . ALA A 1 380 ? -22.239 -3.757 -1.649 1.00 91.62 380 ALA A N 1
ATOM 2884 C CA . ALA A 1 380 ? -21.901 -3.235 -2.971 1.00 91.62 380 ALA A CA 1
ATOM 2885 C C . ALA A 1 380 ? -20.570 -2.461 -2.962 1.00 91.62 380 ALA A C 1
ATOM 2887 O O . ALA A 1 380 ? -19.748 -2.639 -3.862 1.00 91.62 380 ALA A O 1
ATOM 2888 N N . SER A 1 381 ? -20.321 -1.656 -1.923 1.00 91.19 381 SER A N 1
ATOM 2889 C CA . SER A 1 381 ? -19.057 -0.926 -1.755 1.00 91.19 381 SER A CA 1
ATOM 2890 C C . SER A 1 381 ? -17.864 -1.870 -1.585 1.00 91.19 381 SER A C 1
ATOM 2892 O O . SER A 1 381 ? -16.874 -1.743 -2.304 1.00 91.19 381 SER A O 1
ATOM 2894 N N . LEU A 1 382 ? -17.970 -2.865 -0.698 1.00 89.88 382 LEU A N 1
ATOM 2895 C CA . LEU A 1 382 ? -16.914 -3.859 -0.472 1.00 89.88 382 LEU A CA 1
ATOM 2896 C C . LEU A 1 382 ? -16.632 -4.696 -1.725 1.00 89.88 382 LEU A C 1
ATOM 2898 O O . LEU A 1 382 ? -15.475 -4.974 -2.043 1.00 89.88 382 LEU A O 1
ATOM 2902 N N . ALA A 1 383 ? -17.674 -5.084 -2.464 1.00 87.69 383 ALA A N 1
ATOM 2903 C CA . ALA A 1 383 ? -17.517 -5.781 -3.737 1.00 87.69 383 ALA A CA 1
ATOM 2904 C C . ALA A 1 383 ? -16.780 -4.910 -4.769 1.00 87.69 383 ALA A C 1
ATOM 2906 O O . ALA A 1 383 ? -15.866 -5.397 -5.436 1.00 87.69 383 ALA A O 1
ATOM 2907 N N . ALA A 1 384 ? -17.114 -3.618 -4.858 1.00 86.62 384 ALA A N 1
ATOM 2908 C CA . ALA A 1 384 ? -16.435 -2.676 -5.745 1.00 86.62 384 ALA A CA 1
ATOM 2909 C C . ALA A 1 384 ? -14.962 -2.458 -5.355 1.00 86.62 384 ALA A C 1
ATOM 2911 O O . ALA A 1 384 ? -14.097 -2.383 -6.229 1.00 86.62 384 ALA A O 1
ATOM 2912 N N . GLU A 1 385 ? -14.643 -2.386 -4.061 1.00 86.12 385 GLU A N 1
ATOM 2913 C CA . GLU A 1 385 ? -13.257 -2.294 -3.586 1.00 86.12 385 GLU A CA 1
ATOM 2914 C C . GLU A 1 385 ? -12.449 -3.554 -3.897 1.00 86.12 385 GLU A C 1
ATOM 2916 O O . GLU A 1 385 ? -11.339 -3.450 -4.424 1.00 86.12 385 GLU A O 1
ATOM 2921 N N . ARG A 1 386 ? -13.016 -4.743 -3.654 1.00 86.19 386 ARG A N 1
ATOM 2922 C CA . ARG A 1 386 ? -12.380 -6.022 -4.014 1.00 86.19 386 ARG A CA 1
ATOM 2923 C C . ARG A 1 386 ? -12.149 -6.133 -5.517 1.00 86.19 386 ARG A C 1
ATOM 2925 O O . ARG A 1 386 ? -11.071 -6.548 -5.930 1.00 86.19 386 ARG A O 1
ATOM 2932 N N . ALA A 1 387 ? -13.113 -5.707 -6.334 1.00 83.00 387 ALA A N 1
ATOM 2933 C CA . ALA A 1 387 ? -12.960 -5.672 -7.786 1.00 83.00 387 ALA A CA 1
ATOM 2934 C C . ALA A 1 387 ? -11.825 -4.729 -8.220 1.00 83.00 387 ALA A C 1
ATOM 2936 O O . ALA A 1 387 ? -10.997 -5.110 -9.044 1.00 83.00 387 ALA A O 1
ATOM 2937 N N . LYS A 1 388 ? -11.717 -3.535 -7.616 1.00 83.88 388 LYS A N 1
ATOM 2938 C CA . LYS A 1 388 ? -10.603 -2.602 -7.871 1.00 83.88 388 LYS A CA 1
ATOM 2939 C C . LYS A 1 388 ? -9.247 -3.180 -7.462 1.00 83.88 388 LYS A C 1
ATOM 2941 O O . LYS A 1 388 ? -8.262 -2.971 -8.162 1.00 83.88 388 LYS A O 1
ATOM 2946 N N . GLN A 1 389 ? -9.169 -3.879 -6.330 1.00 85.50 389 GLN A N 1
ATOM 2947 C CA . GLN A 1 389 ? -7.931 -4.533 -5.892 1.00 85.50 389 GLN A CA 1
ATOM 2948 C C . GLN A 1 389 ? -7.534 -5.676 -6.833 1.00 85.50 389 GLN A C 1
ATOM 2950 O O . GLN A 1 389 ? -6.381 -5.740 -7.252 1.00 85.50 389 GLN A O 1
ATOM 2955 N N . ALA A 1 390 ? -8.491 -6.519 -7.230 1.00 84.56 390 ALA A N 1
ATOM 2956 C CA . ALA A 1 390 ? -8.258 -7.589 -8.196 1.00 84.56 390 ALA A CA 1
ATOM 2957 C C . ALA A 1 390 ? -7.808 -7.045 -9.563 1.00 84.56 390 ALA A C 1
ATOM 2959 O O . ALA A 1 390 ? -6.863 -7.569 -10.144 1.00 84.56 390 ALA A O 1
ATOM 2960 N N . ALA A 1 391 ? -8.420 -5.956 -10.046 1.00 82.69 391 ALA A N 1
ATOM 2961 C CA . ALA A 1 391 ? -8.014 -5.294 -11.288 1.00 82.69 391 ALA A CA 1
ATOM 2962 C C . ALA A 1 391 ? -6.584 -4.729 -11.214 1.00 82.69 391 ALA A C 1
ATOM 2964 O O . ALA A 1 391 ? -5.831 -4.841 -12.175 1.00 82.69 391 ALA A O 1
ATOM 2965 N N . LYS A 1 392 ? -6.177 -4.167 -10.066 1.00 87.25 392 LYS A N 1
ATOM 2966 C CA . LYS A 1 392 ? -4.799 -3.692 -9.846 1.00 87.25 392 LYS A CA 1
ATOM 2967 C C . LYS A 1 392 ? -3.767 -4.818 -9.870 1.00 87.25 392 LYS A C 1
ATOM 2969 O O . LYS A 1 392 ? -2.710 -4.650 -10.474 1.00 87.25 392 LYS A O 1
ATOM 2974 N N . GLU A 1 393 ? -4.043 -5.938 -9.202 1.00 88.25 393 GLU A N 1
ATOM 2975 C CA . GLU A 1 393 ? -3.140 -7.099 -9.241 1.00 88.25 393 GLU A CA 1
ATOM 2976 C C . GLU A 1 393 ? -3.079 -7.692 -10.656 1.00 88.25 393 GLU A C 1
ATOM 2978 O O . GLU A 1 393 ? -1.989 -7.984 -11.143 1.00 88.25 393 GLU A O 1
ATOM 2983 N N . LEU A 1 394 ? -4.210 -7.750 -11.371 1.00 88.06 394 LEU A N 1
ATOM 2984 C CA . LEU A 1 394 ? -4.240 -8.189 -12.766 1.00 88.06 394 LEU A CA 1
ATOM 2985 C C . LEU A 1 394 ? -3.407 -7.280 -13.687 1.00 88.06 394 LEU A C 1
ATOM 2987 O O . LEU A 1 394 ? -2.619 -7.803 -14.472 1.00 88.06 394 LEU A O 1
ATOM 2991 N N . GLU A 1 395 ? -3.528 -5.948 -13.576 1.00 89.50 395 GLU A N 1
ATOM 2992 C CA . GLU A 1 395 ? -2.709 -4.996 -14.356 1.00 89.50 395 GLU A CA 1
ATOM 2993 C C . GLU A 1 395 ? -1.216 -5.263 -14.127 1.00 89.50 395 GLU A C 1
ATOM 2995 O O . GLU A 1 395 ? -0.423 -5.330 -15.067 1.00 89.50 395 GLU A O 1
ATOM 3000 N N . LYS A 1 396 ? -0.827 -5.441 -12.862 1.00 90.00 396 LYS A N 1
ATOM 3001 C CA . LYS A 1 396 ? 0.559 -5.682 -12.455 1.00 90.00 396 LYS A CA 1
ATOM 3002 C C . LYS A 1 396 ? 1.092 -7.009 -12.991 1.00 90.00 396 LYS A C 1
ATOM 3004 O O . LYS A 1 396 ? 2.230 -7.051 -13.456 1.00 90.00 396 LYS A O 1
ATOM 3009 N N . ASP A 1 397 ? 0.301 -8.073 -12.938 1.00 90.31 397 ASP A N 1
ATOM 3010 C CA . ASP A 1 397 ? 0.708 -9.389 -13.431 1.00 90.31 397 ASP A CA 1
ATOM 3011 C C . ASP A 1 397 ? 0.783 -9.426 -14.961 1.00 90.31 397 ASP A C 1
ATOM 3013 O O . AS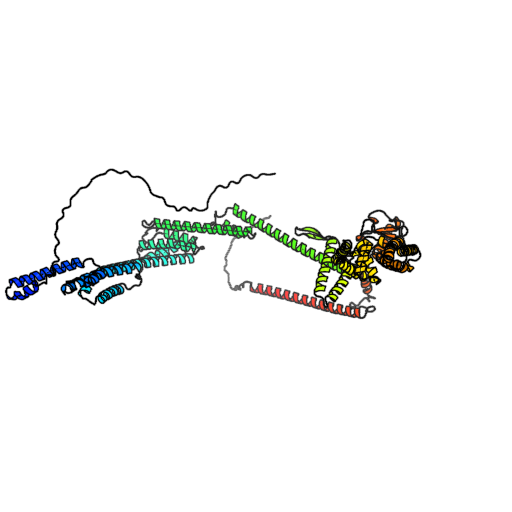P A 1 397 ? 1.766 -9.928 -15.510 1.00 90.31 397 ASP A O 1
ATOM 3017 N N . GLN A 1 398 ? -0.181 -8.810 -15.656 1.00 90.62 398 GLN A N 1
ATOM 3018 C CA . GLN A 1 398 ? -0.113 -8.618 -17.107 1.00 90.62 398 GLN A CA 1
ATOM 3019 C C . GLN A 1 398 ? 1.122 -7.803 -17.494 1.00 90.62 398 GLN A C 1
ATOM 3021 O O . GLN A 1 398 ? 1.855 -8.195 -18.401 1.00 90.62 398 GLN A O 1
ATOM 3026 N N . ARG A 1 399 ? 1.413 -6.710 -16.775 1.00 91.00 399 ARG A N 1
ATOM 3027 C CA . ARG A 1 399 ? 2.592 -5.884 -17.052 1.00 91.00 399 ARG A CA 1
ATOM 3028 C C . ARG A 1 399 ? 3.898 -6.652 -16.856 1.00 91.00 399 ARG A C 1
ATOM 3030 O O . ARG A 1 399 ? 4.747 -6.614 -17.737 1.00 91.00 399 ARG A O 1
ATOM 3037 N N . LYS A 1 400 ? 4.042 -7.401 -15.760 1.00 91.62 400 LYS A N 1
ATOM 3038 C CA . LYS A 1 400 ? 5.223 -8.253 -15.533 1.00 91.62 400 LYS A CA 1
ATOM 3039 C C . LYS A 1 400 ? 5.401 -9.302 -16.625 1.00 91.62 400 LYS A C 1
ATOM 3041 O O . LYS A 1 400 ? 6.529 -9.562 -17.036 1.00 91.62 400 LYS A O 1
ATOM 3046 N N . LEU A 1 401 ? 4.306 -9.916 -17.079 1.00 91.75 401 LEU A N 1
ATOM 3047 C CA . LEU A 1 401 ? 4.352 -10.888 -18.167 1.00 91.75 401 LEU A CA 1
ATOM 3048 C C . LEU A 1 401 ? 4.857 -10.235 -19.458 1.00 91.75 401 LEU A C 1
ATOM 3050 O O . LEU A 1 401 ? 5.734 -10.801 -20.107 1.00 91.75 401 LEU A O 1
ATOM 3054 N N . LEU A 1 402 ? 4.357 -9.042 -19.797 1.00 92.75 402 LEU A N 1
ATOM 3055 C CA . LEU A 1 402 ? 4.832 -8.281 -20.955 1.00 92.75 402 LEU A CA 1
ATOM 3056 C C . LEU A 1 402 ? 6.310 -7.917 -20.839 1.00 92.75 402 LEU A C 1
ATOM 3058 O O . LEU A 1 402 ? 7.062 -8.137 -21.783 1.00 92.75 402 LEU A O 1
ATOM 3062 N N . ASP A 1 403 ? 6.739 -7.410 -19.684 1.00 93.00 403 ASP A N 1
ATOM 3063 C CA . ASP A 1 403 ? 8.136 -7.032 -19.461 1.00 93.00 403 ASP A CA 1
ATOM 3064 C C . ASP A 1 403 ? 9.063 -8.266 -19.572 1.00 93.00 403 ASP A C 1
ATOM 3066 O O . ASP A 1 403 ? 10.130 -8.192 -20.184 1.00 93.00 403 ASP A O 1
ATOM 3070 N N . SER A 1 404 ? 8.633 -9.435 -19.071 1.00 92.44 404 SER A N 1
ATOM 3071 C CA . SER A 1 404 ? 9.358 -10.707 -19.234 1.00 92.44 404 SER A CA 1
ATOM 3072 C C . SER A 1 404 ? 9.424 -11.154 -20.695 1.00 92.44 404 SER A C 1
ATOM 3074 O O . SER A 1 404 ? 10.492 -11.526 -21.174 1.00 92.44 404 SER A O 1
ATOM 3076 N N . GLN A 1 405 ? 8.307 -11.097 -21.425 1.00 91.00 405 GLN A N 1
ATOM 3077 C CA . GLN A 1 405 ? 8.270 -11.436 -22.851 1.00 91.00 405 GLN A CA 1
ATOM 3078 C C . GLN A 1 405 ? 9.156 -10.502 -23.681 1.00 91.00 405 GLN A C 1
ATOM 3080 O O . GLN A 1 405 ? 9.808 -10.945 -24.631 1.00 91.00 405 GLN A O 1
ATOM 3085 N N . ALA A 1 406 ? 9.195 -9.219 -23.320 1.00 93.31 406 ALA A N 1
ATOM 3086 C CA . ALA A 1 406 ? 10.056 -8.236 -23.951 1.00 93.31 406 ALA A CA 1
ATOM 3087 C C . ALA A 1 406 ? 11.536 -8.543 -23.676 1.00 93.31 406 ALA A C 1
ATOM 3089 O O . ALA A 1 406 ? 12.337 -8.540 -24.610 1.00 93.31 406 ALA A O 1
ATOM 3090 N N . LEU A 1 407 ? 11.905 -8.895 -22.440 1.00 94.38 407 LEU A N 1
ATOM 3091 C CA . LEU A 1 407 ? 13.268 -9.327 -22.115 1.00 94.38 407 LEU A CA 1
ATOM 3092 C C . LEU A 1 407 ? 13.671 -10.596 -22.890 1.00 94.38 407 LEU A C 1
ATOM 3094 O O . LEU A 1 407 ? 14.752 -10.629 -23.479 1.00 94.38 407 LEU A O 1
ATOM 3098 N N . ASP A 1 408 ? 12.781 -11.588 -22.988 1.00 90.50 408 ASP A N 1
ATOM 3099 C CA . ASP A 1 408 ? 13.003 -12.814 -23.771 1.00 90.50 408 ASP A CA 1
ATOM 3100 C C . ASP A 1 408 ? 13.134 -12.533 -25.279 1.00 90.50 408 ASP A C 1
ATOM 3102 O O . ASP A 1 408 ? 13.854 -13.227 -26.007 1.00 90.50 408 ASP A O 1
ATOM 3106 N N . ALA A 1 409 ? 12.420 -11.527 -25.792 1.00 88.00 409 ALA A N 1
ATOM 3107 C CA . ALA A 1 409 ? 12.618 -11.033 -27.153 1.00 88.00 409 ALA A CA 1
ATOM 3108 C C . ALA A 1 409 ? 13.994 -10.358 -27.302 1.00 88.00 409 ALA A C 1
ATOM 3110 O O . ALA A 1 409 ? 14.679 -10.586 -28.299 1.00 88.00 409 ALA A O 1
ATOM 3111 N N . GLY A 1 410 ? 14.440 -9.605 -26.294 1.00 88.44 410 GLY A N 1
ATOM 3112 C CA . GLY A 1 410 ? 15.802 -9.073 -26.179 1.00 88.44 410 GLY A CA 1
ATOM 3113 C C . GLY A 1 410 ? 16.878 -10.134 -26.276 1.00 88.44 410 GLY A C 1
ATOM 3114 O O . GLY A 1 410 ? 17.779 -10.034 -27.110 1.00 88.44 410 GLY A O 1
ATOM 3115 N N . ASP A 1 411 ? 16.757 -11.200 -25.500 1.00 88.25 411 ASP A N 1
ATOM 3116 C CA . ASP A 1 411 ? 17.746 -12.279 -25.504 1.00 88.25 411 ASP A CA 1
ATOM 3117 C C . ASP A 1 411 ? 17.820 -12.996 -26.862 1.00 88.25 411 ASP A C 1
ATOM 3119 O O . ASP A 1 411 ? 18.895 -13.417 -27.305 1.00 88.25 411 ASP A O 1
ATOM 3123 N N . ARG A 1 412 ? 16.700 -13.043 -27.591 1.00 82.38 412 ARG A N 1
ATOM 3124 C CA . ARG A 1 412 ? 16.621 -13.581 -28.956 1.00 82.38 412 ARG A CA 1
ATOM 3125 C C . ARG A 1 412 ? 17.027 -12.591 -30.052 1.00 82.38 412 ARG A C 1
ATOM 3127 O O . ARG A 1 412 ? 17.126 -12.999 -31.206 1.00 82.38 412 ARG A O 1
ATOM 3134 N N . GLY A 1 413 ? 17.304 -11.327 -29.729 1.00 80.25 413 GLY A N 1
ATOM 3135 C CA . GLY A 1 413 ? 17.656 -10.313 -30.729 1.00 80.25 413 GLY A CA 1
ATOM 3136 C C . GLY A 1 413 ? 16.469 -9.767 -31.526 1.00 80.25 413 GLY A C 1
ATOM 3137 O O . GLY A 1 413 ? 16.643 -9.294 -32.648 1.00 80.25 413 GLY A O 1
ATOM 3138 N N . SER A 1 414 ? 15.254 -9.886 -30.993 1.00 81.25 414 SER A N 1
ATOM 3139 C CA . SER A 1 414 ? 14.003 -9.595 -31.695 1.00 81.25 414 SER A CA 1
ATOM 3140 C C . SER A 1 414 ? 13.198 -8.462 -31.049 1.00 81.25 414 SER A C 1
ATOM 3142 O O . SER A 1 414 ? 11.992 -8.386 -31.265 1.00 81.25 414 SER A O 1
ATOM 3144 N N . LEU A 1 415 ? 13.810 -7.551 -30.280 1.00 84.88 415 LEU A N 1
ATOM 3145 C CA . LEU A 1 415 ? 13.088 -6.415 -29.661 1.00 84.88 415 LEU A CA 1
ATOM 3146 C C . LEU A 1 415 ? 12.353 -5.521 -30.653 1.00 84.88 415 LEU A C 1
ATOM 3148 O O . LEU A 1 415 ? 11.285 -4.985 -30.363 1.00 84.88 415 LEU A O 1
ATOM 3152 N N . TRP A 1 416 ? 12.911 -5.379 -31.846 1.00 76.88 416 TRP A N 1
ATOM 3153 C CA . TRP A 1 416 ? 12.293 -4.622 -32.922 1.00 76.88 416 TRP A CA 1
ATOM 3154 C C . TRP A 1 416 ? 11.004 -5.280 -33.448 1.00 76.88 416 TRP A C 1
ATOM 3156 O O . TRP A 1 416 ? 10.277 -4.645 -34.208 1.00 76.88 416 TRP A O 1
ATOM 3166 N N . THR A 1 417 ? 10.691 -6.522 -33.049 1.00 77.38 417 THR A N 1
ATOM 3167 C CA . THR A 1 417 ? 9.466 -7.244 -33.442 1.00 77.38 417 THR A CA 1
ATOM 3168 C C . THR A 1 417 ? 8.259 -6.995 -32.535 1.00 77.38 417 THR A C 1
ATOM 3170 O O . THR A 1 417 ? 7.141 -7.359 -32.899 1.00 77.38 417 THR A O 1
ATOM 3173 N N . LEU A 1 418 ? 8.469 -6.363 -31.374 1.00 85.25 418 LEU A N 1
ATOM 3174 C CA . LEU A 1 418 ? 7.414 -6.094 -30.397 1.00 85.25 418 LEU A CA 1
ATOM 3175 C C . LEU A 1 418 ? 6.336 -5.163 -30.976 1.00 85.25 418 LEU A C 1
ATOM 3177 O O . LEU A 1 418 ? 6.631 -4.265 -31.768 1.00 85.25 418 LEU A O 1
ATOM 3181 N N . LYS A 1 419 ? 5.084 -5.398 -30.572 1.00 84.81 419 LYS A N 1
ATOM 3182 C CA . LYS A 1 419 ? 3.890 -4.640 -30.977 1.00 84.81 419 LYS A CA 1
ATOM 3183 C C . LYS A 1 419 ? 3.230 -4.030 -29.749 1.00 84.81 419 LYS A C 1
ATOM 3185 O O . LYS A 1 419 ? 3.416 -4.536 -28.644 1.00 84.81 419 LYS A O 1
ATOM 3190 N N . ASP A 1 420 ? 2.441 -2.987 -29.963 1.00 90.19 420 ASP A N 1
ATOM 3191 C CA . ASP A 1 420 ? 1.576 -2.428 -28.928 1.00 90.19 420 ASP A CA 1
ATOM 3192 C C . ASP A 1 420 ? 0.632 -3.521 -28.404 1.00 90.19 420 ASP A C 1
ATOM 3194 O O . ASP A 1 420 ? 0.078 -4.299 -29.186 1.00 90.19 420 ASP A O 1
ATOM 3198 N N . GLN A 1 421 ? 0.492 -3.614 -27.081 1.00 90.25 421 GLN A N 1
ATOM 3199 C CA . GLN A 1 421 ? -0.377 -4.596 -26.432 1.00 90.25 421 GLN A CA 1
ATOM 3200 C C . GLN A 1 421 ? -1.293 -3.913 -25.427 1.00 90.25 421 GLN A C 1
ATOM 3202 O O . GLN A 1 421 ? -0.834 -3.135 -24.593 1.00 90.25 421 GLN A O 1
ATOM 3207 N N . ASP A 1 422 ? -2.579 -4.238 -25.479 1.00 90.25 422 ASP A N 1
ATOM 3208 C CA . ASP A 1 422 ? -3.554 -3.723 -24.526 1.00 90.25 422 ASP A CA 1
ATOM 3209 C C . ASP A 1 422 ? -3.580 -4.593 -23.266 1.00 90.25 422 ASP A C 1
ATOM 3211 O O . ASP A 1 422 ? -3.767 -5.809 -23.332 1.00 90.25 422 ASP A O 1
ATOM 3215 N N . ILE A 1 423 ? -3.415 -3.959 -22.105 1.00 91.06 423 ILE A N 1
ATOM 3216 C CA . ILE A 1 423 ? -3.602 -4.568 -20.785 1.00 91.06 423 ILE A CA 1
ATOM 3217 C C . ILE A 1 423 ? -4.845 -3.996 -20.114 1.00 91.06 423 ILE A C 1
ATOM 3219 O O . ILE A 1 423 ? -5.317 -2.911 -20.448 1.00 91.06 423 ILE A O 1
ATOM 3223 N N . THR A 1 424 ? -5.385 -4.719 -19.142 1.00 84.56 424 THR A N 1
ATOM 3224 C CA . THR A 1 424 ? -6.487 -4.233 -18.313 1.00 84.56 424 THR A CA 1
ATOM 3225 C C . THR A 1 424 ? -5.922 -3.328 -17.225 1.00 84.56 424 THR A C 1
ATOM 3227 O O . THR A 1 424 ? -5.135 -3.772 -16.394 1.00 84.56 424 THR A O 1
ATOM 3230 N N . ALA A 1 425 ? -6.303 -2.056 -17.229 1.00 81.94 425 ALA A N 1
ATOM 3231 C CA . ALA A 1 425 ? -5.915 -1.096 -16.208 1.00 81.94 425 ALA A CA 1
ATOM 3232 C C . ALA A 1 425 ? -6.664 -1.328 -14.887 1.00 81.94 425 ALA A C 1
ATOM 3234 O O . ALA A 1 425 ? -7.722 -1.957 -14.835 1.00 81.94 425 ALA A O 1
ATOM 3235 N N . ALA A 1 426 ? -6.155 -0.735 -13.807 1.00 77.12 426 ALA A N 1
ATOM 3236 C CA . ALA A 1 426 ? -6.732 -0.777 -12.463 1.00 77.12 426 ALA A CA 1
ATOM 3237 C C . ALA A 1 426 ? -8.200 -0.310 -12.353 1.00 77.12 426 ALA A C 1
ATOM 3239 O O . ALA A 1 426 ? -8.867 -0.607 -11.360 1.00 77.12 426 ALA A O 1
ATOM 3240 N N . ASN A 1 427 ? -8.699 0.454 -13.328 1.00 77.00 427 ASN A N 1
ATOM 3241 C CA . ASN A 1 427 ? -10.096 0.892 -13.424 1.00 77.00 427 ASN A CA 1
ATOM 3242 C C . ASN A 1 427 ? -10.972 -0.041 -14.288 1.00 77.00 427 ASN A C 1
ATOM 3244 O O . ASN A 1 427 ? -12.165 0.215 -14.417 1.00 77.00 427 ASN A O 1
ATOM 3248 N N . GLY A 1 428 ? -10.399 -1.109 -14.850 1.00 71.38 428 GLY A N 1
ATOM 3249 C CA . GLY A 1 428 ? -11.056 -2.052 -15.756 1.00 71.38 428 GLY A CA 1
ATOM 3250 C C . GLY A 1 428 ? -11.023 -1.651 -17.235 1.00 71.38 428 GLY A C 1
ATOM 3251 O O . GLY A 1 428 ? -11.512 -2.412 -18.065 1.00 71.38 428 GLY A O 1
ATOM 3252 N N . GLU A 1 429 ? -10.462 -0.491 -17.586 1.00 81.88 429 GLU A N 1
ATOM 3253 C CA . GLU A 1 429 ? -10.351 -0.039 -18.978 1.00 81.88 429 GLU A CA 1
ATOM 3254 C C . GLU A 1 429 ? -9.128 -0.646 -19.678 1.00 81.88 429 GLU A C 1
ATOM 3256 O O . GLU A 1 429 ? -8.163 -1.059 -19.035 1.00 81.88 429 GLU A O 1
ATOM 3261 N N . ALA A 1 430 ? -9.148 -0.690 -21.010 1.00 84.44 430 ALA A N 1
ATOM 3262 C CA . ALA A 1 430 ? -7.979 -1.083 -21.787 1.00 84.44 430 ALA A CA 1
ATOM 3263 C C . ALA A 1 430 ? -6.923 0.033 -21.756 1.00 84.44 430 ALA A C 1
ATOM 3265 O O . ALA A 1 430 ? -7.220 1.199 -22.017 1.00 84.44 430 ALA A O 1
ATOM 3266 N N . LYS A 1 431 ? -5.679 -0.334 -21.455 1.00 89.50 431 LYS A N 1
ATOM 3267 C CA . LYS A 1 431 ? -4.507 0.539 -21.485 1.00 89.50 431 LYS A CA 1
ATOM 3268 C C . LYS A 1 431 ? -3.473 -0.065 -22.417 1.00 89.50 431 LYS A C 1
ATOM 3270 O O . LYS A 1 431 ? -2.974 -1.157 -22.167 1.00 89.50 431 LYS A O 1
ATOM 3275 N N . THR A 1 432 ? -3.124 0.669 -23.460 1.00 93.00 432 THR A N 1
ATOM 3276 C CA . THR A 1 432 ? -2.117 0.243 -24.429 1.00 93.00 432 THR A CA 1
ATOM 3277 C C . THR A 1 432 ? -0.713 0.446 -23.865 1.00 93.00 432 THR A C 1
ATOM 3279 O O . THR A 1 432 ? -0.340 1.553 -23.476 1.00 93.00 432 THR A O 1
ATOM 3282 N N . VAL A 1 433 ? 0.078 -0.624 -23.817 1.00 92.81 433 VAL A N 1
ATOM 3283 C CA . VAL A 1 433 ? 1.523 -0.582 -23.573 1.00 92.81 433 VAL A CA 1
ATOM 3284 C C . VAL A 1 433 ? 2.214 -0.581 -24.927 1.00 92.81 433 VAL A C 1
ATOM 3286 O O . VAL A 1 433 ? 2.139 -1.565 -25.668 1.00 92.81 433 VAL A O 1
ATOM 3289 N N . SER A 1 434 ? 2.894 0.518 -25.254 1.00 91.75 434 SER A N 1
ATOM 3290 C CA . SER A 1 434 ? 3.518 0.658 -26.567 1.00 91.75 434 SER A CA 1
ATOM 3291 C C . SER A 1 434 ? 4.690 -0.311 -26.753 1.00 91.75 434 SER A C 1
ATOM 3293 O O . SER A 1 434 ? 5.347 -0.721 -25.790 1.00 91.75 434 SER A O 1
ATOM 3295 N N . ALA A 1 435 ? 5.006 -0.652 -28.001 1.00 87.25 435 ALA A N 1
ATOM 3296 C CA . ALA A 1 435 ? 6.193 -1.433 -28.344 1.00 87.25 435 ALA A CA 1
ATOM 3297 C C . ALA A 1 435 ? 7.476 -0.767 -27.824 1.00 87.25 435 ALA A C 1
ATOM 3299 O O . ALA A 1 435 ? 8.404 -1.453 -27.400 1.00 87.25 435 ALA A O 1
ATOM 3300 N N . LYS A 1 436 ? 7.520 0.572 -27.811 1.00 89.00 436 LYS A N 1
ATOM 3301 C CA . LYS A 1 436 ? 8.641 1.330 -27.252 1.00 89.00 436 LYS A CA 1
ATOM 3302 C C . LYS A 1 436 ? 8.759 1.142 -25.737 1.00 89.00 436 LYS A C 1
ATOM 3304 O O . LYS A 1 436 ? 9.862 0.887 -25.267 1.00 89.00 436 LYS A O 1
ATOM 3309 N N . ASP A 1 437 ? 7.653 1.201 -24.996 1.00 92.69 437 ASP A N 1
ATOM 3310 C CA . ASP A 1 437 ? 7.671 0.973 -23.544 1.00 92.69 437 ASP A CA 1
ATOM 3311 C C . ASP A 1 437 ? 8.151 -0.441 -23.205 1.00 92.69 437 ASP A C 1
ATOM 3313 O O . ASP A 1 437 ? 8.890 -0.631 -22.242 1.00 92.69 437 ASP A O 1
ATOM 3317 N N . GLN A 1 438 ? 7.768 -1.430 -24.017 1.00 93.44 438 GLN A N 1
ATOM 3318 C CA . GLN A 1 438 ? 8.243 -2.807 -23.870 1.00 93.44 438 GLN A CA 1
ATOM 3319 C C . GLN A 1 438 ? 9.745 -2.926 -24.176 1.00 93.44 438 GLN A C 1
ATOM 3321 O O . GLN A 1 438 ? 10.467 -3.604 -23.448 1.00 93.44 438 GLN A O 1
ATOM 3326 N N . GLN A 1 439 ? 10.248 -2.248 -25.217 1.00 91.12 439 GLN A N 1
ATOM 3327 C CA . GLN A 1 439 ? 11.686 -2.205 -25.519 1.00 91.12 439 GLN A CA 1
ATOM 3328 C C . GLN A 1 439 ? 12.483 -1.549 -24.388 1.00 91.12 439 GLN A C 1
ATOM 3330 O O . GLN A 1 439 ? 13.504 -2.092 -23.971 1.00 91.12 439 GLN A O 1
ATOM 3335 N N . ASP A 1 440 ? 12.006 -0.415 -23.873 1.00 93.56 440 ASP A N 1
ATOM 3336 C CA . ASP A 1 440 ? 12.649 0.305 -22.774 1.00 93.56 440 ASP A CA 1
ATOM 3337 C C . ASP A 1 440 ? 12.630 -0.549 -21.484 1.00 93.56 440 ASP A C 1
ATOM 3339 O O . ASP A 1 440 ? 13.641 -0.633 -20.781 1.00 93.56 440 ASP A O 1
ATOM 3343 N N . ALA A 1 441 ? 11.536 -1.278 -21.218 1.00 93.75 441 ALA A N 1
ATOM 3344 C CA . ALA A 1 441 ? 11.448 -2.240 -20.114 1.00 93.75 441 ALA A CA 1
ATOM 3345 C C . ALA A 1 441 ? 12.429 -3.413 -20.276 1.00 93.75 441 ALA A C 1
ATOM 3347 O O . ALA A 1 441 ? 13.091 -3.794 -19.311 1.00 93.75 441 ALA A O 1
ATOM 3348 N N . ALA A 1 442 ? 12.585 -3.951 -21.489 1.00 95.69 442 ALA A N 1
ATOM 3349 C CA . ALA A 1 442 ? 13.562 -5.001 -21.772 1.00 95.69 442 ALA A CA 1
ATOM 3350 C C . ALA A 1 442 ? 15.007 -4.518 -21.592 1.00 95.69 442 ALA A C 1
ATOM 3352 O O . ALA A 1 442 ? 15.831 -5.250 -21.044 1.00 95.69 442 ALA A O 1
ATOM 3353 N N . VAL A 1 443 ? 15.317 -3.284 -22.011 1.00 95.19 443 VAL A N 1
ATOM 3354 C CA . VAL A 1 443 ? 16.627 -2.655 -21.772 1.00 95.19 443 VAL A CA 1
ATOM 3355 C C . VAL A 1 443 ? 16.890 -2.528 -20.272 1.00 95.19 443 VAL A C 1
ATOM 3357 O O . VAL A 1 443 ? 17.955 -2.942 -19.815 1.00 95.19 443 VAL A O 1
ATOM 3360 N N . SER A 1 444 ? 15.924 -2.019 -19.498 1.00 95.69 444 SER A N 1
ATOM 3361 C CA . SER A 1 444 ? 16.054 -1.918 -18.037 1.00 95.69 444 SER A CA 1
ATOM 3362 C C . SER A 1 444 ? 16.249 -3.292 -17.398 1.00 95.69 444 SER A C 1
ATOM 3364 O O . SER A 1 444 ? 17.225 -3.499 -16.686 1.00 95.69 444 SER A O 1
ATOM 3366 N N . GLY A 1 445 ? 15.388 -4.263 -17.718 1.00 95.12 445 GLY A N 1
ATOM 3367 C CA . GLY A 1 445 ? 15.467 -5.615 -17.164 1.00 95.12 445 GLY A CA 1
ATOM 3368 C C . GLY A 1 445 ? 16.777 -6.328 -17.508 1.00 95.12 445 GLY A C 1
ATOM 3369 O O . GLY A 1 445 ? 17.340 -7.033 -16.668 1.00 95.12 445 GLY A O 1
ATOM 3370 N N . PHE A 1 446 ? 17.313 -6.110 -18.713 1.00 96.75 446 PHE A N 1
ATOM 3371 C CA . PHE A 1 446 ? 18.626 -6.621 -19.101 1.00 96.75 446 PHE A CA 1
ATOM 3372 C C . PHE A 1 446 ? 19.754 -5.980 -18.283 1.00 96.75 446 PHE A C 1
ATOM 3374 O O . PHE A 1 446 ? 20.626 -6.693 -17.783 1.00 96.75 446 PHE A O 1
ATOM 3381 N N . LEU A 1 447 ? 19.738 -4.654 -18.123 1.00 95.56 447 LEU A N 1
ATOM 3382 C CA . LEU A 1 447 ? 20.746 -3.932 -17.344 1.00 95.56 447 LEU A CA 1
ATOM 3383 C C . LEU A 1 447 ? 20.701 -4.310 -15.859 1.00 95.56 447 LEU A C 1
ATOM 3385 O O . LEU A 1 447 ? 21.759 -4.553 -15.278 1.00 95.56 447 LEU A O 1
ATOM 3389 N N . ASP A 1 448 ? 19.508 -4.450 -15.281 1.00 94.62 448 ASP A N 1
ATOM 3390 C CA . ASP A 1 448 ? 19.305 -4.899 -13.899 1.00 94.62 448 ASP A CA 1
ATOM 3391 C C . ASP A 1 448 ? 19.846 -6.321 -13.701 1.00 94.62 448 ASP A C 1
ATOM 3393 O O . ASP A 1 448 ? 20.584 -6.602 -12.748 1.00 94.62 448 ASP A O 1
ATOM 3397 N N . ARG A 1 449 ? 19.550 -7.225 -14.648 1.00 93.56 449 ARG A N 1
ATOM 3398 C CA . ARG A 1 449 ? 20.100 -8.587 -14.660 1.00 93.56 449 ARG A CA 1
ATOM 3399 C C . ARG A 1 449 ? 21.623 -8.565 -14.749 1.00 93.56 449 ARG A C 1
ATOM 3401 O O . ARG A 1 449 ? 22.284 -9.289 -14.007 1.00 93.56 449 ARG A O 1
ATOM 3408 N N . GLU A 1 450 ? 22.198 -7.732 -15.612 1.00 92.88 450 GLU A N 1
ATOM 3409 C CA . GLU A 1 450 ? 23.650 -7.607 -15.750 1.00 92.88 450 GLU A CA 1
ATOM 3410 C C . GLU A 1 450 ? 24.313 -7.013 -14.509 1.00 92.88 450 GLU A C 1
ATOM 3412 O O . GLU A 1 450 ? 25.366 -7.498 -14.100 1.00 92.88 450 GLU A O 1
ATOM 3417 N N . GLN A 1 451 ? 23.701 -6.022 -13.861 1.00 90.62 451 GLN A N 1
ATOM 3418 C CA . GLN A 1 451 ? 24.198 -5.471 -12.603 1.00 90.62 451 GLN A CA 1
ATOM 3419 C C . GLN A 1 451 ? 24.178 -6.535 -11.499 1.00 90.62 451 GLN A C 1
ATOM 3421 O O . GLN A 1 451 ? 25.159 -6.696 -10.764 1.00 90.62 451 GLN A O 1
ATOM 3426 N N . PHE A 1 452 ? 23.101 -7.321 -11.421 1.00 89.75 452 PHE A N 1
ATOM 3427 C CA . PHE A 1 452 ? 23.004 -8.443 -10.494 1.00 89.75 452 PHE A CA 1
ATOM 3428 C C . PHE A 1 452 ? 24.095 -9.491 -10.760 1.00 89.75 452 PHE A C 1
ATOM 3430 O O . PHE A 1 452 ? 24.837 -9.851 -9.840 1.00 89.75 452 PHE A O 1
ATOM 3437 N N . VAL A 1 453 ? 24.262 -9.923 -12.015 1.00 88.44 453 VAL A N 1
ATOM 3438 C CA . VAL A 1 453 ? 25.302 -10.884 -12.423 1.00 88.44 453 VAL A CA 1
ATOM 3439 C C . VAL A 1 453 ? 26.703 -10.331 -12.159 1.00 88.44 453 VAL A C 1
ATOM 3441 O O . VAL A 1 453 ? 27.551 -11.048 -11.632 1.00 88.44 453 VAL A O 1
ATOM 3444 N N . ALA A 1 454 ? 26.965 -9.057 -12.450 1.00 87.31 454 ALA A N 1
ATOM 3445 C CA . ALA A 1 454 ? 28.251 -8.420 -12.181 1.00 87.31 454 ALA A CA 1
ATOM 3446 C C . ALA A 1 454 ? 28.547 -8.346 -10.674 1.00 87.31 454 ALA A C 1
ATOM 3448 O O . ALA A 1 454 ? 29.682 -8.585 -10.261 1.00 87.31 454 ALA A O 1
ATOM 3449 N N . SER A 1 455 ? 27.536 -8.094 -9.834 1.00 87.81 455 SER A N 1
ATOM 3450 C CA . SER A 1 455 ? 27.701 -8.012 -8.376 1.00 87.81 455 SER A CA 1
ATOM 3451 C C . SER A 1 455 ? 27.983 -9.366 -7.708 1.00 87.81 455 SER A C 1
ATOM 3453 O O . SER A 1 455 ? 28.748 -9.411 -6.742 1.00 87.81 455 SER A O 1
ATOM 3455 N N . ARG A 1 456 ? 27.434 -10.467 -8.247 1.00 86.12 456 ARG A N 1
ATOM 3456 C CA . ARG A 1 456 ? 27.526 -11.826 -7.671 1.00 86.12 456 ARG A CA 1
ATOM 3457 C C . ARG A 1 456 ? 28.393 -12.814 -8.455 1.00 86.12 456 ARG A C 1
ATOM 3459 O O . ARG A 1 456 ? 28.586 -13.936 -7.996 1.00 86.12 456 ARG A O 1
ATOM 3466 N N . GLY A 1 457 ? 28.886 -12.431 -9.629 1.00 80.25 457 GLY A N 1
ATOM 3467 C CA . GLY A 1 457 ? 29.710 -13.289 -10.476 1.00 80.25 457 GLY A CA 1
ATOM 3468 C C . GLY A 1 457 ? 31.022 -13.701 -9.805 1.00 80.25 457 GLY A C 1
ATOM 3469 O O . GLY A 1 457 ? 31.514 -13.030 -8.899 1.00 80.25 457 GLY A O 1
ATOM 3470 N N . ALA A 1 458 ? 31.608 -14.803 -10.268 1.00 78.31 458 ALA A N 1
ATOM 3471 C CA . ALA A 1 458 ? 32.945 -15.219 -9.854 1.00 78.31 458 ALA A CA 1
ATOM 3472 C C . ALA A 1 458 ? 34.031 -14.347 -10.521 1.00 78.31 458 ALA A C 1
ATOM 3474 O O . ALA A 1 458 ? 33.836 -13.842 -11.627 1.00 78.31 458 ALA A O 1
ATOM 3475 N N . GLY A 1 459 ? 35.185 -14.194 -9.862 1.00 87.31 459 GLY A N 1
ATOM 3476 C CA . GLY A 1 459 ? 36.354 -13.473 -10.387 1.00 87.31 459 GLY A CA 1
ATOM 3477 C C . GLY A 1 459 ? 36.609 -12.103 -9.747 1.00 87.31 459 GLY A C 1
ATOM 3478 O O . GLY A 1 459 ? 35.872 -11.637 -8.873 1.00 87.31 459 GLY A O 1
ATOM 3479 N N . THR A 1 460 ? 37.691 -11.447 -10.171 1.00 90.50 460 THR A N 1
ATOM 3480 C CA . THR A 1 460 ? 38.051 -10.106 -9.677 1.00 90.50 460 THR A CA 1
ATOM 3481 C C . THR A 1 460 ? 37.057 -9.046 -10.177 1.00 90.50 460 THR A C 1
ATOM 3483 O O . THR A 1 460 ? 36.393 -9.264 -11.194 1.00 90.50 460 THR A O 1
ATOM 3486 N N . PRO A 1 461 ? 36.927 -7.877 -9.514 1.00 87.38 461 PRO A N 1
ATOM 3487 C CA . PRO A 1 461 ? 36.055 -6.797 -9.993 1.00 87.38 461 PRO A CA 1
ATOM 3488 C C . PRO A 1 461 ? 36.295 -6.427 -11.466 1.00 87.38 461 PRO A C 1
ATOM 3490 O O . PRO A 1 461 ? 35.343 -6.327 -12.233 1.00 87.38 461 PRO A O 1
ATOM 3493 N N . ALA A 1 462 ? 37.562 -6.351 -11.888 1.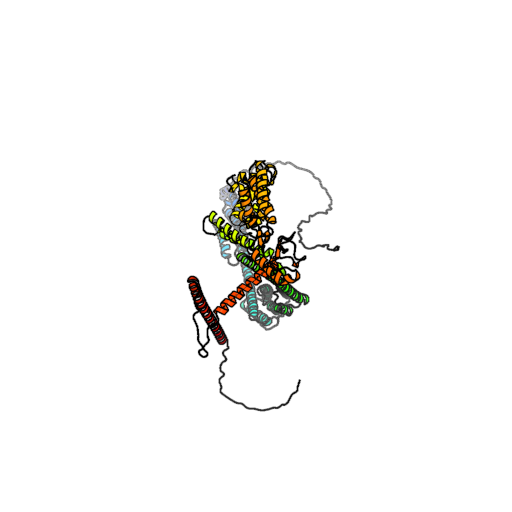00 85.88 462 ALA A N 1
ATOM 3494 C CA . ALA A 1 462 ? 37.933 -6.048 -13.270 1.00 85.88 462 ALA A CA 1
ATOM 3495 C C . ALA A 1 462 ? 37.501 -7.140 -14.270 1.00 85.88 462 ALA A C 1
ATOM 3497 O O . ALA A 1 462 ? 37.036 -6.828 -15.365 1.00 85.88 462 ALA A O 1
ATOM 3498 N N . GLN A 1 463 ? 37.611 -8.423 -13.903 1.00 88.38 463 GLN A N 1
ATOM 3499 C CA . GLN A 1 463 ? 37.148 -9.530 -14.752 1.00 88.38 463 GLN A CA 1
ATOM 3500 C C . GLN A 1 463 ? 35.624 -9.518 -14.915 1.00 88.38 463 GLN A C 1
ATOM 3502 O O . GLN A 1 463 ? 35.116 -9.757 -16.011 1.00 88.38 463 GLN A O 1
ATOM 3507 N N . ARG A 1 464 ? 34.893 -9.208 -13.839 1.00 88.62 464 ARG A N 1
ATOM 3508 C CA . ARG A 1 464 ? 33.425 -9.122 -13.855 1.00 88.62 464 ARG A CA 1
ATOM 3509 C C . ARG A 1 464 ? 32.934 -7.954 -14.700 1.00 88.62 464 ARG A C 1
ATOM 3511 O O . ARG A 1 464 ? 32.005 -8.133 -15.486 1.00 88.62 464 ARG A O 1
ATOM 3518 N N . GLU A 1 465 ? 33.588 -6.799 -14.589 1.00 87.56 465 GLU A N 1
ATOM 3519 C CA . GLU A 1 465 ? 33.313 -5.636 -15.435 1.00 87.56 465 GLU A CA 1
ATOM 3520 C C . GLU A 1 465 ? 33.565 -5.956 -16.914 1.00 87.56 465 GLU A C 1
ATOM 3522 O O . GLU A 1 465 ? 32.691 -5.714 -17.743 1.00 87.56 465 GLU A O 1
ATOM 3527 N N . ALA A 1 466 ? 34.703 -6.575 -17.250 1.00 87.88 466 ALA A N 1
ATOM 3528 C CA . ALA A 1 466 ? 35.024 -6.952 -18.627 1.00 87.88 466 ALA A CA 1
ATOM 3529 C C . ALA A 1 466 ? 34.008 -7.949 -19.217 1.00 87.88 466 ALA A C 1
ATOM 3531 O O . ALA A 1 466 ? 33.558 -7.782 -20.351 1.00 87.88 466 ALA A O 1
ATOM 3532 N N . ALA A 1 467 ? 33.599 -8.957 -18.439 1.00 90.12 467 ALA A N 1
ATOM 3533 C CA . ALA A 1 467 ? 32.593 -9.927 -18.866 1.00 90.12 467 ALA A CA 1
ATOM 3534 C C . ALA A 1 467 ? 31.202 -9.291 -19.037 1.00 90.12 467 ALA A C 1
ATOM 3536 O O . ALA A 1 467 ? 30.498 -9.611 -19.994 1.00 90.12 467 ALA A O 1
ATOM 3537 N N . SER A 1 468 ? 30.807 -8.380 -18.139 1.00 92.12 468 SER A N 1
ATOM 3538 C CA . SER A 1 468 ? 29.545 -7.640 -18.276 1.00 92.12 468 SER A CA 1
ATOM 3539 C C . SER A 1 468 ? 29.578 -6.697 -19.476 1.00 92.12 468 SER A C 1
ATOM 3541 O O . SER A 1 468 ? 28.624 -6.660 -20.246 1.00 92.12 468 SER A O 1
ATOM 3543 N N . PHE A 1 469 ? 30.696 -6.004 -19.707 1.00 93.19 469 PHE A N 1
ATOM 3544 C CA . PHE A 1 469 ? 30.878 -5.169 -20.891 1.00 93.19 469 PHE A CA 1
ATOM 3545 C C . PHE A 1 469 ? 30.699 -5.981 -22.180 1.00 93.19 469 PHE A C 1
ATOM 3547 O O . PHE A 1 469 ? 29.924 -5.573 -23.040 1.00 93.19 469 PHE A O 1
ATOM 3554 N N . ALA A 1 470 ? 31.328 -7.157 -22.289 1.00 91.12 470 ALA A N 1
ATOM 3555 C CA . ALA A 1 470 ? 31.184 -8.028 -23.457 1.00 91.12 470 ALA A CA 1
ATOM 3556 C C . ALA A 1 470 ? 29.726 -8.471 -23.694 1.00 91.12 470 ALA A C 1
ATOM 3558 O O . ALA A 1 470 ? 29.230 -8.351 -24.814 1.00 91.12 470 ALA A O 1
ATOM 3559 N N . ARG A 1 471 ? 29.010 -8.904 -22.644 1.00 93.25 471 ARG A N 1
ATOM 3560 C CA . ARG A 1 471 ? 27.589 -9.290 -22.752 1.00 93.25 471 ARG A CA 1
ATOM 3561 C C . ARG A 1 471 ? 26.688 -8.115 -23.115 1.00 93.25 471 ARG A C 1
ATOM 3563 O O . ARG A 1 471 ? 25.817 -8.261 -23.970 1.00 93.25 471 ARG A O 1
ATOM 3570 N N . LYS A 1 472 ? 26.912 -6.940 -22.513 1.00 94.62 472 LYS A N 1
ATOM 3571 C CA . LYS A 1 472 ? 26.199 -5.709 -22.881 1.00 94.62 472 LYS A CA 1
ATOM 3572 C C . LYS A 1 472 ? 26.439 -5.389 -24.362 1.00 94.62 472 LYS A C 1
ATOM 3574 O O . LYS A 1 472 ? 25.478 -5.160 -25.089 1.00 94.62 472 LYS A O 1
ATOM 3579 N N . VAL A 1 473 ? 27.689 -5.423 -24.831 1.00 91.69 473 VAL A N 1
ATOM 3580 C CA . VAL A 1 473 ? 28.025 -5.159 -26.242 1.00 91.69 473 VAL A CA 1
ATOM 3581 C C . VAL A 1 473 ? 27.292 -6.123 -27.170 1.00 91.69 473 VAL A C 1
ATOM 3583 O O . VAL A 1 473 ? 26.685 -5.673 -28.141 1.00 91.69 473 VAL A O 1
ATOM 3586 N N . GLU A 1 474 ? 27.298 -7.420 -26.865 1.00 89.31 474 GLU A N 1
ATOM 3587 C CA . GLU A 1 474 ? 26.594 -8.428 -27.659 1.00 89.31 474 GLU A CA 1
ATOM 3588 C C . GLU A 1 474 ? 25.084 -8.158 -27.718 1.00 89.31 474 GLU A C 1
ATOM 3590 O O . GLU A 1 474 ? 24.506 -8.090 -28.806 1.00 89.31 474 GLU A O 1
ATOM 3595 N N .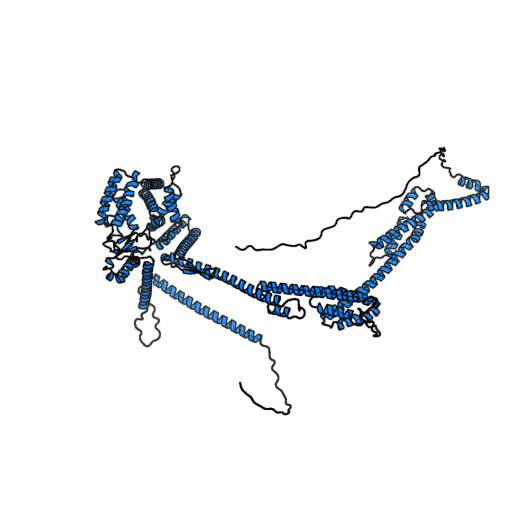 TRP A 1 475 ? 24.449 -7.958 -26.562 1.00 92.75 475 TRP A N 1
ATOM 3596 C CA . TRP A 1 475 ? 23.000 -7.789 -26.465 1.00 92.75 475 TRP A CA 1
ATOM 3597 C C . TRP A 1 475 ? 22.517 -6.509 -27.156 1.00 92.75 475 TRP A C 1
ATOM 3599 O O . TRP A 1 475 ? 21.572 -6.553 -27.950 1.00 92.75 475 TRP A O 1
ATOM 3609 N N . PHE A 1 476 ? 23.188 -5.375 -26.922 1.00 90.62 476 PHE A N 1
ATOM 3610 C CA . PHE A 1 476 ? 22.822 -4.098 -27.545 1.00 90.62 476 PHE A CA 1
ATOM 3611 C C . PHE A 1 476 ? 23.103 -4.091 -29.052 1.00 90.62 476 PHE A C 1
ATOM 3613 O O . PHE A 1 476 ? 22.280 -3.582 -29.814 1.00 90.62 476 PHE A O 1
ATOM 3620 N N . SER A 1 477 ? 24.204 -4.709 -29.502 1.00 84.50 477 SER A N 1
ATOM 3621 C CA . SER A 1 477 ? 24.500 -4.841 -30.939 1.00 84.50 477 SER A CA 1
ATOM 3622 C C . SER A 1 477 ? 23.458 -5.698 -31.653 1.00 84.50 477 SER A C 1
ATOM 3624 O O . SER A 1 477 ? 23.022 -5.355 -32.748 1.00 84.50 477 SER A O 1
ATOM 3626 N N . ARG A 1 478 ? 23.025 -6.801 -31.028 1.00 83.12 478 ARG A N 1
ATOM 3627 C CA . ARG A 1 478 ? 22.025 -7.711 -31.602 1.00 83.12 478 ARG A CA 1
ATOM 3628 C C . ARG A 1 478 ? 20.648 -7.057 -31.734 1.00 83.12 478 ARG A C 1
ATOM 3630 O O . ARG A 1 478 ? 19.952 -7.311 -32.710 1.00 83.12 478 ARG A O 1
ATOM 3637 N N . ASN A 1 479 ? 20.263 -6.228 -30.765 1.00 83.75 479 ASN A N 1
ATOM 3638 C CA . ASN A 1 479 ? 18.936 -5.611 -30.713 1.00 83.75 479 ASN A CA 1
ATOM 3639 C C . ASN A 1 479 ? 18.858 -4.209 -31.335 1.00 83.75 479 ASN A C 1
ATOM 3641 O O . ASN A 1 479 ? 17.760 -3.663 -31.437 1.00 83.75 479 ASN A O 1
ATOM 3645 N N . GLY A 1 480 ? 19.990 -3.607 -31.718 1.00 78.62 480 GLY A N 1
ATOM 3646 C CA . GLY A 1 480 ? 20.028 -2.243 -32.254 1.00 78.62 480 GLY A CA 1
ATOM 3647 C C . GLY A 1 480 ? 19.525 -1.187 -31.261 1.00 78.62 480 GLY A C 1
ATOM 3648 O O . GLY A 1 480 ? 18.934 -0.190 -31.675 1.00 78.62 480 GLY A O 1
ATOM 3649 N N . GLN A 1 481 ? 19.705 -1.427 -29.957 1.00 86.12 481 GLN A N 1
ATOM 3650 C CA . GLN A 1 481 ? 19.256 -0.533 -28.885 1.00 86.12 481 GLN A CA 1
ATOM 3651 C C . GLN A 1 481 ? 20.412 0.294 -28.315 1.00 86.12 481 GLN A C 1
ATOM 3653 O O . GLN A 1 481 ? 21.573 -0.123 -28.315 1.00 86.12 481 GLN A O 1
ATOM 3658 N N . GLU A 1 482 ? 20.074 1.472 -27.796 1.00 87.94 482 GLU A N 1
ATOM 3659 C CA . GLU A 1 482 ? 21.019 2.323 -27.079 1.00 87.94 482 GLU A CA 1
ATOM 3660 C C . GLU A 1 482 ? 21.160 1.860 -25.626 1.00 87.94 482 GLU A C 1
ATOM 3662 O O . GLU A 1 482 ? 20.192 1.465 -24.980 1.00 87.94 482 GLU A O 1
ATOM 3667 N N . ASN A 1 483 ? 22.382 1.932 -25.109 1.00 93.62 483 ASN A N 1
ATOM 3668 C CA . ASN A 1 483 ? 22.672 1.751 -23.705 1.00 93.62 483 ASN A CA 1
ATOM 3669 C C . ASN A 1 483 ? 22.668 3.159 -23.096 1.00 93.62 483 ASN A C 1
ATOM 3671 O O . ASN A 1 483 ? 23.547 3.960 -23.438 1.00 93.62 483 ASN A O 1
ATOM 3675 N N . PRO A 1 484 ? 21.710 3.476 -22.212 1.00 93.56 484 PRO A N 1
ATOM 3676 C CA . PRO A 1 484 ? 21.553 4.822 -21.680 1.00 93.56 484 PRO A CA 1
ATOM 3677 C C . PRO A 1 484 ? 22.815 5.315 -20.963 1.00 93.56 484 PRO A C 1
ATOM 3679 O O . PRO A 1 484 ? 23.175 6.477 -21.131 1.00 93.56 484 PRO A O 1
ATOM 3682 N N . GLU A 1 485 ? 23.536 4.439 -20.253 1.00 93.00 485 GLU A N 1
ATOM 3683 C CA . GLU A 1 485 ? 24.767 4.794 -19.533 1.00 93.00 485 GLU A CA 1
ATOM 3684 C C . GLU A 1 485 ? 25.878 5.222 -20.502 1.00 93.00 485 GLU A C 1
ATOM 3686 O O . GLU A 1 485 ? 26.503 6.268 -20.329 1.00 93.00 485 GLU A O 1
ATOM 3691 N N . TRP A 1 486 ? 26.115 4.431 -21.553 1.00 94.50 486 TRP A N 1
ATOM 3692 C CA . TRP A 1 486 ? 27.177 4.708 -22.525 1.00 94.50 486 TRP A CA 1
ATOM 3693 C C . TRP A 1 486 ? 26.870 5.943 -23.365 1.00 94.50 486 TRP A C 1
ATOM 3695 O O . TRP A 1 486 ? 27.739 6.799 -23.539 1.00 94.50 486 TRP A O 1
ATOM 3705 N N . SER A 1 487 ? 25.636 6.046 -23.864 1.00 93.06 487 SER A N 1
ATOM 3706 C CA . SER A 1 487 ? 25.183 7.200 -24.642 1.00 93.06 487 SER A CA 1
ATOM 3707 C C . SER A 1 487 ? 25.296 8.494 -23.829 1.00 93.06 487 SER A C 1
ATOM 3709 O O . SER A 1 487 ? 25.848 9.478 -24.323 1.00 93.06 487 SER A O 1
ATOM 3711 N N . ASP A 1 488 ? 24.827 8.506 -22.577 1.00 93.38 488 ASP A N 1
ATOM 3712 C CA . ASP A 1 488 ? 24.876 9.692 -21.714 1.00 93.38 488 ASP A CA 1
ATOM 3713 C C . ASP A 1 488 ? 26.321 10.116 -21.399 1.00 93.38 488 ASP A C 1
ATOM 3715 O O . ASP A 1 488 ? 26.684 11.281 -21.576 1.00 93.38 488 ASP A O 1
ATOM 3719 N N . VAL A 1 489 ? 27.191 9.173 -21.019 1.00 94.25 489 VAL A N 1
ATOM 3720 C CA . VAL A 1 489 ? 28.604 9.466 -20.717 1.00 94.25 489 VAL A CA 1
ATOM 3721 C C . VAL A 1 489 ? 29.345 10.017 -21.942 1.00 94.25 489 VAL A C 1
ATOM 3723 O O . VAL A 1 489 ? 30.049 11.022 -21.826 1.00 94.25 489 VAL A O 1
ATOM 3726 N N . MET A 1 490 ? 29.144 9.442 -23.132 1.00 93.94 490 MET A N 1
ATOM 3727 C CA . MET A 1 490 ? 29.767 9.939 -24.368 1.00 93.94 490 MET A CA 1
ATOM 3728 C C . MET A 1 490 ? 29.213 11.298 -24.813 1.00 93.94 490 MET A C 1
ATOM 3730 O O . MET A 1 490 ? 29.982 12.189 -25.176 1.00 93.94 490 MET A O 1
ATOM 3734 N N . LYS A 1 491 ? 27.892 11.508 -24.758 1.00 91.06 491 LYS A N 1
ATOM 3735 C CA . LYS A 1 491 ? 27.282 12.795 -25.137 1.00 91.06 491 LYS A CA 1
ATOM 3736 C C . LYS A 1 491 ? 27.717 13.912 -24.186 1.00 91.06 491 LYS A C 1
ATOM 3738 O O . LYS A 1 491 ? 28.149 14.969 -24.648 1.00 91.06 491 LYS A O 1
ATOM 3743 N N . ARG A 1 492 ? 27.682 13.676 -22.868 1.00 90.19 492 ARG A N 1
ATOM 3744 C CA . ARG A 1 492 ? 28.167 14.649 -21.872 1.00 90.19 492 ARG A CA 1
ATOM 3745 C C . ARG A 1 492 ? 29.659 14.915 -22.010 1.00 90.19 492 ARG A C 1
ATOM 3747 O O . ARG A 1 492 ? 30.071 16.065 -21.886 1.00 90.19 492 ARG A O 1
ATOM 3754 N N . GLY A 1 493 ? 30.457 13.889 -22.300 1.00 90.38 493 GLY A N 1
ATOM 3755 C CA . GLY A 1 493 ? 31.891 14.046 -22.520 1.00 90.38 493 GLY A CA 1
ATOM 3756 C C . GLY A 1 493 ? 32.202 14.949 -23.715 1.00 90.38 493 GLY A C 1
ATOM 3757 O O . GLY A 1 493 ? 32.979 15.893 -23.576 1.00 90.38 493 GLY A O 1
ATOM 3758 N N . ALA A 1 494 ? 31.546 14.732 -24.858 1.00 88.25 494 ALA A N 1
ATOM 3759 C CA . ALA A 1 494 ? 31.715 15.575 -26.042 1.00 88.25 494 ALA A CA 1
ATOM 3760 C C . ALA A 1 494 ? 31.275 17.030 -25.786 1.00 88.25 494 ALA A C 1
ATOM 3762 O O . ALA A 1 494 ? 31.981 17.968 -26.158 1.00 88.25 494 ALA A O 1
ATOM 3763 N N . VAL A 1 495 ? 30.156 17.235 -25.078 1.00 87.69 495 VAL A N 1
ATOM 3764 C CA . VAL A 1 495 ? 29.698 18.577 -24.667 1.00 87.69 495 VAL A CA 1
ATOM 3765 C C . VAL A 1 495 ? 30.699 19.247 -23.721 1.00 87.69 495 VAL A C 1
ATOM 3767 O O . VAL A 1 495 ? 30.997 20.431 -23.886 1.00 87.69 495 VAL A O 1
ATOM 3770 N N . ALA A 1 496 ? 31.270 18.507 -22.767 1.00 85.25 496 ALA A N 1
ATOM 3771 C CA . ALA A 1 496 ? 32.276 19.034 -21.846 1.00 85.25 496 ALA A CA 1
ATOM 3772 C C . ALA A 1 496 ? 33.540 19.506 -22.586 1.00 85.25 496 ALA A C 1
ATOM 3774 O O . ALA A 1 496 ? 34.105 20.537 -22.218 1.00 85.25 496 ALA A O 1
ATOM 3775 N N . GLY A 1 497 ? 33.931 18.832 -23.674 1.00 77.38 497 GLY A N 1
ATOM 3776 C CA . GLY A 1 497 ? 35.018 19.279 -24.554 1.00 77.38 497 GLY A CA 1
ATOM 3777 C C . GLY A 1 497 ? 34.777 20.654 -25.191 1.00 77.38 497 GLY A C 1
ATOM 3778 O O . GLY A 1 497 ? 35.724 21.402 -25.426 1.00 77.38 497 GLY A O 1
ATOM 3779 N N . ASN A 1 498 ? 33.516 21.049 -25.388 1.00 70.31 498 ASN A N 1
ATOM 3780 C CA . ASN A 1 498 ? 33.165 22.365 -25.925 1.00 70.31 498 ASN A CA 1
ATOM 3781 C C . ASN A 1 498 ? 33.220 23.495 -24.884 1.00 70.31 498 ASN A C 1
ATOM 3783 O O . ASN A 1 498 ? 33.286 24.663 -25.276 1.00 70.31 498 ASN A O 1
ATOM 3787 N N . SER A 1 499 ? 33.285 23.195 -23.584 1.00 66.19 499 SER A N 1
ATOM 3788 C CA . SER A 1 499 ? 33.381 24.200 -22.510 1.00 66.19 499 SER A CA 1
ATOM 3789 C C . SER A 1 499 ? 34.807 24.752 -22.328 1.00 66.19 499 SER A C 1
ATOM 3791 O O . SER A 1 499 ? 35.791 24.068 -22.622 1.00 66.19 499 SER A O 1
ATOM 3793 N N . VAL A 1 500 ? 34.953 26.026 -21.928 1.00 57.25 500 VAL A N 1
ATOM 3794 C CA . VAL A 1 500 ? 36.270 26.672 -21.732 1.00 57.25 500 VAL A CA 1
ATOM 3795 C C . VAL A 1 500 ? 37.085 25.830 -20.750 1.00 57.25 500 VAL A C 1
ATOM 3797 O O . VAL A 1 500 ? 36.643 25.607 -19.630 1.00 57.25 500 VAL A O 1
ATOM 3800 N N . MET A 1 501 ? 38.256 25.353 -21.182 1.00 61.62 501 MET A N 1
ATOM 3801 C CA . MET A 1 501 ? 39.171 24.554 -20.361 1.00 61.62 501 MET A CA 1
ATOM 3802 C C . MET A 1 501 ? 39.640 25.408 -19.174 1.00 61.62 501 MET A C 1
ATOM 3804 O O . MET A 1 501 ? 40.580 26.192 -19.306 1.00 61.62 501 MET A O 1
ATOM 3808 N N . VAL A 1 502 ? 38.956 25.318 -18.031 1.00 47.78 502 VAL A N 1
ATOM 3809 C CA . VAL A 1 502 ? 39.323 26.053 -16.815 1.00 47.78 502 VAL A CA 1
ATOM 3810 C C . VAL A 1 502 ? 40.640 25.471 -16.300 1.00 47.78 502 VAL A C 1
ATOM 3812 O O . VAL A 1 502 ? 40.695 24.313 -15.906 1.00 47.78 502 VAL A O 1
ATOM 3815 N N . GLY A 1 503 ? 41.720 26.254 -16.352 1.00 54.78 503 GLY A N 1
ATOM 3816 C CA . GLY A 1 503 ? 43.039 25.841 -15.853 1.00 54.78 503 GLY A CA 1
ATOM 3817 C C . GLY A 1 503 ? 43.841 24.898 -16.761 1.00 54.78 503 GLY A C 1
ATOM 3818 O O . GLY A 1 503 ? 44.901 24.443 -16.352 1.00 54.78 503 GLY A O 1
ATOM 3819 N N . GLY A 1 504 ? 43.384 24.614 -17.987 1.00 64.38 504 GLY A N 1
ATOM 3820 C CA . GLY A 1 504 ? 44.112 23.757 -18.938 1.00 64.38 504 GLY A CA 1
ATOM 3821 C C . GLY A 1 504 ? 43.989 22.246 -18.694 1.00 64.38 504 GLY A C 1
ATOM 3822 O O . GLY A 1 504 ? 44.518 21.469 -19.485 1.00 64.38 504 GLY A O 1
ATOM 3823 N N . GLU A 1 505 ? 43.257 21.814 -17.664 1.00 73.75 505 GLU A N 1
ATOM 3824 C CA . GLU A 1 505 ? 42.987 20.397 -17.406 1.00 73.75 505 GLU A CA 1
ATOM 3825 C C . GLU A 1 505 ? 41.734 19.909 -18.148 1.00 73.75 505 GLU A C 1
ATOM 3827 O O . GLU A 1 505 ? 40.704 20.584 -18.194 1.00 73.75 505 GLU A O 1
ATOM 3832 N N . LEU A 1 506 ? 41.808 18.705 -18.727 1.00 82.25 506 LEU A N 1
ATOM 3833 C CA . LEU A 1 506 ? 40.665 18.077 -19.391 1.00 82.25 506 LEU A CA 1
ATOM 3834 C C . LEU A 1 506 ? 39.622 17.613 -18.362 1.00 82.25 506 LEU A C 1
ATOM 3836 O O . LEU A 1 506 ? 39.989 16.853 -17.450 1.00 82.25 506 LEU A O 1
ATOM 3840 N N . PRO A 1 507 ? 38.328 17.953 -18.548 1.00 87.12 507 PRO A N 1
ATOM 3841 C CA . PRO A 1 507 ? 37.248 17.455 -17.703 1.00 87.12 507 PRO A CA 1
ATOM 3842 C C . PRO A 1 507 ? 37.266 15.926 -17.591 1.00 87.12 507 PRO A C 1
ATOM 3844 O O . PRO A 1 507 ? 37.457 15.222 -18.584 1.00 87.12 507 PRO A O 1
ATOM 3847 N N . GLN A 1 508 ? 37.029 15.393 -16.392 1.00 88.44 508 GLN A N 1
ATOM 3848 C CA . GLN A 1 508 ? 37.010 13.943 -16.171 1.00 88.44 508 GLN A CA 1
ATOM 3849 C C . GLN A 1 508 ? 35.948 13.243 -17.036 1.00 88.44 508 GLN A C 1
ATOM 3851 O O . GLN A 1 508 ? 36.244 12.244 -17.683 1.00 88.44 508 GLN A O 1
ATOM 3856 N N . VAL A 1 509 ? 34.753 13.832 -17.148 1.00 90.50 509 VAL A N 1
ATOM 3857 C CA . VAL A 1 509 ? 33.645 13.305 -17.968 1.00 90.50 509 VAL A CA 1
ATOM 3858 C C . VAL A 1 509 ? 34.026 13.194 -19.453 1.00 90.50 509 VAL A C 1
ATOM 3860 O O . VAL A 1 509 ? 33.577 12.286 -20.149 1.00 90.50 509 VAL A O 1
ATOM 3863 N N . LEU A 1 510 ? 34.892 14.085 -19.952 1.00 91.69 510 LEU A N 1
ATOM 3864 C CA . LEU A 1 510 ? 35.405 14.007 -21.320 1.00 91.69 510 LEU A CA 1
ATOM 3865 C C . LEU A 1 510 ? 36.317 12.784 -21.508 1.00 91.69 510 LEU A C 1
ATOM 3867 O O . LEU A 1 510 ? 36.170 12.068 -22.501 1.00 91.69 510 LEU A O 1
ATOM 3871 N N . ARG A 1 511 ? 37.215 12.525 -20.547 1.00 91.38 511 ARG A N 1
ATOM 3872 C CA . ARG A 1 511 ? 38.085 11.336 -20.550 1.00 91.38 511 ARG A CA 1
ATOM 3873 C C . ARG A 1 511 ? 37.268 10.048 -20.460 1.00 91.38 511 ARG A C 1
ATOM 3875 O O . ARG A 1 511 ? 37.474 9.143 -21.261 1.00 91.38 511 ARG A O 1
ATOM 3882 N N . GLU A 1 512 ? 36.290 9.990 -19.561 1.00 92.44 512 GLU A N 1
ATOM 3883 C CA . GLU A 1 512 ? 35.395 8.833 -19.405 1.00 92.44 512 GLU A CA 1
ATOM 3884 C C . GLU A 1 512 ? 34.580 8.550 -20.677 1.00 92.44 512 GLU A C 1
ATOM 3886 O O . GLU A 1 512 ? 34.488 7.400 -21.118 1.00 92.44 512 GLU A O 1
ATOM 3891 N N . GLY A 1 513 ? 34.042 9.598 -21.314 1.00 93.62 513 GLY A N 1
ATOM 3892 C CA . GLY A 1 513 ? 33.364 9.494 -22.606 1.00 93.62 513 GLY A CA 1
ATOM 3893 C C . GLY A 1 513 ? 34.274 8.946 -23.702 1.00 93.62 513 GLY A C 1
ATOM 3894 O O . GLY A 1 513 ? 33.893 8.014 -24.409 1.00 93.62 513 GLY A O 1
ATOM 3895 N N . PHE A 1 514 ? 35.508 9.444 -23.793 1.00 94.56 514 PHE A N 1
ATOM 3896 C CA . PHE A 1 514 ? 36.482 8.956 -24.767 1.00 94.56 514 PHE A CA 1
ATOM 3897 C C . PHE A 1 514 ? 36.889 7.498 -24.531 1.00 94.56 514 PHE A C 1
ATOM 3899 O O . PHE A 1 514 ? 36.911 6.702 -25.468 1.00 94.56 514 PHE A O 1
ATOM 3906 N N . GLN A 1 515 ? 37.165 7.116 -23.284 1.00 94.25 515 GLN A N 1
ATOM 3907 C CA . GLN A 1 515 ? 37.529 5.741 -22.936 1.00 94.25 515 GLN A CA 1
ATOM 3908 C C . GLN A 1 515 ? 36.382 4.765 -23.220 1.00 94.25 515 GLN A C 1
ATOM 3910 O O . GLN A 1 515 ? 36.614 3.679 -23.757 1.00 94.25 515 GLN A O 1
ATOM 3915 N N . THR A 1 516 ? 35.142 5.166 -22.921 1.00 94.25 516 THR A N 1
ATOM 3916 C CA . THR A 1 516 ? 33.935 4.395 -23.257 1.00 94.25 516 THR A CA 1
ATOM 3917 C C . THR A 1 516 ? 33.802 4.233 -24.768 1.00 94.25 516 THR A C 1
ATOM 3919 O O . THR A 1 516 ? 33.634 3.111 -25.250 1.00 94.25 516 THR A O 1
ATOM 3922 N N . TYR A 1 517 ? 33.955 5.328 -25.520 1.00 93.56 517 TYR A N 1
ATOM 3923 C CA . TYR A 1 517 ? 33.927 5.308 -26.979 1.00 93.56 517 TYR A CA 1
ATOM 3924 C C . TYR A 1 517 ? 34.989 4.373 -27.554 1.00 93.56 517 TYR A C 1
ATOM 3926 O O . TYR A 1 517 ? 34.663 3.508 -28.358 1.00 93.56 517 TYR A O 1
ATOM 3934 N N . ARG A 1 518 ? 36.243 4.485 -27.108 1.00 92.50 518 ARG A N 1
ATOM 3935 C CA . ARG A 1 518 ? 37.368 3.670 -27.587 1.00 92.50 518 ARG A CA 1
ATOM 3936 C C . ARG A 1 518 ? 37.176 2.183 -27.288 1.00 92.50 518 ARG A C 1
ATOM 3938 O O . ARG A 1 518 ? 37.395 1.347 -28.163 1.00 92.50 518 ARG A O 1
ATOM 3945 N N . ARG A 1 519 ? 36.714 1.843 -26.077 1.00 91.94 519 ARG A N 1
ATOM 3946 C CA . ARG A 1 519 ? 36.362 0.461 -25.701 1.00 91.94 519 ARG A CA 1
ATOM 3947 C C . ARG A 1 519 ? 35.264 -0.101 -26.606 1.00 91.94 519 ARG A C 1
ATOM 3949 O O . ARG A 1 519 ? 35.390 -1.225 -27.089 1.00 91.94 519 ARG A O 1
ATOM 3956 N N . LEU A 1 520 ? 34.208 0.675 -26.863 1.00 91.00 520 LEU A N 1
ATOM 3957 C CA . LEU A 1 520 ? 33.123 0.268 -27.758 1.00 91.00 520 LEU A CA 1
ATOM 3958 C C . LEU A 1 520 ? 33.581 0.188 -29.213 1.00 91.00 520 LEU A C 1
ATOM 3960 O O . LEU A 1 520 ? 33.239 -0.769 -29.892 1.00 91.00 520 LEU A O 1
ATOM 3964 N N . ALA A 1 521 ? 34.377 1.140 -29.692 1.00 86.62 521 ALA A N 1
ATOM 3965 C CA . ALA A 1 521 ? 34.863 1.174 -31.065 1.00 86.62 521 ALA A CA 1
ATOM 3966 C C . ALA A 1 521 ? 35.755 -0.033 -31.382 1.00 86.62 521 ALA A C 1
ATOM 3968 O O . ALA A 1 521 ? 35.698 -0.548 -32.495 1.00 86.62 521 ALA A O 1
ATOM 3969 N N . ALA A 1 522 ? 36.521 -0.520 -30.401 1.00 85.94 522 ALA A N 1
ATOM 3970 C CA . ALA A 1 522 ? 37.318 -1.735 -30.534 1.00 85.94 522 ALA A CA 1
ATOM 3971 C C . ALA A 1 522 ? 36.469 -3.022 -30.569 1.00 85.94 522 ALA A C 1
ATOM 3973 O O . ALA A 1 522 ? 36.827 -3.963 -31.273 1.00 85.94 522 ALA A O 1
ATOM 3974 N N . ALA A 1 523 ? 35.360 -3.078 -29.821 1.00 86.44 523 ALA A N 1
ATOM 3975 C CA . ALA A 1 523 ? 34.532 -4.284 -29.689 1.00 86.44 523 ALA A CA 1
ATOM 3976 C C . ALA A 1 523 ? 33.369 -4.354 -30.699 1.00 86.44 523 ALA A C 1
ATOM 3978 O O . ALA A 1 523 ? 33.128 -5.392 -31.309 1.00 86.44 523 ALA A O 1
ATOM 3979 N N . ALA A 1 524 ? 32.646 -3.250 -30.876 1.00 84.31 524 ALA A N 1
ATOM 3980 C CA . ALA A 1 524 ? 31.498 -3.095 -31.762 1.00 84.31 524 ALA A CA 1
ATOM 3981 C C . ALA A 1 524 ? 31.473 -1.668 -32.360 1.00 84.31 524 ALA A C 1
ATOM 3983 O O . ALA A 1 524 ? 30.772 -0.786 -31.852 1.00 84.31 524 ALA A O 1
ATOM 3984 N N . PRO A 1 525 ? 32.208 -1.428 -33.466 1.00 78.25 525 PRO A N 1
ATOM 3985 C CA . PRO A 1 525 ? 32.339 -0.113 -34.096 1.00 78.25 525 PRO A CA 1
ATOM 3986 C C . PRO A 1 525 ? 31.011 0.590 -34.399 1.00 78.25 525 PRO A C 1
ATOM 3988 O O . PRO A 1 525 ? 30.864 1.780 -34.132 1.00 78.25 525 PRO A O 1
ATOM 3991 N N . GLN A 1 526 ? 30.030 -0.152 -34.920 1.00 75.75 526 GLN A N 1
ATOM 3992 C CA . GLN A 1 526 ? 28.705 0.379 -35.257 1.00 75.75 526 GLN A CA 1
ATOM 3993 C C . GLN A 1 526 ? 27.931 0.817 -34.009 1.00 75.75 526 GLN A C 1
ATOM 3995 O O . GLN A 1 526 ? 27.272 1.855 -34.021 1.00 75.75 526 GLN A O 1
ATOM 4000 N N . LEU A 1 527 ? 28.069 0.072 -32.907 1.00 83.69 527 LEU A N 1
ATOM 4001 C CA . LEU A 1 527 ? 27.441 0.420 -31.639 1.00 83.69 527 LEU A CA 1
ATOM 4002 C C . LEU A 1 527 ? 28.057 1.697 -31.062 1.00 83.69 527 LEU A C 1
ATOM 4004 O O . LEU A 1 527 ? 27.322 2.574 -30.631 1.00 83.69 527 LEU A O 1
ATOM 4008 N N . ALA A 1 528 ? 29.384 1.856 -31.107 1.00 86.62 528 ALA A N 1
ATOM 4009 C CA . ALA A 1 528 ? 30.050 3.076 -30.635 1.00 86.62 528 ALA A CA 1
ATOM 4010 C C . ALA A 1 528 ? 29.506 4.342 -31.321 1.00 86.62 528 ALA A C 1
ATOM 4012 O O . ALA A 1 528 ? 29.249 5.352 -30.665 1.00 86.62 528 ALA A O 1
ATOM 4013 N N . LEU A 1 529 ? 29.280 4.266 -32.636 1.00 80.81 529 LEU A N 1
ATOM 4014 C CA . LEU A 1 529 ? 28.729 5.365 -33.429 1.00 80.81 529 LEU A CA 1
ATOM 4015 C C . LEU A 1 529 ? 27.268 5.659 -33.081 1.00 80.81 529 LEU A C 1
ATOM 4017 O O . LEU A 1 529 ? 26.923 6.820 -32.858 1.00 80.81 529 LEU A O 1
ATOM 4021 N N . ALA A 1 530 ? 26.432 4.621 -32.993 1.00 80.81 530 ALA A N 1
ATOM 4022 C CA . ALA A 1 530 ? 25.022 4.764 -32.637 1.00 80.81 530 ALA A CA 1
ATOM 4023 C C . ALA A 1 530 ? 24.842 5.384 -31.238 1.00 80.81 530 ALA A C 1
ATOM 4025 O O . ALA A 1 530 ? 23.998 6.255 -31.046 1.00 80.81 530 ALA A O 1
ATOM 4026 N N . GLN A 1 531 ? 25.674 4.981 -30.274 1.00 87.19 531 GLN A N 1
ATOM 4027 C CA . GLN A 1 531 ? 25.603 5.443 -28.884 1.00 87.19 531 GLN A CA 1
ATOM 4028 C C . GLN A 1 531 ? 26.114 6.883 -28.718 1.00 87.19 531 GLN A C 1
ATOM 4030 O O . GLN A 1 531 ? 25.519 7.673 -27.986 1.00 87.19 531 GLN A O 1
ATOM 4035 N N . ALA A 1 532 ? 27.212 7.244 -29.392 1.00 86.69 532 ALA A N 1
ATOM 4036 C CA . ALA A 1 532 ? 27.776 8.592 -29.313 1.00 86.69 532 ALA A CA 1
ATOM 4037 C C . ALA A 1 532 ? 26.942 9.622 -30.099 1.00 86.69 532 ALA A C 1
ATOM 4039 O O . ALA A 1 532 ? 26.804 10.769 -29.673 1.00 86.69 532 ALA A O 1
ATOM 4040 N N . GLY A 1 533 ? 26.361 9.222 -31.234 1.00 81.25 533 GLY A N 1
ATOM 4041 C CA . GLY A 1 533 ? 25.779 10.136 -32.217 1.00 81.25 533 GLY A CA 1
ATOM 4042 C C . GLY A 1 533 ? 26.842 10.743 -33.143 1.00 81.25 533 GLY A C 1
ATOM 4043 O O . GLY A 1 533 ? 28.031 10.758 -32.831 1.00 81.25 533 GLY A O 1
ATOM 4044 N N . SER A 1 534 ? 26.425 11.249 -34.309 1.00 74.75 534 SER A N 1
ATOM 4045 C CA . SER A 1 534 ? 27.339 11.569 -35.420 1.00 74.75 534 SER A CA 1
ATOM 4046 C C . SER A 1 534 ? 28.420 12.605 -35.095 1.00 74.75 534 SER A C 1
ATOM 4048 O O . SER A 1 534 ? 29.545 12.468 -35.564 1.00 74.75 534 SER A O 1
ATOM 4050 N N . GLU A 1 535 ? 28.100 13.643 -34.320 1.00 78.44 535 GLU A N 1
ATOM 4051 C CA . GLU A 1 535 ? 29.056 14.713 -34.000 1.00 78.44 535 GLU A CA 1
ATOM 4052 C C . GLU A 1 535 ? 30.036 14.308 -32.894 1.00 78.44 535 GLU A C 1
ATOM 4054 O O . GLU A 1 535 ? 31.245 14.475 -33.054 1.00 78.44 535 GLU A O 1
ATOM 4059 N N . ALA A 1 536 ? 29.544 13.696 -31.811 1.00 85.31 536 ALA A N 1
ATOM 4060 C CA . ALA A 1 536 ? 30.407 13.191 -30.745 1.00 85.31 536 ALA A CA 1
ATOM 4061 C C . ALA A 1 536 ? 31.318 12.061 -31.249 1.00 85.31 536 ALA A C 1
ATOM 4063 O O . ALA A 1 536 ? 32.494 12.017 -30.898 1.00 85.31 536 ALA A O 1
ATOM 4064 N N . ALA A 1 537 ? 30.808 11.193 -32.130 1.00 83.69 537 ALA A N 1
ATOM 4065 C CA . ALA A 1 537 ? 31.601 10.156 -32.778 1.00 83.69 537 ALA A CA 1
ATOM 4066 C C . ALA A 1 537 ? 32.776 10.732 -33.576 1.00 83.69 537 ALA A C 1
ATOM 4068 O O . ALA A 1 537 ? 33.897 10.282 -33.380 1.00 83.69 537 ALA A O 1
ATOM 4069 N N . LYS A 1 538 ? 32.552 11.754 -34.418 1.00 78.56 538 LYS A N 1
ATOM 4070 C CA . LYS A 1 538 ? 33.636 12.412 -35.173 1.00 78.56 538 LYS A CA 1
ATOM 4071 C C . LYS A 1 538 ? 34.693 12.997 -34.244 1.00 78.56 538 LYS A C 1
ATOM 4073 O O . LYS A 1 538 ? 35.884 12.850 -34.500 1.00 78.56 538 LYS A O 1
ATOM 4078 N N . PHE A 1 539 ? 34.251 13.664 -33.179 1.00 85.94 539 PHE A N 1
ATOM 4079 C CA . PHE A 1 539 ? 35.135 14.231 -32.168 1.00 85.94 539 PHE A CA 1
ATOM 4080 C C . PHE A 1 539 ? 36.018 13.152 -31.518 1.00 85.94 539 PHE A C 1
ATOM 4082 O O . PHE A 1 539 ? 37.241 13.298 -31.479 1.00 85.94 539 PHE A O 1
ATOM 4089 N N . TYR A 1 540 ? 35.423 12.043 -31.073 1.00 89.62 540 TYR A N 1
ATOM 4090 C CA . TYR A 1 540 ? 36.171 10.945 -30.464 1.00 89.62 540 TYR A CA 1
ATOM 4091 C C . TYR A 1 540 ? 37.021 10.154 -31.464 1.00 89.62 540 TYR A C 1
ATOM 4093 O O . TYR A 1 540 ? 38.106 9.715 -31.096 1.00 89.62 540 TYR A O 1
ATOM 4101 N N . ASP A 1 541 ? 36.596 10.027 -32.723 1.00 81.50 541 ASP A N 1
ATOM 4102 C CA . ASP A 1 541 ? 37.381 9.405 -33.798 1.00 81.50 541 ASP A CA 1
ATOM 4103 C C . ASP A 1 541 ? 38.693 10.168 -34.049 1.00 81.50 541 ASP A C 1
ATOM 4105 O O . ASP A 1 541 ? 39.733 9.547 -34.286 1.00 81.50 541 ASP A O 1
ATOM 4109 N N . VAL A 1 542 ? 38.679 11.508 -33.967 1.00 82.44 542 VAL A N 1
ATOM 4110 C CA . VAL A 1 542 ? 39.900 12.329 -34.080 1.00 82.44 542 VAL A CA 1
ATOM 4111 C C . VAL A 1 542 ? 40.870 11.994 -32.947 1.00 82.44 542 VAL A C 1
ATOM 4113 O O . VAL A 1 542 ? 42.042 11.710 -33.202 1.00 82.44 542 VAL A O 1
ATOM 4116 N N . ALA A 1 543 ? 40.377 11.981 -31.706 1.00 87.50 543 ALA A N 1
ATOM 4117 C CA . ALA A 1 543 ? 41.188 11.660 -30.535 1.00 87.50 543 ALA A CA 1
ATOM 4118 C C . ALA A 1 543 ? 41.715 10.213 -30.581 1.00 87.50 543 ALA A C 1
ATOM 4120 O O . ALA A 1 543 ? 42.904 9.984 -30.367 1.00 87.50 543 ALA A O 1
ATOM 4121 N N . ASP A 1 544 ? 40.876 9.233 -30.930 1.00 87.00 544 ASP A N 1
ATOM 4122 C CA . ASP A 1 544 ? 41.277 7.822 -30.999 1.00 87.00 544 ASP A CA 1
ATOM 4123 C C . ASP A 1 544 ? 42.338 7.602 -32.072 1.00 87.00 544 ASP A C 1
ATOM 4125 O O . ASP A 1 544 ? 43.299 6.860 -31.865 1.00 87.00 544 ASP A O 1
ATOM 4129 N N . THR A 1 545 ? 42.229 8.307 -33.196 1.00 77.12 545 THR A N 1
ATOM 4130 C CA . THR A 1 545 ? 43.217 8.226 -34.272 1.00 77.12 545 THR A CA 1
ATOM 4131 C C . THR A 1 545 ? 44.593 8.708 -33.822 1.00 77.12 545 THR A C 1
ATOM 4133 O O . THR A 1 545 ? 45.580 8.044 -34.125 1.00 77.12 545 THR A O 1
ATOM 4136 N N . LEU A 1 546 ? 44.666 9.814 -33.075 1.00 79.88 546 LEU A N 1
ATOM 4137 C CA . LEU A 1 546 ? 45.919 10.363 -32.541 1.00 79.88 546 LEU A CA 1
ATOM 4138 C C . LEU A 1 546 ? 46.572 9.455 -31.493 1.00 79.88 546 LEU A C 1
ATOM 4140 O O . LEU A 1 546 ? 47.797 9.322 -31.464 1.00 79.88 546 LEU A O 1
ATOM 4144 N N . VAL A 1 547 ? 45.753 8.814 -30.655 1.00 85.19 547 VAL A N 1
ATOM 4145 C CA . VAL A 1 547 ? 46.231 7.867 -29.639 1.00 85.19 547 VAL A CA 1
ATOM 4146 C C . VAL A 1 547 ? 46.698 6.563 -30.283 1.00 85.19 547 VAL A C 1
ATOM 4148 O O . VAL A 1 547 ? 47.764 6.044 -29.962 1.00 85.19 547 VAL A O 1
ATOM 4151 N N . SER A 1 548 ? 45.911 6.009 -31.204 1.00 77.88 548 SER A N 1
ATOM 4152 C CA . SER A 1 548 ? 46.197 4.716 -31.840 1.00 77.88 548 SER A CA 1
ATOM 4153 C C . SER A 1 548 ? 47.316 4.771 -32.881 1.00 77.88 548 SER A C 1
ATOM 4155 O O . SER A 1 548 ? 47.921 3.738 -33.157 1.00 77.88 548 SER A O 1
ATOM 4157 N N . SER A 1 549 ? 47.622 5.944 -33.442 1.00 69.12 549 SER A N 1
ATOM 4158 C CA . SER A 1 549 ? 48.809 6.152 -34.281 1.00 69.12 549 SER A CA 1
ATOM 4159 C C . SER A 1 549 ? 50.102 6.303 -33.472 1.00 69.12 549 SER A C 1
ATOM 4161 O O . SER A 1 549 ? 51.182 6.335 -34.057 1.00 69.12 549 SER A O 1
ATOM 4163 N N . GLY A 1 550 ? 50.014 6.407 -32.139 1.00 69.81 550 GLY A N 1
ATOM 4164 C CA . GLY A 1 550 ? 51.161 6.654 -31.264 1.00 69.81 550 GLY A CA 1
ATOM 4165 C C . GLY A 1 550 ? 51.735 8.070 -31.380 1.00 69.81 550 GLY A C 1
ATOM 4166 O O . GLY A 1 550 ? 52.826 8.321 -30.874 1.00 69.81 550 GLY A O 1
ATOM 4167 N N . VAL A 1 551 ? 51.024 8.988 -32.047 1.00 70.31 551 VAL A N 1
ATOM 4168 C CA . VAL A 1 551 ? 51.470 10.373 -32.264 1.00 70.31 551 VAL A CA 1
ATOM 4169 C C . VAL A 1 551 ? 51.299 11.210 -30.995 1.00 70.31 551 VAL A C 1
ATOM 4171 O O . VAL A 1 551 ? 52.114 12.095 -30.739 1.00 70.31 551 VAL A O 1
ATOM 4174 N N . GLN A 1 552 ? 50.258 10.945 -30.196 1.00 80.94 552 GLN A N 1
ATOM 4175 C CA . GLN A 1 552 ? 49.966 11.681 -28.963 1.00 80.94 552 GLN A CA 1
ATOM 4176 C C . GLN A 1 552 ? 49.472 10.755 -27.844 1.00 80.94 552 GLN A C 1
ATOM 4178 O O . GLN A 1 552 ? 48.861 9.717 -28.097 1.00 80.94 552 GLN A O 1
ATOM 4183 N N . ASP A 1 553 ? 49.709 11.151 -26.592 1.00 86.06 553 ASP A N 1
ATOM 4184 C CA . ASP A 1 553 ? 49.055 10.556 -25.428 1.00 86.06 553 ASP A CA 1
ATOM 4185 C C . ASP A 1 553 ? 47.569 10.960 -25.361 1.00 86.06 553 ASP A C 1
ATOM 4187 O O . ASP A 1 553 ? 47.132 11.907 -26.017 1.00 86.06 553 ASP A O 1
ATOM 4191 N N . GLU A 1 554 ? 46.777 10.248 -24.554 1.00 88.12 554 GLU A N 1
ATOM 4192 C CA . GLU A 1 554 ? 45.324 10.455 -24.449 1.00 88.12 554 GLU A CA 1
ATOM 4193 C C . GLU A 1 554 ? 44.937 11.906 -24.125 1.00 88.12 554 GLU A C 1
ATOM 4195 O O . GLU A 1 554 ? 43.988 12.435 -24.709 1.00 88.12 554 GLU A O 1
ATOM 4200 N N . GLY A 1 555 ? 45.677 12.569 -23.231 1.00 85.12 555 GLY A N 1
ATOM 4201 C CA . GLY A 1 555 ? 45.388 13.947 -22.848 1.00 85.12 555 GLY A CA 1
ATOM 4202 C C . GLY A 1 555 ? 45.625 14.915 -24.004 1.00 85.12 555 GLY A C 1
ATOM 4203 O O . GLY A 1 555 ? 44.749 15.703 -24.368 1.00 85.12 555 GLY A O 1
ATOM 4204 N N . THR A 1 556 ? 46.783 14.823 -24.650 1.00 86.12 556 THR A N 1
ATOM 4205 C CA . THR A 1 556 ? 47.106 15.695 -25.788 1.00 86.12 556 THR A CA 1
ATOM 4206 C C . THR A 1 556 ? 46.182 15.436 -26.983 1.00 86.12 556 THR A C 1
ATOM 4208 O O . THR A 1 556 ? 45.735 16.387 -27.631 1.00 86.12 556 THR A O 1
ATOM 4211 N N . ALA A 1 557 ? 45.807 14.177 -27.227 1.00 86.69 557 ALA A N 1
ATOM 4212 C CA . ALA A 1 557 ? 44.878 13.799 -28.288 1.00 86.69 557 ALA A CA 1
ATOM 4213 C C . ALA A 1 557 ? 43.480 14.400 -28.096 1.00 86.69 557 ALA A C 1
ATOM 4215 O O . ALA A 1 557 ? 42.903 14.947 -29.040 1.00 86.69 557 ALA A O 1
ATOM 4216 N N . LEU A 1 558 ? 42.946 14.358 -26.871 1.00 88.69 558 LEU A N 1
ATOM 4217 C CA . LEU A 1 558 ? 41.649 14.958 -26.552 1.00 88.69 558 LEU A CA 1
ATOM 4218 C C . LEU A 1 558 ? 41.680 16.484 -26.647 1.00 88.69 558 LEU A C 1
ATOM 4220 O O . LEU A 1 558 ? 40.761 17.078 -27.212 1.00 88.69 558 LEU A O 1
ATOM 4224 N N . ALA A 1 559 ? 42.744 17.128 -26.162 1.00 85.56 559 ALA A N 1
ATOM 4225 C CA . ALA A 1 559 ? 42.914 18.574 -26.301 1.00 85.56 559 ALA A CA 1
ATOM 4226 C C . ALA A 1 559 ? 42.999 18.999 -27.779 1.00 85.56 559 ALA A C 1
ATOM 4228 O O . ALA A 1 559 ? 42.385 19.990 -28.184 1.00 85.56 559 ALA A O 1
ATOM 4229 N N . THR A 1 560 ? 43.700 18.214 -28.600 1.00 85.88 560 THR A N 1
ATOM 4230 C CA . THR A 1 560 ? 43.817 18.440 -30.046 1.00 85.88 560 THR A CA 1
ATOM 4231 C C . THR A 1 560 ? 42.476 18.248 -30.755 1.00 85.88 560 THR A C 1
ATOM 4233 O O . THR A 1 560 ? 42.099 19.084 -31.575 1.00 85.88 560 THR A O 1
ATOM 4236 N N . ALA A 1 561 ? 41.708 17.211 -30.405 1.00 86.69 561 ALA A N 1
ATOM 4237 C CA . ALA A 1 561 ? 40.363 16.998 -30.940 1.00 86.69 561 ALA A CA 1
ATOM 4238 C C . ALA A 1 561 ? 39.409 18.156 -30.589 1.00 86.69 561 ALA A C 1
ATOM 4240 O O . ALA A 1 561 ? 38.641 18.601 -31.444 1.00 86.69 561 ALA A O 1
ATOM 4241 N N . VAL A 1 562 ? 39.498 18.704 -29.368 1.00 86.88 562 VAL A N 1
ATOM 4242 C CA . VAL A 1 562 ? 38.724 19.888 -28.947 1.00 86.88 562 VAL A CA 1
ATOM 4243 C C . VAL A 1 562 ? 39.119 21.116 -29.764 1.00 86.88 562 VAL A C 1
ATOM 4245 O O . VAL A 1 562 ? 38.254 21.842 -30.257 1.00 86.88 562 VAL A O 1
ATOM 4248 N N . ALA A 1 563 ? 40.422 21.356 -29.927 1.00 83.94 563 ALA A N 1
ATOM 4249 C CA . ALA A 1 563 ? 40.927 22.477 -30.711 1.00 83.94 563 ALA A CA 1
ATOM 4250 C C . ALA A 1 563 ? 40.492 22.382 -32.181 1.00 83.94 563 ALA A C 1
ATOM 4252 O O . ALA A 1 563 ? 40.057 23.385 -32.748 1.00 83.94 563 ALA A O 1
ATOM 4253 N N . TYR A 1 564 ? 40.548 21.183 -32.767 1.00 83.88 564 TYR A N 1
ATOM 4254 C CA . TYR A 1 564 ? 40.098 20.934 -34.134 1.00 83.88 564 TYR A CA 1
ATOM 4255 C C . TYR A 1 564 ? 38.595 21.167 -34.294 1.00 83.88 564 TYR A C 1
ATOM 4257 O O . TYR A 1 564 ? 38.179 21.818 -35.246 1.00 83.88 564 TYR A O 1
ATOM 4265 N N . HIS A 1 565 ? 37.777 20.687 -33.355 1.00 83.38 565 HIS A N 1
ATOM 4266 C CA . HIS A 1 565 ? 36.328 20.870 -33.420 1.00 83.38 565 HIS A CA 1
ATOM 4267 C C . HIS A 1 565 ? 35.914 22.345 -33.267 1.00 83.38 565 HIS A C 1
ATOM 4269 O O . HIS A 1 565 ? 34.969 22.789 -33.914 1.00 83.38 565 HIS A O 1
ATOM 4275 N N . ARG A 1 566 ? 36.643 23.123 -32.453 1.00 81.31 566 ARG A N 1
ATOM 4276 C CA . ARG A 1 566 ? 36.406 24.567 -32.277 1.00 81.31 566 ARG A CA 1
ATOM 4277 C C . ARG A 1 566 ? 36.855 25.408 -33.462 1.00 81.31 566 ARG A C 1
ATOM 4279 O O . ARG A 1 566 ? 36.181 26.371 -33.812 1.00 81.31 566 ARG A O 1
ATOM 4286 N N . ASP A 1 567 ? 38.023 25.102 -34.016 1.00 82.06 567 ASP A N 1
ATOM 4287 C CA . ASP A 1 567 ? 38.621 25.883 -35.092 1.00 82.06 567 ASP A CA 1
ATOM 4288 C C . ASP A 1 567 ? 39.456 24.989 -36.025 1.00 82.06 567 ASP A C 1
ATOM 4290 O O . ASP A 1 567 ? 40.683 24.900 -35.887 1.00 82.06 567 ASP A O 1
ATOM 4294 N N . PRO A 1 568 ? 38.807 24.342 -37.012 1.00 80.69 568 PRO A N 1
ATOM 4295 C CA . PRO A 1 568 ? 39.488 23.481 -37.976 1.00 80.69 568 PRO A CA 1
ATOM 4296 C C . PRO A 1 568 ? 40.548 24.217 -38.807 1.00 80.69 568 PRO A C 1
ATOM 4298 O O . PRO A 1 568 ? 41.472 23.586 -39.324 1.00 80.69 568 PRO A O 1
ATOM 4301 N N . SER A 1 569 ? 40.430 25.545 -38.949 1.00 82.00 569 SER A N 1
ATOM 4302 C CA . SER A 1 569 ? 41.303 26.349 -39.814 1.00 82.00 569 SER A CA 1
ATOM 4303 C C . SER A 1 569 ? 42.741 26.431 -39.292 1.00 82.00 569 SER A C 1
ATOM 4305 O O . SER A 1 569 ? 43.685 26.492 -40.079 1.00 82.00 569 SER A O 1
ATOM 4307 N N . LYS A 1 570 ? 42.933 26.317 -37.970 1.00 81.12 570 LYS A N 1
ATOM 4308 C CA . LYS A 1 570 ? 44.258 26.298 -37.321 1.00 81.12 570 LYS A CA 1
ATOM 4309 C C . LYS A 1 570 ? 45.128 25.108 -37.718 1.00 81.12 570 LYS A C 1
ATOM 4311 O O . LYS A 1 570 ? 46.340 25.152 -37.534 1.00 81.12 570 LYS A O 1
ATOM 4316 N N . PHE A 1 571 ? 44.521 24.064 -38.273 1.00 81.56 571 PHE A N 1
ATOM 4317 C CA . PHE A 1 571 ? 45.201 22.846 -38.703 1.00 81.56 571 PHE A CA 1
ATOM 4318 C C . PHE A 1 571 ? 45.512 22.848 -40.211 1.00 81.56 571 PHE A C 1
ATOM 4320 O O . PHE A 1 571 ? 45.999 21.859 -40.759 1.00 81.56 571 PHE A O 1
ATOM 4327 N N . GLU A 1 572 ? 45.266 23.962 -40.908 1.00 77.25 572 GLU A N 1
ATOM 4328 C CA . GLU A 1 572 ? 45.575 24.114 -42.331 1.00 77.25 572 GLU A CA 1
ATOM 4329 C C . GLU A 1 572 ? 47.009 24.597 -42.576 1.00 77.25 572 GLU A C 1
ATOM 4331 O O . GLU A 1 572 ? 47.254 25.746 -42.942 1.00 77.25 572 GLU A O 1
ATOM 4336 N N . SER A 1 573 ? 47.982 23.698 -42.417 1.00 79.50 573 SER A N 1
ATOM 4337 C CA . SER A 1 573 ? 49.355 23.949 -42.875 1.00 79.50 573 SER A CA 1
ATOM 4338 C C . SER A 1 573 ? 49.493 23.790 -44.398 1.00 79.50 573 SER A C 1
ATOM 4340 O O . SER A 1 573 ? 48.692 23.108 -45.038 1.00 79.50 573 SER A O 1
ATOM 4342 N N . VAL A 1 574 ? 50.543 24.374 -44.994 1.00 75.81 574 VAL A N 1
ATOM 4343 C CA . VAL A 1 574 ? 50.872 24.185 -46.425 1.00 75.81 574 VAL A CA 1
ATOM 4344 C C . VAL A 1 574 ? 51.011 22.694 -46.758 1.00 75.81 574 VAL A C 1
ATOM 4346 O O . VAL A 1 574 ? 50.431 22.221 -47.731 1.00 75.81 574 VAL A O 1
ATOM 4349 N N . THR A 1 575 ? 51.687 21.928 -45.900 1.00 76.69 575 THR A N 1
ATOM 4350 C CA . THR A 1 575 ? 51.826 20.471 -46.037 1.00 76.69 575 THR A CA 1
ATOM 4351 C C . THR A 1 575 ? 50.482 19.749 -45.939 1.00 76.69 575 THR A C 1
ATOM 4353 O O . THR A 1 575 ? 50.217 18.836 -46.719 1.00 76.69 575 THR A O 1
ATOM 4356 N N . ALA A 1 576 ? 49.608 20.161 -45.016 1.00 77.94 576 ALA A N 1
ATOM 4357 C CA . ALA A 1 576 ? 48.272 19.585 -44.893 1.00 77.94 576 ALA A CA 1
ATOM 4358 C C . ALA A 1 576 ? 47.398 19.898 -46.116 1.00 77.94 576 ALA A C 1
ATOM 4360 O O . ALA A 1 576 ? 46.617 19.043 -46.524 1.00 77.94 576 ALA A O 1
ATOM 4361 N N . ARG A 1 577 ? 47.548 21.078 -46.738 1.00 81.62 577 ARG A N 1
ATOM 4362 C CA . ARG A 1 577 ? 46.856 21.438 -47.988 1.00 81.62 577 ARG A CA 1
ATOM 4363 C C . ARG A 1 577 ? 47.285 20.549 -49.151 1.00 81.62 577 ARG A C 1
ATOM 4365 O O . ARG A 1 577 ? 46.416 19.941 -49.762 1.00 81.62 577 ARG A O 1
ATOM 4372 N N . VAL A 1 578 ? 48.593 20.395 -49.375 1.00 83.19 578 VAL A N 1
ATOM 4373 C CA . VAL A 1 578 ? 49.134 19.508 -50.425 1.00 83.19 578 VAL A CA 1
ATOM 4374 C C . VAL A 1 578 ? 48.639 18.074 -50.232 1.00 83.19 578 VAL A C 1
ATOM 4376 O O . VAL A 1 578 ? 48.101 17.467 -51.152 1.00 83.19 578 VAL A O 1
ATOM 4379 N N . ARG A 1 579 ? 48.716 17.546 -49.007 1.00 83.50 579 ARG A N 1
ATOM 4380 C CA . ARG A 1 579 ? 48.224 16.194 -48.710 1.00 83.50 579 ARG A CA 1
ATOM 4381 C C . ARG A 1 579 ? 46.701 16.066 -48.818 1.00 83.50 579 ARG A C 1
ATOM 4383 O O . ARG A 1 579 ? 46.224 15.017 -49.226 1.00 83.50 579 ARG A O 1
ATOM 4390 N N . SER A 1 580 ? 45.928 17.105 -48.495 1.00 83.25 580 SER A N 1
ATOM 4391 C CA . SER A 1 580 ? 44.466 17.100 -48.698 1.00 83.25 580 SER A CA 1
ATOM 4392 C C . SER A 1 580 ? 44.104 17.130 -50.192 1.00 83.25 580 SER A C 1
ATOM 4394 O O . SER A 1 580 ? 43.122 16.525 -50.616 1.00 83.25 580 SER A O 1
ATOM 4396 N N . GLU A 1 581 ? 44.903 17.799 -51.028 1.00 85.38 581 GLU A N 1
ATOM 4397 C CA . GLU A 1 581 ? 44.765 17.742 -52.490 1.00 85.38 581 GLU A CA 1
ATOM 4398 C C . GLU A 1 581 ? 45.108 16.349 -53.036 1.00 85.38 581 GLU A C 1
ATOM 4400 O O . GLU A 1 581 ? 44.377 15.822 -53.877 1.00 85.38 581 GLU A O 1
ATOM 4405 N N . GLU A 1 582 ? 46.146 15.699 -52.502 1.00 84.38 582 GLU A N 1
ATOM 4406 C CA . GLU A 1 582 ? 46.461 14.297 -52.806 1.00 84.38 582 GLU A CA 1
ATOM 4407 C C . GLU A 1 582 ? 45.334 13.346 -52.373 1.00 84.38 582 GLU A C 1
ATOM 4409 O O . GLU A 1 582 ? 44.974 12.442 -53.131 1.00 84.38 582 GLU A O 1
ATOM 4414 N N . VAL A 1 583 ? 44.732 13.565 -51.195 1.00 84.94 583 VAL A N 1
ATOM 4415 C CA . VAL A 1 583 ? 43.535 12.843 -50.727 1.00 84.94 583 VAL A CA 1
ATOM 4416 C C . VAL A 1 583 ? 42.399 13.002 -51.737 1.00 84.94 583 VAL A C 1
ATOM 4418 O O . VAL A 1 583 ? 41.847 12.000 -52.185 1.00 84.94 583 VAL A O 1
ATOM 4421 N N . ARG A 1 584 ? 42.079 14.231 -52.167 1.00 84.94 584 ARG A N 1
ATOM 4422 C CA . ARG A 1 584 ? 41.038 14.486 -53.182 1.00 84.94 584 ARG A CA 1
ATOM 4423 C C . ARG A 1 584 ? 41.319 13.778 -54.502 1.00 84.94 584 ARG A C 1
ATOM 4425 O O . ARG A 1 584 ? 40.417 13.154 -55.051 1.00 84.94 584 ARG A O 1
ATOM 4432 N N . SER A 1 585 ? 42.558 13.843 -54.989 1.00 83.25 585 SER A N 1
ATOM 4433 C CA . SER A 1 585 ? 42.979 13.184 -56.232 1.00 83.25 585 SER A CA 1
ATOM 4434 C C . SER A 1 585 ? 42.798 11.662 -56.160 1.00 83.25 585 SER A C 1
ATOM 4436 O O . SER A 1 585 ? 42.232 11.043 -57.060 1.00 83.25 585 SER A O 1
ATOM 4438 N N . ARG A 1 586 ? 43.184 11.053 -55.034 1.00 80.12 586 ARG A N 1
ATOM 4439 C CA . ARG A 1 586 ? 43.025 9.609 -54.793 1.00 80.12 586 ARG A CA 1
ATOM 4440 C C . ARG A 1 586 ? 41.565 9.197 -54.644 1.00 80.12 586 ARG A C 1
ATOM 4442 O O . ARG A 1 586 ? 41.176 8.144 -55.138 1.00 80.12 586 ARG A O 1
ATOM 4449 N N . ILE A 1 587 ? 40.758 10.035 -54.001 1.00 79.81 587 ILE A N 1
ATOM 4450 C CA . ILE A 1 587 ? 39.323 9.803 -53.810 1.00 79.81 587 ILE A CA 1
ATOM 4451 C C . ILE A 1 587 ? 38.552 9.942 -55.127 1.00 79.81 587 ILE A C 1
ATOM 4453 O O . ILE A 1 587 ? 37.653 9.148 -55.393 1.00 79.81 587 ILE A O 1
ATOM 4457 N N . ALA A 1 588 ? 38.945 10.870 -56.002 1.00 75.69 588 ALA A N 1
ATOM 4458 C CA . ALA A 1 588 ? 38.406 10.958 -57.360 1.00 75.69 588 ALA A CA 1
ATOM 4459 C C . ALA A 1 588 ? 38.669 9.673 -58.177 1.00 75.69 588 ALA A C 1
ATOM 4461 O O . ALA A 1 588 ? 37.877 9.318 -59.046 1.00 75.69 588 ALA A O 1
ATOM 4462 N N . GLY A 1 589 ? 39.733 8.930 -57.848 1.00 66.75 589 GLY A N 1
ATOM 4463 C CA . GLY A 1 589 ? 40.028 7.604 -58.397 1.00 66.75 589 GLY A CA 1
ATOM 4464 C C . GLY A 1 589 ? 39.218 6.438 -57.803 1.00 66.75 589 GLY A C 1
ATOM 4465 O O . GLY A 1 589 ? 39.357 5.317 -58.285 1.00 66.75 589 GLY A O 1
ATOM 4466 N N . ILE A 1 590 ? 38.362 6.643 -56.786 1.00 67.50 590 ILE A N 1
ATOM 4467 C CA . ILE A 1 590 ? 37.587 5.537 -56.175 1.00 67.50 590 ILE A CA 1
ATOM 4468 C C . ILE A 1 590 ? 36.639 4.895 -57.190 1.00 67.50 590 ILE A C 1
ATOM 4470 O O . ILE A 1 590 ? 36.475 3.676 -57.179 1.00 67.50 590 ILE A O 1
ATOM 4474 N N . ALA A 1 591 ? 36.053 5.684 -58.094 1.00 60.88 591 ALA A N 1
ATOM 4475 C CA . ALA A 1 591 ? 35.128 5.175 -59.105 1.00 60.88 591 ALA A CA 1
ATOM 4476 C C . ALA A 1 591 ? 35.771 4.133 -60.044 1.00 60.88 591 ALA A C 1
ATOM 4478 O O . ALA A 1 591 ? 35.062 3.296 -60.596 1.00 60.88 591 ALA A O 1
ATOM 4479 N N . SER A 1 592 ? 37.102 4.150 -60.210 1.00 62.81 592 SER A N 1
ATOM 4480 C CA . SER A 1 592 ? 37.828 3.249 -61.113 1.00 62.81 592 SER A CA 1
ATOM 4481 C C . SER A 1 592 ? 38.501 2.055 -60.421 1.00 62.81 592 SER A C 1
ATOM 4483 O O . SER A 1 592 ? 38.763 1.057 -61.092 1.00 62.81 592 SER A O 1
ATOM 4485 N N . ASN A 1 593 ? 38.764 2.099 -59.105 1.00 66.12 593 ASN A N 1
ATOM 4486 C CA . ASN A 1 593 ? 39.330 0.964 -58.357 1.00 66.12 593 ASN A CA 1
ATOM 4487 C C . ASN A 1 593 ? 38.955 0.965 -56.851 1.00 66.12 593 ASN A C 1
ATOM 4489 O O . ASN A 1 593 ? 39.803 1.253 -55.999 1.00 66.12 593 ASN A O 1
ATOM 4493 N N . PRO A 1 594 ? 37.711 0.599 -56.485 1.00 61.75 594 PRO A N 1
ATOM 4494 C CA . PRO A 1 594 ? 37.254 0.598 -55.090 1.00 61.75 594 PRO A CA 1
ATOM 4495 C C . PRO A 1 594 ? 37.984 -0.429 -54.204 1.00 61.75 594 PRO A C 1
ATOM 4497 O O . PRO A 1 594 ? 38.228 -0.170 -53.024 1.00 61.75 594 PRO A O 1
ATOM 4500 N N . LEU A 1 595 ? 38.403 -1.563 -54.779 1.00 62.69 595 LEU A N 1
ATOM 4501 C CA . LEU A 1 595 ? 39.167 -2.605 -54.080 1.00 62.69 595 LEU A CA 1
ATOM 4502 C C . LEU A 1 595 ? 40.572 -2.123 -53.683 1.00 62.69 595 LEU A C 1
ATOM 4504 O O . LEU A 1 595 ? 41.054 -2.449 -52.600 1.00 62.69 595 LEU A O 1
ATOM 4508 N N . GLY A 1 596 ? 41.215 -1.297 -54.517 1.00 60.44 596 GLY A N 1
ATOM 4509 C CA . GLY A 1 596 ? 42.538 -0.724 -54.238 1.00 60.44 596 GLY A CA 1
ATOM 4510 C C . GLY A 1 596 ? 42.579 0.253 -53.057 1.00 60.44 596 GLY A C 1
ATOM 4511 O O . GLY A 1 596 ? 43.661 0.557 -52.558 1.00 60.44 596 GLY A O 1
ATOM 4512 N N . LEU A 1 597 ? 41.419 0.724 -52.587 1.00 61.59 597 LEU A N 1
ATOM 4513 C CA . LEU A 1 597 ? 41.293 1.747 -51.542 1.00 61.59 597 LEU A CA 1
ATOM 4514 C C . LEU A 1 597 ? 40.742 1.205 -50.213 1.00 61.59 597 LEU A C 1
ATOM 4516 O O . LEU A 1 597 ? 40.641 1.956 -49.247 1.00 61.59 597 LEU A O 1
ATOM 4520 N N . GLY A 1 598 ? 40.463 -0.102 -50.132 1.00 62.22 598 GLY A N 1
ATOM 4521 C CA . GLY A 1 598 ? 40.085 -0.780 -48.888 1.00 62.22 598 GLY A CA 1
ATOM 4522 C C . GLY A 1 598 ? 38.588 -1.029 -48.690 1.00 62.22 598 GLY A C 1
ATOM 4523 O O . GLY A 1 598 ? 38.216 -1.458 -47.602 1.00 62.22 598 GLY A O 1
ATOM 4524 N N . PHE A 1 599 ? 37.747 -0.813 -49.710 1.00 69.25 599 PHE A N 1
ATOM 4525 C CA . PHE A 1 599 ? 36.324 -1.186 -49.688 1.00 69.25 599 PHE A CA 1
ATOM 4526 C C . PHE A 1 599 ? 36.136 -2.667 -50.044 1.00 69.25 599 PHE A C 1
ATOM 4528 O O . PHE A 1 599 ? 35.797 -3.021 -51.176 1.00 69.25 599 PHE A O 1
ATOM 4535 N N . ASN A 1 600 ? 36.401 -3.553 -49.085 1.00 69.94 600 ASN A N 1
ATOM 4536 C CA . ASN A 1 600 ? 36.402 -5.000 -49.317 1.00 69.94 600 ASN A CA 1
ATOM 4537 C C . ASN A 1 600 ? 34.997 -5.626 -49.265 1.00 69.94 600 ASN A C 1
ATOM 4539 O O . ASN A 1 600 ? 34.740 -6.627 -49.931 1.00 69.94 600 ASN A O 1
ATOM 4543 N N . ARG A 1 601 ? 34.087 -5.067 -48.461 1.00 66.44 601 ARG A N 1
ATOM 4544 C CA . ARG A 1 601 ? 32.717 -5.570 -48.227 1.00 66.44 601 ARG A CA 1
ATOM 4545 C C . ARG A 1 601 ? 31.694 -4.944 -49.177 1.00 66.44 601 ARG A C 1
ATOM 4547 O O . ARG A 1 601 ? 30.596 -5.478 -49.320 1.00 66.44 601 ARG A O 1
ATOM 4554 N N . LEU A 1 602 ? 32.050 -3.831 -49.817 1.00 64.25 602 LEU A N 1
ATOM 4555 C CA . LEU A 1 602 ? 31.174 -3.040 -50.690 1.00 64.25 602 LEU A CA 1
ATOM 4556 C C . LEU A 1 602 ? 31.649 -3.007 -52.156 1.00 64.25 602 LEU A C 1
ATOM 4558 O O . LEU A 1 602 ? 31.288 -2.111 -52.917 1.00 64.25 602 LEU A O 1
ATOM 4562 N N . ALA A 1 603 ? 32.438 -4.000 -52.578 1.00 64.19 603 ALA A N 1
ATOM 4563 C CA . ALA A 1 603 ? 32.825 -4.163 -53.976 1.00 64.19 603 ALA A CA 1
ATOM 4564 C C . ALA A 1 603 ? 31.581 -4.311 -54.883 1.00 64.19 603 ALA A C 1
ATOM 4566 O O . ALA A 1 603 ? 30.692 -5.115 -54.603 1.00 64.19 603 ALA A O 1
ATOM 4567 N N . GLY A 1 604 ? 31.520 -3.537 -55.974 1.00 68.62 604 GLY A N 1
ATOM 4568 C CA . GLY A 1 604 ? 30.417 -3.581 -56.949 1.00 68.62 604 GLY A CA 1
ATOM 4569 C C . GLY A 1 604 ? 29.212 -2.682 -56.638 1.00 68.62 604 GLY A C 1
ATOM 4570 O O . GLY A 1 604 ? 28.165 -2.846 -57.258 1.00 68.62 604 GLY A O 1
ATOM 4571 N N . VAL A 1 605 ? 29.341 -1.746 -55.693 1.00 77.31 605 VAL A N 1
ATOM 4572 C CA . VAL A 1 605 ? 28.314 -0.736 -55.401 1.00 77.31 605 VAL A CA 1
ATOM 4573 C C . VAL A 1 605 ? 28.275 0.367 -56.476 1.00 77.31 605 VAL A C 1
ATOM 4575 O O . VAL A 1 605 ? 29.323 0.878 -56.863 1.00 77.31 605 VAL A O 1
ATOM 4578 N N . SER A 1 606 ? 27.080 0.773 -56.928 1.00 75.25 606 SER A N 1
ATOM 4579 C CA . SER A 1 606 ? 26.891 1.798 -57.973 1.00 75.25 606 SER A CA 1
ATOM 4580 C C . SER A 1 606 ? 26.977 3.247 -57.471 1.00 75.25 606 SER A C 1
ATOM 4582 O O . SER A 1 606 ? 27.399 4.121 -58.219 1.00 75.25 606 SER A O 1
ATOM 4584 N N . ASN A 1 607 ? 26.640 3.521 -56.206 1.00 79.50 607 ASN A N 1
ATOM 4585 C CA . ASN A 1 607 ? 26.626 4.867 -55.605 1.00 79.50 607 ASN A CA 1
ATOM 4586 C C . ASN A 1 607 ? 27.841 5.154 -54.707 1.00 79.50 607 ASN A C 1
ATOM 4588 O O . ASN A 1 607 ? 27.722 5.750 -53.634 1.00 79.50 607 ASN A O 1
ATOM 4592 N N . ILE A 1 608 ? 29.028 4.744 -55.146 1.00 76.56 608 ILE A N 1
ATOM 4593 C CA . ILE A 1 608 ? 30.292 4.945 -54.421 1.00 76.56 608 ILE A CA 1
ATOM 4594 C C . ILE A 1 608 ? 30.533 6.417 -54.025 1.00 76.56 608 ILE A C 1
ATOM 4596 O O . ILE A 1 608 ? 31.150 6.689 -52.994 1.00 76.56 608 ILE A O 1
ATOM 4600 N N . GLU A 1 609 ? 30.008 7.375 -54.793 1.00 75.88 609 GLU A N 1
ATOM 4601 C CA . GLU A 1 609 ? 30.117 8.814 -54.514 1.00 75.88 609 GLU A CA 1
ATOM 4602 C C . GLU A 1 609 ? 29.532 9.227 -53.150 1.00 75.88 609 GLU A C 1
ATOM 4604 O O . GLU A 1 609 ? 30.046 10.131 -52.484 1.00 75.88 609 GLU A O 1
ATOM 4609 N N . ALA A 1 610 ? 28.495 8.525 -52.681 1.00 73.94 610 ALA A N 1
ATOM 4610 C CA . ALA A 1 610 ? 27.911 8.775 -51.364 1.00 73.94 610 ALA A CA 1
ATOM 4611 C C . ALA A 1 610 ? 28.921 8.501 -50.234 1.00 73.94 610 ALA A C 1
ATOM 4613 O O . ALA A 1 610 ? 28.928 9.187 -49.212 1.00 73.94 610 ALA A O 1
ATOM 4614 N N . MET A 1 611 ? 29.813 7.531 -50.439 1.00 77.81 611 MET A N 1
ATOM 4615 C CA . MET A 1 611 ? 30.861 7.166 -49.487 1.00 77.81 611 MET A CA 1
ATOM 4616 C C . MET A 1 611 ? 32.144 7.972 -49.686 1.00 77.81 611 MET A C 1
ATOM 4618 O O . MET A 1 611 ? 32.861 8.233 -48.716 1.00 77.81 611 MET A O 1
ATOM 4622 N N . SER A 1 612 ? 32.451 8.377 -50.921 1.00 80.31 612 SER A N 1
ATOM 4623 C CA . SER A 1 612 ? 33.677 9.116 -51.243 1.00 80.31 612 SER A CA 1
ATOM 4624 C C . SER A 1 612 ? 33.737 10.454 -50.502 1.00 80.31 612 SER A C 1
ATOM 4626 O O . SER A 1 612 ? 34.777 10.801 -49.947 1.00 80.31 612 SER A O 1
ATOM 4628 N N . THR A 1 613 ? 32.602 11.149 -50.380 1.00 81.19 613 THR A N 1
ATOM 4629 C CA . THR A 1 613 ? 32.508 12.425 -49.654 1.00 81.19 613 THR A CA 1
ATOM 4630 C C . THR A 1 613 ? 32.779 12.263 -48.154 1.00 81.19 613 THR A C 1
ATOM 4632 O O . THR A 1 613 ? 33.471 13.087 -47.553 1.00 81.19 613 THR A O 1
ATOM 4635 N N . GLU A 1 614 ? 32.253 11.209 -47.522 1.00 78.75 614 GLU A N 1
ATOM 4636 C CA . GLU A 1 614 ? 32.523 10.926 -46.103 1.00 78.75 614 GLU A CA 1
ATOM 4637 C C . GLU A 1 614 ? 33.967 10.479 -45.882 1.00 78.75 614 GLU A C 1
ATOM 4639 O O . GLU A 1 614 ? 34.621 10.935 -44.943 1.00 78.75 614 GLU A O 1
ATOM 4644 N N . THR A 1 615 ? 34.481 9.658 -46.798 1.00 83.62 615 THR A N 1
ATOM 4645 C CA . THR A 1 615 ? 35.874 9.198 -46.797 1.00 83.62 615 THR A CA 1
ATOM 4646 C C . THR A 1 615 ? 36.825 10.378 -46.921 1.00 83.62 615 THR A C 1
ATOM 4648 O O . THR A 1 615 ? 37.803 10.447 -46.185 1.00 83.62 615 THR A O 1
ATOM 4651 N N . GLN A 1 616 ? 36.510 11.352 -47.778 1.00 84.88 616 GLN A N 1
ATOM 4652 C CA . GLN A 1 616 ? 37.311 12.560 -47.945 1.00 84.88 616 GLN A CA 1
ATOM 4653 C C . GLN A 1 616 ? 37.337 13.399 -46.679 1.00 84.88 616 GLN A C 1
ATOM 4655 O O . GLN A 1 616 ? 38.412 13.764 -46.219 1.00 84.88 616 GLN A O 1
ATOM 4660 N N . LYS A 1 617 ? 36.171 13.671 -46.085 1.00 81.69 617 LYS A N 1
ATOM 4661 C CA . LYS A 1 617 ? 36.095 14.460 -44.849 1.00 81.69 617 LYS A CA 1
ATOM 4662 C C . LYS A 1 617 ? 36.920 13.821 -43.733 1.00 81.69 617 LYS A C 1
ATOM 4664 O O . LYS A 1 617 ? 37.630 14.526 -43.025 1.00 81.69 617 LYS A O 1
ATOM 4669 N N . LEU A 1 618 ? 36.844 12.499 -43.592 1.00 79.19 618 LEU A N 1
ATOM 4670 C CA . LEU A 1 618 ? 37.570 11.773 -42.555 1.00 79.19 618 LEU A CA 1
ATOM 4671 C C . LEU A 1 618 ? 39.076 11.661 -42.855 1.00 79.19 618 LEU A C 1
ATOM 4673 O O . LEU A 1 618 ? 39.893 11.853 -41.958 1.00 79.19 618 LEU A O 1
ATOM 4677 N N . ALA A 1 619 ? 39.463 11.436 -44.111 1.00 83.44 619 ALA A N 1
ATOM 4678 C CA . ALA A 1 619 ? 40.865 11.426 -44.527 1.00 83.44 619 ALA A CA 1
ATOM 4679 C C . ALA A 1 619 ? 41.519 12.811 -44.378 1.00 83.44 619 ALA A C 1
ATOM 4681 O O . ALA A 1 619 ? 42.644 12.906 -43.887 1.00 83.44 619 ALA A O 1
ATOM 4682 N N . ASP A 1 620 ? 40.803 13.889 -44.716 1.00 83.38 620 ASP A N 1
ATOM 4683 C CA . ASP A 1 620 ? 41.258 15.270 -44.517 1.00 83.38 620 ASP A CA 1
ATOM 4684 C C . ASP A 1 620 ? 41.519 15.548 -43.026 1.00 83.38 620 ASP A C 1
ATOM 4686 O O . ASP A 1 620 ? 42.513 16.189 -42.682 1.00 83.38 620 ASP A O 1
ATOM 4690 N N . ILE A 1 621 ? 40.680 15.027 -42.121 1.00 79.12 621 ILE A N 1
ATOM 4691 C CA . ILE A 1 621 ? 40.908 15.100 -40.667 1.00 79.12 621 ILE A CA 1
ATOM 4692 C C . ILE A 1 621 ? 42.209 14.378 -40.288 1.00 79.12 621 ILE A C 1
ATOM 4694 O O . ILE A 1 621 ? 43.042 14.939 -39.574 1.00 79.12 621 ILE A O 1
ATOM 4698 N N . TYR A 1 622 ? 42.417 13.157 -40.782 1.00 81.19 622 TYR A N 1
ATOM 4699 C CA . TYR A 1 622 ? 43.610 12.358 -40.479 1.00 81.19 622 TYR A CA 1
ATOM 4700 C C . TYR A 1 622 ? 44.907 12.994 -40.988 1.00 81.19 622 TYR A C 1
ATOM 4702 O O . TYR A 1 622 ? 45.939 12.916 -40.318 1.00 81.19 622 TYR A O 1
ATOM 4710 N N . VAL A 1 623 ? 44.854 13.687 -42.124 1.00 85.06 623 VAL A N 1
ATOM 4711 C CA . VAL A 1 623 ? 45.975 14.477 -42.647 1.00 85.06 623 VAL A CA 1
ATOM 4712 C C . VAL A 1 623 ? 46.218 15.724 -41.798 1.00 85.06 623 VAL A C 1
ATOM 4714 O O . VAL A 1 623 ? 47.349 15.960 -41.370 1.00 85.06 623 VAL A O 1
ATOM 4717 N N . LYS A 1 624 ? 45.174 16.529 -41.555 1.00 82.75 624 LYS A N 1
ATOM 4718 C CA . LYS A 1 624 ? 45.288 17.837 -40.884 1.00 82.75 624 LYS A CA 1
ATOM 4719 C C . LYS A 1 624 ? 45.684 17.713 -39.415 1.00 82.75 624 LYS A C 1
ATOM 4721 O O . LYS A 1 624 ? 46.456 18.528 -38.922 1.00 82.75 624 LYS A O 1
ATOM 4726 N N . VAL A 1 625 ? 45.156 16.705 -38.727 1.00 77.75 625 VAL A N 1
ATOM 4727 C CA . VAL A 1 625 ? 45.327 16.532 -37.280 1.00 77.75 625 VAL A CA 1
ATOM 4728 C C . VAL A 1 625 ? 46.325 15.425 -36.958 1.00 77.75 625 VAL A C 1
ATOM 4730 O O . VAL A 1 625 ? 47.205 15.615 -36.127 1.00 77.75 625 VAL A O 1
ATOM 4733 N N . GLY A 1 626 ? 46.217 14.279 -37.634 1.00 73.75 626 GLY A N 1
ATOM 4734 C CA . GLY A 1 626 ? 47.064 13.110 -37.383 1.00 73.75 626 GLY A CA 1
ATOM 4735 C C . GLY A 1 626 ? 48.422 13.141 -38.082 1.00 73.75 626 GLY A C 1
ATOM 4736 O O . GLY A 1 626 ? 49.252 12.275 -37.818 1.00 73.75 626 GLY A O 1
ATOM 4737 N N . GLY A 1 627 ? 48.651 14.093 -38.995 1.00 76.44 627 GLY A N 1
ATOM 4738 C CA . GLY A 1 627 ? 49.889 14.177 -39.770 1.00 76.44 627 GLY A CA 1
ATOM 4739 C C . GLY A 1 627 ? 50.129 12.972 -40.687 1.00 76.44 627 GLY A C 1
ATOM 4740 O O . GLY A 1 627 ? 51.256 12.787 -41.157 1.00 76.44 627 GLY A O 1
ATOM 4741 N N . MET A 1 628 ? 49.094 12.167 -40.954 1.00 81.94 628 MET A N 1
ATOM 4742 C CA . MET A 1 628 ? 49.188 10.959 -41.774 1.00 81.94 628 MET A CA 1
ATOM 4743 C C . MET A 1 628 ? 49.529 11.293 -43.234 1.00 81.94 628 MET A C 1
ATOM 4745 O O . MET A 1 628 ? 49.275 12.401 -43.725 1.00 81.94 628 MET A O 1
ATOM 4749 N N . GLY A 1 629 ? 50.127 10.328 -43.935 1.00 85.31 629 GLY A N 1
ATOM 4750 C CA . GLY A 1 629 ? 50.244 10.378 -45.394 1.00 85.31 629 GLY A CA 1
ATOM 4751 C C . GLY A 1 629 ? 48.875 10.214 -46.059 1.00 85.31 629 GLY A C 1
ATOM 4752 O O . GLY A 1 629 ? 47.990 9.573 -45.492 1.00 85.31 629 GLY A O 1
ATOM 4753 N N . ALA A 1 630 ? 48.697 10.774 -47.260 1.00 84.81 630 ALA A N 1
ATOM 4754 C CA . ALA A 1 630 ? 47.415 10.740 -47.970 1.00 84.81 630 ALA A CA 1
ATOM 4755 C C . ALA A 1 630 ? 46.897 9.300 -48.187 1.00 84.81 630 ALA A C 1
ATOM 4757 O O . ALA A 1 630 ? 45.713 9.037 -48.004 1.00 84.81 630 ALA A O 1
ATOM 4758 N N . ASP A 1 631 ? 47.778 8.347 -48.507 1.00 83.62 631 ASP A N 1
ATOM 4759 C CA . ASP A 1 631 ? 47.454 6.931 -48.760 1.00 83.62 631 ASP A CA 1
ATOM 4760 C C . ASP A 1 631 ? 46.861 6.252 -47.528 1.00 83.62 631 ASP A C 1
ATOM 4762 O O . ASP A 1 631 ? 45.816 5.604 -47.591 1.00 83.62 631 ASP A O 1
ATOM 4766 N N . GLU A 1 632 ? 47.547 6.407 -46.397 1.00 83.19 632 GLU A N 1
ATOM 4767 C CA . GLU A 1 632 ? 47.159 5.806 -45.128 1.00 83.19 632 GLU A CA 1
ATOM 4768 C C . GLU A 1 632 ? 45.879 6.452 -44.597 1.00 83.19 632 GLU A C 1
ATOM 4770 O O . GLU A 1 632 ? 44.968 5.743 -44.163 1.00 83.19 632 GLU A O 1
ATOM 4775 N N . ALA A 1 633 ? 45.767 7.779 -44.721 1.00 83.44 633 ALA A N 1
ATOM 4776 C CA . ALA A 1 633 ? 44.571 8.524 -44.358 1.00 83.44 633 ALA A CA 1
ATOM 4777 C C . ALA A 1 633 ? 43.346 8.056 -45.158 1.00 83.44 633 ALA A C 1
ATOM 4779 O O . ALA A 1 633 ? 42.309 7.769 -44.560 1.00 83.44 633 ALA A O 1
ATOM 4780 N N . VAL A 1 634 ? 43.465 7.911 -46.485 1.00 85.12 634 VAL A N 1
ATOM 4781 C CA . VAL A 1 634 ? 42.372 7.418 -47.343 1.00 85.12 634 VAL A CA 1
ATOM 4782 C C . VAL A 1 634 ? 42.014 5.977 -47.001 1.00 85.12 634 VAL A C 1
ATOM 4784 O O . VAL A 1 634 ? 40.836 5.685 -46.817 1.00 85.12 634 VAL A O 1
ATOM 4787 N N . LYS A 1 635 ? 42.996 5.080 -46.854 1.00 83.44 635 LYS A N 1
ATOM 4788 C CA . LYS A 1 635 ? 42.740 3.664 -46.541 1.00 83.44 635 LYS A CA 1
ATOM 4789 C C . LYS A 1 635 ? 42.048 3.492 -45.188 1.00 83.44 635 LYS A C 1
ATOM 4791 O O . LYS A 1 635 ? 41.104 2.711 -45.063 1.00 83.44 635 LYS A O 1
ATOM 4796 N N . ARG A 1 636 ? 42.498 4.228 -44.169 1.00 78.25 636 ARG A N 1
ATOM 4797 C CA . ARG A 1 636 ? 41.908 4.196 -42.826 1.00 78.25 636 ARG A CA 1
ATOM 4798 C C . ARG A 1 636 ? 40.508 4.806 -42.817 1.00 78.25 636 ARG A C 1
ATOM 4800 O O . ARG A 1 636 ? 39.601 4.228 -42.221 1.00 78.25 636 ARG A O 1
ATOM 4807 N N . ALA A 1 637 ? 40.318 5.926 -43.514 1.00 80.56 637 ALA A N 1
ATOM 4808 C CA . ALA A 1 637 ? 39.012 6.557 -43.658 1.00 80.56 637 ALA A CA 1
ATOM 4809 C C . ALA A 1 637 ? 38.026 5.652 -44.408 1.00 80.56 637 ALA A C 1
ATOM 4811 O O . ALA A 1 637 ? 36.896 5.496 -43.959 1.00 80.56 637 ALA A O 1
ATOM 4812 N N . ALA A 1 638 ? 38.457 4.997 -45.488 1.00 82.06 638 ALA A N 1
ATOM 4813 C CA . ALA A 1 638 ? 37.634 4.077 -46.269 1.00 82.06 638 ALA A CA 1
ATOM 4814 C C . ALA A 1 638 ? 37.190 2.869 -45.434 1.00 82.06 638 ALA A C 1
ATOM 4816 O O . ALA A 1 638 ? 35.999 2.570 -45.378 1.00 82.06 638 ALA A O 1
ATOM 4817 N N . ALA A 1 639 ? 38.114 2.234 -44.704 1.00 78.81 639 ALA A N 1
ATOM 4818 C CA . ALA A 1 639 ? 37.792 1.117 -43.814 1.00 78.81 639 ALA A CA 1
ATOM 4819 C C . ALA A 1 639 ? 36.800 1.511 -42.705 1.00 78.81 639 ALA A C 1
ATOM 4821 O O . ALA A 1 639 ? 35.957 0.706 -42.308 1.00 78.81 639 ALA A O 1
ATOM 4822 N N . ARG A 1 640 ? 36.881 2.751 -42.206 1.00 75.38 640 ARG A N 1
ATOM 4823 C CA . ARG A 1 640 ? 35.955 3.284 -41.199 1.00 75.38 640 ARG A CA 1
ATOM 4824 C C . ARG A 1 640 ? 34.589 3.615 -41.795 1.00 75.38 640 ARG A C 1
ATOM 4826 O O . ARG A 1 640 ? 33.575 3.236 -41.222 1.00 75.38 640 ARG A O 1
ATOM 4833 N N . VAL A 1 641 ? 34.556 4.280 -42.948 1.00 79.69 641 VAL A N 1
ATOM 4834 C CA . VAL A 1 641 ? 33.316 4.632 -43.652 1.00 79.69 641 VAL A CA 1
ATOM 4835 C C . VAL A 1 641 ? 32.585 3.377 -44.114 1.00 79.69 641 VAL A C 1
ATOM 4837 O O . VAL A 1 641 ? 31.377 3.305 -43.944 1.00 79.69 641 VAL A O 1
ATOM 4840 N N . GLU A 1 642 ? 33.287 2.347 -44.594 1.00 81.25 642 GLU A N 1
ATOM 4841 C CA . GLU A 1 642 ? 32.689 1.060 -44.980 1.00 81.25 642 GLU A CA 1
ATOM 4842 C C . GLU A 1 642 ? 31.843 0.434 -43.860 1.00 81.25 642 GLU A C 1
ATOM 4844 O O . GLU A 1 642 ? 30.816 -0.181 -44.133 1.00 81.25 642 GLU A O 1
ATOM 4849 N N . GLN A 1 643 ? 32.213 0.638 -42.593 1.00 77.06 643 GLN A N 1
ATOM 4850 C CA . GLN A 1 643 ? 31.461 0.116 -41.446 1.00 77.06 643 GLN A CA 1
ATOM 4851 C C . GLN A 1 643 ? 30.089 0.784 -41.268 1.00 77.06 643 GLN A C 1
ATOM 4853 O O . GLN A 1 643 ? 29.230 0.217 -40.590 1.00 77.06 643 GLN A O 1
ATOM 4858 N N . ASN A 1 644 ? 29.867 1.953 -41.879 1.00 78.44 644 ASN A N 1
ATOM 4859 C CA . ASN A 1 644 ? 28.635 2.733 -41.743 1.00 78.44 644 ASN A CA 1
ATOM 4860 C C . ASN A 1 644 ? 27.559 2.378 -42.765 1.00 78.44 644 ASN A C 1
ATOM 4862 O O . ASN A 1 644 ? 26.417 2.835 -42.635 1.00 78.44 644 ASN A O 1
ATOM 4866 N N . PHE A 1 645 ? 27.926 1.593 -43.774 1.00 83.50 645 PHE A N 1
ATOM 4867 C CA . PHE A 1 645 ? 27.076 1.275 -44.904 1.00 83.50 645 PHE A CA 1
ATOM 4868 C C . PHE A 1 645 ? 26.841 -0.230 -44.996 1.00 83.50 645 PHE A C 1
ATOM 4870 O O . PHE A 1 645 ? 27.720 -1.049 -44.736 1.00 83.50 645 PHE A O 1
ATOM 4877 N N . THR A 1 646 ? 25.636 -0.587 -45.414 1.00 85.75 646 THR A N 1
ATOM 4878 C CA . THR A 1 646 ? 25.256 -1.951 -45.769 1.00 85.75 646 THR A CA 1
ATOM 4879 C C . THR A 1 646 ? 25.002 -2.003 -47.270 1.00 85.75 646 THR A C 1
ATOM 4881 O O . THR A 1 646 ? 24.332 -1.124 -47.813 1.00 85.75 646 THR A O 1
ATOM 4884 N N . ASN A 1 647 ? 25.522 -3.026 -47.953 1.00 86.25 647 ASN A N 1
ATOM 4885 C CA . ASN A 1 647 ? 25.189 -3.265 -49.356 1.00 86.25 647 ASN A CA 1
ATOM 4886 C C . ASN A 1 647 ? 23.762 -3.814 -49.453 1.00 86.25 647 ASN A C 1
ATOM 4888 O O . ASN A 1 647 ? 23.483 -4.910 -48.961 1.00 86.25 647 ASN A O 1
ATOM 4892 N N . VAL A 1 648 ? 22.879 -3.069 -50.110 1.00 88.06 648 VAL A N 1
ATOM 4893 C CA . VAL A 1 648 ? 21.540 -3.528 -50.473 1.00 88.06 648 VAL A CA 1
ATOM 4894 C C . VAL A 1 648 ? 21.454 -3.562 -51.991 1.00 88.06 648 VAL A C 1
ATOM 4896 O O . VAL A 1 648 ? 21.329 -2.532 -52.649 1.00 88.06 648 VAL A O 1
ATOM 4899 N N . ASN A 1 649 ? 21.553 -4.767 -52.548 1.00 86.56 649 ASN A N 1
ATOM 4900 C CA . ASN A 1 649 ? 21.412 -5.033 -53.980 1.00 86.56 649 ASN A CA 1
ATOM 4901 C C . ASN A 1 649 ? 22.292 -4.155 -54.903 1.00 86.56 649 ASN A C 1
ATOM 4903 O O . ASN A 1 649 ? 21.851 -3.678 -55.947 1.00 86.56 649 ASN A O 1
ATOM 4907 N N . GLY A 1 650 ? 23.549 -3.921 -54.517 1.00 79.00 650 GLY A N 1
ATOM 4908 C CA . GLY A 1 650 ? 24.505 -3.124 -55.294 1.00 79.00 650 GLY A CA 1
ATOM 4909 C C . GLY A 1 650 ? 24.477 -1.625 -54.993 1.00 79.00 650 GLY A C 1
ATOM 4910 O O . GLY A 1 650 ? 25.068 -0.856 -55.740 1.00 79.00 650 GLY A O 1
ATOM 4911 N N . HIS A 1 651 ? 23.832 -1.198 -53.908 1.00 86.19 651 HIS A N 1
ATOM 4912 C CA . HIS A 1 651 ? 23.826 0.188 -53.436 1.00 86.19 651 HIS A CA 1
ATOM 4913 C C . HIS A 1 651 ? 24.316 0.234 -51.981 1.00 86.19 651 HIS A C 1
ATOM 4915 O O . HIS A 1 651 ? 23.908 -0.589 -51.157 1.00 86.19 651 HIS A O 1
ATOM 4921 N N . ALA A 1 652 ? 25.185 1.182 -51.642 1.00 85.88 652 ALA A N 1
ATOM 4922 C CA . ALA A 1 652 ? 25.607 1.444 -50.274 1.00 85.88 652 ALA A CA 1
ATOM 4923 C C . ALA A 1 652 ? 24.531 2.266 -49.561 1.00 85.88 652 ALA A C 1
ATOM 4925 O O . ALA A 1 652 ? 24.281 3.426 -49.897 1.00 85.88 652 ALA A O 1
ATOM 4926 N N . VAL A 1 653 ? 23.916 1.662 -48.546 1.00 86.25 653 VAL A N 1
ATOM 4927 C CA . VAL A 1 653 ? 22.871 2.277 -47.724 1.00 86.25 653 VAL A CA 1
ATOM 4928 C C . VAL A 1 653 ? 23.439 2.566 -46.348 1.00 86.25 653 VAL A C 1
ATOM 4930 O O . VAL A 1 653 ? 23.901 1.652 -45.667 1.00 86.25 653 VAL A O 1
ATOM 4933 N N . ARG A 1 654 ? 23.404 3.830 -45.923 1.00 81.56 654 ARG A N 1
ATOM 4934 C CA . ARG A 1 654 ? 23.863 4.219 -44.588 1.00 81.56 654 ARG A CA 1
ATOM 4935 C C . ARG A 1 654 ? 22.942 3.620 -43.522 1.00 81.56 654 ARG A C 1
ATOM 4937 O O . ARG A 1 654 ? 21.736 3.870 -43.533 1.00 81.56 654 ARG A O 1
ATOM 4944 N N . THR A 1 655 ? 23.519 2.831 -42.621 1.00 78.50 655 THR A N 1
ATOM 4945 C CA . THR A 1 655 ? 22.797 2.114 -41.558 1.00 78.50 655 THR A CA 1
ATOM 4946 C C . THR A 1 655 ? 23.308 2.423 -40.154 1.00 78.50 655 THR A C 1
ATOM 4948 O O . THR A 1 655 ? 22.603 2.135 -39.199 1.00 78.50 655 THR A O 1
ATOM 4951 N N . ALA A 1 656 ? 24.496 3.020 -39.996 1.00 70.12 656 ALA A N 1
ATOM 4952 C CA . ALA A 1 656 ? 25.102 3.254 -38.675 1.00 70.12 656 ALA A CA 1
ATOM 4953 C C . ALA A 1 656 ? 24.310 4.191 -37.745 1.00 70.12 656 ALA A C 1
ATOM 4955 O O . ALA A 1 656 ? 24.394 4.059 -36.530 1.00 70.12 656 ALA A O 1
ATOM 4956 N N . ASP A 1 657 ? 23.558 5.142 -38.295 1.00 62.72 657 ASP A N 1
ATOM 4957 C CA . ASP A 1 657 ? 22.707 6.079 -37.551 1.00 62.72 657 ASP A CA 1
ATOM 4958 C C . ASP A 1 657 ? 21.258 5.588 -37.410 1.00 62.72 657 ASP A C 1
ATOM 4960 O O . ASP A 1 657 ? 20.388 6.325 -36.948 1.00 62.72 657 ASP A O 1
ATOM 4964 N N . ARG A 1 658 ? 20.978 4.348 -37.829 1.00 70.56 658 ARG A N 1
ATOM 4965 C CA . ARG A 1 658 ? 19.626 3.793 -37.904 1.00 70.56 658 ARG A CA 1
ATOM 4966 C C . ARG A 1 658 ? 19.546 2.494 -37.118 1.00 70.56 658 ARG A C 1
ATOM 4968 O O . ARG A 1 658 ? 20.432 1.649 -37.187 1.00 70.56 658 ARG A O 1
ATOM 4975 N N . ARG A 1 659 ? 18.446 2.311 -36.388 1.00 69.88 659 ARG A N 1
ATOM 4976 C CA . ARG A 1 659 ? 18.164 1.082 -35.632 1.00 69.88 659 ARG A CA 1
ATOM 4977 C C . ARG A 1 659 ? 17.688 -0.008 -36.590 1.00 69.88 659 ARG A C 1
ATOM 4979 O O . ARG A 1 659 ? 16.491 -0.251 -36.722 1.00 69.88 659 ARG A O 1
ATOM 4986 N N . VAL A 1 660 ? 18.629 -0.595 -37.324 1.00 74.38 660 VAL A N 1
ATOM 4987 C CA . VAL A 1 660 ? 18.371 -1.686 -38.269 1.00 74.38 660 VAL A CA 1
ATOM 4988 C C . VAL A 1 660 ? 18.814 -3.029 -37.690 1.00 74.38 660 VAL A C 1
ATOM 4990 O O . VAL A 1 660 ? 19.775 -3.071 -36.920 1.00 74.38 660 VAL A O 1
ATOM 4993 N N . PRO A 1 661 ? 18.145 -4.137 -38.047 1.00 71.56 661 PRO A N 1
ATOM 4994 C CA . PRO A 1 661 ? 18.565 -5.460 -37.607 1.00 71.56 661 PRO A CA 1
ATOM 4995 C C . PRO A 1 661 ? 19.927 -5.853 -38.220 1.00 71.56 661 PRO A C 1
ATOM 4997 O O . PRO A 1 661 ? 20.269 -5.385 -39.310 1.00 71.56 661 PRO A O 1
ATOM 5000 N N . PRO A 1 662 ? 20.706 -6.747 -37.582 1.00 71.44 662 PRO A N 1
ATOM 5001 C CA . PRO A 1 662 ? 22.016 -7.170 -38.094 1.00 71.44 662 PRO A CA 1
ATOM 5002 C C . PRO A 1 662 ? 21.984 -7.790 -39.502 1.00 71.44 662 PRO A C 1
ATOM 5004 O O . PRO A 1 662 ? 22.959 -7.701 -40.247 1.00 71.44 662 PRO A O 1
ATOM 5007 N N . ASP A 1 663 ? 20.864 -8.405 -39.891 1.00 77.81 663 ASP A N 1
ATOM 5008 C CA . ASP A 1 663 ? 20.624 -9.000 -41.210 1.00 77.81 663 ASP A CA 1
ATOM 5009 C C . ASP A 1 663 ? 19.850 -8.073 -42.165 1.00 77.81 663 ASP A C 1
ATOM 5011 O O . ASP A 1 663 ? 19.333 -8.529 -43.190 1.00 77.81 663 ASP A O 1
ATOM 5015 N N . PHE A 1 664 ? 19.809 -6.766 -41.876 1.00 84.88 664 PHE A N 1
ATOM 5016 C CA . PHE A 1 664 ? 19.073 -5.755 -42.642 1.00 84.88 664 PHE A CA 1
ATOM 5017 C C . PHE A 1 664 ? 19.267 -5.865 -44.154 1.00 84.88 664 PHE A C 1
ATOM 5019 O O . PHE A 1 664 ? 18.283 -5.877 -44.885 1.00 84.88 664 PHE A O 1
ATOM 5026 N N . GLY A 1 665 ? 20.506 -6.012 -44.639 1.00 86.56 665 GLY A N 1
ATOM 5027 C CA . GLY A 1 665 ? 20.763 -6.123 -46.080 1.00 86.56 665 GLY A CA 1
ATOM 5028 C C . GLY A 1 665 ? 20.072 -7.329 -46.726 1.00 86.56 665 GLY A C 1
ATOM 5029 O O . GLY A 1 665 ? 19.572 -7.243 -47.847 1.00 86.56 665 GLY A O 1
ATOM 5030 N N . SER A 1 666 ? 19.967 -8.438 -45.992 1.00 86.94 666 SER A N 1
ATOM 5031 C CA . SER A 1 666 ? 19.277 -9.647 -46.444 1.00 86.94 666 SER A CA 1
ATOM 5032 C C . SER A 1 666 ? 17.755 -9.495 -46.405 1.00 86.94 666 SER A C 1
ATOM 5034 O O . SER A 1 666 ? 17.076 -9.946 -47.329 1.00 86.94 666 SER A O 1
ATOM 5036 N N . LEU A 1 667 ? 17.219 -8.863 -45.356 1.00 88.06 667 LEU A N 1
ATOM 5037 C CA . LEU A 1 667 ? 15.783 -8.602 -45.221 1.00 88.06 667 LEU A CA 1
ATOM 5038 C C . LEU A 1 667 ? 15.301 -7.588 -46.262 1.00 88.06 667 LEU A C 1
ATOM 5040 O O . LEU A 1 667 ? 14.302 -7.832 -46.933 1.00 88.06 667 LEU A O 1
ATOM 5044 N N . ALA A 1 668 ? 16.049 -6.502 -46.460 1.00 90.50 668 ALA A N 1
ATOM 5045 C CA . ALA A 1 668 ? 15.772 -5.503 -47.483 1.00 90.50 668 ALA A CA 1
ATOM 5046 C C . ALA A 1 668 ? 15.849 -6.106 -48.894 1.00 90.50 668 ALA A C 1
ATOM 5048 O O . ALA A 1 668 ? 14.968 -5.859 -49.711 1.00 90.50 668 ALA A O 1
ATOM 5049 N N . GLY A 1 669 ? 16.842 -6.957 -49.175 1.00 90.50 669 GLY A N 1
ATOM 5050 C CA . GLY A 1 669 ? 16.929 -7.666 -50.455 1.00 90.50 669 GLY A CA 1
ATOM 5051 C C . GLY A 1 669 ? 15.727 -8.581 -50.723 1.00 90.50 669 GLY A C 1
ATOM 5052 O O . GLY A 1 669 ? 15.217 -8.627 -51.841 1.00 90.50 669 GLY A O 1
ATOM 5053 N N . GLU A 1 670 ? 15.225 -9.284 -49.703 1.00 89.69 670 GLU A N 1
ATOM 5054 C CA . GLU A 1 670 ? 14.022 -10.111 -49.854 1.00 89.69 670 GLU A CA 1
ATOM 5055 C C . GLU A 1 670 ? 12.740 -9.280 -49.965 1.00 89.69 670 GLU A C 1
ATOM 5057 O O . GLU A 1 670 ? 11.851 -9.650 -50.733 1.00 89.69 670 GLU A O 1
ATOM 5062 N N . TYR A 1 671 ? 12.652 -8.146 -49.266 1.00 91.69 671 TYR A N 1
ATOM 5063 C CA . TYR A 1 671 ? 11.573 -7.187 -49.484 1.00 91.69 671 TYR A CA 1
ATOM 5064 C C . TYR A 1 671 ? 11.557 -6.703 -50.937 1.00 91.69 671 TYR A C 1
ATOM 5066 O O . TYR A 1 671 ? 10.523 -6.795 -51.588 1.00 91.69 671 TYR A O 1
ATOM 5074 N N . LEU A 1 672 ? 12.703 -6.268 -51.476 1.00 91.44 672 LEU A N 1
ATOM 5075 C CA . LEU A 1 672 ? 12.817 -5.822 -52.870 1.00 91.44 672 LEU A CA 1
ATOM 5076 C C . LEU A 1 672 ? 12.436 -6.926 -53.859 1.00 91.44 672 LEU A C 1
ATOM 5078 O O . LEU A 1 672 ? 11.827 -6.645 -54.890 1.00 91.44 672 LEU A O 1
ATOM 5082 N N . LYS A 1 673 ? 12.737 -8.188 -53.529 1.00 90.69 673 LYS A N 1
ATOM 5083 C CA . LYS A 1 673 ? 12.285 -9.336 -54.315 1.00 90.69 673 LYS A CA 1
ATOM 5084 C C . LYS A 1 673 ? 10.759 -9.431 -54.367 1.00 90.69 673 LYS A C 1
ATOM 5086 O O . LYS A 1 673 ? 10.209 -9.528 -55.459 1.00 90.69 673 LYS A O 1
ATOM 5091 N N . ARG A 1 674 ? 10.085 -9.358 -53.215 1.00 88.50 674 ARG A N 1
ATOM 5092 C CA . ARG A 1 674 ? 8.611 -9.376 -53.145 1.00 88.50 674 ARG A CA 1
ATOM 5093 C C . ARG A 1 674 ? 8.004 -8.157 -53.832 1.00 88.50 674 ARG A C 1
ATOM 5095 O O . ARG A 1 674 ? 7.072 -8.295 -54.612 1.00 88.50 674 ARG A O 1
ATOM 5102 N N . TYR A 1 675 ? 8.593 -6.984 -53.613 1.00 88.94 675 TYR A N 1
ATOM 5103 C CA . TYR A 1 675 ? 8.177 -5.750 -54.263 1.00 88.94 675 TYR A CA 1
ATOM 5104 C C . TYR A 1 675 ? 8.249 -5.875 -55.792 1.00 88.94 675 TYR A C 1
ATOM 5106 O O . TYR A 1 675 ? 7.290 -5.530 -56.472 1.00 88.94 675 TYR A O 1
ATOM 5114 N N . ALA A 1 676 ? 9.326 -6.428 -56.360 1.00 89.00 676 ALA A N 1
ATOM 5115 C CA . ALA A 1 676 ? 9.411 -6.635 -57.807 1.00 89.00 676 ALA A CA 1
ATOM 5116 C C . ALA A 1 676 ? 8.450 -7.723 -58.320 1.00 89.00 676 ALA A C 1
ATOM 5118 O O . ALA A 1 676 ? 7.903 -7.572 -59.408 1.00 89.00 676 ALA A O 1
ATOM 5119 N N . GLU A 1 677 ? 8.223 -8.800 -57.560 1.00 88.88 677 GLU A N 1
ATOM 5120 C CA . GLU A 1 677 ? 7.236 -9.837 -57.908 1.00 88.88 677 GLU A CA 1
ATOM 5121 C C . GLU A 1 677 ? 5.814 -9.253 -57.981 1.00 88.88 677 GLU A C 1
ATOM 5123 O O . GLU A 1 677 ? 5.052 -9.581 -58.888 1.00 88.88 677 GLU A O 1
ATOM 5128 N N . GLU A 1 678 ? 5.471 -8.350 -57.063 1.00 86.00 678 GLU A N 1
ATOM 5129 C CA . GLU A 1 678 ? 4.149 -7.721 -56.996 1.00 86.00 678 GLU A CA 1
ATOM 5130 C C . GLU A 1 678 ? 3.997 -6.528 -57.950 1.00 86.00 678 GLU A C 1
ATOM 5132 O O . GLU A 1 678 ? 2.912 -6.287 -58.483 1.00 86.00 678 GLU A O 1
ATOM 5137 N N . ARG A 1 679 ? 5.065 -5.746 -58.145 1.00 84.00 679 ARG A N 1
ATOM 5138 C CA . ARG A 1 679 ? 5.001 -4.417 -58.775 1.00 84.00 679 ARG A CA 1
ATOM 5139 C C . ARG A 1 679 ? 5.942 -4.213 -59.944 1.00 84.00 679 ARG A C 1
ATOM 5141 O O . ARG A 1 679 ? 5.699 -3.292 -60.719 1.00 84.00 679 ARG A O 1
ATOM 5148 N N . GLY A 1 680 ? 6.959 -5.050 -60.125 1.00 80.56 680 GLY A N 1
ATOM 5149 C CA . GLY A 1 680 ? 8.017 -4.857 -61.123 1.00 80.56 680 GLY A CA 1
ATOM 5150 C C . GLY A 1 680 ? 7.491 -4.648 -62.544 1.00 80.56 680 GLY A C 1
ATOM 5151 O O . GLY A 1 680 ? 7.972 -3.775 -63.261 1.00 80.56 680 GLY A O 1
ATOM 5152 N N . ALA A 1 681 ? 6.415 -5.351 -62.917 1.00 82.75 681 ALA A N 1
ATOM 5153 C CA . ALA A 1 681 ? 5.737 -5.169 -64.203 1.00 82.75 681 ALA A CA 1
ATOM 5154 C C . ALA A 1 681 ? 5.027 -3.807 -64.345 1.00 82.75 681 ALA A C 1
ATOM 5156 O O . ALA A 1 681 ? 4.940 -3.273 -65.445 1.00 82.75 681 ALA A O 1
ATOM 5157 N N . THR A 1 682 ? 4.529 -3.236 -63.242 1.00 81.81 682 THR A N 1
ATOM 5158 C CA . THR A 1 682 ? 3.858 -1.920 -63.226 1.00 81.81 682 THR A CA 1
ATOM 5159 C C . THR A 1 682 ? 4.870 -0.780 -63.313 1.00 81.81 682 THR A C 1
ATOM 5161 O O . THR A 1 682 ? 4.619 0.210 -63.992 1.00 81.81 682 THR A O 1
ATOM 5164 N N . VAL A 1 683 ? 6.021 -0.932 -62.654 1.00 82.12 683 VAL A N 1
ATOM 5165 C CA . VAL A 1 683 ? 7.078 0.091 -62.620 1.00 82.12 683 VAL A CA 1
ATOM 5166 C C . VAL A 1 683 ? 8.147 -0.084 -63.704 1.00 82.12 683 VAL A C 1
ATOM 5168 O O . VAL A 1 683 ? 9.017 0.768 -63.852 1.00 82.12 683 VAL A O 1
ATOM 5171 N N . GLY A 1 684 ? 8.102 -1.177 -64.472 1.00 83.50 684 GLY A N 1
ATOM 5172 C CA . GLY A 1 684 ? 9.079 -1.481 -65.520 1.00 83.50 684 GLY A CA 1
ATOM 5173 C C . GLY A 1 684 ? 10.491 -1.733 -64.978 1.00 83.50 684 GLY A C 1
ATOM 5174 O O . GLY A 1 684 ? 11.466 -1.245 -65.559 1.00 83.50 684 GLY A O 1
ATOM 5175 N N . ARG A 1 685 ? 10.596 -2.431 -63.839 1.00 85.00 685 ARG A N 1
ATOM 5176 C CA . ARG A 1 685 ? 11.856 -2.712 -63.131 1.00 85.00 685 ARG A CA 1
ATOM 5177 C C . ARG A 1 685 ? 11.894 -4.135 -62.590 1.00 85.00 685 ARG A C 1
ATOM 5179 O O . ARG A 1 685 ? 10.924 -4.594 -61.988 1.00 85.00 685 ARG A O 1
ATOM 5186 N N . GLU A 1 686 ? 13.024 -4.812 -62.759 1.00 88.38 686 GLU A N 1
ATOM 5187 C CA . GLU A 1 686 ? 13.278 -6.114 -62.136 1.00 88.38 686 GLU A CA 1
ATOM 5188 C C . GLU A 1 686 ? 13.958 -5.949 -60.774 1.00 88.38 686 GLU A C 1
ATOM 5190 O O . GLU A 1 686 ? 14.476 -4.883 -60.455 1.00 88.38 686 GLU A O 1
ATOM 5195 N N . VAL A 1 687 ? 14.027 -7.020 -59.970 1.00 86.81 687 VAL A N 1
ATOM 5196 C CA . VAL A 1 687 ? 14.715 -6.990 -58.663 1.00 86.81 687 VAL A CA 1
ATOM 5197 C C . VAL A 1 687 ? 16.119 -6.408 -58.796 1.00 86.81 687 VAL A C 1
ATOM 5199 O O . VAL A 1 687 ? 16.507 -5.593 -57.973 1.00 86.81 687 VAL A O 1
ATOM 5202 N N . GLY A 1 688 ? 16.870 -6.788 -59.836 1.00 85.19 688 GLY A N 1
ATOM 5203 C CA . GLY A 1 688 ? 18.239 -6.317 -60.072 1.00 85.19 688 GLY A CA 1
ATOM 5204 C C . GLY A 1 688 ? 18.363 -4.816 -60.356 1.00 85.19 688 GLY A C 1
ATOM 5205 O O . GLY A 1 688 ? 19.448 -4.263 -60.182 1.00 85.19 688 GLY A O 1
ATOM 5206 N N . ASP A 1 689 ? 17.269 -4.158 -60.736 1.00 87.62 689 ASP A N 1
ATOM 5207 C CA . ASP A 1 689 ? 17.220 -2.719 -61.001 1.00 87.62 689 ASP A CA 1
ATOM 5208 C C . ASP A 1 689 ? 16.810 -1.908 -59.770 1.00 87.62 689 ASP A C 1
ATOM 5210 O O . ASP A 1 689 ? 16.827 -0.680 -59.815 1.00 87.62 689 ASP A O 1
ATOM 5214 N N . LEU A 1 690 ? 16.429 -2.569 -58.675 1.00 89.88 690 LEU A N 1
ATOM 5215 C CA . LEU A 1 690 ? 15.905 -1.923 -57.479 1.00 89.88 690 LEU A CA 1
ATOM 5216 C C . LEU A 1 690 ? 16.934 -1.898 -56.355 1.00 89.88 690 LEU A C 1
ATOM 5218 O O . LEU A 1 690 ? 17.642 -2.867 -56.096 1.00 89.88 690 LEU A O 1
ATOM 5222 N N . SER A 1 691 ? 16.959 -0.809 -55.609 1.00 92.00 691 SER A N 1
ATOM 5223 C CA . SER A 1 691 ? 17.617 -0.738 -54.313 1.00 92.00 691 SER A CA 1
ATOM 5224 C C . SER A 1 691 ? 16.791 0.126 -53.361 1.00 92.00 691 SER A C 1
ATOM 5226 O O . SER A 1 691 ? 15.624 0.415 -53.624 1.00 92.00 691 SER A O 1
ATOM 5228 N N . ILE A 1 692 ? 17.373 0.521 -52.233 1.00 91.44 692 ILE A N 1
ATOM 5229 C CA . ILE A 1 692 ? 16.765 1.450 -51.293 1.00 91.44 692 ILE A CA 1
ATOM 5230 C C . ILE A 1 692 ? 17.671 2.656 -51.051 1.00 91.44 692 ILE A C 1
ATOM 5232 O O . ILE A 1 692 ? 18.901 2.557 -51.060 1.00 91.44 692 ILE A O 1
ATOM 5236 N N . ALA A 1 693 ? 17.046 3.795 -50.781 1.00 87.44 693 ALA A N 1
ATOM 5237 C CA . ALA A 1 693 ? 17.708 4.989 -50.283 1.00 87.44 693 ALA A CA 1
ATOM 5238 C C . ALA A 1 693 ? 17.043 5.456 -48.979 1.00 87.44 693 ALA A C 1
ATOM 5240 O O . ALA A 1 693 ? 15.844 5.251 -48.792 1.00 87.44 693 ALA A O 1
ATOM 5241 N N . PRO A 1 694 ? 17.785 6.073 -48.047 1.00 84.38 694 PRO A N 1
ATOM 5242 C CA . PRO A 1 694 ? 17.194 6.658 -46.849 1.00 84.38 694 PRO A CA 1
ATOM 5243 C C . PRO A 1 694 ? 16.139 7.710 -47.211 1.00 84.38 694 PRO A C 1
ATOM 5245 O O . PRO A 1 694 ? 16.394 8.583 -48.039 1.00 84.38 694 PRO A O 1
ATOM 5248 N N . MET A 1 695 ? 14.962 7.657 -46.584 1.00 83.69 695 MET A N 1
ATOM 5249 C CA . MET A 1 695 ? 13.936 8.670 -46.823 1.00 83.69 695 MET A CA 1
ATOM 5250 C C . MET A 1 695 ? 14.323 9.997 -46.137 1.00 83.69 695 MET A C 1
ATOM 5252 O O . MET A 1 695 ? 14.698 9.977 -44.957 1.00 83.69 695 MET A O 1
ATOM 5256 N N . PRO A 1 696 ? 14.216 11.155 -46.824 1.00 69.00 696 PRO A N 1
ATOM 5257 C CA . PRO A 1 696 ? 14.421 12.458 -46.196 1.00 69.00 696 PRO A CA 1
ATOM 5258 C C . PRO A 1 696 ? 13.468 12.623 -45.004 1.00 69.00 696 PRO A C 1
ATOM 5260 O O . PRO A 1 696 ? 12.275 12.362 -45.129 1.00 69.00 696 PRO A O 1
ATOM 5263 N N . ASN A 1 697 ? 13.987 13.048 -43.849 1.00 69.38 697 ASN A N 1
ATOM 5264 C CA . ASN A 1 697 ? 13.231 13.266 -42.603 1.00 69.38 697 ASN A CA 1
ATOM 5265 C C . ASN A 1 697 ? 12.661 12.012 -41.911 1.00 69.38 697 ASN A C 1
ATOM 5267 O O . ASN A 1 697 ? 11.828 12.145 -41.017 1.00 69.38 697 ASN A O 1
ATOM 5271 N N . SER A 1 698 ? 13.117 10.805 -42.257 1.00 71.12 698 SER A N 1
ATOM 5272 C CA . SER A 1 698 ? 12.795 9.598 -41.485 1.00 71.12 698 SER A CA 1
ATOM 5273 C C . SER A 1 698 ? 14.055 8.845 -41.084 1.00 71.12 698 SER A C 1
ATOM 5275 O O . SER A 1 698 ? 14.886 8.524 -41.933 1.00 71.12 698 SER A O 1
ATOM 5277 N N . ALA A 1 699 ? 14.177 8.529 -39.793 1.00 67.06 699 ALA A N 1
ATOM 5278 C CA . ALA A 1 699 ? 15.263 7.710 -39.251 1.00 67.06 699 ALA A CA 1
ATOM 5279 C C . ALA A 1 699 ? 15.041 6.199 -39.467 1.00 67.06 699 ALA A C 1
ATOM 5281 O O . ALA A 1 699 ? 15.992 5.423 -39.408 1.00 67.06 699 ALA A O 1
ATOM 5282 N N . THR A 1 700 ? 13.804 5.775 -39.742 1.00 71.50 700 THR A N 1
ATOM 5283 C CA . THR A 1 700 ? 13.396 4.356 -39.747 1.00 71.50 700 THR A CA 1
ATOM 5284 C C . THR A 1 700 ? 12.821 3.876 -41.071 1.00 71.50 700 THR A C 1
ATOM 5286 O O . THR A 1 700 ? 12.486 2.702 -41.177 1.00 71.50 700 THR A O 1
ATOM 5289 N N . ASN A 1 701 ? 12.679 4.761 -42.061 1.00 84.50 701 ASN A N 1
ATOM 5290 C CA . ASN A 1 701 ? 12.084 4.414 -43.347 1.00 84.50 701 ASN A CA 1
ATOM 5291 C C . ASN A 1 701 ? 13.080 4.641 -44.483 1.00 84.50 701 ASN A C 1
ATOM 5293 O O . ASN A 1 701 ? 13.894 5.577 -44.460 1.00 84.50 701 ASN A O 1
ATOM 5297 N N . TRP A 1 702 ? 12.958 3.803 -45.503 1.00 89.75 702 TRP A N 1
ATOM 5298 C CA . TRP A 1 702 ? 13.706 3.897 -46.750 1.00 89.75 702 TRP A CA 1
ATOM 5299 C C . TRP A 1 702 ? 12.731 3.982 -47.913 1.00 89.75 702 TRP A C 1
ATOM 5301 O O . TRP A 1 702 ? 11.591 3.556 -47.802 1.00 89.75 702 TRP A O 1
ATOM 5311 N N . MET A 1 703 ? 13.163 4.551 -49.025 1.00 90.44 703 MET A N 1
ATOM 5312 C CA . MET A 1 703 ? 12.420 4.567 -50.278 1.00 90.44 703 MET A CA 1
ATOM 5313 C C . MET A 1 703 ? 13.010 3.544 -51.237 1.00 90.44 703 MET A C 1
ATOM 5315 O O . MET A 1 703 ? 14.232 3.409 -51.300 1.00 90.44 703 MET A O 1
ATOM 5319 N N . VAL A 1 704 ? 12.157 2.847 -51.984 1.00 91.12 704 VAL A N 1
ATOM 5320 C CA . VAL A 1 704 ? 12.594 1.996 -53.094 1.00 91.12 704 VAL A CA 1
ATOM 5321 C C . VAL A 1 704 ? 13.040 2.892 -54.249 1.00 91.12 704 VAL A C 1
ATOM 5323 O O . VAL A 1 704 ? 12.278 3.735 -54.729 1.00 91.12 704 VAL A O 1
ATOM 5326 N N . VAL A 1 705 ? 14.287 2.719 -54.679 1.00 90.06 705 VAL A N 1
ATOM 5327 C CA . VAL A 1 705 ? 14.923 3.521 -55.729 1.00 90.06 705 VAL A CA 1
ATOM 5328 C C . VAL A 1 705 ? 15.418 2.650 -56.869 1.00 90.06 705 VAL A C 1
ATOM 5330 O O . VAL A 1 705 ? 15.714 1.469 -56.698 1.00 90.06 705 VAL A O 1
ATOM 5333 N N . ASP A 1 706 ? 15.530 3.259 -58.037 1.00 88.69 706 ASP A N 1
ATOM 5334 C CA . ASP A 1 706 ? 16.218 2.687 -59.179 1.00 88.69 706 ASP A CA 1
ATOM 5335 C C . ASP A 1 706 ? 17.730 2.668 -58.901 1.00 88.69 706 ASP A C 1
ATOM 5337 O O . ASP A 1 706 ? 18.323 3.678 -58.523 1.00 88.69 706 ASP A O 1
ATOM 5341 N N . ARG A 1 707 ? 18.366 1.508 -59.066 1.00 85.62 707 ARG A N 1
ATOM 5342 C CA . ARG A 1 707 ? 19.774 1.272 -58.714 1.00 85.62 707 ARG A CA 1
ATOM 5343 C C . ARG A 1 707 ? 20.755 2.107 -59.543 1.00 85.62 707 ARG A C 1
ATOM 5345 O O . ARG A 1 707 ? 21.860 2.381 -59.072 1.00 85.62 707 ARG A O 1
ATOM 5352 N N . ILE A 1 708 ? 20.393 2.449 -60.780 1.00 81.50 708 ILE A N 1
ATOM 5353 C CA . ILE A 1 708 ? 21.267 3.167 -61.718 1.00 81.50 708 ILE A CA 1
ATOM 5354 C C . ILE A 1 708 ? 21.150 4.672 -61.490 1.00 81.50 708 ILE A C 1
ATOM 5356 O O . ILE A 1 708 ? 22.157 5.369 -61.421 1.00 81.50 708 ILE A O 1
ATOM 5360 N N . THR A 1 709 ? 19.922 5.173 -61.383 1.00 81.81 709 THR A N 1
ATOM 5361 C CA . THR A 1 709 ? 19.636 6.613 -61.304 1.00 81.81 709 THR A CA 1
ATOM 5362 C C . THR A 1 709 ? 19.551 7.137 -59.872 1.00 81.81 709 THR A C 1
ATOM 5364 O O . THR A 1 709 ? 19.657 8.342 -59.663 1.00 81.81 709 THR A O 1
ATOM 5367 N N . GLY A 1 710 ? 19.338 6.264 -58.883 1.00 79.88 710 GLY A N 1
ATOM 5368 C CA . GLY A 1 710 ? 19.128 6.634 -57.481 1.00 79.88 710 GLY A CA 1
ATOM 5369 C C . GLY A 1 710 ? 17.789 7.329 -57.207 1.00 79.88 710 GLY A C 1
ATOM 5370 O O . GLY A 1 710 ? 17.558 7.787 -56.088 1.00 79.88 710 GLY A O 1
ATOM 5371 N N . LEU A 1 711 ? 16.906 7.428 -58.207 1.00 85.00 711 LEU A N 1
ATOM 5372 C CA . LEU A 1 711 ? 15.616 8.106 -58.094 1.00 85.00 711 LEU A CA 1
ATOM 5373 C C . LEU A 1 711 ? 14.533 7.162 -57.546 1.00 85.00 711 LEU A C 1
ATOM 5375 O O . LEU A 1 711 ? 14.573 5.964 -57.839 1.00 85.00 711 LEU A O 1
ATOM 5379 N N . PRO A 1 712 ? 13.543 7.672 -56.785 1.00 87.12 712 PRO A N 1
ATOM 5380 C CA . PRO A 1 712 ? 12.402 6.876 -56.339 1.00 87.12 712 PRO A CA 1
ATOM 5381 C C . PRO A 1 712 ? 11.666 6.248 -57.522 1.00 87.12 712 PRO A C 1
ATOM 5383 O O . PRO A 1 712 ? 11.344 6.939 -58.489 1.00 87.12 712 PRO A O 1
ATOM 5386 N N . VAL A 1 713 ? 11.379 4.950 -57.429 1.00 87.06 713 VAL A N 1
ATOM 5387 C CA . VAL A 1 713 ? 10.666 4.215 -58.490 1.00 87.06 713 VAL A CA 1
ATOM 5388 C C . VAL A 1 713 ? 9.179 4.574 -58.511 1.00 87.06 713 VAL A C 1
ATOM 5390 O O . VAL A 1 713 ? 8.556 4.612 -59.568 1.00 87.06 713 VAL A O 1
ATOM 5393 N N . GLU A 1 714 ? 8.620 4.904 -57.346 1.00 83.12 714 GLU A N 1
ATOM 5394 C CA . GLU A 1 714 ? 7.259 5.406 -57.176 1.00 83.12 714 GLU A CA 1
ATOM 5395 C C . GLU A 1 714 ? 7.232 6.513 -56.109 1.00 83.12 714 GLU A C 1
ATOM 5397 O O . GLU A 1 714 ? 8.115 6.603 -55.253 1.00 83.12 714 GLU A O 1
ATOM 5402 N N . MET A 1 715 ? 6.193 7.351 -56.135 1.00 74.81 715 MET A N 1
ATOM 5403 C CA . MET A 1 715 ? 5.943 8.387 -55.127 1.00 74.81 715 MET A CA 1
ATOM 5404 C C . MET A 1 715 ? 4.722 8.004 -54.273 1.00 74.81 715 MET A C 1
ATOM 5406 O O . MET A 1 715 ? 3.656 7.714 -54.813 1.00 74.81 715 MET A O 1
ATOM 5410 N N . GLY A 1 716 ? 4.856 8.022 -52.940 1.00 70.62 716 GLY A N 1
ATOM 5411 C CA . GLY A 1 716 ? 3.760 7.780 -51.986 1.00 70.62 716 GLY A CA 1
ATOM 5412 C C . GLY A 1 716 ? 4.113 6.811 -50.843 1.00 70.62 716 GLY A C 1
ATOM 5413 O O . GLY A 1 716 ? 5.222 6.280 -50.814 1.00 70.62 716 GLY A O 1
ATOM 5414 N N . PRO A 1 717 ? 3.177 6.531 -49.906 1.00 67.25 717 PRO A N 1
ATOM 5415 C CA . PRO A 1 717 ? 3.428 5.678 -48.732 1.00 67.25 717 PRO A CA 1
ATOM 5416 C C . PRO A 1 717 ? 3.863 4.251 -49.083 1.00 67.25 717 PRO A C 1
ATOM 5418 O O . PRO A 1 717 ? 4.534 3.596 -48.302 1.00 67.25 717 PRO A O 1
ATOM 5421 N N . ARG A 1 718 ? 3.483 3.779 -50.275 1.00 67.19 718 ARG A N 1
ATOM 5422 C CA . ARG A 1 718 ? 3.774 2.430 -50.782 1.00 67.19 718 ARG A CA 1
ATOM 5423 C C . ARG A 1 718 ? 5.171 2.280 -51.387 1.00 67.19 718 ARG A C 1
ATOM 5425 O O . ARG A 1 718 ? 5.596 1.158 -51.620 1.00 67.19 718 ARG A O 1
ATOM 5432 N N . ALA A 1 719 ? 5.869 3.389 -51.628 1.00 68.50 719 ALA A N 1
ATOM 5433 C CA . ALA A 1 719 ? 7.274 3.385 -52.026 1.00 68.50 719 ALA A CA 1
ATOM 5434 C C . ALA A 1 719 ? 8.215 3.325 -50.810 1.00 68.50 719 ALA A C 1
ATOM 5436 O O . ALA A 1 719 ? 9.434 3.289 -50.981 1.00 68.50 719 ALA A O 1
ATOM 5437 N N . ALA A 1 720 ? 7.660 3.356 -49.591 1.00 84.06 720 ALA A N 1
ATOM 5438 C CA . ALA A 1 720 ? 8.413 3.319 -48.353 1.00 84.06 720 ALA A CA 1
ATOM 5439 C C . ALA A 1 720 ? 8.585 1.874 -47.862 1.00 84.06 720 ALA A C 1
ATOM 5441 O O . ALA A 1 720 ? 7.606 1.191 -47.588 1.00 84.06 720 ALA A O 1
ATOM 5442 N N . LEU A 1 721 ? 9.833 1.449 -47.694 1.00 88.00 721 LEU A N 1
ATOM 5443 C CA . LEU A 1 721 ? 10.205 0.326 -46.846 1.00 88.00 721 LEU A CA 1
ATOM 5444 C C . LEU A 1 721 ? 10.188 0.804 -45.389 1.00 88.00 721 LEU A C 1
ATOM 5446 O O . LEU A 1 721 ? 10.964 1.691 -45.014 1.00 88.00 721 LEU A O 1
ATOM 5450 N N . THR A 1 722 ? 9.346 0.189 -44.567 1.00 85.62 722 THR A N 1
ATOM 5451 C CA . THR A 1 722 ? 9.273 0.419 -43.119 1.00 85.62 722 THR A CA 1
ATOM 5452 C C . THR A 1 722 ? 9.890 -0.741 -42.331 1.00 85.62 722 THR A C 1
ATOM 5454 O O . THR A 1 722 ? 10.170 -1.817 -42.865 1.00 85.62 722 THR A O 1
ATOM 5457 N N . LEU A 1 723 ? 10.095 -0.548 -41.025 1.00 78.31 723 LEU A N 1
ATOM 5458 C CA . LEU A 1 723 ? 10.497 -1.641 -40.132 1.00 78.31 723 LEU A CA 1
ATOM 5459 C C . LEU A 1 723 ? 9.425 -2.741 -40.033 1.00 78.31 723 LEU A C 1
ATOM 5461 O O . LEU A 1 723 ? 9.777 -3.911 -39.880 1.00 78.31 723 LEU A O 1
ATOM 5465 N N . ASP A 1 724 ? 8.141 -2.393 -40.159 1.00 79.19 724 ASP A N 1
ATOM 5466 C CA . ASP A 1 724 ? 7.047 -3.371 -40.164 1.00 79.19 724 ASP A CA 1
ATOM 5467 C C . ASP A 1 724 ? 7.098 -4.268 -41.408 1.00 79.19 724 ASP A C 1
ATOM 5469 O O . ASP A 1 724 ? 6.885 -5.477 -41.308 1.00 79.19 724 ASP A O 1
ATOM 5473 N N . ASP A 1 725 ? 7.479 -3.715 -42.561 1.00 84.50 725 ASP A N 1
ATOM 5474 C CA . ASP A 1 725 ? 7.676 -4.497 -43.785 1.00 84.50 725 ASP A CA 1
ATOM 5475 C C . ASP A 1 725 ? 8.825 -5.502 -43.638 1.00 84.50 725 ASP A C 1
ATOM 5477 O O . ASP A 1 725 ? 8.703 -6.675 -44.003 1.00 84.50 725 ASP A O 1
ATOM 5481 N N . LEU A 1 726 ? 9.944 -5.067 -43.048 1.00 85.19 726 LEU A N 1
ATOM 5482 C CA . LEU A 1 726 ? 11.073 -5.951 -42.744 1.00 85.19 726 LEU A CA 1
ATOM 5483 C C . LEU A 1 726 ? 10.680 -7.046 -41.744 1.00 85.19 726 LEU A C 1
ATOM 5485 O O . LEU A 1 726 ? 11.141 -8.185 -41.867 1.00 85.19 726 LEU A O 1
ATOM 5489 N N . ARG A 1 727 ? 9.784 -6.734 -40.800 1.00 77.75 727 ARG A N 1
ATOM 5490 C CA . ARG A 1 727 ? 9.220 -7.702 -39.847 1.00 77.75 727 ARG A CA 1
ATOM 5491 C C . ARG A 1 727 ? 8.398 -8.761 -40.558 1.00 77.75 727 ARG A C 1
ATOM 5493 O O . ARG A 1 727 ? 8.643 -9.947 -40.363 1.00 77.75 727 ARG A O 1
ATOM 5500 N N . ALA A 1 728 ? 7.493 -8.345 -41.439 1.00 81.81 728 ALA A N 1
ATOM 5501 C CA . ALA A 1 728 ? 6.683 -9.260 -42.238 1.00 81.81 728 ALA A CA 1
ATOM 5502 C C . ALA A 1 728 ? 7.555 -10.169 -43.125 1.00 81.81 728 ALA A C 1
ATOM 5504 O O . ALA A 1 728 ? 7.255 -11.348 -43.337 1.00 81.81 728 ALA A O 1
ATOM 5505 N N . VAL A 1 729 ? 8.684 -9.659 -43.629 1.00 84.38 729 VAL A N 1
ATOM 5506 C CA . VAL A 1 729 ? 9.662 -10.483 -44.351 1.00 84.38 729 VAL A CA 1
ATOM 5507 C C . VAL A 1 729 ? 10.297 -11.530 -43.438 1.00 84.38 729 VAL A C 1
ATOM 5509 O O . VAL A 1 729 ? 10.368 -12.702 -43.830 1.00 84.38 729 VAL A O 1
ATOM 5512 N N . GLN A 1 730 ? 10.714 -11.140 -42.232 1.00 80.62 730 GLN A N 1
ATOM 5513 C CA . GLN A 1 730 ? 11.339 -12.039 -41.265 1.00 80.62 730 GLN A CA 1
ATOM 5514 C C . GLN A 1 730 ? 10.372 -13.107 -40.730 1.00 80.62 730 GLN A C 1
ATOM 5516 O O . GLN A 1 730 ? 10.753 -14.274 -40.651 1.00 80.62 730 GLN A O 1
ATOM 5521 N N . GLU A 1 731 ? 9.123 -12.753 -40.423 1.00 79.44 731 GLU A N 1
ATOM 5522 C CA . GLU A 1 731 ? 8.086 -13.703 -39.992 1.00 79.44 731 GLU A CA 1
ATOM 5523 C C . GLU A 1 731 ? 7.880 -14.789 -41.057 1.00 79.44 731 GLU A C 1
ATOM 5525 O O . GLU A 1 731 ? 7.970 -15.983 -40.770 1.00 79.44 731 GLU A O 1
ATOM 5530 N N . VAL A 1 732 ? 7.762 -14.393 -42.328 1.00 81.94 732 VAL A N 1
ATOM 5531 C CA . VAL A 1 732 ? 7.658 -15.347 -43.443 1.00 81.94 732 VAL A CA 1
ATOM 5532 C C . VAL A 1 732 ? 8.925 -16.200 -43.596 1.00 81.94 732 VAL A C 1
ATOM 5534 O O . VAL A 1 732 ? 8.832 -17.369 -43.983 1.00 81.94 732 VAL A O 1
ATOM 5537 N N . ARG A 1 733 ? 10.122 -15.669 -43.298 1.00 81.44 733 ARG A N 1
ATOM 5538 C CA . ARG A 1 733 ? 11.354 -16.480 -43.254 1.00 81.44 733 ARG A CA 1
ATOM 5539 C C . ARG A 1 733 ? 11.302 -17.520 -42.146 1.00 81.44 733 ARG A C 1
ATOM 5541 O O . ARG A 1 733 ? 11.622 -18.679 -42.410 1.00 81.44 733 ARG A O 1
ATOM 5548 N N . ALA A 1 734 ? 10.917 -17.113 -40.941 1.00 76.62 734 ALA A N 1
ATOM 5549 C CA . ALA A 1 734 ? 10.802 -17.995 -39.789 1.00 76.62 734 ALA A CA 1
ATOM 5550 C C . ALA A 1 734 ? 9.773 -19.103 -40.057 1.00 76.62 734 ALA A C 1
ATOM 5552 O O . ALA A 1 734 ? 10.072 -20.277 -39.848 1.00 76.62 734 ALA A O 1
ATOM 5553 N N . ASP A 1 735 ? 8.625 -18.761 -40.642 1.00 77.88 735 ASP A N 1
ATOM 5554 C CA . ASP A 1 735 ? 7.605 -19.727 -41.046 1.00 77.88 735 ASP A CA 1
ATOM 5555 C C . ASP A 1 735 ? 8.097 -20.681 -42.130 1.00 77.88 735 ASP A C 1
ATOM 5557 O O . ASP A 1 735 ? 7.907 -21.890 -42.018 1.00 77.88 735 ASP A O 1
ATOM 5561 N N . LYS A 1 736 ? 8.792 -20.186 -43.162 1.00 81.75 736 LYS A N 1
ATOM 5562 C CA . LYS A 1 736 ? 9.404 -21.055 -44.181 1.00 81.75 736 LYS A CA 1
ATOM 5563 C C . LYS A 1 736 ? 10.463 -21.973 -43.578 1.00 81.75 736 LYS A C 1
ATOM 5565 O O . LYS A 1 736 ? 10.561 -23.123 -43.999 1.00 81.75 736 LYS A O 1
ATOM 5570 N N . ALA A 1 737 ? 11.263 -21.493 -42.628 1.00 77.94 737 ALA A N 1
ATOM 5571 C CA . ALA A 1 737 ? 12.258 -22.304 -41.933 1.00 77.94 737 ALA A CA 1
ATOM 5572 C C . ALA A 1 737 ? 11.590 -23.383 -41.071 1.00 77.94 737 ALA A C 1
ATOM 5574 O O . ALA A 1 737 ? 11.978 -24.547 -41.163 1.00 77.94 737 ALA A O 1
ATOM 5575 N N . ARG A 1 738 ? 10.534 -23.028 -40.328 1.00 78.19 738 ARG A N 1
ATOM 5576 C CA . ARG A 1 738 ? 9.704 -23.966 -39.562 1.00 78.19 738 ARG A CA 1
ATOM 5577 C C . ARG A 1 738 ? 9.066 -25.014 -40.469 1.00 78.19 738 ARG A C 1
ATOM 5579 O O . ARG A 1 738 ? 9.279 -26.197 -40.254 1.00 78.19 738 ARG A O 1
ATOM 5586 N N . LEU A 1 739 ? 8.393 -24.603 -41.541 1.00 78.06 739 LEU A N 1
ATOM 5587 C CA . LEU A 1 739 ? 7.777 -25.513 -42.512 1.00 78.06 739 LEU A CA 1
ATOM 5588 C C . LEU A 1 739 ? 8.809 -26.403 -43.216 1.00 78.06 739 LEU A C 1
ATOM 5590 O O . LEU A 1 739 ? 8.515 -27.549 -43.540 1.00 78.06 739 LEU A O 1
ATOM 5594 N N . ARG A 1 740 ? 10.029 -25.910 -43.471 1.00 79.88 740 ARG A N 1
ATOM 5595 C CA . ARG A 1 740 ? 11.132 -26.739 -43.984 1.00 79.88 740 ARG A CA 1
ATOM 5596 C C . ARG A 1 740 ? 11.608 -27.744 -42.947 1.00 79.88 740 ARG A C 1
ATOM 5598 O O . ARG A 1 740 ? 11.871 -28.877 -43.326 1.00 79.88 740 ARG A O 1
ATOM 5605 N N . ALA A 1 741 ? 11.710 -27.356 -41.679 1.00 74.88 741 ALA A N 1
ATOM 5606 C CA . ALA A 1 741 ? 12.058 -28.265 -40.592 1.00 74.88 741 ALA A CA 1
ATOM 5607 C C . ALA A 1 741 ? 10.975 -29.338 -40.397 1.00 74.88 741 ALA A C 1
ATOM 5609 O O . ALA A 1 741 ? 11.308 -30.512 -40.282 1.00 74.88 741 ALA A O 1
ATOM 5610 N N . GLU A 1 742 ? 9.698 -28.955 -40.465 1.00 76.38 742 GLU A N 1
ATOM 5611 C CA . GLU A 1 742 ? 8.538 -29.854 -40.419 1.00 76.38 742 GLU A CA 1
ATOM 5612 C C . GLU A 1 742 ? 8.459 -30.773 -41.644 1.00 76.38 742 GLU A C 1
ATOM 5614 O O . GLU A 1 742 ? 8.171 -31.957 -41.518 1.00 76.38 742 GLU A O 1
ATOM 5619 N N . ARG A 1 743 ? 8.755 -30.277 -42.852 1.00 76.75 743 ARG A N 1
ATOM 5620 C CA . ARG A 1 743 ? 8.837 -31.126 -44.052 1.00 76.75 743 ARG A CA 1
ATOM 5621 C C . ARG A 1 743 ? 10.044 -32.048 -44.012 1.00 76.75 743 ARG A C 1
ATOM 5623 O O . ARG A 1 743 ? 9.919 -33.202 -44.388 1.00 76.75 743 ARG A O 1
ATOM 5630 N N . ALA A 1 744 ? 11.189 -31.572 -43.530 1.00 72.88 744 ALA A N 1
ATOM 5631 C CA . ALA A 1 744 ? 12.373 -32.400 -43.351 1.00 72.88 744 ALA A CA 1
ATOM 5632 C C . ALA A 1 744 ? 12.133 -33.481 -42.291 1.00 72.88 744 ALA A C 1
ATOM 5634 O O . ALA A 1 744 ? 12.571 -34.608 -42.486 1.00 72.88 744 ALA A O 1
ATOM 5635 N N . SER A 1 745 ? 11.416 -33.186 -41.201 1.00 69.25 745 SER A N 1
ATOM 5636 C CA . SER A 1 745 ? 11.019 -34.197 -40.217 1.00 69.25 745 SER A CA 1
ATOM 5637 C C . SER A 1 745 ? 9.959 -35.152 -40.776 1.00 69.25 745 SER A C 1
ATOM 5639 O O . SER A 1 745 ? 10.089 -36.357 -40.587 1.00 69.25 745 SER A O 1
ATOM 5641 N N . ALA A 1 746 ? 8.984 -34.666 -41.547 1.00 66.75 746 ALA A N 1
ATOM 5642 C CA . ALA A 1 746 ? 7.980 -35.500 -42.211 1.00 66.75 746 ALA A CA 1
ATOM 5643 C C . ALA A 1 746 ? 8.578 -36.413 -43.298 1.00 66.75 746 ALA A C 1
ATOM 5645 O O . ALA A 1 746 ? 8.217 -37.584 -43.383 1.00 66.75 746 ALA A O 1
ATOM 5646 N N . ASP A 1 747 ? 9.532 -35.926 -44.095 1.00 62.06 747 ASP A N 1
ATOM 5647 C CA . ASP A 1 747 ? 10.262 -36.727 -45.085 1.00 62.06 747 ASP A CA 1
ATOM 5648 C C . ASP A 1 747 ? 11.205 -37.737 -44.415 1.00 62.06 747 ASP A C 1
ATOM 5650 O O . ASP A 1 747 ? 11.380 -38.840 -44.930 1.00 62.06 747 ASP A O 1
ATOM 5654 N N . ARG A 1 748 ? 11.747 -37.415 -43.231 1.00 54.88 748 ARG A N 1
ATOM 5655 C CA . ARG A 1 748 ? 12.490 -38.361 -42.374 1.00 54.88 748 ARG A CA 1
ATOM 5656 C C . ARG A 1 748 ? 11.590 -39.424 -41.728 1.00 54.88 748 ARG A C 1
ATOM 5658 O O . ARG A 1 748 ? 12.101 -40.459 -41.311 1.00 54.88 748 ARG A O 1
ATOM 5665 N N . LEU A 1 749 ? 10.280 -39.183 -41.657 1.00 50.78 749 LEU A N 1
ATOM 5666 C CA . LEU A 1 749 ? 9.271 -40.084 -41.089 1.00 50.78 749 LEU A CA 1
ATOM 5667 C C . LEU A 1 749 ? 8.476 -40.860 -42.152 1.00 50.78 749 LEU A C 1
ATOM 5669 O O . LEU A 1 749 ? 7.579 -41.621 -41.792 1.00 50.78 749 LEU A O 1
ATOM 5673 N N . LYS A 1 750 ? 8.787 -40.722 -43.451 1.00 47.06 750 LYS A N 1
ATOM 5674 C CA . LYS A 1 750 ? 8.175 -41.560 -44.494 1.00 47.06 750 LYS A CA 1
ATOM 5675 C C . LYS A 1 750 ? 8.625 -43.020 -44.320 1.00 47.06 750 LYS A C 1
ATOM 5677 O O . LYS A 1 750 ? 9.815 -43.297 -44.480 1.00 47.06 750 LYS A O 1
ATOM 5682 N N . PRO A 1 751 ? 7.717 -43.975 -44.043 1.00 43.84 751 PRO A N 1
ATOM 5683 C CA . PRO A 1 751 ? 8.084 -45.382 -44.004 1.00 43.84 751 PRO A CA 1
ATOM 5684 C C . PRO A 1 751 ? 8.435 -45.859 -45.419 1.00 43.84 751 PRO A C 1
ATOM 5686 O O . PRO A 1 751 ? 7.606 -45.828 -46.331 1.00 43.84 751 PRO A O 1
ATOM 5689 N N . LEU A 1 752 ? 9.672 -46.320 -45.609 1.00 42.03 752 LEU A N 1
ATOM 5690 C CA . LEU A 1 752 ? 10.040 -47.141 -46.760 1.00 42.03 752 LEU A CA 1
ATOM 5691 C C . LEU A 1 752 ? 9.361 -48.508 -46.592 1.00 42.03 752 LEU A C 1
ATOM 5693 O O . LEU A 1 752 ? 9.820 -49.339 -45.819 1.00 42.03 752 LEU A O 1
ATOM 5697 N N . VAL A 1 753 ? 8.279 -48.703 -47.350 1.00 40.12 753 VAL A N 1
ATOM 5698 C CA . VAL A 1 753 ? 7.564 -49.970 -47.595 1.00 40.12 753 VAL A CA 1
ATOM 5699 C C . VAL A 1 753 ? 6.805 -50.543 -46.386 1.00 40.12 753 VAL A C 1
ATOM 5701 O O . VAL A 1 753 ? 7.370 -51.138 -45.475 1.00 40.12 753 VAL A O 1
ATOM 5704 N N . VAL A 1 754 ? 5.472 -50.457 -46.444 1.00 38.78 754 VAL A N 1
ATOM 5705 C CA . VAL A 1 754 ? 4.564 -51.290 -45.640 1.00 38.78 754 VAL A CA 1
ATOM 5706 C C . VAL A 1 754 ? 4.314 -52.586 -46.412 1.00 38.78 754 VAL A C 1
ATOM 5708 O O . VAL A 1 754 ? 3.733 -52.554 -47.496 1.00 38.78 754 VAL A O 1
ATOM 5711 N N . ILE A 1 755 ? 4.738 -53.727 -45.863 1.00 38.97 755 ILE A N 1
ATOM 5712 C CA . ILE A 1 755 ? 4.251 -55.041 -46.305 1.00 38.97 755 ILE A CA 1
ATOM 5713 C C . ILE A 1 755 ? 2.857 -55.229 -45.679 1.00 38.97 755 ILE A C 1
ATOM 5715 O O . ILE A 1 755 ? 2.734 -55.120 -44.455 1.00 38.97 755 ILE A O 1
ATOM 5719 N N . PRO A 1 756 ? 1.791 -55.484 -46.458 1.00 34.16 756 PRO A N 1
ATOM 5720 C CA . PRO A 1 756 ? 0.464 -55.677 -45.892 1.00 34.16 756 PRO A CA 1
ATOM 5721 C C . PRO A 1 756 ? 0.401 -57.016 -45.146 1.00 34.16 756 PRO A C 1
ATOM 5723 O O . PRO A 1 756 ? 0.642 -58.062 -45.744 1.00 34.16 756 PRO A O 1
ATOM 5726 N N . GLY A 1 757 ? 0.047 -56.991 -43.855 1.00 42.50 757 GLY A N 1
ATOM 5727 C CA . GLY A 1 757 ? -0.368 -58.195 -43.119 1.00 42.50 757 GLY A CA 1
ATOM 5728 C C . GLY A 1 757 ? 0.216 -58.416 -41.721 1.00 42.50 757 GLY A C 1
ATOM 5729 O O . GLY A 1 757 ? -0.268 -59.302 -41.025 1.00 42.50 757 GLY A O 1
ATOM 5730 N N . THR A 1 758 ? 1.190 -57.632 -41.253 1.00 39.91 758 THR A N 1
ATOM 5731 C CA . THR A 1 758 ? 1.751 -57.809 -39.897 1.00 39.91 758 THR A CA 1
ATOM 5732 C C . THR A 1 758 ? 1.758 -56.496 -39.122 1.00 39.91 758 THR A C 1
ATOM 5734 O O . THR A 1 758 ? 2.595 -55.623 -39.347 1.00 39.91 758 THR A O 1
ATOM 5737 N N . GLY A 1 759 ? 0.807 -56.349 -38.198 1.00 45.97 759 GLY A N 1
ATOM 5738 C CA . GLY A 1 759 ? 0.755 -55.240 -37.252 1.00 45.97 759 GLY A CA 1
ATOM 5739 C C . GLY A 1 759 ? 1.808 -55.398 -36.159 1.00 45.97 759 GLY A C 1
ATOM 5740 O O . GLY A 1 759 ? 1.505 -55.968 -35.123 1.00 45.97 759 GLY A O 1
ATOM 5741 N N . LEU A 1 760 ? 3.034 -54.939 -36.421 1.00 41.75 760 LEU A N 1
ATOM 5742 C CA . LEU A 1 760 ? 4.029 -54.445 -35.454 1.00 41.75 760 LEU A CA 1
ATOM 5743 C C . LEU A 1 760 ? 5.353 -54.221 -36.191 1.00 41.75 760 LEU A C 1
ATOM 5745 O O . LEU A 1 760 ? 6.044 -55.164 -36.564 1.00 41.75 760 LEU A O 1
ATOM 5749 N N . GLY A 1 761 ? 5.715 -52.954 -36.372 1.00 33.22 761 GLY A N 1
ATOM 5750 C CA . GLY A 1 761 ? 7.033 -52.544 -36.835 1.00 33.22 761 GLY A CA 1
ATOM 5751 C C . GLY A 1 761 ? 7.471 -51.301 -36.075 1.00 33.22 761 GLY A C 1
ATOM 5752 O O . GLY A 1 761 ? 7.158 -50.191 -36.484 1.00 33.22 761 GLY A O 1
ATOM 5753 N N . VAL A 1 762 ? 8.188 -51.483 -34.963 1.00 43.16 762 VAL A N 1
ATOM 5754 C CA . VAL A 1 762 ? 9.022 -50.422 -34.384 1.00 43.16 762 VAL A CA 1
ATOM 5755 C C . VAL A 1 762 ? 10.389 -50.554 -35.044 1.00 43.16 762 VAL A C 1
ATOM 5757 O O . VAL A 1 762 ? 11.219 -51.358 -34.623 1.00 43.16 762 VAL A O 1
ATOM 5760 N N . SER A 1 763 ? 10.625 -49.814 -36.124 1.00 42.19 763 SER A N 1
ATOM 5761 C CA . SER A 1 763 ? 11.977 -49.674 -36.665 1.00 42.19 763 SER A CA 1
ATOM 5762 C C . SER A 1 763 ? 12.727 -48.605 -35.875 1.00 42.19 763 SER A C 1
ATOM 5764 O O . SER A 1 763 ? 12.231 -47.488 -35.725 1.00 42.19 763 SER A O 1
ATOM 5766 N N . LYS A 1 764 ? 13.939 -48.930 -35.405 1.00 46.91 764 LYS A N 1
ATOM 5767 C CA . LYS A 1 764 ? 14.876 -47.937 -34.861 1.00 46.91 764 LYS A CA 1
ATOM 5768 C C . LYS A 1 764 ? 15.132 -46.848 -35.916 1.00 46.91 764 LYS A C 1
ATOM 5770 O O . LYS A 1 764 ? 15.333 -47.204 -37.081 1.00 46.91 764 LYS A O 1
ATOM 5775 N N . PRO A 1 765 ? 15.142 -45.555 -35.545 1.00 47.38 765 PRO A N 1
ATOM 5776 C CA . PRO A 1 765 ? 15.447 -44.484 -36.485 1.00 47.38 765 PRO A CA 1
ATOM 5777 C C . PRO A 1 765 ? 16.833 -44.710 -37.099 1.00 47.38 765 PRO A C 1
ATOM 5779 O O . PRO A 1 765 ? 17.782 -45.097 -36.416 1.00 47.38 765 PRO A O 1
ATOM 5782 N N . SER A 1 766 ? 16.949 -44.499 -38.409 1.00 49.69 766 SER A N 1
ATOM 5783 C CA . SER A 1 766 ? 18.237 -44.555 -39.099 1.00 49.69 766 SER A CA 1
ATOM 5784 C C . SER A 1 766 ? 19.150 -43.448 -38.563 1.00 49.69 766 SER A C 1
ATOM 5786 O O . SER A 1 766 ? 18.923 -42.274 -38.840 1.00 49.69 766 SER A O 1
ATOM 5788 N N . LEU A 1 767 ? 20.214 -43.829 -37.850 1.00 56.66 767 LEU A N 1
ATOM 5789 C CA . LEU A 1 767 ? 21.228 -42.915 -37.302 1.00 56.66 767 LEU A CA 1
ATOM 5790 C C . LEU A 1 767 ? 22.285 -42.471 -38.336 1.00 56.66 767 LEU A C 1
ATOM 5792 O O . LEU A 1 767 ? 23.281 -41.842 -37.981 1.00 56.66 767 LEU A O 1
ATOM 5796 N N . ARG A 1 768 ? 22.110 -42.784 -39.627 1.00 46.88 768 ARG A N 1
ATOM 5797 C CA . ARG A 1 768 ? 23.016 -42.284 -40.671 1.00 46.88 768 ARG A CA 1
ATOM 5798 C C . ARG A 1 768 ? 22.822 -40.779 -40.857 1.00 46.88 768 ARG A C 1
ATOM 5800 O O . ARG A 1 768 ? 21.789 -40.355 -41.364 1.00 46.88 768 ARG A O 1
ATOM 5807 N N . GLY A 1 769 ? 23.847 -40.009 -40.490 1.00 53.75 769 GLY A N 1
ATOM 5808 C CA . GLY A 1 769 ? 23.912 -38.554 -40.669 1.00 53.75 769 GLY A CA 1
ATOM 5809 C C . GLY A 1 769 ? 23.990 -37.742 -39.374 1.00 53.75 769 GLY A C 1
ATOM 5810 O O . GLY A 1 769 ? 24.152 -36.532 -39.465 1.00 53.75 769 GLY A O 1
ATOM 5811 N N . TYR A 1 770 ? 23.906 -38.384 -38.205 1.00 56.31 770 TYR A N 1
ATOM 5812 C CA . TYR A 1 770 ? 24.080 -37.727 -36.907 1.00 56.31 770 TYR A CA 1
ATOM 5813 C C . TYR A 1 770 ? 25.547 -37.759 -36.465 1.00 56.31 770 TYR A C 1
ATOM 5815 O O . TYR A 1 770 ? 26.233 -38.770 -36.650 1.00 56.31 770 TYR A O 1
ATOM 5823 N N . SER A 1 771 ? 26.026 -36.671 -35.862 1.00 58.84 771 SER A N 1
ATOM 5824 C CA . SER A 1 771 ? 27.312 -36.660 -35.161 1.00 58.84 771 SER A CA 1
ATOM 5825 C C . SER A 1 771 ? 27.233 -37.514 -33.879 1.00 58.84 771 SER A C 1
ATOM 5827 O O . SER A 1 771 ? 26.142 -37.707 -33.334 1.00 58.84 771 SER A O 1
ATOM 5829 N N . PRO A 1 772 ? 28.355 -38.042 -33.354 1.00 59.59 772 PRO A N 1
ATOM 5830 C CA . PRO A 1 772 ? 28.346 -38.842 -32.124 1.00 59.59 772 PRO A CA 1
ATOM 5831 C C . PRO A 1 772 ? 27.704 -38.131 -30.918 1.00 59.59 772 PRO A C 1
ATOM 5833 O O . PRO A 1 772 ? 27.056 -38.779 -30.097 1.00 59.59 772 PRO A O 1
ATOM 5836 N N . GLU A 1 773 ? 27.832 -36.804 -30.840 1.00 56.62 773 GLU A N 1
ATOM 5837 C CA . GLU A 1 773 ? 27.238 -35.970 -29.787 1.00 56.62 773 GLU A CA 1
ATOM 5838 C C . GLU A 1 773 ? 25.717 -35.847 -29.943 1.00 56.62 773 GLU A C 1
ATOM 5840 O O . GLU A 1 773 ? 24.980 -35.925 -28.960 1.00 56.62 773 GLU A O 1
ATOM 5845 N N . GLU A 1 774 ? 25.224 -35.747 -31.181 1.00 50.69 774 GLU A N 1
ATOM 5846 C CA . GLU A 1 774 ? 23.786 -35.728 -31.469 1.00 50.69 774 GLU A CA 1
ATOM 5847 C C . GLU A 1 774 ? 23.136 -37.079 -31.160 1.00 50.69 774 GLU A C 1
ATOM 5849 O O . GLU A 1 774 ? 22.041 -37.120 -30.603 1.00 50.69 774 GLU A O 1
ATOM 5854 N N . VAL A 1 775 ? 23.820 -38.194 -31.444 1.00 55.25 775 VAL A N 1
ATOM 5855 C CA . VAL A 1 775 ? 23.337 -39.536 -31.075 1.00 55.25 775 VAL A CA 1
ATOM 5856 C C . VAL A 1 775 ? 23.271 -39.699 -29.553 1.00 55.25 775 VAL A C 1
ATOM 5858 O O . VAL A 1 775 ? 22.299 -40.254 -29.039 1.00 55.25 775 VAL A O 1
ATOM 5861 N N . ALA A 1 776 ? 24.265 -39.188 -28.820 1.00 59.09 776 ALA A N 1
ATOM 5862 C CA . ALA A 1 776 ? 24.262 -39.213 -27.359 1.00 59.09 776 ALA A CA 1
ATOM 5863 C C . ALA A 1 776 ? 23.120 -38.367 -26.773 1.00 59.09 776 ALA A C 1
ATOM 5865 O O . ALA A 1 776 ? 22.416 -38.840 -25.883 1.00 59.09 776 ALA A O 1
ATOM 5866 N N . GLY A 1 777 ? 22.882 -37.167 -27.314 1.00 56.41 777 GLY A N 1
ATOM 5867 C CA . GLY A 1 777 ? 21.773 -36.299 -26.907 1.00 56.41 777 GLY A CA 1
ATOM 5868 C C . GLY A 1 777 ? 20.391 -36.882 -27.223 1.00 56.41 777 GLY A C 1
ATOM 5869 O O . GLY A 1 777 ? 19.476 -36.778 -26.409 1.00 56.41 777 GLY A O 1
ATOM 5870 N N . ILE A 1 778 ? 20.239 -37.552 -28.370 1.00 54.50 778 ILE A N 1
ATOM 5871 C CA . ILE A 1 778 ? 18.990 -38.230 -28.751 1.00 54.50 778 ILE A CA 1
ATOM 5872 C C . ILE A 1 778 ? 18.697 -39.398 -27.806 1.00 54.50 778 ILE A C 1
ATOM 5874 O O . ILE A 1 778 ? 17.567 -39.526 -27.343 1.00 54.50 778 ILE A O 1
ATOM 5878 N N . ASN A 1 779 ? 19.701 -40.211 -27.469 1.00 56.47 779 ASN A N 1
ATOM 5879 C CA . ASN A 1 779 ? 19.521 -41.307 -26.515 1.00 56.47 779 ASN A CA 1
ATOM 5880 C C . ASN A 1 779 ? 19.191 -40.783 -25.106 1.00 56.47 779 ASN A C 1
ATOM 5882 O O . ASN A 1 779 ? 18.274 -41.294 -24.474 1.00 56.47 779 ASN A O 1
ATOM 5886 N N . LEU A 1 780 ? 19.852 -39.707 -24.661 1.00 56.34 780 LEU A N 1
ATOM 5887 C CA . LEU A 1 780 ? 19.564 -39.047 -23.380 1.00 56.34 780 LEU A CA 1
ATOM 5888 C C . LEU A 1 780 ? 18.134 -38.501 -23.300 1.00 56.34 780 LEU A C 1
ATOM 5890 O O . LEU A 1 780 ? 17.488 -38.642 -22.266 1.00 56.34 780 LEU A O 1
ATOM 5894 N N . ASN A 1 781 ? 17.626 -37.909 -24.382 1.00 55.94 781 ASN A N 1
ATOM 5895 C CA . ASN A 1 781 ? 16.257 -37.397 -24.426 1.00 55.94 781 ASN A CA 1
ATOM 5896 C C . ASN A 1 781 ? 15.217 -38.521 -24.474 1.00 55.94 781 ASN A C 1
ATOM 5898 O O . ASN A 1 781 ? 14.188 -38.406 -23.816 1.00 55.94 781 ASN A O 1
ATOM 5902 N N . ILE A 1 782 ? 15.489 -39.618 -25.190 1.00 55.69 782 ILE A N 1
ATOM 5903 C CA . ILE A 1 782 ? 14.617 -40.805 -25.196 1.00 55.69 782 ILE A CA 1
ATOM 5904 C C . ILE A 1 782 ? 14.554 -41.424 -23.792 1.00 55.69 782 ILE A C 1
ATOM 5906 O O . ILE A 1 782 ? 13.468 -41.746 -23.305 1.00 55.69 782 ILE A O 1
ATOM 5910 N N . ASP A 1 783 ? 15.693 -41.529 -23.108 1.00 53.47 783 ASP A N 1
ATOM 5911 C CA . ASP A 1 783 ? 15.754 -42.054 -21.744 1.00 53.47 783 ASP A CA 1
ATOM 5912 C C . ASP A 1 783 ? 15.058 -41.105 -20.751 1.00 53.47 783 ASP A C 1
ATOM 5914 O O . ASP A 1 783 ? 14.254 -41.556 -19.929 1.00 53.47 783 ASP A O 1
ATOM 5918 N N . ALA A 1 784 ? 15.260 -39.788 -20.870 1.00 55.03 784 ALA A N 1
ATOM 5919 C CA . ALA A 1 784 ? 14.603 -38.782 -20.032 1.00 55.03 784 ALA A CA 1
ATOM 5920 C C . ALA A 1 784 ? 13.080 -38.731 -20.246 1.00 55.03 784 ALA A C 1
ATOM 5922 O O . ALA A 1 784 ? 12.326 -38.677 -19.273 1.00 55.03 784 ALA A O 1
ATOM 5923 N N . GLU A 1 785 ? 12.604 -38.805 -21.493 1.00 55.94 785 GLU A N 1
ATOM 5924 C CA . GLU A 1 785 ? 11.171 -38.848 -21.801 1.00 55.94 785 GLU A CA 1
ATOM 5925 C C . GLU A 1 785 ? 10.529 -40.158 -21.346 1.00 55.94 785 GLU A C 1
ATOM 5927 O O . GLU A 1 785 ? 9.430 -40.126 -20.790 1.00 55.94 785 GLU A O 1
ATOM 5932 N N . SER A 1 786 ? 11.214 -41.297 -21.496 1.00 55.50 786 SER A N 1
ATOM 5933 C CA . SER A 1 786 ? 10.709 -42.581 -20.996 1.00 55.50 786 SER A CA 1
ATOM 5934 C C . SER A 1 786 ? 10.581 -42.585 -19.467 1.00 55.50 786 SER A C 1
ATOM 5936 O O . SER A 1 786 ? 9.587 -43.076 -18.926 1.00 55.50 786 SER A O 1
ATOM 5938 N N . THR A 1 787 ? 11.529 -41.949 -18.771 1.00 59.78 787 THR A N 1
ATOM 5939 C CA . THR A 1 787 ? 11.522 -41.813 -17.309 1.00 59.78 787 THR A CA 1
ATOM 5940 C C . THR A 1 787 ? 10.416 -40.858 -16.856 1.00 59.78 787 THR A C 1
ATOM 5942 O O . THR A 1 787 ? 9.619 -41.206 -15.986 1.00 59.78 787 THR A O 1
ATOM 5945 N N . ALA A 1 788 ? 10.275 -39.702 -17.512 1.00 60.75 788 ALA A N 1
ATOM 5946 C CA . ALA A 1 788 ? 9.205 -38.744 -17.231 1.00 60.75 788 ALA A CA 1
ATOM 5947 C C . ALA A 1 788 ? 7.810 -39.322 -17.532 1.00 60.75 788 ALA A C 1
ATOM 5949 O O . ALA A 1 788 ? 6.841 -39.039 -16.826 1.00 60.75 788 ALA A O 1
ATOM 5950 N N . GLN A 1 789 ? 7.679 -40.153 -18.568 1.00 55.47 789 GLN A N 1
ATOM 5951 C CA . GLN A 1 789 ? 6.428 -40.833 -18.893 1.00 55.47 789 GLN A CA 1
ATOM 5952 C C . GLN A 1 789 ? 6.095 -41.919 -17.860 1.00 55.47 789 GLN A C 1
ATOM 5954 O O . GLN A 1 789 ? 4.938 -42.024 -17.447 1.00 55.47 789 GLN A O 1
ATOM 5959 N N . ALA A 1 790 ? 7.091 -42.672 -17.384 1.00 56.59 790 ALA A N 1
ATOM 5960 C CA . ALA A 1 790 ? 6.921 -43.627 -16.291 1.00 56.59 790 ALA A CA 1
ATOM 5961 C C . ALA A 1 790 ? 6.507 -42.934 -14.979 1.00 56.59 790 ALA A C 1
ATOM 5963 O O . ALA A 1 790 ? 5.605 -43.418 -14.290 1.00 56.59 790 ALA A O 1
ATOM 5964 N N . GLU A 1 791 ? 7.085 -41.771 -14.662 1.00 67.00 791 GLU A N 1
ATOM 5965 C CA . GLU A 1 791 ? 6.701 -40.967 -13.495 1.00 67.00 791 GLU A CA 1
ATOM 5966 C C . GLU A 1 791 ? 5.282 -40.406 -13.608 1.00 67.00 791 GLU A C 1
ATOM 5968 O O . GLU A 1 791 ? 4.511 -40.542 -12.661 1.00 67.00 791 GLU A O 1
ATOM 5973 N N . ARG A 1 792 ? 4.868 -39.888 -14.774 1.00 70.38 792 ARG A N 1
ATOM 5974 C CA . ARG A 1 792 ? 3.477 -39.435 -14.992 1.00 70.38 792 ARG A CA 1
ATOM 5975 C C . ARG A 1 792 ? 2.466 -40.571 -14.847 1.00 70.38 792 ARG A C 1
ATOM 5977 O O . ARG A 1 792 ? 1.378 -40.368 -14.306 1.00 70.38 792 ARG A O 1
ATOM 5984 N N . ILE A 1 793 ? 2.807 -41.775 -15.312 1.00 66.62 793 ILE A N 1
ATOM 5985 C CA . ILE A 1 793 ? 1.964 -42.966 -15.131 1.00 66.62 793 ILE A CA 1
ATOM 5986 C C . ILE A 1 793 ? 1.876 -43.336 -13.641 1.00 66.62 793 ILE A C 1
ATOM 5988 O O . ILE A 1 793 ? 0.793 -43.696 -13.172 1.00 66.62 793 ILE A O 1
ATOM 5992 N N . ARG A 1 794 ? 2.976 -43.197 -12.889 1.00 69.19 794 ARG A N 1
ATOM 5993 C CA . ARG A 1 794 ? 3.046 -43.473 -11.445 1.00 69.19 794 ARG A CA 1
ATOM 5994 C C . ARG A 1 794 ? 2.303 -42.433 -10.602 1.00 69.19 794 ARG A C 1
ATOM 5996 O O . ARG A 1 794 ? 1.556 -42.805 -9.705 1.00 69.19 794 ARG A O 1
ATOM 6003 N N . GLU A 1 795 ? 2.425 -41.145 -10.913 1.00 72.69 795 GLU A N 1
ATOM 6004 C CA . GLU A 1 795 ? 1.618 -40.086 -10.288 1.00 72.69 795 GLU A CA 1
ATOM 6005 C C . GLU A 1 795 ? 0.131 -40.261 -10.600 1.00 72.69 795 GLU A C 1
ATOM 6007 O O . GLU A 1 795 ? -0.719 -40.121 -9.721 1.00 72.69 795 GLU A O 1
ATOM 6012 N N . GLY A 1 796 ? -0.200 -40.607 -11.846 1.00 75.25 796 GLY A N 1
ATOM 6013 C CA . GLY A 1 796 ? -1.575 -40.867 -12.255 1.00 75.25 796 GLY A CA 1
ATOM 6014 C C . GLY A 1 796 ? -2.180 -42.113 -11.600 1.00 75.25 796 GLY A C 1
ATOM 6015 O O . GLY A 1 796 ? -3.400 -42.181 -11.441 1.00 75.25 796 GLY A O 1
ATOM 6016 N N . SER A 1 797 ? -1.375 -43.115 -11.229 1.00 68.44 797 SER A N 1
ATOM 6017 C CA . SER A 1 797 ? -1.851 -44.275 -10.464 1.00 68.44 797 SER A CA 1
ATOM 6018 C C . SER A 1 797 ? -1.983 -43.963 -8.971 1.00 68.44 797 SER A C 1
ATOM 6020 O O . SER A 1 797 ? -2.989 -44.345 -8.374 1.00 68.44 797 SER A O 1
ATOM 6022 N N . LEU A 1 798 ? -1.054 -43.189 -8.397 1.00 73.31 798 LEU A N 1
ATOM 6023 C CA . LEU A 1 798 ? -1.120 -42.705 -7.013 1.00 73.31 798 LEU A CA 1
ATOM 6024 C C . LEU A 1 798 ? -2.350 -41.821 -6.774 1.00 73.31 798 LEU A C 1
ATOM 6026 O O . LEU A 1 798 ? -3.139 -42.120 -5.880 1.00 73.31 798 LEU A O 1
ATOM 6030 N N . LYS A 1 799 ? -2.601 -40.823 -7.631 1.00 78.62 799 LYS A N 1
ATOM 6031 C CA . LYS A 1 799 ? -3.790 -39.955 -7.525 1.00 78.62 799 LYS A CA 1
ATOM 6032 C C . LYS A 1 799 ? -5.100 -40.742 -7.589 1.00 78.62 799 LYS A C 1
ATOM 6034 O O . LYS A 1 799 ? -6.001 -40.498 -6.795 1.00 78.62 799 LYS A O 1
ATOM 6039 N N . ARG A 1 800 ? -5.184 -41.749 -8.468 1.00 78.12 800 ARG A N 1
ATOM 6040 C CA . ARG A 1 800 ? -6.356 -42.639 -8.555 1.00 78.12 800 ARG A CA 1
ATOM 6041 C C . ARG A 1 800 ? -6.519 -43.532 -7.322 1.00 78.12 800 ARG A C 1
ATOM 6043 O O . ARG A 1 800 ? -7.648 -43.841 -6.948 1.00 78.12 800 ARG A O 1
ATOM 6050 N N . SER A 1 801 ? -5.420 -43.940 -6.686 1.00 73.44 801 SER A N 1
ATOM 6051 C CA . SER A 1 801 ? -5.473 -44.690 -5.425 1.00 73.44 801 SER A CA 1
ATOM 6052 C C . SER A 1 801 ? -5.900 -43.817 -4.240 1.00 73.44 801 SER A C 1
ATOM 6054 O O . SER A 1 801 ? -6.706 -44.259 -3.427 1.00 73.44 801 SER A O 1
ATOM 6056 N N . GLU A 1 802 ? -5.454 -42.559 -4.188 1.00 78.06 802 GLU A N 1
ATOM 6057 C CA . GLU A 1 802 ? -5.866 -41.590 -3.166 1.00 78.06 802 GLU A CA 1
ATOM 6058 C C . GLU A 1 802 ? -7.333 -41.181 -3.315 1.00 78.06 802 GLU A C 1
ATOM 6060 O O . GLU A 1 802 ? -8.043 -41.066 -2.318 1.00 78.06 802 GLU A O 1
ATOM 6065 N N . GLU A 1 803 ? -7.813 -40.986 -4.547 1.00 78.62 803 GLU A N 1
ATOM 6066 C CA . GLU A 1 803 ? -9.234 -40.745 -4.807 1.00 78.62 803 GLU A CA 1
ATOM 6067 C C . GLU A 1 803 ? -10.083 -41.937 -4.368 1.00 78.62 803 GLU A C 1
ATOM 6069 O O . GLU A 1 803 ? -11.068 -41.740 -3.657 1.00 78.62 803 GLU A O 1
ATOM 6074 N N . ARG A 1 804 ? -9.677 -43.177 -4.679 1.00 78.19 804 ARG A N 1
ATOM 6075 C CA . ARG A 1 804 ? -10.372 -44.375 -4.177 1.00 78.19 804 ARG A CA 1
ATOM 6076 C C . ARG A 1 804 ? -10.405 -44.436 -2.652 1.00 78.19 804 ARG A C 1
ATOM 6078 O O . ARG A 1 804 ? -11.485 -44.609 -2.101 1.00 78.19 804 ARG A O 1
ATOM 6085 N N . ALA A 1 805 ? -9.278 -44.200 -1.983 1.00 75.88 805 ALA A N 1
ATOM 6086 C CA . ALA A 1 805 ? -9.212 -44.205 -0.521 1.00 75.88 805 ALA A CA 1
ATOM 6087 C C . ALA A 1 805 ? -10.096 -43.115 0.115 1.00 75.88 805 ALA A C 1
ATOM 6089 O O . ALA A 1 805 ? -10.746 -43.350 1.131 1.00 75.88 805 ALA A O 1
ATOM 6090 N N . LYS A 1 806 ? -10.173 -41.923 -0.496 1.00 78.56 806 LYS A N 1
ATOM 6091 C CA . LYS A 1 806 ? -11.085 -40.852 -0.055 1.00 78.56 806 LYS A CA 1
ATOM 6092 C C . LYS A 1 806 ? -12.554 -41.217 -0.261 1.00 78.56 806 LYS A C 1
ATOM 6094 O O . LYS A 1 806 ? -13.384 -40.837 0.559 1.00 78.56 806 LYS A O 1
ATOM 6099 N N . THR A 1 807 ? -12.864 -41.935 -1.338 1.00 78.62 807 THR A N 1
ATOM 6100 C CA . THR A 1 807 ? -14.232 -42.378 -1.637 1.00 78.62 807 THR A CA 1
ATOM 6101 C C . THR A 1 807 ? -14.670 -43.469 -0.656 1.00 78.62 807 THR A C 1
ATOM 6103 O O . THR A 1 807 ? -15.740 -43.354 -0.069 1.00 78.62 807 THR A O 1
ATOM 6106 N N . GLU A 1 808 ? -13.806 -44.451 -0.379 1.00 78.50 808 GLU A N 1
ATOM 6107 C CA . GLU A 1 808 ? -14.051 -45.502 0.622 1.00 78.50 808 GLU A CA 1
ATO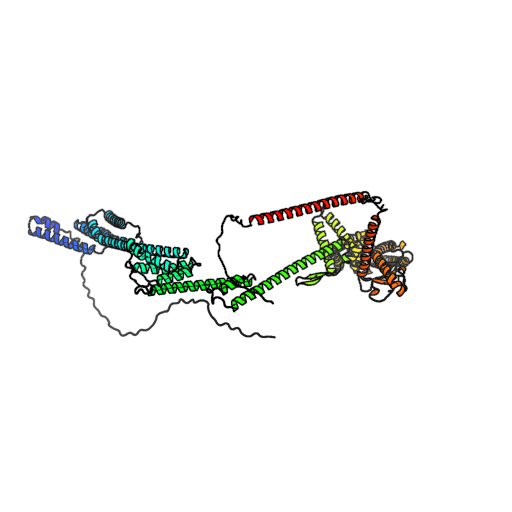M 6108 C C . GLU A 1 808 ? -14.203 -44.918 2.037 1.00 78.50 808 GLU A C 1
ATOM 6110 O O . GLU A 1 808 ? -15.152 -45.248 2.743 1.00 78.50 808 GLU A O 1
ATOM 6115 N N . ALA A 1 809 ? -13.354 -43.961 2.432 1.00 73.69 809 ALA A N 1
ATOM 6116 C CA . ALA A 1 809 ? -13.477 -43.290 3.729 1.00 73.69 809 ALA A CA 1
ATOM 6117 C C . ALA A 1 809 ? -14.777 -42.470 3.869 1.00 73.69 809 ALA A C 1
ATOM 6119 O O . ALA A 1 809 ? -15.325 -42.349 4.967 1.00 73.69 809 ALA A O 1
ATOM 6120 N N . ALA A 1 810 ? -15.281 -41.900 2.769 1.00 73.19 810 ALA A N 1
ATOM 6121 C CA . ALA A 1 810 ? -16.560 -41.193 2.753 1.00 73.19 810 ALA A CA 1
ATOM 6122 C C . ALA A 1 810 ? -17.754 -42.161 2.848 1.00 73.19 810 ALA A C 1
ATOM 6124 O O . ALA A 1 810 ? -18.718 -41.866 3.557 1.00 73.19 810 ALA A O 1
ATOM 6125 N N . GLU A 1 811 ? -17.678 -43.323 2.194 1.00 75.94 811 GLU A N 1
ATOM 6126 C CA . GLU A 1 811 ? -18.697 -44.377 2.282 1.00 75.94 811 GLU A CA 1
ATOM 6127 C C . GLU A 1 811 ? -18.747 -45.028 3.674 1.00 75.94 811 GLU A C 1
ATOM 6129 O O . GLU A 1 811 ? -19.837 -45.235 4.215 1.00 75.94 811 GLU A O 1
ATOM 6134 N N . ASP A 1 812 ? -17.596 -45.269 4.305 1.00 73.81 812 ASP A N 1
ATOM 6135 C CA . ASP A 1 812 ? -17.527 -45.813 5.667 1.00 73.81 812 ASP A CA 1
ATOM 6136 C C . ASP A 1 812 ? -18.067 -44.827 6.709 1.00 73.81 812 ASP A C 1
ATOM 6138 O O . ASP A 1 812 ? -18.789 -45.218 7.632 1.00 73.81 812 ASP A O 1
ATOM 6142 N N . LYS A 1 813 ? -17.807 -43.525 6.531 1.00 73.88 813 LYS A N 1
ATOM 6143 C CA . LYS A 1 813 ? -18.388 -42.479 7.381 1.00 73.88 813 LYS A CA 1
ATOM 6144 C C . LYS A 1 813 ? -19.909 -42.382 7.210 1.00 73.88 813 LYS A C 1
ATOM 6146 O O . LYS A 1 813 ? -20.626 -42.280 8.201 1.00 73.88 813 LYS A O 1
ATOM 6151 N N . ALA A 1 814 ? -20.410 -42.499 5.979 1.00 69.81 814 ALA A N 1
ATOM 6152 C CA . ALA A 1 814 ? -21.848 -42.534 5.707 1.00 69.81 814 ALA A CA 1
ATOM 6153 C C . ALA A 1 814 ? -22.534 -43.783 6.299 1.00 69.81 814 ALA A C 1
ATOM 6155 O O . ALA A 1 814 ? -23.685 -43.710 6.728 1.00 69.81 814 ALA A O 1
ATOM 6156 N N . ARG A 1 815 ? -21.828 -44.921 6.384 1.00 69.44 815 ARG A N 1
ATOM 6157 C CA . ARG A 1 815 ? -22.307 -46.127 7.083 1.00 69.44 815 ARG A CA 1
ATOM 6158 C C . ARG A 1 815 ? -22.322 -45.984 8.603 1.00 69.44 815 ARG A C 1
ATOM 6160 O O . ARG A 1 815 ? -23.214 -46.542 9.234 1.00 69.44 815 ARG A O 1
ATOM 6167 N N . ALA A 1 816 ? -21.372 -45.253 9.182 1.00 65.12 816 ALA A N 1
ATOM 6168 C CA . ALA A 1 816 ? -21.298 -45.026 10.626 1.00 65.12 816 ALA A CA 1
ATOM 6169 C C . ALA A 1 816 ? -22.371 -44.049 11.148 1.00 65.12 816 ALA A C 1
ATOM 6171 O O . ALA A 1 816 ? -22.734 -44.111 12.320 1.00 65.12 816 ALA A O 1
ATOM 6172 N N . GLU A 1 817 ? -22.894 -43.169 10.289 1.00 63.62 817 GLU A N 1
ATOM 6173 C CA . GLU A 1 817 ? -23.896 -42.148 10.642 1.00 63.62 817 GLU A CA 1
ATOM 6174 C C . GLU A 1 817 ? -25.351 -42.570 10.326 1.00 63.62 817 GLU A C 1
ATOM 6176 O O . GLU A 1 817 ? -26.292 -41.823 10.604 1.00 63.62 817 GLU A O 1
ATOM 6181 N N . ALA A 1 818 ? -25.572 -43.772 9.782 1.00 56.34 818 ALA A N 1
ATOM 6182 C CA . ALA A 1 818 ? -26.915 -44.286 9.518 1.00 56.34 818 ALA A CA 1
ATOM 6183 C C . ALA A 1 818 ? -27.606 -44.752 10.824 1.00 56.34 818 ALA A C 1
ATOM 6185 O O . ALA A 1 818 ? -27.046 -45.575 11.551 1.00 56.34 818 ALA A O 1
ATOM 6186 N N . PRO A 1 819 ? -28.833 -44.286 11.136 1.00 48.28 819 PRO A N 1
ATOM 6187 C CA . PRO A 1 819 ? -29.552 -44.708 12.334 1.00 48.28 819 PRO A CA 1
ATOM 6188 C C . PRO A 1 819 ? -29.898 -46.203 12.275 1.00 48.28 819 PRO A C 1
ATOM 6190 O O . PRO A 1 819 ? -30.545 -46.675 11.338 1.00 48.28 819 PRO A O 1
ATOM 6193 N N . THR A 1 820 ? -29.485 -46.946 13.303 1.00 45.81 820 THR A N 1
ATOM 6194 C CA . THR A 1 820 ? -29.857 -48.347 13.539 1.00 45.81 820 THR A CA 1
ATOM 6195 C C . THR A 1 820 ? -31.372 -48.481 13.682 1.00 45.81 820 THR A C 1
ATOM 6197 O O . THR A 1 820 ? -31.946 -48.105 14.701 1.00 45.81 820 THR A O 1
ATOM 6200 N N . VAL A 1 821 ? -32.017 -49.034 12.655 1.00 43.75 821 VAL A N 1
ATOM 6201 C CA . VAL A 1 821 ? -33.414 -49.480 12.702 1.00 43.75 821 VAL A CA 1
ATOM 6202 C C . VAL A 1 821 ? -33.442 -50.871 13.336 1.00 43.75 821 VAL A C 1
ATOM 6204 O O . VAL A 1 821 ? -32.901 -51.824 12.776 1.00 43.75 821 VAL A O 1
ATOM 6207 N N . GLU A 1 822 ? -34.052 -50.982 14.517 1.00 41.19 822 GLU A N 1
ATOM 6208 C CA . GLU A 1 822 ? -34.322 -52.266 15.169 1.00 41.19 822 GLU A CA 1
ATOM 6209 C C . GLU A 1 822 ? -35.230 -53.150 14.290 1.00 41.19 822 GLU A C 1
ATOM 6211 O O . GLU A 1 822 ? -36.249 -52.676 13.776 1.00 41.19 822 GLU A O 1
ATOM 6216 N N . PRO A 1 823 ? -34.921 -54.449 14.129 1.00 41.16 823 PRO A N 1
ATOM 6217 C CA . PRO A 1 823 ? -35.797 -55.369 13.423 1.00 41.16 823 PRO A CA 1
ATOM 6218 C C . PRO A 1 823 ? -37.016 -55.708 14.292 1.00 41.16 823 PRO A C 1
ATOM 6220 O O . PRO A 1 823 ? -36.933 -56.453 15.268 1.00 41.16 823 PRO A O 1
ATOM 6223 N N . SER A 1 824 ? -38.177 -55.179 13.910 1.00 35.84 824 SER A N 1
ATOM 6224 C CA . SER A 1 824 ? -39.466 -55.550 14.491 1.00 35.84 824 SER A CA 1
ATOM 6225 C C . SER A 1 824 ? -39.781 -57.035 14.261 1.00 35.84 824 SER A C 1
ATOM 6227 O O . SER A 1 824 ? -39.736 -57.542 13.139 1.00 35.84 824 SER A O 1
ATOM 6229 N N . ASN A 1 825 ? -40.124 -57.697 15.361 1.00 37.88 825 ASN A N 1
ATOM 6230 C CA . ASN A 1 825 ? -40.415 -59.116 15.532 1.00 37.88 825 ASN A CA 1
ATOM 6231 C C . ASN A 1 825 ? -41.744 -59.536 14.847 1.00 37.88 825 ASN A C 1
ATOM 6233 O O . ASN A 1 825 ? -42.748 -58.845 15.038 1.00 37.88 825 ASN A O 1
ATOM 6237 N N . PRO A 1 826 ? -41.817 -60.657 14.095 1.00 46.16 826 PRO A N 1
ATOM 6238 C CA . PRO A 1 826 ? -43.022 -61.041 13.363 1.00 46.16 826 PRO A CA 1
ATOM 6239 C C . PRO A 1 826 ? -43.786 -62.194 14.041 1.00 46.16 826 PRO A C 1
ATOM 6241 O O . PRO A 1 826 ? -43.664 -63.329 13.603 1.00 46.16 826 PRO A O 1
ATOM 6244 N N . PHE A 1 827 ? -44.628 -61.948 15.056 1.00 35.06 827 PHE A N 1
ATOM 6245 C CA . PHE A 1 827 ? -45.610 -62.958 15.506 1.00 35.06 827 PHE A CA 1
ATOM 6246 C C . PHE A 1 827 ? -46.899 -62.367 16.127 1.00 35.06 827 PHE A C 1
ATOM 6248 O O . PHE A 1 827 ? -46.931 -62.053 17.310 1.00 35.06 827 PHE A O 1
ATOM 6255 N N . LYS A 1 828 ? -47.983 -62.421 15.322 1.00 36.38 828 LYS A N 1
ATOM 6256 C CA . LYS A 1 828 ? -49.409 -62.704 15.668 1.00 36.38 828 LYS A CA 1
ATOM 6257 C C . LYS A 1 828 ? -50.244 -61.664 16.470 1.00 36.38 828 LYS A C 1
ATOM 6259 O O . LYS A 1 828 ? -49.687 -60.858 17.196 1.00 36.38 828 LYS A O 1
ATOM 6264 N N . PRO A 1 829 ? -51.596 -61.788 16.494 1.00 45.78 829 PRO A N 1
ATOM 6265 C CA . PRO A 1 829 ? -52.516 -62.039 15.374 1.00 45.78 829 PRO A CA 1
ATOM 6266 C C . PRO A 1 829 ? -53.802 -61.160 15.412 1.00 45.78 829 PRO A C 1
ATOM 6268 O O . PRO A 1 829 ? -54.200 -60.639 16.444 1.00 45.78 829 PRO A O 1
ATOM 6271 N N . SER A 1 830 ? -54.462 -61.063 14.251 1.00 40.03 830 SER A N 1
ATOM 6272 C CA . SER A 1 830 ? -55.916 -60.926 14.000 1.00 40.03 830 SER A CA 1
ATOM 6273 C C . SER A 1 830 ? -56.853 -60.356 15.083 1.00 40.03 830 SER A C 1
ATOM 6275 O O . SER A 1 830 ? -57.057 -61.012 16.096 1.00 40.03 830 SER A O 1
ATOM 6277 N N . ILE A 1 831 ? -57.623 -59.313 14.734 1.00 35.88 831 ILE A N 1
ATOM 6278 C CA . ILE A 1 831 ? -59.066 -59.202 15.040 1.00 35.88 831 ILE A CA 1
ATOM 6279 C C . ILE A 1 831 ? -59.777 -58.482 13.878 1.00 35.88 831 ILE A C 1
ATOM 6281 O O . ILE A 1 831 ? -59.326 -57.459 13.368 1.00 35.88 831 ILE A O 1
ATOM 6285 N N . LEU A 1 832 ? -60.884 -59.093 13.454 1.00 35.91 832 LEU A N 1
ATOM 6286 C CA . LEU A 1 832 ? -61.869 -58.624 12.484 1.00 35.91 832 LEU A CA 1
ATOM 6287 C C . LEU A 1 832 ? -62.660 -57.410 13.004 1.00 35.91 832 LEU A C 1
ATOM 6289 O O . LEU A 1 832 ? -63.017 -57.404 14.176 1.00 35.91 832 LEU A O 1
ATOM 6293 N N . LEU A 1 833 ? -63.090 -56.502 12.114 1.00 34.03 833 LEU A N 1
ATOM 6294 C CA . LEU A 1 833 ? -64.512 -56.270 11.772 1.00 34.03 833 LEU A CA 1
ATOM 6295 C C . LEU A 1 833 ? -64.743 -54.943 11.014 1.00 34.03 833 LEU A C 1
ATOM 6297 O O . LEU A 1 833 ? -64.510 -53.862 11.533 1.00 34.03 833 LEU A O 1
ATOM 6301 N N . ARG A 1 834 ? -65.328 -55.116 9.820 1.00 33.59 834 ARG A N 1
ATOM 6302 C CA . ARG A 1 834 ? -66.466 -54.395 9.209 1.00 33.59 834 ARG A CA 1
ATOM 6303 C C . ARG A 1 834 ? -66.420 -52.891 8.882 1.00 33.59 834 ARG A C 1
ATOM 6305 O O . ARG A 1 834 ? -66.430 -52.029 9.745 1.00 33.59 834 ARG A O 1
ATOM 6312 N N . ASP A 1 835 ? -66.643 -52.676 7.579 1.00 32.91 835 ASP A N 1
ATOM 6313 C CA . ASP A 1 835 ? -67.661 -51.816 6.951 1.00 32.91 835 ASP A CA 1
ATOM 6314 C C . ASP A 1 835 ? -67.687 -50.309 7.262 1.00 32.91 835 ASP A C 1
ATOM 6316 O O . ASP A 1 835 ? -68.214 -49.869 8.275 1.00 32.91 835 ASP A O 1
ATOM 6320 N N . SER A 1 836 ? -67.406 -49.474 6.252 1.00 35.28 836 SER A N 1
ATOM 6321 C CA . SER A 1 836 ? -68.458 -49.013 5.318 1.00 35.28 836 SER A CA 1
ATOM 6322 C C . SER A 1 836 ? -68.018 -47.863 4.381 1.00 35.28 836 SER A C 1
ATOM 6324 O O . SER A 1 836 ? -67.537 -46.821 4.797 1.00 35.28 836 SER A O 1
ATOM 6326 N N . LYS A 1 837 ? -68.268 -48.082 3.080 1.00 34.88 837 LYS A N 1
ATOM 6327 C CA . LYS A 1 837 ? -68.811 -47.160 2.051 1.00 34.88 837 LYS A CA 1
ATOM 6328 C C . LYS A 1 837 ? -68.312 -45.698 1.929 1.00 34.88 837 LYS A C 1
ATOM 6330 O O . LYS A 1 837 ? -68.744 -44.840 2.687 1.00 34.88 837 LYS A O 1
ATOM 6335 N N . ARG A 1 838 ? -67.704 -45.394 0.764 1.00 36.94 838 ARG A N 1
ATOM 6336 C CA . ARG A 1 838 ? -68.146 -44.456 -0.327 1.00 36.94 838 ARG A CA 1
ATOM 6337 C C . ARG A 1 838 ? -66.919 -44.111 -1.207 1.00 36.94 838 ARG A C 1
ATOM 6339 O O . ARG A 1 838 ? -65.938 -43.610 -0.688 1.00 36.94 838 ARG A O 1
ATOM 6346 N N . ALA A 1 839 ? -66.789 -44.550 -2.470 1.00 36.56 839 ALA A N 1
ATOM 6347 C CA . ALA A 1 839 ? -67.342 -43.968 -3.719 1.00 36.56 839 ALA A CA 1
ATOM 6348 C C . ALA A 1 839 ? -67.231 -42.423 -3.767 1.00 36.56 839 ALA A C 1
ATOM 6350 O O . ALA A 1 839 ? -67.728 -41.785 -2.854 1.00 36.56 839 ALA A O 1
ATOM 6351 N N . ARG A 1 840 ? -66.705 -41.721 -4.785 1.00 36.84 840 ARG A N 1
ATOM 6352 C CA . ARG A 1 840 ? -66.469 -41.994 -6.218 1.00 36.84 840 ARG A CA 1
ATOM 6353 C C . ARG A 1 840 ? -65.682 -40.791 -6.816 1.00 36.84 840 ARG A C 1
ATOM 6355 O O . ARG A 1 840 ? -65.956 -39.672 -6.417 1.00 36.84 840 ARG A O 1
ATOM 6362 N N . LYS A 1 841 ? -64.813 -41.060 -7.805 1.00 39.06 841 LYS A N 1
ATOM 6363 C CA . LYS A 1 841 ? -64.449 -40.287 -9.031 1.00 39.06 841 LYS A CA 1
ATOM 6364 C C . LYS A 1 841 ? -64.322 -38.737 -9.030 1.00 39.06 841 LYS A C 1
ATOM 6366 O O . LYS A 1 841 ? -65.321 -38.067 -8.841 1.00 39.06 841 LYS A O 1
ATOM 6371 N N . GLN A 1 842 ? -63.129 -38.278 -9.469 1.00 42.69 842 GLN A N 1
ATOM 6372 C CA . GLN A 1 842 ? -62.784 -37.372 -10.611 1.00 42.69 842 GLN A CA 1
ATOM 6373 C C . GLN A 1 842 ? -63.621 -36.095 -10.881 1.00 42.69 842 GLN A C 1
ATOM 6375 O O . GLN A 1 842 ? -64.842 -36.162 -10.773 1.00 42.69 842 GLN A O 1
ATOM 6380 N N . PRO A 1 843 ? -63.016 -34.978 -11.370 1.00 60.78 843 PRO A N 1
ATOM 6381 C CA . PRO A 1 843 ? -62.272 -34.936 -12.650 1.00 60.78 843 PRO A CA 1
ATOM 6382 C C . PRO A 1 843 ? -61.063 -33.961 -12.737 1.00 60.78 843 PRO A C 1
ATOM 6384 O O . PRO A 1 843 ? -60.665 -33.370 -11.742 1.00 60.78 843 PRO A O 1
ATOM 6387 N N . ARG A 1 844 ? -60.497 -33.896 -13.963 1.00 47.06 844 ARG A N 1
ATOM 6388 C CA . ARG A 1 844 ? -59.689 -32.839 -14.638 1.00 47.06 844 ARG A CA 1
ATOM 6389 C C . ARG A 1 844 ? -59.856 -31.428 -14.036 1.00 47.06 844 ARG A C 1
ATOM 6391 O O . ARG A 1 844 ? -60.952 -31.122 -13.583 1.00 47.06 844 ARG A O 1
ATOM 6398 N N . GLU A 1 845 ? -58.875 -30.527 -14.046 1.00 40.75 845 GLU A N 1
ATOM 6399 C CA . GLU A 1 845 ? -57.874 -30.150 -15.072 1.00 40.75 845 GLU A CA 1
ATOM 6400 C C . GLU A 1 845 ? -56.437 -30.073 -14.548 1.00 40.75 845 GLU A C 1
ATOM 6402 O O . GLU A 1 845 ? -56.259 -29.896 -13.321 1.00 40.75 845 GLU A O 1
#